Protein AF-W4GD84-F1 (afdb_monomer)

Radius of gyration: 58.4 Å; Cα contacts (8 Å, |Δi|>4): 614; chains: 1; bounding box: 146×96×203 Å

Secondary structure (DSSP, 8-state):
-------------------------------S-HHHHHHHHHHHHHHHHHHHHHHHHHHHHHHHHTGGG-SS-HHHHHHHHHHHHHHHHH-TTTHHHHHHHHHHHHHHHBS-TTTTTTTTTTS--PPPHHHHHTSPBHHHHHHHHHHHHHHHHHHHHHHHHHHHHHHHHHHHHHHHHHHHHHHHHHHHHHHHHHHHHHHHHHHHHHHHHHHHHHHHHHHHHHHHHHHHHHHHHHHHHHHHHHHHHHHHHHHHHHHHHHHHHHHHHHHHHHHHHHHHHGGGTT---TTSTTSSHHHHTTTGGGG-HHHHHHHHHHHHHHHHHHHHHHHHHHHHHHHHTS-GGG---GGGGPPTT--HHHHHHS-HHHHHHHHHHHHHHHHHHHHHHHTT---------TT--HHHHHHHHHHHHHHHTTS---SSGGGGGGHHHHHHHHHHHHHS---SS--SS-TTTTTTSPPPHHHHHHHHHHTT--HHHHHHHHHTTTS--HHHHHHHHHHHHHH------SS-HHHHHHHHHHHHHHHHHHHHHH----SSTT--TTTTS----HHHHHHHHHHHHHHHHHHHHHHHHHHHHHHHHHHHHHHHHHHHHHHHHHHHHHHHHSS------HHHHHHHHHHH---HHHHHHHHTS--TTTHHHHHHHHHHTHHHHHHHHHHHHTSSSS-TT-B-HHHHHHHHHHTT--BTTB-HHHHHHHHHHHH--S---------S------------B-HHHHHHHHHHHHHHHHTTSTT--HHHHHHHIIIIIIHHHTTTHHHHHHHHHHTSHHHHHHHHHHHHHHHHHHHHHSTTSSSEEHHHHHHHHHHTT---SS--HHHHHHHHHHHHTTT------------TT--EEPHHHHHHHHHHHHHHH---TTS-HHHHHHHHHHHHHHHHHT----

Mean predicted aligned error: 23.07 Å

Solvent-accessible surface area (backbone atoms only — not comparable to full-atom values): 53191 Å² total; per-residue (Å²): 139,80,87,85,84,88,90,89,83,88,82,90,86,84,84,84,85,89,86,87,83,86,88,80,88,82,87,86,84,81,84,83,50,70,67,54,52,52,48,47,53,55,46,49,52,55,52,46,54,57,48,48,54,50,53,49,52,52,50,53,48,44,50,68,76,46,56,90,68,51,85,88,39,64,65,50,53,13,43,52,52,26,52,51,53,58,52,28,66,72,37,78,92,48,28,77,60,44,51,54,51,52,51,53,52,39,58,73,45,29,75,62,64,58,78,67,63,68,80,50,81,84,59,101,67,85,67,48,34,69,71,42,48,73,43,55,39,53,68,60,54,50,53,53,53,50,52,54,51,51,55,52,53,53,52,50,52,56,49,51,54,51,50,52,52,52,51,55,54,47,55,54,52,51,55,52,50,51,56,50,50,54,52,48,52,53,52,51,51,54,51,50,51,55,48,49,52,51,52,50,52,50,52,50,53,50,51,55,50,50,52,54,50,49,52,52,47,52,54,50,49,54,52,50,52,53,49,52,51,50,48,51,56,49,48,52,51,48,49,54,49,48,52,51,49,47,54,51,49,50,52,48,45,54,51,47,48,52,46,49,51,50,48,47,52,48,43,53,56,43,48,63,46,37,71,66,40,63,79,60,78,74,64,88,72,74,79,68,70,66,68,64,61,60,62,64,63,60,64,67,60,79,74,45,70,50,60,58,50,40,53,50,52,43,52,48,52,53,49,54,53,51,54,51,52,52,51,56,49,50,55,48,49,66,58,66,76,52,62,76,87,76,50,51,43,62,69,79,62,49,57,92,93,55,54,80,63,52,66,72,67,50,52,54,70,57,52,46,31,28,48,51,7,47,39,38,42,54,42,50,55,52,48,37,67,72,69,66,54,72,69,84,70,69,78,84,61,99,79,70,55,73,65,60,56,53,49,52,52,49,55,55,51,54,54,35,56,58,68,31,53,43,49,42,81,63,41,45,68,46,54,50,56,38,36,33,50,52,46,45,46,71,76,50,74,86,71,94,76,75,91,64,98,53,79,69,64,74,74,71,57,84,73,50,68,69,55,43,55,50,52,39,52,75,70,62,50,59,63,71,60,53,52,52,40,69,78,27,59,82,62,50,53,37,44,57,45,45,37,53,48,38,50,43,52,62,78,55,60,82,35,64,62,95,78,40,57,61,57,54,17,52,50,34,41,51,53,17,50,54,36,43,52,51,46,55,74,72,56,78,74,76,90,48,70,74,70,52,89,62,66,92,73,66,65,83,65,61,64,63,59,49,49,48,51,49,22,51,51,32,41,52,50,16,53,52,35,41,51,48,29,52,51,52,45,54,52,27,47,54,52,39,58,52,52,42,52,50,33,51,51,49,40,50,50,46,51,52,45,23,71,73,68,77,43,84,46,85,65,79,52,48,53,60,52,49,56,49,41,32,52,22,49,72,62,65,69,61,49,25,62,76,68,72,46,93,42,80,88,39,48,67,56,42,30,51,54,30,56,77,40,38,73,60,55,52,50,52,48,35,52,42,15,44,69,58,104,54,57,59,68,39,28,43,66,66,36,51,51,48,50,35,49,58,20,68,59,59,39,93,92,44,34,70,75,52,51,52,48,54,53,53,62,66,67,58,70,95,73,88,83,70,89,70,92,70,79,88,88,76,99,67,84,75,81,74,73,86,69,60,33,39,56,38,48,48,49,47,46,50,46,56,49,16,45,68,70,44,61,83,51,86,91,63,52,69,45,53,29,32,50,47,37,43,57,70,26,37,71,65,31,52,79,53,70,56,57,57,53,50,50,52,57,54,67,30,70,64,29,45,51,45,51,62,74,44,36,76,59,51,52,52,52,49,55,65,49,16,57,98,48,99,43,30,35,54,68,34,54,49,52,51,36,60,62,67,69,65,64,48,103,85,49,48,77,67,52,53,52,52,51,55,51,62,64,57,70,68,74,70,82,71,80,96,69,100,70,76,88,76,67,99,80,72,54,65,34,50,75,67,53,47,52,51,50,51,47,54,50,17,45,70,74,48,74,59,82,87,54,57,66,44,57,41,36,40,57,44,50,53,50,53,54,54,49,63,74,71,48,73,81,129

pLDDT: mean 75.44, std 17.36, range [27.48, 95.62]

Organism: Aphanomyces astaci (NCBI:txid112090)

Foldseek 3Di:
DDDDDDDDDDDDDDDDDDDDDDDDDDDDDDDDCPPVVVVVVVVLVVVVVVLVVVLVVQLVCQCVVCVVVDPPDLLSVLSVLLSLLVVLVSCPPCNVVSVVVSLVVLVQFFPDSCPCVVVCPDDPDRDHSVNSSVTHTPVVVVVVVVVVVVVVVVVVVVVVVVVVVVVVVVVVVVVVVVVVVVVVVVVVVVVVVVVVVVVVVVVVVVVVVVVVVVVVVVVVVVVVVVVVVVVVVVVVVVVVVVVVVVVVVVVVVVVVVVVVVVVVVVVVVVVVVVVVCVVVPPPPDVPPPVVVVVVVVPVVPVPDPLVVVLVVVLVVVVVVLVVLVVLLVVLVVLLVVDDPQPFAFLCQLDAVPDDLVVLVVDALLLSLLSLLLLLLVVLVVVVCVVVVVPDPPPPPPVPDDPVVVVVVVNVVRVNSRPQGQALWPSCFQNQSVQSSLVLLCVSDVLDPDPPDPPVPPVSPDRQHPVNSLVSCVSVVPPPVLSVQCVVVVRTRFRLSSLLSSLVCCLSRVSRADPDALSVVLVVLSVVLVVLSVVLVVVDDRDPGSPPPVVVVDDDPPVVNVVSVVVSVVSSVVSVVSSVVNSVSSVVSVVSSVSSSVSSNVVSVVQVVCCVVVVDHDDDDRRVVVVVLCLQQAADQVLLCVVLVHRCPVVRVLSSVLSSVCVVVLLVLQLCLQVVDPHDSFWHALVSLVVLCVQLVLDDPQNHSVVSVVLQVSLQDDPPPPDPDPDDDDDPDDDPPDRRIDGSRSSSSSLLVSLCRRCVVPPPDDSSRSSNCSCPVGNSVGGPLVVVVVLVVLCPDPLNVVLCVVCVVVLVVLQDVLCPPHPFHALVSVVVLCVQLVLDDPQRDSVNLLVLLCSLPVPVPPDDDDPDDDDDSGGSTDDSVSVLSSLLVSLCVVPVDPVDRSSVSSNVSVVSSSVSVVVPGDD

Sequence (922 aa):
MFTPRRPTTSGKGASPSSDPRRPEQPRPSTTPNVSGWVASVSRENKDFARFAEYFQTQLEHAVRSSEHQGDPNGFRTSVCFELLDMVGQQFNRYDGLLRTIVRECENSVYVDPQHNHQHHRGARVPLKASDYFVRQPFFAELHVQQGAKQAVDDDIAALDDRHQFMMEQLAIKENVLDRTSQRWARTILLQAFRTWNRVTQAKHKVRMSMQKAMARWKKRHSTILLRAWRQAVVSEKQIAARRRLSALTDNAGDCKESQLRLEGSIMQLRDDIASLKGSIETQTTTQERLHHTFAALKEEIWHSQERQLQSLCNEWGRLCLTLVDAELTYLSYMLATVNLSDYCEPTMMLRPREDKLELLRAPEDVIVLRWASCMFHRHLVYNDVRLGTKAKAAPMTSKSSPASAAAAAAASSDAEFSRVQNFTSDLKGMYVLGSILRVIHRTQPLDQHSNVNSNNDDMVKEWTTDKVLHYLRVLRCPDYLVQHLELHLDNPSADIMYCVLSYLCCEFTCMVPAACPWQEALQSLQDAKTAWDSVRKGWSELETPFDVTKLDHFQPDTTHVSVVAMAKEALQNAVQMVQYACAARAANMQLWTCVQKRVHLKAIDTMLHRARMGLPFQMTNRREARERAMYTKVDMVKLARILDMDVAGEMPKLETLFSDQYEDVQRIFKYYAASDVGDACSMSLDEFHRFLKDCKLVTKSLGLAYVKKIFNEINQVEDKSVQCDIDDDDDDEENEVELEFGPTEFVEAIVCVADKRLGSHKGLSLSQRVKKCLVEYILANACRSSTDAFRHQMNAIECKAVFQTYQTKLEQIYRRYAAQSSSLNGQGFVALLEAYDLFTDVLTVGDVKHVLKKIQQESDDAPESGAAVTTDVDLELTFTEFCEALGAIAMYYNPDIFVPVHKRVDDFIMKLVRATESGPKQ

Structure (mmCIF, N/CA/C/O backbone):
data_AF-W4GD84-F1
#
_entry.id   AF-W4GD84-F1
#
loop_
_atom_site.group_PDB
_atom_site.id
_atom_site.type_symbol
_atom_site.label_atom_id
_atom_site.label_alt_id
_atom_site.label_comp_id
_atom_site.label_asym_id
_atom_site.label_entity_id
_atom_site.label_seq_id
_atom_site.pdbx_PDB_ins_code
_atom_site.Cartn_x
_atom_site.Cartn_y
_atom_site.Cartn_z
_atom_site.occupancy
_atom_site.B_iso_or_equiv
_atom_site.auth_seq_id
_atom_site.auth_comp_id
_atom_site.auth_asym_id
_atom_site.auth_atom_id
_atom_site.pdbx_PDB_model_num
ATOM 1 N N . MET A 1 1 ? -58.450 -12.833 30.946 1.00 32.88 1 MET A N 1
ATOM 2 C CA . MET A 1 1 ? -59.911 -12.863 31.191 1.00 32.88 1 MET A CA 1
ATOM 3 C C . MET A 1 1 ? -60.131 -13.250 32.643 1.00 32.88 1 MET A C 1
ATOM 5 O O . MET A 1 1 ? -59.601 -14.271 33.034 1.00 32.88 1 MET A O 1
ATOM 9 N N . PHE A 1 2 ? -60.824 -12.526 33.506 1.00 28.25 2 PHE A N 1
ATOM 10 C CA . PHE A 1 2 ? -61.334 -11.163 33.483 1.00 28.25 2 PHE A CA 1
ATOM 11 C C . PHE A 1 2 ? -61.313 -10.698 34.950 1.00 28.25 2 PHE A C 1
ATOM 13 O O . PHE A 1 2 ? -61.611 -11.459 35.865 1.00 28.25 2 PHE A O 1
ATOM 20 N N . THR A 1 3 ? -60.894 -9.453 35.120 1.00 37.88 3 THR A N 1
ATOM 21 C CA . THR A 1 3 ? -60.977 -8.563 36.291 1.00 37.88 3 THR A CA 1
ATOM 22 C C . THR A 1 3 ? -62.468 -8.273 36.642 1.00 37.88 3 THR A C 1
ATOM 24 O O . THR A 1 3 ? -63.313 -8.890 35.992 1.00 37.88 3 THR A O 1
ATOM 27 N N . PRO A 1 4 ? -62.888 -7.334 37.540 1.00 49.34 4 PRO A N 1
ATOM 28 C CA . PRO A 1 4 ? -62.145 -6.289 38.275 1.00 49.34 4 PRO A CA 1
ATOM 29 C C . PRO A 1 4 ? -62.677 -5.891 39.697 1.00 49.34 4 PRO A C 1
ATOM 31 O O . PRO A 1 4 ? -63.703 -6.362 40.168 1.00 49.34 4 PRO A O 1
ATOM 34 N N . ARG A 1 5 ? -62.007 -4.870 40.277 1.00 28.09 5 ARG A N 1
ATOM 35 C CA . ARG A 1 5 ? -62.525 -3.727 41.091 1.00 28.09 5 ARG A CA 1
ATOM 36 C C . ARG A 1 5 ? -62.839 -3.869 42.610 1.00 28.09 5 ARG A C 1
ATOM 38 O O . ARG A 1 5 ? -63.664 -4.653 43.048 1.00 28.09 5 ARG A O 1
ATOM 45 N N . ARG A 1 6 ? -62.222 -2.948 43.381 1.00 37.28 6 ARG A N 1
ATOM 46 C CA . ARG A 1 6 ? -62.646 -2.317 44.675 1.00 37.28 6 ARG A CA 1
ATOM 47 C C . ARG A 1 6 ? -63.955 -1.488 44.495 1.00 37.28 6 ARG A C 1
ATOM 49 O O . ARG A 1 6 ? -64.272 -1.265 43.326 1.00 37.28 6 ARG A O 1
ATOM 56 N N . PRO A 1 7 ? -64.606 -0.827 45.504 1.00 54.84 7 PRO A N 1
ATOM 57 C CA . PRO A 1 7 ? -64.565 -0.835 46.998 1.00 54.84 7 PRO A CA 1
ATOM 58 C C . PRO A 1 7 ? -65.993 -0.776 47.675 1.00 54.84 7 PRO A C 1
ATOM 60 O O . PRO A 1 7 ? -66.991 -0.927 46.984 1.00 54.84 7 PRO A O 1
ATOM 63 N N . THR A 1 8 ? -66.085 -0.451 48.989 1.00 27.91 8 THR A N 1
ATOM 64 C CA . THR A 1 8 ? -67.157 0.304 49.739 1.00 27.91 8 THR A CA 1
ATOM 65 C C . THR A 1 8 ? -67.972 -0.346 50.894 1.00 27.91 8 THR A C 1
ATOM 67 O O . THR A 1 8 ? -68.637 -1.362 50.761 1.00 27.91 8 THR A O 1
ATOM 70 N N . THR A 1 9 ? -67.862 0.345 52.041 1.00 29.12 9 THR A N 1
ATOM 71 C CA . THR A 1 9 ? -68.734 0.701 53.195 1.00 29.12 9 THR A CA 1
ATOM 72 C C . THR A 1 9 ? -70.203 0.248 53.388 1.00 29.12 9 THR A C 1
ATOM 74 O O . THR A 1 9 ? -71.027 0.404 52.496 1.00 29.12 9 THR A O 1
ATOM 77 N N . SER A 1 10 ? -70.537 0.046 54.686 1.00 29.56 10 SER A N 1
ATOM 78 C CA . SER A 1 10 ? -71.834 0.247 55.405 1.00 29.56 10 SER A CA 1
ATOM 79 C C . SER A 1 10 ? -73.009 -0.680 55.036 1.00 29.56 10 SER A C 1
ATOM 81 O O . SER A 1 10 ? -73.190 -0.995 53.877 1.00 29.56 10 SER A O 1
ATOM 83 N N . GLY A 1 11 ? -73.902 -1.149 55.913 1.00 28.72 11 GLY A N 1
ATOM 84 C CA . GLY A 1 11 ? -74.241 -0.865 57.310 1.00 28.72 11 GLY A CA 1
ATOM 85 C C . GLY A 1 11 ? -75.743 -1.171 57.528 1.00 28.72 11 GLY A C 1
ATOM 86 O O . GLY A 1 11 ? -76.504 -1.127 56.566 1.00 28.72 11 GLY A O 1
ATOM 87 N N . LYS A 1 12 ? -76.155 -1.376 58.795 1.00 31.27 12 LYS A N 1
ATOM 88 C CA . LYS A 1 12 ? -77.535 -1.596 59.326 1.00 31.27 12 LYS A CA 1
ATOM 89 C C . LYS A 1 12 ? -78.083 -3.025 59.157 1.00 31.27 12 LYS A C 1
ATOM 91 O O . LYS A 1 12 ? -78.005 -3.589 58.083 1.00 31.27 12 LYS A O 1
ATOM 96 N N . GLY A 1 13 ? -78.695 -3.679 60.142 1.00 28.31 13 GLY A N 1
ATOM 97 C CA . GLY A 1 13 ? -79.105 -3.314 61.499 1.00 28.31 13 GLY A CA 1
ATOM 98 C C . GLY A 1 13 ? -80.329 -4.162 61.874 1.00 28.31 13 GLY A C 1
ATOM 99 O O . GLY A 1 13 ? -81.258 -4.212 61.080 1.00 28.31 13 GLY A O 1
ATOM 100 N N . ALA A 1 14 ? -80.323 -4.818 63.040 1.00 29.75 14 ALA A N 1
ATOM 101 C CA . ALA A 1 14 ? -81.518 -5.245 63.788 1.00 29.75 14 ALA A CA 1
ATOM 102 C C . ALA A 1 14 ? -81.106 -5.850 65.149 1.00 29.75 14 ALA A C 1
ATOM 104 O O . ALA A 1 14 ? -80.715 -7.009 65.249 1.00 29.75 14 ALA A O 1
ATOM 105 N N . SER A 1 15 ? -81.173 -5.019 66.186 1.00 36.84 15 SER A N 1
ATOM 106 C CA . SER A 1 15 ? -81.327 -5.365 67.615 1.00 36.84 15 SER A CA 1
ATOM 107 C C . SER A 1 15 ? -82.814 -5.769 67.876 1.00 36.84 15 SER A C 1
ATOM 109 O O . SER A 1 15 ? -83.560 -5.710 66.894 1.00 36.84 15 SER A O 1
ATOM 111 N N . PRO A 1 16 ? -83.349 -6.086 69.094 1.00 44.62 16 PRO A N 1
ATOM 112 C CA . PRO A 1 16 ? -82.934 -5.615 70.433 1.00 44.62 16 PRO A CA 1
ATOM 113 C C . PRO A 1 16 ? -83.230 -6.579 71.629 1.00 44.62 16 PRO A C 1
ATOM 115 O O . PRO A 1 16 ? -83.596 -7.734 71.453 1.00 44.62 16 PRO A O 1
ATOM 118 N N . SER A 1 17 ? -83.155 -6.019 72.847 1.00 28.88 17 SER A N 1
ATOM 119 C CA . SER A 1 17 ? -83.739 -6.458 74.139 1.00 28.88 17 SER A CA 1
ATOM 120 C C . SER A 1 17 ? -82.915 -7.479 74.948 1.00 28.88 17 SER A C 1
ATOM 122 O O . SER A 1 17 ? -82.730 -8.612 74.531 1.00 28.88 17 SER A O 1
ATOM 124 N N . SER A 1 18 ? -82.175 -7.081 75.993 1.00 30.31 18 SER A N 1
ATOM 125 C CA . SER A 1 18 ? -82.547 -6.490 77.304 1.00 30.31 18 SER A CA 1
ATOM 126 C C . SER A 1 18 ? -82.911 -7.549 78.347 1.00 30.31 18 SER A C 1
ATOM 128 O O . SER A 1 18 ? -83.983 -8.139 78.291 1.00 30.31 18 SER A O 1
ATOM 130 N N . ASP A 1 19 ? -82.032 -7.756 79.322 1.00 34.03 19 ASP A N 1
ATOM 131 C CA . ASP A 1 19 ? -82.123 -7.178 80.674 1.00 34.03 19 ASP A CA 1
ATOM 132 C C . ASP A 1 19 ? -81.506 -8.113 81.738 1.00 34.03 19 ASP A C 1
ATOM 134 O O . ASP A 1 19 ? -81.409 -9.325 81.542 1.00 34.03 19 ASP A O 1
ATOM 138 N N . PRO A 1 20 ? -81.010 -7.551 82.851 1.00 60.34 20 PRO A N 1
ATOM 139 C CA . PRO A 1 20 ? -79.956 -8.128 83.668 1.00 60.34 20 PRO A CA 1
ATOM 140 C C . PRO A 1 20 ? -80.505 -8.641 85.001 1.00 60.34 20 PRO A C 1
ATOM 142 O O . PRO A 1 20 ? -81.614 -8.287 85.393 1.00 60.34 20 PRO A O 1
ATOM 145 N N . ARG A 1 21 ? -79.687 -9.362 85.777 1.00 31.80 21 ARG A N 1
ATOM 146 C CA . ARG A 1 21 ? -79.571 -9.118 87.226 1.00 31.80 21 ARG A CA 1
ATOM 147 C C . ARG A 1 21 ? -78.464 -9.931 87.891 1.00 31.80 21 ARG A C 1
ATOM 149 O O . ARG A 1 21 ? -78.191 -11.076 87.565 1.00 31.80 21 ARG A O 1
ATOM 156 N N . ARG A 1 22 ? -77.882 -9.197 88.835 1.00 30.86 22 ARG A N 1
ATOM 157 C CA . ARG A 1 22 ? -77.002 -9.468 89.971 1.00 30.86 22 ARG A CA 1
ATOM 158 C C . ARG A 1 22 ? -76.991 -10.872 90.623 1.00 30.86 22 ARG A C 1
ATOM 160 O O . ARG A 1 22 ? -77.928 -11.643 90.464 1.00 30.86 22 ARG A O 1
ATOM 167 N N . PRO A 1 23 ? -75.931 -11.127 91.419 1.00 60.56 23 PRO A N 1
ATOM 168 C CA . PRO A 1 23 ? -75.553 -12.412 91.995 1.00 60.56 23 PRO A CA 1
ATOM 169 C C . PRO A 1 23 ? -76.205 -12.655 93.359 1.00 60.56 23 PRO A C 1
ATOM 171 O O . PRO A 1 23 ? -76.558 -11.697 94.036 1.00 60.56 23 PRO A O 1
ATOM 174 N N . GLU A 1 24 ? -76.220 -13.911 93.807 1.00 28.70 24 GLU A N 1
ATOM 175 C CA . GLU A 1 24 ? -76.173 -14.253 95.232 1.00 28.70 24 GLU A CA 1
ATOM 176 C C . GLU A 1 24 ? -75.699 -15.706 95.427 1.00 28.70 24 GLU A C 1
ATOM 178 O O . GLU A 1 24 ? -76.237 -16.652 94.855 1.00 28.70 24 GLU A O 1
ATOM 183 N N . GLN A 1 25 ? -74.629 -15.862 96.212 1.00 43.53 25 GLN A N 1
ATOM 184 C CA . GLN A 1 25 ? -74.246 -17.112 96.881 1.00 43.53 25 GLN A CA 1
ATOM 185 C C . GLN A 1 25 ? -75.388 -17.540 97.831 1.00 43.53 25 GLN A C 1
ATOM 187 O O . GLN A 1 25 ? -76.027 -16.646 98.385 1.00 43.53 25 GLN A O 1
ATOM 192 N N . PRO A 1 26 ? -75.635 -18.847 98.092 1.00 36.66 26 PRO A N 1
ATOM 193 C CA . PRO A 1 26 ? -74.786 -19.604 99.023 1.00 36.66 26 PRO A CA 1
ATOM 194 C C . PRO A 1 26 ? -74.617 -21.120 98.750 1.00 36.66 26 PRO A C 1
ATOM 196 O O . PRO A 1 26 ? -75.448 -21.805 98.166 1.00 36.66 26 PRO A O 1
ATOM 199 N N . ARG A 1 27 ? -73.485 -21.631 99.256 1.00 35.19 27 ARG A N 1
ATOM 200 C CA . ARG A 1 27 ? -73.170 -23.037 99.608 1.00 35.19 27 ARG A CA 1
ATOM 201 C C . ARG A 1 27 ? -74.192 -23.607 100.631 1.00 35.19 27 ARG A C 1
ATOM 203 O O . ARG A 1 27 ? -74.942 -22.813 101.187 1.00 35.19 27 ARG A O 1
ATOM 210 N N . PRO A 1 28 ? -74.074 -24.859 101.133 1.00 53.66 28 PRO A N 1
ATOM 211 C CA . PRO A 1 28 ? -73.537 -26.120 100.588 1.00 53.66 28 PRO A CA 1
ATOM 212 C C . PRO A 1 28 ? -74.512 -27.307 100.815 1.00 53.66 28 PRO A C 1
ATOM 214 O O . PRO A 1 28 ? -75.438 -27.234 101.613 1.00 53.66 28 PRO A O 1
ATOM 217 N N . SER A 1 29 ? -74.212 -28.483 100.266 1.00 30.23 29 SER A N 1
ATOM 218 C CA . SER A 1 29 ? -74.235 -29.687 101.111 1.00 30.23 29 SER A CA 1
ATOM 219 C C . SER A 1 29 ? -73.376 -30.804 100.524 1.00 30.23 29 SER A C 1
ATOM 221 O O . SER A 1 29 ? -73.537 -31.241 99.391 1.00 30.23 29 SER A O 1
ATOM 223 N N . THR A 1 30 ? -72.440 -31.232 101.372 1.00 40.88 30 THR A N 1
ATOM 224 C CA . THR A 1 30 ? -71.908 -32.595 101.485 1.00 40.88 30 THR A CA 1
ATOM 225 C C . THR A 1 30 ? -71.103 -33.168 100.317 1.00 40.88 30 THR A C 1
ATOM 227 O O . THR A 1 30 ? -71.585 -33.922 99.483 1.00 40.88 30 THR A O 1
ATOM 230 N N . THR A 1 31 ? -69.806 -32.854 100.357 1.00 48.56 31 THR A N 1
ATOM 231 C CA . THR A 1 31 ? -68.693 -33.822 100.288 1.00 48.56 31 THR A CA 1
ATOM 232 C C . THR A 1 31 ? -69.011 -35.247 99.807 1.00 48.56 31 THR A C 1
ATOM 234 O O . THR A 1 31 ? -69.451 -36.079 100.604 1.00 48.56 31 THR A O 1
ATOM 237 N N . PRO A 1 32 ? -68.543 -35.603 98.602 1.00 47.00 32 PRO A N 1
ATOM 238 C CA . PRO A 1 32 ? -67.959 -36.900 98.323 1.00 47.00 32 PRO A CA 1
ATOM 239 C C . PRO A 1 32 ? -66.429 -36.801 98.474 1.00 47.00 32 PRO A C 1
ATOM 241 O O . PRO A 1 32 ? -65.743 -36.147 97.696 1.00 47.00 32 PRO A O 1
ATOM 244 N N . ASN A 1 33 ? -65.907 -37.457 99.512 1.00 55.31 33 ASN A N 1
ATOM 245 C CA . ASN A 1 33 ? -64.569 -38.051 99.580 1.00 55.31 33 ASN A CA 1
ATOM 246 C C . ASN A 1 33 ? -63.347 -37.196 99.148 1.00 55.31 33 ASN A C 1
ATOM 248 O O . ASN A 1 33 ? -62.630 -37.543 98.209 1.00 55.31 33 ASN A O 1
ATOM 252 N N . VAL A 1 34 ? -62.969 -36.189 99.953 1.00 55.72 34 VAL A N 1
ATOM 253 C CA . VAL A 1 34 ? -61.560 -35.716 100.001 1.00 55.72 34 VAL A CA 1
ATOM 254 C C . VAL A 1 34 ? -60.620 -36.891 100.300 1.00 55.72 34 VAL A C 1
ATOM 256 O O . VAL A 1 34 ? -59.547 -36.989 99.721 1.00 55.72 34 VAL A O 1
ATOM 259 N N . SER A 1 35 ? -61.059 -37.850 101.118 1.00 54.88 35 SER A N 1
ATOM 260 C CA . SER A 1 35 ? -60.371 -39.125 101.358 1.00 54.88 35 SER A CA 1
ATOM 261 C C . SER A 1 35 ? -60.247 -40.000 100.105 1.00 54.88 35 SER A C 1
ATOM 263 O O . SER A 1 35 ? -59.238 -40.675 99.953 1.00 54.88 35 SER A O 1
ATOM 265 N N . GLY A 1 36 ? -61.216 -39.973 99.183 1.00 55.25 36 GLY A N 1
ATOM 266 C CA . GLY A 1 36 ? -61.138 -40.682 97.900 1.00 55.25 36 GLY A CA 1
ATOM 267 C C . GLY A 1 36 ? -60.184 -40.008 96.917 1.00 55.25 36 GLY A C 1
ATOM 268 O O . GLY A 1 36 ? -59.427 -40.697 96.242 1.00 55.25 36 GLY A O 1
ATOM 269 N N . TRP A 1 37 ? -60.145 -38.672 96.898 1.00 62.94 37 TRP A N 1
ATOM 270 C CA . TRP A 1 37 ? -59.157 -37.915 96.125 1.00 62.94 37 TRP A CA 1
ATOM 271 C C . TRP A 1 37 ? -57.735 -38.096 96.682 1.00 62.94 37 TRP A C 1
ATOM 273 O O . TRP A 1 37 ? -56.827 -38.425 95.929 1.00 62.94 37 TRP A O 1
ATOM 283 N N . VAL A 1 38 ? -57.541 -37.999 98.003 1.00 63.41 38 VAL A N 1
ATOM 284 C CA . VAL A 1 38 ? -56.245 -38.249 98.665 1.00 63.41 38 VAL A CA 1
ATOM 285 C C . VAL A 1 38 ? -55.806 -39.709 98.516 1.00 63.41 38 VAL A C 1
ATOM 287 O O . VAL A 1 38 ? -54.620 -39.966 98.315 1.00 63.41 38 VAL A O 1
ATOM 290 N N . ALA A 1 39 ? -56.732 -40.674 98.560 1.00 59.16 39 ALA A N 1
ATOM 291 C CA . ALA A 1 39 ? -56.434 -42.081 98.292 1.00 59.16 39 ALA A CA 1
ATOM 292 C C . ALA A 1 39 ? -56.101 -42.341 96.814 1.00 59.16 39 ALA A C 1
ATOM 294 O O . ALA A 1 39 ? -55.234 -43.171 96.551 1.00 59.16 39 ALA A O 1
ATOM 295 N N . SER A 1 40 ? -56.733 -41.628 95.871 1.00 60.00 40 SER A N 1
ATOM 296 C CA . SER A 1 40 ? -56.363 -41.642 94.445 1.00 60.00 40 SER A CA 1
ATOM 297 C C . SER A 1 40 ? -54.953 -41.103 94.258 1.00 60.00 40 SER A C 1
ATOM 299 O O . SER A 1 40 ? -54.114 -41.812 93.729 1.00 60.00 40 SER A O 1
ATOM 301 N N . VAL A 1 41 ? -54.643 -39.929 94.817 1.00 61.38 41 VAL A N 1
ATOM 302 C CA . VAL A 1 41 ? -53.308 -39.309 94.747 1.00 61.38 41 VAL A CA 1
ATOM 303 C C . VAL A 1 41 ? -52.242 -40.175 95.431 1.00 61.38 41 VAL A C 1
ATOM 305 O O . VAL A 1 41 ? -51.134 -40.322 94.931 1.00 61.38 41 VAL A O 1
ATOM 308 N N . SER A 1 42 ? -52.562 -40.806 96.564 1.00 61.72 42 SER A N 1
ATOM 309 C CA . SER A 1 42 ? -51.627 -41.697 97.270 1.00 61.72 42 SER A CA 1
ATOM 310 C C . SER A 1 42 ? -51.399 -43.021 96.533 1.00 61.72 42 SER A C 1
ATOM 312 O O . SER A 1 42 ? -50.319 -43.601 96.639 1.00 61.72 42 SER A O 1
ATOM 314 N N . ARG A 1 43 ? -52.411 -43.515 95.806 1.00 63.09 43 ARG A N 1
ATOM 315 C CA . ARG A 1 43 ? -52.307 -44.691 94.932 1.00 63.09 43 ARG A CA 1
ATOM 316 C C . ARG A 1 43 ? -51.514 -44.349 93.672 1.00 63.09 43 ARG A C 1
ATOM 318 O O . ARG A 1 43 ? -50.548 -45.043 93.391 1.00 63.09 43 ARG A O 1
ATOM 325 N N . GLU A 1 44 ? -51.829 -43.225 93.033 1.00 63.00 44 GLU A N 1
ATOM 326 C CA . GLU A 1 44 ? -51.072 -42.639 91.923 1.00 63.00 44 GLU A CA 1
ATOM 327 C C . GLU A 1 44 ? -49.597 -42.461 92.300 1.00 63.00 44 GLU A C 1
ATOM 329 O O . GLU A 1 44 ? -48.743 -42.887 91.543 1.00 63.00 44 GLU A O 1
ATOM 334 N N . ASN A 1 45 ? -49.268 -41.961 93.498 1.00 64.12 45 ASN A N 1
ATOM 335 C CA . ASN A 1 45 ? -47.877 -41.823 93.951 1.00 64.12 45 ASN A CA 1
ATOM 336 C C . ASN A 1 45 ? -47.141 -43.168 94.118 1.00 64.12 45 ASN A C 1
ATOM 338 O O . ASN A 1 45 ? -45.946 -43.253 93.836 1.00 64.12 45 ASN A O 1
ATOM 342 N N . LYS A 1 46 ? -47.822 -44.223 94.589 1.00 66.19 46 LYS A N 1
ATOM 343 C CA . LYS A 1 46 ? -47.221 -45.565 94.739 1.00 66.19 46 LYS A CA 1
ATOM 344 C C . LYS A 1 46 ? -47.057 -46.275 93.399 1.00 66.19 46 LYS A C 1
ATOM 346 O O . LYS A 1 46 ? -46.037 -46.926 93.182 1.00 66.19 46 LYS A O 1
ATOM 351 N N . ASP A 1 47 ? -48.045 -46.145 92.524 1.00 66.44 47 ASP A N 1
ATOM 352 C CA . ASP A 1 47 ? -47.989 -46.685 91.170 1.00 66.44 47 ASP A CA 1
ATOM 353 C C . ASP A 1 47 ? -46.926 -45.927 90.360 1.00 66.44 47 ASP A C 1
ATOM 355 O O . ASP A 1 47 ? -46.105 -46.552 89.695 1.00 66.44 47 ASP A O 1
ATOM 359 N N . PHE A 1 48 ? -46.827 -44.605 90.530 1.00 67.19 48 PHE A N 1
ATOM 360 C CA . PHE A 1 48 ? -45.798 -43.762 89.924 1.00 67.19 48 PHE A CA 1
ATOM 361 C C . PHE A 1 48 ? -44.382 -44.154 90.348 1.00 67.19 48 PHE A C 1
ATOM 363 O O . PHE A 1 48 ? -43.513 -44.225 89.490 1.00 67.19 48 PHE A O 1
ATOM 370 N N . ALA A 1 49 ? -44.136 -44.469 91.625 1.00 70.62 49 ALA A N 1
ATOM 371 C CA . ALA A 1 49 ? -42.817 -44.931 92.068 1.00 70.62 49 ALA A CA 1
ATOM 372 C C . ALA A 1 49 ? -42.389 -46.228 91.353 1.00 70.62 49 ALA A C 1
ATOM 374 O O . ALA A 1 49 ? -41.261 -46.334 90.879 1.00 70.62 49 ALA A O 1
ATOM 375 N N . ARG A 1 50 ? -43.315 -47.183 91.191 1.00 72.62 50 ARG A N 1
ATOM 376 C CA . ARG A 1 50 ? -43.063 -48.444 90.470 1.00 72.62 50 ARG A CA 1
ATOM 377 C C . ARG A 1 50 ? -42.897 -48.238 88.963 1.00 72.62 50 ARG A C 1
ATOM 379 O O . ARG A 1 50 ? -42.060 -48.887 88.343 1.00 72.62 50 ARG A O 1
ATOM 386 N N . PHE A 1 51 ? -43.675 -47.335 88.367 1.00 74.12 51 PHE A N 1
ATOM 387 C CA . PHE A 1 51 ? -43.536 -46.974 86.955 1.00 74.12 51 PHE A CA 1
ATOM 388 C C . PHE A 1 51 ? -42.244 -46.202 86.682 1.00 74.12 51 PHE A C 1
ATOM 390 O O . PHE A 1 51 ? -41.603 -46.452 85.669 1.00 74.12 51 PHE A O 1
ATOM 397 N N . ALA A 1 52 ? -41.824 -45.315 87.583 1.00 75.69 52 ALA A N 1
ATOM 398 C CA . ALA A 1 52 ? -40.566 -44.585 87.475 1.00 75.69 52 ALA A CA 1
ATOM 399 C C . ALA A 1 52 ? -39.363 -45.539 87.496 1.00 75.69 52 ALA A C 1
ATOM 401 O O . ALA A 1 52 ? -38.498 -45.426 86.632 1.00 75.69 52 ALA A O 1
ATOM 402 N N . GLU A 1 53 ? -39.350 -46.529 88.398 1.00 78.62 53 GLU A N 1
ATOM 403 C CA . GLU A 1 53 ? -38.329 -47.590 88.411 1.00 78.62 53 GLU A CA 1
ATOM 404 C C . GLU A 1 53 ? -38.325 -48.397 87.101 1.00 78.62 53 GLU A C 1
ATOM 406 O O . GLU A 1 53 ? -37.263 -48.685 86.540 1.00 78.62 53 GLU A O 1
ATOM 411 N N . TYR A 1 54 ? -39.506 -48.720 86.563 1.00 80.94 54 TYR A N 1
ATOM 412 C CA . TYR A 1 54 ? -39.633 -49.412 85.279 1.00 80.94 54 TYR A CA 1
ATOM 413 C C . TYR A 1 54 ? -39.101 -48.574 84.105 1.00 80.94 54 TYR A C 1
ATOM 415 O O . TYR A 1 54 ? -38.274 -49.061 83.334 1.00 80.94 54 TYR A O 1
ATOM 423 N N . PHE A 1 55 ? -39.526 -47.314 83.974 1.00 81.06 55 PHE A N 1
ATOM 424 C CA . PHE A 1 55 ? -39.088 -46.420 82.901 1.00 81.06 55 PHE A CA 1
ATOM 425 C C . PHE A 1 55 ? -37.591 -46.116 82.983 1.00 81.06 55 PHE A C 1
ATOM 427 O O . PHE A 1 55 ? -36.919 -46.099 81.953 1.00 81.06 55 PHE A O 1
ATOM 434 N N . GLN A 1 56 ? -37.052 -45.954 84.195 1.00 82.44 56 GLN A N 1
ATOM 435 C CA . GLN A 1 56 ? -35.617 -45.795 84.413 1.00 82.44 56 GLN A CA 1
ATOM 436 C C . GLN A 1 56 ? -34.848 -47.036 83.944 1.00 82.44 56 GLN A C 1
ATOM 438 O O . GLN A 1 56 ? -33.877 -46.910 83.204 1.00 82.44 56 GLN A O 1
ATOM 443 N N . THR A 1 57 ? -35.321 -48.237 84.289 1.00 83.50 57 THR A N 1
ATOM 444 C CA . THR A 1 57 ? -34.693 -49.492 83.848 1.00 83.50 57 THR A CA 1
ATOM 445 C C . THR A 1 57 ? -34.731 -49.641 82.321 1.00 83.50 57 THR A C 1
ATOM 447 O O . THR A 1 57 ? -33.741 -50.052 81.716 1.00 83.50 57 THR A O 1
ATOM 450 N N . GLN A 1 58 ? -35.848 -49.281 81.678 1.00 80.44 58 GLN A N 1
ATOM 451 C CA . GLN A 1 58 ? -35.985 -49.323 80.216 1.00 80.44 58 GLN A CA 1
ATOM 452 C C . GLN A 1 58 ? -35.065 -48.316 79.516 1.00 80.44 58 GLN A C 1
ATOM 454 O O . GLN A 1 58 ? -34.409 -48.661 78.533 1.00 80.44 58 GLN A O 1
ATOM 459 N N . LEU A 1 59 ? -34.965 -47.092 80.041 1.00 83.00 59 LEU A N 1
ATOM 460 C CA . LEU A 1 59 ? -34.081 -46.070 79.491 1.00 83.00 59 LEU A CA 1
ATOM 461 C C . LEU A 1 59 ? -32.604 -46.444 79.675 1.00 83.00 59 LEU A C 1
ATOM 463 O O . LEU A 1 59 ? -31.828 -46.340 78.729 1.00 83.00 59 LEU A O 1
ATOM 467 N N . GLU A 1 60 ? -32.211 -46.940 80.851 1.00 84.50 60 GLU A N 1
ATOM 468 C CA . GLU A 1 60 ? -30.848 -47.423 81.105 1.00 84.50 60 GLU A CA 1
ATOM 469 C C . GLU A 1 60 ? -30.479 -48.600 80.193 1.00 84.50 60 GLU A C 1
ATOM 471 O O . GLU A 1 60 ? -29.363 -48.660 79.670 1.00 84.50 60 GLU A O 1
ATOM 476 N N . HIS A 1 61 ? -31.419 -49.518 79.955 1.00 84.88 61 HIS A N 1
ATOM 477 C CA . HIS A 1 61 ? -31.231 -50.611 79.007 1.00 84.88 61 HIS A CA 1
ATOM 478 C C . HIS A 1 61 ? -31.052 -50.089 77.574 1.00 84.88 61 HIS A C 1
ATOM 480 O O . HIS A 1 61 ? -30.111 -50.497 76.892 1.00 84.88 61 HIS A O 1
ATOM 486 N N . ALA A 1 62 ? -31.890 -49.146 77.132 1.00 82.19 62 ALA A N 1
ATOM 487 C CA . ALA A 1 62 ? -31.765 -48.524 75.817 1.00 82.19 62 ALA A CA 1
ATOM 488 C C . ALA A 1 62 ? -30.411 -47.816 75.650 1.00 82.19 62 ALA A C 1
ATOM 490 O O . ALA A 1 62 ? -29.717 -48.059 74.664 1.00 82.19 62 ALA A O 1
ATOM 491 N N . VAL A 1 63 ? -29.978 -47.042 76.651 1.00 83.75 63 VAL A N 1
ATOM 492 C CA . VAL A 1 63 ? -28.675 -46.360 76.664 1.00 83.75 63 VAL A CA 1
ATOM 493 C C . VAL A 1 63 ? -27.523 -47.357 76.524 1.00 83.75 63 VAL A C 1
ATOM 495 O O . VAL A 1 63 ? -26.688 -47.176 75.638 1.00 83.75 63 VAL A O 1
ATOM 498 N N . ARG A 1 64 ? -27.492 -48.430 77.325 1.00 83.94 64 ARG A N 1
ATOM 499 C CA . ARG A 1 64 ? -26.428 -49.451 77.249 1.00 83.94 64 ARG A CA 1
ATOM 500 C C . ARG A 1 64 ? -26.441 -50.210 75.923 1.00 83.94 64 ARG A C 1
ATOM 502 O O . ARG A 1 64 ? -25.392 -50.474 75.350 1.00 83.94 64 ARG A O 1
ATOM 509 N N . SER A 1 65 ? -27.624 -50.553 75.416 1.00 82.69 65 SER A N 1
ATOM 510 C CA . SER A 1 65 ? -27.758 -51.350 74.190 1.00 82.69 65 SER A CA 1
ATOM 511 C C . SER A 1 65 ? -27.330 -50.606 72.918 1.00 82.69 65 SER A C 1
ATOM 513 O O . SER A 1 65 ? -26.907 -51.241 71.952 1.00 82.69 65 SER A O 1
ATOM 515 N N . SER A 1 66 ? -27.388 -49.271 72.913 1.00 81.56 66 SER A N 1
ATOM 516 C CA . SER A 1 66 ? -27.145 -48.453 71.720 1.00 81.56 66 SER A CA 1
ATOM 517 C C . SER A 1 66 ? -25.935 -47.515 71.831 1.00 81.56 66 SER A C 1
ATOM 519 O O . SER A 1 66 ? -25.794 -46.591 71.035 1.00 81.56 66 SER A O 1
ATOM 521 N N . GLU A 1 67 ? -25.037 -47.743 72.792 1.00 81.62 67 GLU A N 1
ATOM 522 C CA . GLU A 1 67 ? -23.848 -46.905 73.033 1.00 81.62 67 GLU A CA 1
ATOM 523 C C . GLU A 1 67 ? -22.903 -46.797 71.829 1.00 81.62 67 GLU A C 1
ATOM 525 O O . GLU A 1 67 ? -22.362 -45.731 71.551 1.00 81.62 67 GLU A O 1
ATOM 530 N N . HIS A 1 68 ? -22.796 -47.863 71.039 1.00 79.88 68 HIS A N 1
ATOM 531 C CA . HIS A 1 68 ? -21.965 -47.923 69.836 1.00 79.88 68 HIS A CA 1
ATOM 532 C C . HIS A 1 68 ? -22.445 -47.031 68.675 1.00 79.88 68 HIS A C 1
ATOM 534 O O . HIS A 1 68 ? -21.715 -46.870 67.703 1.00 79.88 68 HIS A O 1
ATOM 540 N N . GLN A 1 69 ? -23.661 -46.479 68.739 1.00 75.06 69 GLN A N 1
ATOM 541 C CA . GLN A 1 69 ? -24.242 -45.680 67.651 1.00 75.06 69 GLN A CA 1
ATOM 542 C C . GLN A 1 69 ? -23.971 -44.170 67.788 1.00 75.06 69 GLN A C 1
ATOM 544 O O . GLN A 1 69 ? -24.370 -43.413 66.908 1.00 75.06 69 GLN A O 1
ATOM 549 N N . GLY A 1 70 ? -23.291 -43.733 68.857 1.00 75.38 70 GLY A N 1
ATOM 550 C CA . GLY A 1 70 ? -22.970 -42.320 69.103 1.00 75.38 70 GLY A CA 1
ATOM 551 C C . GLY A 1 70 ? -24.179 -41.471 69.515 1.00 75.38 70 GLY A C 1
ATOM 552 O O . GLY A 1 70 ? -25.303 -41.967 69.571 1.00 75.38 70 GLY A O 1
ATOM 553 N N . ASP A 1 71 ? -23.942 -40.193 69.829 1.00 77.31 71 ASP A N 1
ATOM 554 C CA . ASP A 1 71 ? -24.984 -39.210 70.152 1.00 77.31 71 ASP A CA 1
ATOM 555 C C . ASP A 1 71 ? -24.980 -38.076 69.109 1.00 77.31 71 ASP A C 1
ATOM 557 O O . ASP A 1 71 ? -23.905 -37.564 68.784 1.00 77.31 71 ASP A O 1
ATOM 561 N N . PRO A 1 72 ? -26.147 -37.628 68.606 1.00 78.81 72 PRO A N 1
ATOM 562 C CA . PRO A 1 72 ? -27.504 -38.087 68.929 1.00 78.81 72 PRO A CA 1
ATOM 563 C C . PRO A 1 72 ? -27.862 -39.457 68.322 1.00 78.81 72 PRO A C 1
ATOM 565 O O . PRO A 1 72 ? -27.449 -39.802 67.220 1.00 78.81 72 PRO A O 1
ATOM 568 N N . ASN A 1 73 ? -28.685 -40.222 69.045 1.00 83.38 73 ASN A N 1
ATOM 569 C CA . ASN A 1 73 ? -28.999 -41.616 68.731 1.00 83.38 73 ASN A CA 1
ATOM 570 C C . ASN A 1 73 ? -30.490 -41.820 68.413 1.00 83.38 73 ASN A C 1
ATOM 572 O O . ASN A 1 73 ? -31.336 -41.662 69.294 1.00 83.38 73 ASN A O 1
ATOM 576 N N . GLY A 1 74 ? -30.809 -42.266 67.192 1.00 81.88 74 GLY A N 1
ATOM 577 C CA . GLY A 1 74 ? -32.195 -42.488 66.747 1.00 81.88 74 GLY A CA 1
ATOM 578 C C . GLY A 1 74 ? -32.968 -43.501 67.590 1.00 81.88 74 GLY A C 1
ATOM 579 O O . GLY A 1 74 ? -34.140 -43.286 67.896 1.00 81.88 74 GLY A O 1
ATOM 580 N N . PHE A 1 75 ? -32.308 -44.570 68.037 1.00 83.12 75 PHE A N 1
ATOM 581 C CA . PHE A 1 75 ? -32.924 -45.598 68.869 1.00 83.12 75 PHE A CA 1
ATOM 582 C C . PHE A 1 75 ? -33.241 -45.060 70.267 1.00 83.12 75 PHE A C 1
ATOM 584 O O . PHE A 1 75 ? -34.377 -45.183 70.724 1.00 83.12 75 PHE A O 1
ATOM 591 N N . ARG A 1 76 ? -32.294 -44.367 70.915 1.00 84.62 76 ARG A N 1
ATOM 592 C CA . ARG A 1 76 ? -32.531 -43.737 72.232 1.00 84.62 76 ARG A CA 1
ATOM 593 C C . ARG A 1 76 ? -33.650 -42.706 72.155 1.00 84.62 76 ARG A C 1
ATOM 595 O O . ARG A 1 76 ? -34.543 -42.714 72.994 1.00 84.62 76 ARG A O 1
ATOM 602 N N . THR A 1 77 ? -33.641 -41.864 71.124 1.00 85.75 77 THR A N 1
ATOM 603 C CA . THR A 1 77 ? -34.692 -40.875 70.873 1.00 85.75 77 THR A CA 1
ATOM 604 C C . THR A 1 77 ? -36.061 -41.540 70.715 1.00 85.75 77 THR A C 1
ATOM 606 O O . THR A 1 77 ? -37.023 -41.090 71.333 1.00 85.75 77 THR A O 1
ATOM 609 N N . SER A 1 78 ? -36.154 -42.642 69.964 1.00 84.56 78 SER A N 1
ATOM 610 C CA . SER A 1 78 ? -37.408 -43.384 69.776 1.00 84.56 78 SER A CA 1
ATOM 611 C C . SER A 1 78 ? -37.955 -43.994 71.072 1.00 84.56 78 SER A C 1
ATOM 613 O O . SER A 1 78 ? -39.151 -43.888 71.343 1.00 84.56 78 SER A O 1
ATOM 615 N N . VAL A 1 79 ? -37.075 -44.543 71.918 1.00 83.38 79 VAL A N 1
ATOM 616 C CA . VAL A 1 79 ? -37.435 -45.076 73.239 1.00 83.38 79 VAL A CA 1
ATOM 617 C C . VAL A 1 79 ? -37.873 -43.948 74.171 1.00 83.38 79 VAL A C 1
ATOM 619 O O . VAL A 1 79 ? -38.877 -44.089 74.858 1.00 83.38 79 VAL A O 1
ATOM 622 N N . CYS A 1 80 ? -37.201 -42.794 74.160 1.00 85.19 80 CYS A N 1
ATOM 623 C CA . CYS A 1 80 ? -37.626 -41.633 74.945 1.00 85.19 80 CYS A CA 1
ATOM 624 C C . CYS A 1 80 ? -39.048 -41.177 74.588 1.00 85.19 80 CYS A C 1
ATOM 626 O O . CYS A 1 80 ? -39.827 -40.893 75.493 1.00 85.19 80 CYS A O 1
ATOM 628 N N . PHE A 1 81 ? -39.409 -41.134 73.301 1.00 85.25 81 PHE A N 1
ATOM 629 C CA . PHE A 1 81 ? -40.767 -40.770 72.880 1.00 85.25 81 PHE A CA 1
ATOM 630 C C . PHE A 1 81 ? -41.818 -41.820 73.274 1.00 85.25 81 PHE A C 1
ATOM 632 O O . PHE A 1 81 ? -42.885 -41.437 73.749 1.00 85.25 81 PHE A O 1
ATOM 639 N N . GLU A 1 82 ? -41.507 -43.120 73.187 1.00 84.25 82 GLU A N 1
ATOM 640 C CA . GLU A 1 82 ? -42.389 -44.184 73.702 1.00 84.25 82 GLU A CA 1
ATOM 641 C C . GLU A 1 82 ? -42.603 -44.056 75.220 1.00 84.25 82 GLU A C 1
ATOM 643 O O . GLU A 1 82 ? -43.736 -44.100 75.702 1.00 84.25 82 GLU A O 1
ATOM 648 N N . LEU A 1 83 ? -41.527 -43.858 75.990 1.00 83.38 83 LEU A N 1
ATOM 649 C CA . LEU A 1 83 ? -41.614 -43.686 77.442 1.00 83.38 83 LEU A CA 1
ATOM 650 C C . LEU A 1 83 ? -42.401 -42.417 77.804 1.00 83.38 83 LEU A C 1
ATOM 652 O O . LEU A 1 83 ? -43.213 -42.457 78.725 1.00 83.38 83 LEU A O 1
ATOM 656 N N . LEU A 1 84 ? -42.226 -41.313 77.069 1.00 81.81 84 LEU A N 1
ATOM 657 C CA . LEU A 1 84 ? -42.981 -40.070 77.272 1.00 81.81 84 LEU A CA 1
ATOM 658 C C . LEU A 1 84 ? -44.481 -40.230 76.973 1.00 81.81 84 LEU A C 1
ATOM 660 O O . LEU A 1 84 ? -45.301 -39.710 77.735 1.00 81.81 84 LEU A O 1
ATOM 664 N N . ASP A 1 85 ? -44.850 -40.970 75.923 1.00 77.56 85 ASP A N 1
ATOM 665 C CA . ASP A 1 85 ? -46.256 -41.274 75.616 1.00 77.56 85 ASP A CA 1
ATOM 666 C C . ASP A 1 85 ? -46.876 -42.187 76.691 1.00 77.56 85 ASP A C 1
ATOM 668 O O . ASP A 1 85 ? -47.967 -41.915 77.199 1.00 77.56 85 ASP A O 1
ATOM 672 N N . MET A 1 86 ? -46.144 -43.214 77.144 1.00 77.69 86 MET A N 1
ATOM 673 C CA . MET A 1 86 ? -46.578 -44.085 78.244 1.00 77.69 86 MET A CA 1
ATOM 674 C C . MET A 1 86 ? -46.740 -43.331 79.572 1.00 77.69 86 MET A C 1
ATOM 676 O O . MET A 1 86 ? -47.705 -43.574 80.301 1.00 77.69 86 MET A O 1
ATOM 680 N N . VAL A 1 87 ? -45.832 -42.401 79.889 1.00 77.38 87 VAL A N 1
ATOM 681 C CA . VAL A 1 87 ? -45.919 -41.539 81.079 1.00 77.38 87 VAL A CA 1
ATOM 682 C C . VAL A 1 87 ? -47.151 -40.633 80.999 1.00 77.38 87 VAL A C 1
ATOM 684 O O . VAL A 1 87 ? -47.882 -40.517 81.983 1.00 77.38 87 VAL A O 1
ATOM 687 N N . GLY A 1 88 ? -47.440 -40.045 79.834 1.00 73.12 88 GLY A N 1
ATOM 688 C CA . GLY A 1 88 ? -48.621 -39.197 79.628 1.00 73.12 88 GLY A CA 1
ATOM 689 C C . GLY A 1 88 ? -49.942 -39.888 79.921 1.00 73.12 88 GLY A C 1
ATOM 690 O O . GLY A 1 88 ? -50.826 -39.294 80.540 1.00 73.12 88 GLY A O 1
ATOM 691 N N . GLN A 1 89 ? -50.033 -41.172 79.581 1.00 72.81 89 GLN A N 1
ATOM 692 C CA . GLN A 1 89 ? -51.229 -41.981 79.797 1.00 72.81 89 GLN A CA 1
ATOM 693 C C . GLN A 1 89 ? -51.494 -42.309 81.274 1.00 72.81 89 GLN A C 1
ATOM 695 O O . GLN A 1 89 ? -52.643 -42.555 81.639 1.00 72.81 89 GLN A O 1
ATOM 700 N N . GLN A 1 90 ? -50.473 -42.279 82.140 1.00 70.38 90 GLN A N 1
ATOM 701 C CA . GLN A 1 90 ? -50.651 -42.492 83.584 1.00 70.38 90 GLN A CA 1
ATOM 702 C C . GLN A 1 90 ? -51.238 -41.256 84.285 1.00 70.38 90 GLN A C 1
ATOM 704 O O . GLN A 1 90 ? -51.901 -41.371 85.316 1.00 70.38 90 GLN A O 1
ATOM 709 N N . PHE A 1 91 ? -51.062 -40.064 83.705 1.00 68.75 91 PHE A N 1
ATOM 710 C CA . PHE A 1 91 ? -51.560 -38.805 84.253 1.00 68.75 91 PHE A CA 1
ATOM 711 C C . PHE A 1 91 ? -52.889 -38.391 83.618 1.00 68.75 91 PHE A C 1
ATOM 713 O O . PHE A 1 91 ? -52.966 -37.394 82.901 1.00 68.75 91 PHE A O 1
ATOM 720 N N . ASN A 1 92 ? -53.975 -39.093 83.953 1.00 64.38 92 ASN A N 1
ATOM 721 C CA . ASN A 1 92 ? -55.320 -38.830 83.408 1.00 64.38 92 ASN A CA 1
ATOM 722 C C . ASN A 1 92 ? -55.766 -37.349 83.461 1.00 64.38 92 ASN A C 1
ATOM 724 O O . ASN A 1 92 ? -56.540 -36.910 82.615 1.00 64.38 92 ASN A O 1
ATOM 728 N N . ARG A 1 93 ? -55.290 -36.562 84.441 1.00 70.56 93 ARG A N 1
ATOM 729 C CA . ARG A 1 93 ? -55.600 -35.124 84.572 1.00 70.56 93 ARG A CA 1
ATOM 730 C C . ARG A 1 93 ? -54.787 -34.218 83.628 1.00 70.56 93 ARG A C 1
ATOM 732 O O . ARG A 1 93 ? -55.262 -33.133 83.306 1.00 70.56 93 ARG A O 1
ATOM 739 N N . TYR A 1 94 ? -53.592 -34.631 83.201 1.00 71.94 94 TYR A N 1
ATOM 740 C CA . TYR A 1 94 ? -52.646 -33.812 82.419 1.00 71.94 94 TYR A CA 1
ATOM 741 C C . TYR A 1 94 ? -52.332 -34.377 81.027 1.00 71.94 94 TYR A C 1
ATOM 743 O O . TYR A 1 94 ? -51.623 -33.742 80.251 1.00 71.94 94 TYR A O 1
ATOM 751 N N . ASP A 1 95 ? -52.901 -35.531 80.694 1.00 72.12 95 ASP A N 1
ATOM 752 C CA . ASP A 1 95 ? -52.738 -36.266 79.440 1.00 72.12 95 ASP A CA 1
ATOM 753 C C . ASP A 1 95 ? -52.860 -35.378 78.183 1.00 72.12 95 ASP A C 1
ATOM 755 O O . ASP A 1 95 ? -51.989 -35.391 77.316 1.00 72.12 95 ASP A O 1
ATOM 759 N N . GLY A 1 96 ? -53.881 -34.516 78.104 1.00 71.94 96 GLY A N 1
ATOM 760 C CA . GLY A 1 96 ? -54.064 -33.619 76.953 1.00 71.94 96 GLY A CA 1
ATOM 761 C C . GLY A 1 96 ? -52.949 -32.575 76.781 1.00 71.94 96 GLY A C 1
ATOM 762 O O . GLY A 1 96 ? -52.554 -32.262 75.655 1.00 71.94 96 GLY A O 1
ATOM 763 N N . LEU A 1 97 ? -52.408 -32.063 77.890 1.00 77.81 97 LEU A N 1
ATOM 764 C CA . LEU A 1 97 ? -51.289 -31.121 77.868 1.00 77.81 97 LEU A CA 1
ATOM 765 C C . LEU A 1 97 ? -49.993 -31.839 77.477 1.00 77.81 97 LEU A C 1
ATOM 767 O O . LEU A 1 97 ? -49.280 -31.360 76.597 1.00 77.81 97 LEU A O 1
ATOM 771 N N . LEU A 1 98 ? -49.719 -33.004 78.078 1.00 77.75 98 LEU A N 1
ATOM 772 C CA . LEU A 1 98 ? -48.488 -33.745 77.804 1.00 77.75 98 LEU A CA 1
ATOM 773 C C . LEU A 1 98 ? -48.425 -34.218 76.347 1.00 77.75 98 LEU A C 1
ATOM 775 O O . LEU A 1 98 ? -47.386 -34.070 75.716 1.00 77.75 98 LEU A O 1
ATOM 779 N N . ARG A 1 99 ? -49.544 -34.663 75.760 1.00 76.50 99 ARG A N 1
ATOM 780 C CA . ARG A 1 99 ? -49.614 -35.008 74.327 1.00 76.50 99 ARG A CA 1
ATOM 781 C C . ARG A 1 99 ? -49.291 -33.834 73.411 1.00 76.50 99 ARG A C 1
ATOM 783 O O . ARG A 1 99 ? -48.648 -34.018 72.384 1.00 76.50 99 ARG A O 1
ATOM 790 N N . THR A 1 100 ? -49.747 -32.632 73.761 1.00 78.38 100 THR A N 1
ATOM 791 C CA . THR A 1 100 ? -49.476 -31.431 72.956 1.00 78.38 100 THR A CA 1
ATOM 792 C C . THR A 1 100 ? -47.983 -31.103 72.974 1.00 78.38 100 THR A C 1
ATOM 794 O O . THR A 1 100 ? -47.410 -30.806 71.931 1.00 78.38 100 THR A O 1
ATOM 797 N N . ILE A 1 101 ? -47.344 -31.236 74.140 1.00 81.50 101 ILE A N 1
ATOM 798 C CA . ILE A 1 101 ? -45.899 -31.039 74.303 1.00 81.50 101 ILE A CA 1
ATOM 799 C C . ILE A 1 101 ? -45.117 -32.114 73.539 1.00 81.50 101 ILE A C 1
ATOM 801 O O . ILE A 1 101 ? -44.231 -31.780 72.761 1.00 81.50 101 ILE A O 1
ATOM 805 N N . VAL A 1 102 ? -45.474 -33.392 73.705 1.00 81.50 102 VAL A N 1
ATOM 806 C CA . VAL A 1 102 ? -44.822 -34.516 73.012 1.00 81.50 102 VAL A CA 1
ATOM 807 C C . VAL A 1 102 ? -44.912 -34.346 71.497 1.00 81.50 102 VAL A C 1
ATOM 809 O O . VAL A 1 102 ? -43.902 -34.478 70.815 1.00 81.50 102 VAL A O 1
ATOM 812 N N . ARG A 1 103 ? -46.076 -33.953 70.969 1.00 79.38 103 ARG A N 1
ATOM 813 C CA . ARG A 1 103 ? -46.263 -33.703 69.535 1.00 79.38 103 ARG A CA 1
ATOM 814 C C . ARG A 1 103 ? -45.375 -32.576 69.004 1.00 79.38 103 ARG A C 1
ATOM 816 O O . ARG A 1 103 ? -44.850 -32.687 67.901 1.00 79.38 103 ARG A O 1
ATOM 823 N N . GLU A 1 104 ? -45.193 -31.509 69.772 1.00 81.50 104 GLU A N 1
ATOM 824 C CA . GLU A 1 104 ? -44.310 -30.410 69.371 1.00 81.50 104 GLU A CA 1
ATOM 825 C C . GLU A 1 104 ? -42.829 -30.817 69.423 1.00 81.50 104 GLU A C 1
ATOM 827 O O . GLU A 1 104 ? -42.043 -30.474 68.535 1.00 81.50 104 GLU A O 1
ATOM 832 N N . CYS A 1 105 ? -42.452 -31.636 70.409 1.00 83.06 105 CYS A N 1
ATOM 833 C CA . CYS A 1 105 ? -41.132 -32.256 70.459 1.00 83.06 105 CYS A CA 1
ATOM 834 C C . CYS A 1 105 ? -40.901 -33.209 69.272 1.00 83.06 105 CYS A C 1
ATOM 836 O O . CYS A 1 105 ? -39.814 -33.208 68.701 1.00 83.06 105 CYS A O 1
ATOM 838 N N . GLU A 1 106 ? -41.907 -33.982 68.853 1.00 81.50 106 GLU A N 1
ATOM 839 C CA . GLU A 1 106 ? -41.822 -34.844 67.667 1.00 81.50 106 GLU A CA 1
ATOM 840 C C . GLU A 1 106 ? -41.601 -34.031 66.385 1.00 81.50 106 GLU A C 1
ATOM 842 O O . GLU A 1 106 ? -40.720 -34.378 65.598 1.00 81.50 106 GLU A O 1
ATOM 847 N N . ASN A 1 107 ? -42.342 -32.928 66.206 1.00 80.88 107 ASN A N 1
ATOM 848 C CA . ASN A 1 107 ? -42.181 -32.009 65.071 1.00 80.88 107 ASN A CA 1
ATOM 849 C C . ASN A 1 107 ? -40.772 -31.394 65.003 1.00 80.88 107 ASN A C 1
ATOM 851 O O . ASN A 1 107 ? -40.306 -31.034 63.926 1.00 80.88 107 ASN A O 1
ATOM 855 N N . SER A 1 108 ? -40.102 -31.261 66.150 1.00 80.38 108 SER A N 1
ATOM 856 C CA . SER A 1 108 ? -38.762 -30.671 66.249 1.00 80.38 108 SER A CA 1
ATOM 857 C C . SER A 1 108 ? -37.637 -31.673 65.969 1.00 80.38 108 SER A C 1
ATOM 859 O O . SER A 1 108 ? -36.517 -31.272 65.665 1.00 80.38 108 SER A O 1
ATOM 861 N N . VAL A 1 109 ? -37.906 -32.974 66.105 1.00 84.44 109 VAL A N 1
ATOM 862 C CA . VAL A 1 109 ? -36.882 -34.028 66.044 1.00 84.44 109 VAL A CA 1
ATOM 863 C C . VAL A 1 109 ? -36.962 -34.841 64.752 1.00 84.44 109 VAL A C 1
ATOM 865 O O . VAL A 1 109 ? -35.920 -35.209 64.202 1.00 84.44 109 VAL A O 1
ATOM 868 N N . TYR A 1 110 ? -38.170 -35.104 64.248 1.00 85.19 110 TYR A N 1
ATOM 869 C CA . TYR A 1 110 ? -38.403 -35.941 63.071 1.00 85.19 110 TYR A CA 1
ATOM 870 C C . TYR A 1 110 ? -38.774 -35.120 61.834 1.00 85.19 110 TYR A C 1
ATOM 872 O O . TYR A 1 110 ? -39.529 -34.157 61.921 1.00 85.19 110 TYR A O 1
ATOM 880 N N . VAL A 1 111 ? -38.278 -35.556 60.672 1.00 78.81 111 VAL A N 1
ATOM 881 C CA . VAL A 1 111 ? -38.490 -34.897 59.371 1.00 78.81 111 VAL A CA 1
ATOM 882 C C . VAL A 1 111 ? -39.955 -34.981 58.918 1.00 78.81 111 VAL A C 1
ATOM 884 O O . VAL A 1 111 ? -40.488 -34.015 58.379 1.00 78.81 111 VAL A O 1
ATOM 887 N N . ASP A 1 112 ? -40.624 -36.112 59.175 1.00 72.88 112 ASP A N 1
ATOM 888 C CA . ASP A 1 112 ? -42.050 -36.312 58.882 1.00 72.88 112 ASP A CA 1
ATOM 889 C C . ASP A 1 112 ? -42.817 -36.796 60.132 1.00 72.88 112 ASP A C 1
ATOM 891 O O . ASP A 1 112 ? -42.892 -37.998 60.415 1.00 72.88 112 ASP A O 1
ATOM 895 N N . PRO A 1 113 ? -43.402 -35.875 60.917 1.00 61.81 113 PRO A N 1
ATOM 896 C CA . PRO A 1 113 ? -44.134 -36.226 62.132 1.00 61.81 113 PRO A CA 1
ATOM 897 C C . PRO A 1 113 ? -45.529 -36.830 61.865 1.00 61.81 113 PRO A C 1
ATOM 899 O O . PRO A 1 113 ? -46.154 -37.369 62.786 1.00 61.81 113 PRO A O 1
ATOM 902 N N . GLN A 1 114 ? -46.053 -36.766 60.631 1.00 60.50 114 GLN A N 1
ATOM 903 C CA . GLN A 1 114 ? -47.453 -37.109 60.334 1.00 60.50 114 GLN A CA 1
ATOM 904 C C . GLN A 1 114 ? -47.666 -38.538 59.813 1.00 60.50 114 GLN A C 1
ATOM 906 O O . GLN A 1 114 ? -48.810 -39.004 59.814 1.00 60.50 114 GLN A O 1
ATOM 911 N N . HIS A 1 115 ? -46.597 -39.255 59.453 1.00 60.25 115 HIS A N 1
ATOM 912 C CA . HIS A 1 115 ? -46.662 -40.544 58.749 1.00 60.25 115 HIS A CA 1
ATOM 913 C C . HIS A 1 115 ? -47.516 -41.625 59.454 1.00 60.25 115 HIS A C 1
ATOM 915 O O . HIS A 1 115 ? -48.354 -42.261 58.822 1.00 60.25 115 HIS A O 1
ATOM 921 N N . ASN A 1 116 ? -47.400 -41.785 60.781 1.00 55.41 116 ASN A N 1
ATOM 922 C CA . ASN A 1 116 ? -48.148 -42.815 61.537 1.00 55.41 116 ASN A CA 1
ATOM 923 C C . ASN A 1 116 ? -49.396 -42.288 62.271 1.00 55.41 116 ASN A C 1
ATOM 925 O O . ASN A 1 116 ? -50.262 -43.065 62.674 1.00 55.41 116 ASN A O 1
ATOM 929 N N . HIS A 1 117 ? -49.548 -40.967 62.407 1.00 58.28 117 HIS A N 1
ATOM 930 C CA . HIS A 1 117 ? -50.701 -40.361 63.086 1.00 58.28 117 HIS A CA 1
ATOM 931 C C . HIS A 1 117 ? -51.999 -40.440 62.261 1.00 58.28 117 HIS A C 1
ATOM 933 O O . HIS A 1 117 ? -53.094 -40.317 62.815 1.00 58.28 117 HIS A O 1
ATOM 939 N N . GLN A 1 118 ? -51.902 -40.671 60.947 1.00 53.25 118 GLN A N 1
ATOM 940 C CA . GLN A 1 118 ? -53.066 -40.911 60.087 1.00 53.25 118 GLN A CA 1
ATOM 941 C C . GLN A 1 118 ? -53.672 -42.312 60.278 1.00 53.25 118 GLN A C 1
ATOM 943 O O . GLN A 1 118 ? -54.892 -42.454 60.179 1.00 53.25 118 GLN A O 1
ATOM 948 N N . HIS A 1 119 ? -52.868 -43.322 60.632 1.00 48.91 119 HIS A N 1
ATOM 949 C CA . HIS A 1 119 ? -53.325 -44.710 60.778 1.00 48.91 119 HIS A CA 1
ATOM 950 C C . HIS A 1 119 ? -54.110 -44.991 62.074 1.00 48.91 119 HIS A C 1
ATOM 952 O O . HIS A 1 119 ? -54.880 -45.949 62.126 1.00 48.91 119 HIS A O 1
ATOM 958 N N . HIS A 1 120 ? -54.002 -44.136 63.099 1.00 52.69 120 HIS A N 1
ATOM 959 C CA . HIS A 1 120 ? -54.617 -44.357 64.419 1.00 52.69 120 HIS A CA 1
ATOM 960 C C . HIS A 1 120 ? -55.765 -43.398 64.777 1.00 52.69 120 HIS A C 1
ATOM 962 O O . HIS A 1 120 ? -56.093 -43.219 65.948 1.00 52.69 120 HIS A O 1
ATOM 968 N N . ARG A 1 121 ? -56.458 -42.822 63.785 1.00 48.47 121 ARG A N 1
ATOM 969 C CA . ARG A 1 121 ? -57.550 -41.843 63.992 1.00 48.47 121 ARG A CA 1
ATOM 970 C C . ARG A 1 121 ? -58.808 -42.350 64.732 1.00 48.47 121 ARG A C 1
ATOM 972 O O . ARG A 1 121 ? -59.763 -41.589 64.847 1.00 48.47 121 ARG A O 1
ATOM 979 N N . GLY A 1 122 ? -58.838 -43.587 65.236 1.00 45.34 122 GLY A N 1
ATOM 980 C CA . GLY A 1 122 ? -60.049 -44.200 65.805 1.00 45.34 122 GLY A CA 1
ATOM 981 C C . GLY A 1 122 ? -59.905 -45.005 67.103 1.00 45.34 122 GLY A C 1
ATOM 982 O O . GLY A 1 122 ? -60.929 -45.371 67.670 1.00 45.34 122 GLY A O 1
ATOM 983 N N . ALA A 1 123 ? -58.700 -45.280 67.617 1.00 47.88 123 ALA A N 1
ATOM 984 C CA . ALA A 1 123 ? -58.537 -46.062 68.850 1.00 47.88 123 ALA A CA 1
ATOM 985 C C . ALA A 1 123 ? -57.264 -45.668 69.617 1.00 47.88 123 ALA A C 1
ATOM 987 O O . ALA A 1 123 ? -56.212 -45.480 69.014 1.00 47.88 123 ALA A O 1
ATOM 988 N N . ARG A 1 124 ? -57.374 -45.562 70.952 1.00 54.44 124 ARG A N 1
ATOM 989 C CA . ARG A 1 124 ? -56.278 -45.320 71.914 1.00 54.44 124 ARG A CA 1
ATOM 990 C C . ARG A 1 124 ? -55.249 -46.465 71.878 1.00 54.44 124 ARG A C 1
ATOM 992 O O . ARG A 1 124 ? -55.306 -47.353 72.725 1.00 54.44 124 ARG A O 1
ATOM 999 N N . VAL A 1 125 ? -54.327 -46.458 70.920 1.00 60.00 125 VAL A N 1
ATOM 1000 C CA . VAL A 1 125 ? -53.182 -47.380 70.902 1.00 60.00 125 VAL A CA 1
ATOM 1001 C C . VAL A 1 125 ? -51.908 -46.570 71.167 1.00 60.00 125 VAL A C 1
ATOM 1003 O O . VAL A 1 125 ? -51.645 -45.642 70.404 1.00 60.00 125 VAL A O 1
ATOM 1006 N N . PRO A 1 126 ? -51.157 -46.865 72.245 1.00 64.88 126 PRO A N 1
ATOM 1007 C CA . PRO A 1 126 ? -49.848 -46.261 72.496 1.00 64.88 126 PRO A CA 1
ATOM 1008 C C . PRO A 1 126 ? -48.884 -46.591 71.354 1.00 64.88 126 PRO A C 1
ATOM 1010 O O . PRO A 1 126 ? -48.830 -47.748 70.924 1.00 64.88 126 PRO A O 1
ATOM 1013 N N . LEU A 1 127 ? -48.133 -45.598 70.877 1.00 70.19 127 LEU A N 1
ATOM 1014 C CA . LEU A 1 127 ? -47.086 -45.818 69.877 1.00 70.19 127 LEU A CA 1
ATOM 1015 C C . LEU A 1 127 ? -45.879 -46.486 70.546 1.00 70.19 127 LEU A C 1
ATOM 1017 O O . LEU A 1 127 ? -45.482 -46.094 71.641 1.00 70.19 127 LEU A O 1
ATOM 1021 N N . LYS A 1 128 ? -45.287 -47.490 69.895 1.00 78.00 128 LYS A N 1
ATOM 1022 C CA . LYS A 1 128 ? -44.093 -48.185 70.403 1.00 78.00 128 LYS A CA 1
ATOM 1023 C C . LYS A 1 128 ? -42.818 -47.524 69.882 1.00 78.00 128 LYS A C 1
ATOM 1025 O O . LYS A 1 128 ? -42.848 -46.867 68.843 1.00 78.00 128 LYS A O 1
ATOM 1030 N N . ALA A 1 129 ? -41.662 -47.779 70.501 1.00 75.38 129 ALA A N 1
ATOM 1031 C CA . ALA A 1 129 ? -40.373 -47.265 70.021 1.00 75.38 129 ALA A CA 1
ATOM 1032 C C . ALA A 1 129 ? -40.104 -47.670 68.573 1.00 75.38 129 ALA A C 1
ATOM 1034 O O . ALA A 1 129 ? -39.559 -46.879 67.818 1.00 75.38 129 ALA A O 1
ATOM 1035 N N . SER A 1 130 ? -40.548 -48.857 68.146 1.00 77.50 130 SER A N 1
ATOM 1036 C CA . SER A 1 130 ? -40.456 -49.269 66.737 1.00 77.50 130 SER A CA 1
ATOM 1037 C C . SER A 1 130 ? -41.181 -48.317 65.774 1.00 77.50 130 SER A C 1
ATOM 1039 O O . SER A 1 130 ? -40.641 -48.011 64.715 1.00 77.50 130 SER A O 1
ATOM 1041 N N . ASP A 1 131 ? -42.337 -47.768 66.158 1.00 76.50 131 ASP A N 1
ATOM 1042 C CA . ASP A 1 131 ? -43.100 -46.820 65.335 1.00 76.50 131 ASP A CA 1
ATOM 1043 C C . ASP A 1 131 ? -42.423 -45.444 65.261 1.00 76.50 131 ASP A C 1
ATOM 1045 O O . ASP A 1 131 ? -42.580 -44.720 64.275 1.00 76.50 131 ASP A O 1
ATOM 1049 N N . TYR A 1 132 ? -41.674 -45.080 66.305 1.00 74.88 132 TYR A N 1
ATOM 1050 C CA . TYR A 1 132 ? -40.860 -43.868 66.355 1.00 74.88 132 TYR A CA 1
ATOM 1051 C C . TYR A 1 132 ? -39.521 -44.032 65.633 1.00 74.88 132 TYR A C 1
ATOM 1053 O O . TYR A 1 132 ? -39.074 -43.107 64.968 1.00 74.88 132 TYR A O 1
ATOM 1061 N N . PHE A 1 133 ? -38.906 -45.211 65.710 1.00 79.00 133 PHE A N 1
ATOM 1062 C CA . PHE A 1 133 ? -37.608 -45.509 65.107 1.00 79.00 133 PHE A CA 1
ATOM 1063 C C . PHE A 1 133 ? -37.665 -45.583 63.577 1.00 79.00 133 PHE A C 1
ATOM 1065 O O . PHE A 1 133 ? -36.686 -45.273 62.906 1.00 79.00 133 PHE A O 1
ATOM 1072 N N . VAL A 1 134 ? -38.822 -45.955 63.017 1.00 78.00 134 VAL A N 1
ATOM 1073 C CA . VAL A 1 134 ? -39.076 -45.899 61.566 1.00 78.00 134 VAL A CA 1
ATOM 1074 C C . VAL A 1 134 ? -39.099 -44.454 61.049 1.00 78.00 134 VAL A C 1
ATOM 1076 O O . VAL A 1 134 ? -38.844 -44.223 59.868 1.00 78.00 134 VAL A O 1
ATOM 1079 N N . ARG A 1 135 ? -39.376 -43.463 61.909 1.00 79.38 135 ARG A N 1
ATOM 1080 C CA . ARG A 1 135 ? -39.337 -42.052 61.512 1.00 79.38 135 ARG A CA 1
ATOM 1081 C C . ARG A 1 135 ? -37.895 -41.581 61.426 1.00 79.38 135 ARG A C 1
ATOM 1083 O O . ARG A 1 135 ? -37.099 -41.823 62.326 1.00 79.38 135 ARG A O 1
ATOM 1090 N N . GLN A 1 136 ? -37.583 -40.831 60.376 1.00 79.75 136 GLN A N 1
ATOM 1091 C CA . GLN A 1 136 ? -36.240 -40.307 60.173 1.00 79.75 136 GLN A CA 1
ATOM 1092 C C . GLN A 1 136 ? -36.005 -39.038 61.014 1.00 79.75 136 GLN A C 1
ATOM 1094 O O . GLN A 1 136 ? -36.725 -38.049 60.829 1.00 79.75 136 GLN A O 1
ATOM 1099 N N . PRO A 1 137 ? -35.019 -39.022 61.931 1.00 83.62 137 PRO A N 1
ATOM 1100 C CA . PRO A 1 137 ? -34.636 -37.812 62.647 1.00 83.62 137 PRO A CA 1
ATOM 1101 C C . PRO A 1 137 ? -33.786 -36.880 61.774 1.00 83.62 137 PRO A C 1
ATOM 1103 O O . PRO A 1 137 ? -32.956 -37.349 60.992 1.00 83.62 137 PRO A O 1
ATOM 1106 N N . PHE A 1 138 ? -33.903 -35.562 61.966 1.00 83.38 138 PHE A N 1
ATOM 1107 C CA . PHE A 1 138 ? -33.119 -34.570 61.206 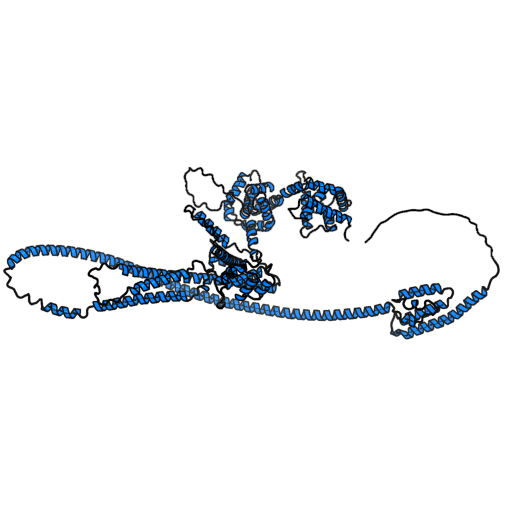1.00 83.38 138 PHE A CA 1
ATOM 1108 C C . PHE A 1 138 ? -31.600 -34.767 61.322 1.00 83.38 138 PHE A C 1
ATOM 1110 O O . PHE A 1 138 ? -30.869 -34.561 60.356 1.00 83.38 138 PHE A O 1
ATOM 1117 N N . PHE A 1 139 ? -31.106 -35.189 62.488 1.00 84.06 139 PHE A N 1
ATOM 1118 C CA . PHE A 1 139 ? -29.670 -35.384 62.702 1.00 84.06 139 PHE A CA 1
ATOM 1119 C C . PHE A 1 139 ? -29.092 -36.562 61.904 1.00 84.06 139 PHE A C 1
ATOM 1121 O O . PHE A 1 139 ? -27.923 -36.526 61.531 1.00 84.06 139 PHE A O 1
ATOM 1128 N N . ALA A 1 140 ? -29.897 -37.591 61.624 1.00 81.75 140 ALA A N 1
ATOM 1129 C CA . ALA A 1 140 ? -29.455 -38.737 60.837 1.00 81.75 140 ALA A CA 1
ATOM 1130 C C . ALA A 1 140 ? -29.290 -38.345 59.362 1.00 81.75 140 ALA A C 1
ATOM 1132 O O . ALA A 1 140 ? -28.283 -38.681 58.746 1.00 81.75 140 ALA A O 1
ATOM 1133 N N . GLU A 1 141 ? -30.233 -37.563 58.825 1.00 82.56 141 GLU A N 1
ATOM 1134 C CA . GLU A 1 141 ? -30.124 -36.985 57.479 1.00 82.56 141 GLU A CA 1
ATOM 1135 C C . GLU A 1 141 ? -28.919 -36.041 57.377 1.00 82.56 141 GLU A C 1
ATOM 1137 O O . GLU A 1 141 ? -28.125 -36.138 56.444 1.00 82.56 141 GLU A O 1
ATOM 1142 N N . LEU A 1 142 ? -28.716 -35.180 58.379 1.00 83.81 142 LEU A N 1
ATOM 1143 C CA . LEU A 1 142 ? -27.575 -34.267 58.414 1.00 83.81 142 LEU A CA 1
ATOM 1144 C C . LEU A 1 142 ? -26.233 -35.014 58.359 1.00 83.81 142 LEU A C 1
ATOM 1146 O O . LEU A 1 142 ? -25.342 -34.603 57.620 1.00 83.81 142 LEU A O 1
ATOM 1150 N N . HIS A 1 143 ? -26.091 -36.116 59.099 1.00 83.94 143 HIS A N 1
ATOM 1151 C CA . HIS A 1 143 ? -24.865 -36.916 59.102 1.00 83.94 143 HIS A CA 1
ATOM 1152 C C . HIS A 1 143 ? -24.599 -37.577 57.737 1.00 83.94 143 HIS A C 1
ATOM 1154 O O . HIS A 1 143 ? -23.454 -37.635 57.286 1.00 83.94 143 HIS A O 1
ATOM 1160 N N . VAL A 1 144 ? -25.644 -38.049 57.047 1.00 85.00 144 VAL A N 1
ATOM 1161 C CA . VAL A 1 144 ? -25.527 -38.604 55.685 1.00 85.00 144 VAL A CA 1
ATOM 1162 C C . VAL A 1 144 ? -25.084 -37.524 54.696 1.00 85.00 144 VAL A C 1
ATOM 1164 O O . VAL A 1 144 ? -24.142 -37.737 53.933 1.00 85.00 144 VAL A O 1
ATOM 1167 N N . GLN A 1 145 ? -25.708 -36.346 54.749 1.00 85.69 145 GLN A N 1
ATOM 1168 C CA . GLN A 1 145 ? -25.369 -35.225 53.868 1.00 85.69 145 GLN A CA 1
ATOM 1169 C C . GLN A 1 145 ? -23.953 -34.689 54.125 1.00 85.69 145 GLN A C 1
ATOM 1171 O O . GLN A 1 145 ? -23.240 -34.346 53.184 1.00 85.69 145 GLN A O 1
ATOM 1176 N N . GLN A 1 146 ? -23.506 -34.657 55.383 1.00 86.62 146 GLN A N 1
ATOM 1177 C CA . GLN A 1 146 ? -22.130 -34.291 55.732 1.00 86.62 146 GLN A CA 1
ATOM 1178 C C . GLN A 1 146 ? -21.108 -35.292 55.179 1.00 86.62 146 GLN A C 1
ATOM 1180 O O . GLN A 1 146 ? -20.096 -34.866 54.627 1.00 86.62 146 GLN A O 1
ATOM 1185 N N . GLY A 1 147 ? -21.389 -36.597 55.256 1.00 89.50 147 GLY A N 1
ATOM 1186 C CA . GLY A 1 147 ? -20.532 -37.623 54.657 1.00 89.50 147 GLY A CA 1
ATOM 1187 C C . GLY A 1 147 ? -20.461 -37.521 53.130 1.00 89.50 147 GLY A C 1
ATOM 1188 O O . GLY A 1 147 ? -19.379 -37.609 52.556 1.00 89.50 147 GLY A O 1
ATOM 1189 N N . ALA A 1 148 ? -21.596 -37.268 52.471 1.00 89.62 148 ALA A N 1
ATOM 1190 C CA . ALA A 1 148 ? -21.640 -37.059 51.023 1.00 89.62 148 ALA A CA 1
ATOM 1191 C C . ALA A 1 148 ? -20.856 -35.809 50.597 1.00 89.62 148 ALA A C 1
ATOM 1193 O O . ALA A 1 148 ? -20.108 -35.854 49.623 1.00 89.62 148 ALA A O 1
ATOM 1194 N N . LYS A 1 149 ? -20.980 -34.711 51.352 1.00 90.81 149 LYS A N 1
ATOM 1195 C CA . LYS A 1 149 ? -20.195 -33.496 51.120 1.00 90.81 149 LYS A CA 1
ATOM 1196 C C . LYS A 1 149 ? -18.695 -33.770 51.251 1.00 90.81 149 LYS A C 1
ATOM 1198 O O . LYS A 1 149 ? -17.940 -33.376 50.374 1.00 90.81 149 LYS A O 1
ATOM 1203 N N . GLN A 1 150 ? -18.280 -34.461 52.311 1.00 92.94 150 GLN A N 1
ATOM 1204 C CA . GLN A 1 150 ? -16.869 -34.748 52.554 1.00 92.94 150 GLN A CA 1
ATOM 1205 C C . GLN A 1 150 ? -16.253 -35.611 51.442 1.00 92.94 150 GLN A C 1
ATOM 1207 O O . GLN A 1 150 ? -15.151 -35.319 50.999 1.00 92.94 150 GLN A O 1
ATOM 1212 N N . ALA A 1 151 ? -16.988 -36.599 50.923 1.00 91.81 151 ALA A N 1
ATOM 1213 C CA . ALA A 1 151 ? -16.530 -37.397 49.785 1.00 91.81 151 ALA A CA 1
ATOM 1214 C C . ALA A 1 151 ? -16.314 -36.552 48.514 1.00 91.81 151 ALA A C 1
ATOM 1216 O O . ALA A 1 151 ? -15.339 -36.751 47.797 1.00 91.81 151 ALA A O 1
ATOM 1217 N N . VAL A 1 152 ? -17.200 -35.587 48.248 1.00 91.62 152 VAL A N 1
ATOM 1218 C CA . VAL A 1 152 ? -17.046 -34.663 47.112 1.00 91.62 152 VAL A CA 1
ATOM 1219 C C . VAL A 1 152 ? -15.866 -33.713 47.325 1.00 91.62 152 VAL A C 1
ATOM 1221 O O . VAL A 1 152 ? -15.118 -33.461 46.384 1.00 91.62 152 VAL A O 1
ATOM 1224 N N . ASP A 1 153 ? -15.679 -33.205 48.544 1.00 90.69 153 ASP A N 1
ATOM 1225 C CA . ASP A 1 153 ? -14.540 -32.347 48.883 1.00 90.69 153 ASP A CA 1
ATOM 1226 C C . ASP A 1 153 ? -13.201 -33.105 48.700 1.00 90.69 153 ASP A C 1
ATOM 1228 O O . ASP A 1 153 ? -12.252 -32.549 48.143 1.00 90.69 153 ASP A O 1
ATOM 1232 N N . ASP A 1 154 ? -13.144 -34.389 49.076 1.00 93.62 154 ASP A N 1
ATOM 1233 C CA . ASP A 1 154 ? -11.975 -35.258 48.869 1.00 93.62 154 ASP A CA 1
ATOM 1234 C C . ASP A 1 154 ? -11.698 -35.515 47.370 1.00 93.62 154 ASP A C 1
ATOM 1236 O O . ASP A 1 154 ? -10.545 -35.470 46.927 1.00 93.62 154 ASP A O 1
ATOM 1240 N N . ASP A 1 155 ? -12.744 -35.727 46.563 1.00 92.38 155 ASP A N 1
ATOM 1241 C CA . ASP A 1 155 ? -12.623 -35.903 45.108 1.00 92.38 155 ASP A CA 1
ATOM 1242 C C . ASP A 1 155 ? -12.124 -34.626 44.407 1.00 92.38 155 ASP A C 1
ATOM 1244 O O . ASP A 1 155 ? -11.300 -34.697 43.487 1.00 92.38 155 ASP A O 1
ATOM 1248 N N . ILE A 1 156 ? -12.589 -33.449 44.843 1.00 90.19 156 ILE A N 1
ATOM 1249 C CA . ILE A 1 156 ? -12.124 -32.152 44.328 1.00 90.19 156 ILE A CA 1
ATOM 1250 C C . ILE A 1 156 ? -10.637 -31.968 44.639 1.00 90.19 156 ILE A C 1
ATOM 1252 O O . ILE A 1 156 ? -9.867 -31.641 43.735 1.00 90.19 156 ILE A O 1
ATOM 1256 N N . ALA A 1 157 ? -10.213 -32.252 45.874 1.00 91.62 157 ALA A N 1
ATOM 1257 C CA . ALA A 1 157 ? -8.808 -32.154 46.263 1.00 91.62 157 ALA A CA 1
ATOM 1258 C C . ALA A 1 157 ? -7.907 -33.068 45.410 1.00 91.62 157 ALA A C 1
ATOM 1260 O O . ALA A 1 157 ? -6.864 -32.638 44.916 1.00 91.62 157 ALA A O 1
ATOM 1261 N N . ALA A 1 158 ? -8.339 -34.307 45.146 1.00 91.94 158 ALA A N 1
ATOM 1262 C CA . ALA A 1 158 ? -7.594 -35.236 44.296 1.00 91.94 158 ALA A CA 1
ATOM 1263 C C . ALA A 1 158 ? -7.483 -34.761 42.831 1.00 91.94 158 ALA A C 1
ATOM 1265 O O . ALA A 1 158 ? -6.471 -35.004 42.159 1.00 91.94 158 ALA A O 1
ATOM 1266 N N . LEU A 1 159 ? -8.520 -34.097 42.309 1.00 90.44 159 LEU A N 1
ATOM 1267 C CA . LEU A 1 159 ? -8.502 -33.511 40.968 1.00 90.44 159 LEU A CA 1
ATOM 1268 C C . LEU A 1 159 ? -7.587 -32.286 40.887 1.00 90.44 159 LEU A C 1
ATOM 1270 O O . LEU A 1 159 ? -6.850 -32.161 39.903 1.00 90.44 159 LEU A O 1
ATOM 1274 N N . ASP A 1 160 ? -7.588 -31.434 41.909 1.00 90.62 160 ASP A N 1
ATOM 1275 C CA . ASP A 1 160 ? -6.713 -30.263 41.994 1.00 90.62 160 ASP A CA 1
ATOM 1276 C C . ASP A 1 160 ? -5.235 -30.669 42.039 1.00 90.62 160 ASP A C 1
ATOM 1278 O O . ASP A 1 160 ? -4.433 -30.151 41.254 1.00 90.62 160 ASP A O 1
ATOM 1282 N N . ASP A 1 161 ? -4.885 -31.680 42.839 1.00 92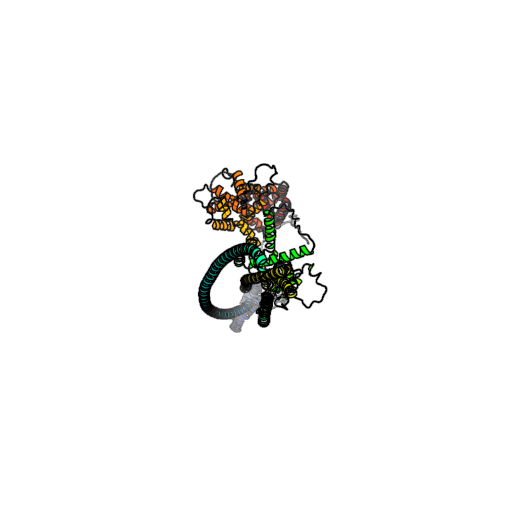.12 161 ASP A N 1
ATOM 1283 C CA . ASP A 1 161 ? -3.526 -32.233 42.891 1.00 92.12 161 ASP A CA 1
ATOM 1284 C C . ASP A 1 161 ? -3.068 -32.745 41.514 1.00 92.12 161 ASP A C 1
ATOM 1286 O O . ASP A 1 161 ? -1.941 -32.500 41.061 1.00 92.12 161 ASP A O 1
ATOM 1290 N N . ARG A 1 162 ? -3.961 -33.430 40.788 1.00 91.44 162 ARG A N 1
ATOM 1291 C CA . ARG A 1 162 ? -3.667 -33.940 39.443 1.00 91.44 162 ARG A CA 1
ATOM 1292 C C . ARG A 1 162 ? -3.524 -32.814 38.421 1.00 91.44 162 ARG A C 1
ATOM 1294 O O . ARG A 1 162 ? -2.662 -32.895 37.540 1.00 91.44 162 ARG A O 1
ATOM 1301 N N . HIS A 1 163 ? -4.359 -31.785 38.508 1.00 89.56 163 HIS A N 1
ATOM 1302 C CA . HIS A 1 163 ? -4.279 -30.611 37.648 1.00 89.56 163 HIS A CA 1
ATOM 1303 C C . HIS A 1 163 ? -2.969 -29.848 37.878 1.00 89.56 163 HIS A C 1
ATOM 1305 O O . HIS A 1 163 ? -2.263 -29.537 36.914 1.00 89.56 163 HIS A O 1
ATOM 1311 N N . GLN A 1 164 ? -2.592 -29.635 39.139 1.00 91.56 164 GLN A N 1
ATOM 1312 C CA . GLN A 1 164 ? -1.349 -28.969 39.507 1.00 91.56 164 GLN A CA 1
ATOM 1313 C C . GLN A 1 164 ? -0.123 -29.735 38.994 1.00 91.56 164 GLN A C 1
ATOM 1315 O O . GLN A 1 164 ? 0.748 -29.143 38.354 1.00 91.56 164 GLN A O 1
ATOM 1320 N N . PHE A 1 165 ? -0.107 -31.063 39.139 1.00 91.25 165 PHE A N 1
ATOM 1321 C CA . PHE A 1 165 ? 0.947 -31.902 38.568 1.00 91.25 165 PHE A CA 1
ATOM 1322 C C . PHE A 1 165 ? 1.061 -31.757 37.038 1.00 91.25 165 PHE A C 1
ATOM 1324 O O . PHE A 1 165 ? 2.163 -31.638 36.496 1.00 91.25 165 PHE A O 1
ATOM 1331 N N . MET A 1 166 ? -0.063 -31.749 36.311 1.00 89.75 166 MET A N 1
ATOM 1332 C CA . MET A 1 166 ? -0.045 -31.573 34.852 1.00 89.75 166 MET A CA 1
ATOM 1333 C C . MET A 1 166 ? 0.476 -30.191 34.438 1.00 89.75 166 MET A C 1
ATOM 1335 O O . MET A 1 166 ? 1.240 -30.097 33.472 1.00 89.75 166 MET A O 1
ATOM 1339 N N . MET A 1 167 ? 0.113 -29.139 35.174 1.00 89.38 167 MET A N 1
ATOM 1340 C CA . MET A 1 167 ? 0.590 -27.778 34.923 1.00 89.38 167 MET A CA 1
ATOM 1341 C C . MET A 1 167 ? 2.098 -27.641 35.155 1.00 89.38 167 MET A C 1
ATOM 1343 O O . MET A 1 167 ? 2.794 -27.053 34.326 1.00 89.38 167 MET A O 1
ATOM 1347 N N . GLU A 1 168 ? 2.638 -28.258 36.207 1.00 89.25 168 GLU A N 1
ATOM 1348 C CA . GLU A 1 168 ? 4.086 -28.293 36.445 1.00 89.25 168 GLU A CA 1
ATOM 1349 C C . GLU A 1 168 ? 4.837 -28.999 35.304 1.00 89.25 168 GLU A C 1
ATOM 1351 O O . GLU A 1 168 ? 5.864 -28.509 34.824 1.00 89.25 168 GLU A O 1
ATOM 1356 N N . GLN A 1 169 ? 4.306 -30.118 34.798 1.00 88.38 169 GLN A N 1
ATOM 1357 C CA . GLN A 1 169 ? 4.906 -30.826 33.662 1.00 88.38 169 GLN A CA 1
ATOM 1358 C C . GLN A 1 169 ? 4.861 -30.012 32.362 1.00 88.38 169 GLN A C 1
ATOM 1360 O O . GLN A 1 169 ? 5.812 -30.056 31.573 1.00 88.38 169 GLN A O 1
ATOM 1365 N N . LEU A 1 170 ? 3.782 -29.262 32.123 1.00 85.88 170 LEU A N 1
ATOM 1366 C CA . LEU A 1 170 ? 3.678 -28.359 30.976 1.00 85.88 170 LEU A CA 1
ATOM 1367 C C . LEU A 1 170 ? 4.700 -27.224 31.067 1.00 85.88 170 LEU A C 1
ATOM 1369 O O . LEU A 1 170 ? 5.441 -27.017 30.107 1.00 85.88 170 LEU A O 1
ATOM 1373 N N . ALA A 1 171 ? 4.830 -26.582 32.229 1.00 83.44 171 ALA A N 1
ATOM 1374 C CA . ALA A 1 171 ? 5.803 -25.514 32.449 1.00 83.44 171 ALA A CA 1
ATOM 1375 C C . ALA A 1 171 ? 7.256 -25.989 32.246 1.00 83.44 171 ALA A C 1
ATOM 1377 O O . ALA A 1 171 ? 8.096 -25.262 31.706 1.00 83.44 171 ALA A O 1
ATOM 1378 N N . ILE A 1 172 ? 7.577 -27.230 32.635 1.00 87.88 172 ILE A N 1
ATOM 1379 C CA . ILE A 1 172 ? 8.896 -27.828 32.371 1.00 87.88 172 ILE A CA 1
ATOM 1380 C C . ILE A 1 172 ? 9.114 -28.010 30.862 1.00 87.88 172 ILE A C 1
ATOM 1382 O O . ILE A 1 172 ? 10.181 -27.660 30.347 1.00 87.88 172 ILE A O 1
ATOM 1386 N N . LYS A 1 173 ? 8.121 -28.534 30.134 1.00 84.62 173 LYS A N 1
ATOM 1387 C CA . LYS A 1 173 ? 8.219 -28.750 28.680 1.00 84.62 173 LYS A CA 1
ATOM 1388 C C . LYS A 1 173 ? 8.321 -27.439 27.902 1.00 84.62 173 LYS A C 1
ATOM 1390 O O . LYS A 1 173 ? 9.138 -27.350 26.987 1.00 84.62 173 LYS A O 1
ATOM 1395 N N . GLU A 1 174 ? 7.553 -26.429 28.291 1.00 82.69 174 GLU A N 1
ATOM 1396 C CA . GLU A 1 174 ? 7.594 -25.082 27.717 1.00 82.69 174 GLU A CA 1
ATOM 1397 C C . GLU A 1 174 ? 8.983 -24.452 27.889 1.00 82.69 174 GLU A C 1
ATOM 1399 O O . GLU A 1 174 ? 9.608 -24.046 26.911 1.00 82.69 174 GLU A O 1
ATOM 1404 N N . ASN A 1 175 ? 9.556 -24.519 29.094 1.00 86.44 175 ASN A N 1
ATOM 1405 C CA . ASN A 1 175 ? 10.916 -24.037 29.353 1.00 86.44 175 ASN A CA 1
ATOM 1406 C C . ASN A 1 175 ? 11.989 -24.744 28.505 1.00 86.44 175 ASN A C 1
ATOM 1408 O O . ASN A 1 175 ? 12.990 -24.135 28.108 1.00 86.44 175 ASN A O 1
ATOM 1412 N N . VAL A 1 176 ? 11.829 -26.042 28.231 1.00 86.81 176 VAL A N 1
ATOM 1413 C CA . VAL A 1 176 ? 12.748 -26.788 27.356 1.00 86.81 176 VAL A CA 1
ATOM 1414 C C . VAL A 1 176 ? 12.595 -26.347 25.897 1.00 86.81 176 VAL A C 1
ATOM 1416 O O . VAL A 1 176 ? 13.605 -26.162 25.205 1.00 86.81 176 VAL A O 1
ATOM 1419 N N . LEU A 1 177 ? 11.364 -26.134 25.430 1.00 77.75 177 LEU A N 1
ATOM 1420 C CA . LEU A 1 177 ? 11.078 -25.619 24.088 1.00 77.75 177 LEU A CA 1
ATOM 1421 C C . LEU A 1 177 ? 11.645 -24.209 23.888 1.00 77.75 177 LEU A C 1
ATOM 1423 O O . LEU A 1 177 ? 12.337 -23.964 22.900 1.00 77.75 177 LEU A O 1
ATOM 1427 N N . ASP A 1 178 ? 11.488 -23.319 24.861 1.00 80.88 178 ASP A N 1
ATOM 1428 C CA . ASP A 1 178 ? 12.042 -21.966 24.788 1.00 80.88 178 ASP A CA 1
ATOM 1429 C C . ASP A 1 178 ? 13.570 -21.965 24.745 1.00 80.88 178 ASP A C 1
ATOM 1431 O O . ASP A 1 178 ? 14.188 -21.309 23.900 1.00 80.88 178 ASP A O 1
ATOM 1435 N N . ARG A 1 179 ? 14.219 -22.769 25.596 1.00 83.88 179 ARG A N 1
ATOM 1436 C CA . ARG A 1 179 ? 15.686 -22.891 25.595 1.00 83.88 179 ARG A CA 1
ATOM 1437 C C . ARG A 1 179 ? 16.220 -23.473 24.287 1.00 83.88 179 ARG A C 1
ATOM 1439 O O . ARG A 1 179 ? 17.296 -23.071 23.829 1.00 83.88 179 ARG A O 1
ATOM 1446 N N . THR A 1 180 ? 15.513 -24.427 23.685 1.00 77.62 180 THR A N 1
ATOM 1447 C CA . THR A 1 180 ? 15.916 -25.026 22.401 1.00 77.62 180 THR A CA 1
ATOM 1448 C C . THR A 1 180 ? 15.690 -24.063 21.237 1.00 77.62 180 THR A C 1
ATOM 1450 O O . THR A 1 180 ? 16.607 -23.884 20.431 1.00 77.62 180 THR A O 1
ATOM 1453 N N . SER A 1 181 ? 14.557 -23.361 21.217 1.00 72.38 181 SER A N 1
ATOM 1454 C CA . SER A 1 181 ? 14.240 -22.287 20.269 1.00 72.38 181 SER A CA 1
ATOM 1455 C C . SER A 1 181 ? 15.294 -21.175 20.290 1.00 72.38 181 SER A C 1
ATOM 1457 O O . SER A 1 181 ? 15.884 -20.854 19.256 1.00 72.38 181 SER A O 1
ATOM 1459 N N . GLN A 1 182 ? 15.650 -20.660 21.472 1.00 80.06 182 GLN A N 1
ATOM 1460 C CA . GLN A 1 182 ? 16.674 -19.618 21.616 1.00 80.06 182 GLN A CA 1
ATOM 1461 C C . GLN A 1 182 ? 18.059 -20.076 21.132 1.00 80.06 182 GLN A C 1
ATOM 1463 O O . GLN A 1 182 ? 18.782 -19.321 20.472 1.00 80.06 182 GLN A O 1
ATOM 1468 N N . ARG A 1 183 ? 18.446 -21.330 21.414 1.00 77.44 183 ARG A N 1
ATOM 1469 C CA . ARG A 1 183 ? 19.702 -21.908 20.900 1.00 77.44 183 ARG A CA 1
ATOM 1470 C C . ARG A 1 183 ? 19.689 -22.035 19.379 1.00 77.44 183 ARG A C 1
ATOM 1472 O O . ARG A 1 183 ? 20.695 -21.725 18.738 1.00 77.44 183 ARG A O 1
ATOM 1479 N N . TRP A 1 184 ? 18.574 -22.469 18.800 1.00 72.75 184 TRP A N 1
ATOM 1480 C CA . TRP A 1 184 ? 18.406 -22.554 17.350 1.00 72.75 184 TRP A CA 1
ATOM 1481 C C . TRP A 1 184 ? 18.471 -21.178 16.691 1.00 72.75 184 TRP A C 1
ATOM 1483 O O . TRP A 1 184 ? 19.248 -20.994 15.753 1.00 72.75 184 TRP A O 1
ATOM 1493 N N . ALA A 1 185 ? 17.763 -20.189 17.240 1.00 72.38 185 ALA A N 1
ATOM 1494 C CA . ALA A 1 185 ? 17.793 -18.811 16.763 1.00 72.38 185 ALA A CA 1
ATOM 1495 C C . ALA A 1 185 ? 19.226 -18.259 16.739 1.00 72.38 185 ALA A C 1
ATOM 1497 O O . ALA A 1 185 ? 19.676 -17.746 15.715 1.00 72.38 185 ALA A O 1
ATOM 1498 N N . ARG A 1 186 ? 19.994 -18.447 17.820 1.00 82.31 186 ARG A N 1
ATOM 1499 C CA . ARG A 1 186 ? 21.396 -18.003 17.896 1.00 82.31 186 ARG A CA 1
ATOM 1500 C C . ARG A 1 186 ? 22.287 -18.678 16.850 1.00 82.31 186 ARG A C 1
ATOM 1502 O O . ARG A 1 186 ? 23.131 -18.013 16.246 1.00 82.31 186 ARG A O 1
ATOM 1509 N N . THR A 1 187 ? 22.104 -19.977 16.617 1.00 80.88 187 THR A N 1
ATOM 1510 C CA . THR A 1 187 ? 22.862 -20.737 15.610 1.00 80.88 187 THR A CA 1
ATOM 1511 C C . THR A 1 187 ? 22.563 -20.250 14.193 1.00 80.88 187 THR A C 1
ATOM 1513 O O . THR A 1 187 ? 23.494 -20.004 13.422 1.00 80.88 187 THR A O 1
ATOM 1516 N N . ILE A 1 188 ? 21.285 -20.035 13.868 1.00 79.75 188 ILE A N 1
ATOM 1517 C CA . ILE A 1 188 ? 20.853 -19.511 12.565 1.00 79.75 188 ILE A CA 1
ATOM 1518 C C . ILE A 1 188 ? 21.420 -18.107 12.341 1.00 79.75 188 ILE A C 1
ATOM 1520 O O . ILE A 1 188 ? 21.958 -17.830 11.272 1.00 79.75 188 ILE A O 1
ATOM 1524 N N . LEU A 1 189 ? 21.387 -17.241 13.356 1.00 82.88 189 LEU A N 1
ATOM 1525 C CA . LEU A 1 189 ? 21.903 -15.870 13.274 1.00 82.88 189 LEU A CA 1
ATOM 1526 C C . LEU A 1 189 ? 23.422 -15.846 13.028 1.00 82.88 189 LEU A C 1
ATOM 1528 O O . LEU A 1 189 ? 23.909 -15.121 12.159 1.00 82.88 189 LEU A O 1
ATOM 1532 N N . LEU A 1 190 ? 24.176 -16.713 13.714 1.00 84.50 190 LEU A N 1
ATOM 1533 C CA . LEU A 1 190 ? 25.610 -16.918 13.471 1.00 84.50 190 LEU A CA 1
ATOM 1534 C C . LEU A 1 190 ? 25.893 -17.434 12.053 1.00 84.50 190 LEU A C 1
ATOM 1536 O O . LEU A 1 190 ? 26.846 -16.989 11.404 1.00 84.50 190 LEU A O 1
ATOM 1540 N N . GLN A 1 191 ? 25.084 -18.368 11.554 1.00 80.81 191 GLN A N 1
ATOM 1541 C CA . GLN A 1 191 ? 25.233 -18.918 10.209 1.00 80.81 191 GLN A CA 1
ATOM 1542 C C . GLN A 1 191 ? 24.877 -17.890 9.128 1.00 80.81 191 GLN A C 1
ATOM 1544 O O . GLN A 1 191 ? 25.607 -17.766 8.140 1.00 80.81 191 GLN A O 1
ATOM 1549 N N . ALA A 1 192 ? 23.829 -17.095 9.340 1.00 77.38 192 ALA A N 1
ATOM 1550 C CA . ALA A 1 192 ? 23.451 -15.983 8.480 1.00 77.38 192 ALA A CA 1
ATOM 1551 C C . ALA A 1 192 ? 24.564 -14.929 8.427 1.00 77.38 192 ALA A C 1
ATOM 1553 O O . ALA A 1 192 ? 24.977 -14.539 7.337 1.00 77.38 192 ALA A O 1
ATOM 1554 N N . PHE A 1 193 ? 25.144 -14.556 9.573 1.00 84.12 193 PHE A N 1
ATOM 1555 C CA . PHE A 1 193 ? 26.253 -13.602 9.632 1.00 84.12 193 PHE A CA 1
ATOM 1556 C C . PHE A 1 193 ? 27.505 -14.111 8.902 1.00 84.12 193 PHE A C 1
ATOM 1558 O O . PHE A 1 193 ? 28.124 -13.386 8.120 1.00 84.12 193 PHE A O 1
ATOM 1565 N N . ARG A 1 194 ? 27.863 -15.389 9.084 1.00 86.50 194 ARG A N 1
ATOM 1566 C CA . ARG A 1 194 ? 28.975 -16.021 8.349 1.00 86.50 194 ARG A CA 1
ATOM 1567 C C . ARG A 1 194 ? 28.723 -16.048 6.842 1.00 86.50 194 ARG A C 1
ATOM 1569 O O . ARG A 1 194 ? 29.641 -15.791 6.062 1.00 86.50 194 ARG A O 1
ATOM 1576 N N . THR A 1 195 ? 27.492 -16.339 6.434 1.00 79.94 195 THR A N 1
ATOM 1577 C CA . THR A 1 195 ? 27.091 -16.371 5.022 1.00 79.94 195 THR A CA 1
ATOM 1578 C C . THR A 1 195 ? 27.120 -14.969 4.418 1.00 79.94 195 THR A C 1
ATOM 1580 O O . THR A 1 195 ? 27.705 -14.771 3.354 1.00 79.94 195 THR A O 1
ATOM 1583 N N . TRP A 1 196 ? 26.598 -13.973 5.134 1.00 88.19 196 TRP A N 1
ATOM 1584 C CA . TRP A 1 196 ? 26.657 -12.566 4.752 1.00 88.19 196 TRP A CA 1
ATOM 1585 C C . TRP A 1 196 ? 28.097 -12.075 4.584 1.00 88.19 196 TRP A C 1
ATOM 1587 O O . TRP A 1 196 ? 28.419 -11.475 3.557 1.00 88.19 196 TRP A O 1
ATOM 1597 N N . ASN A 1 197 ? 28.993 -12.389 5.524 1.00 87.19 197 ASN A N 1
ATOM 1598 C CA . ASN A 1 197 ? 30.405 -12.022 5.418 1.00 87.19 197 ASN A CA 1
ATOM 1599 C C . ASN A 1 197 ? 31.059 -12.658 4.174 1.00 87.19 197 ASN A C 1
ATOM 1601 O O . ASN A 1 197 ? 31.702 -11.962 3.388 1.00 87.19 197 ASN A O 1
ATOM 1605 N N . ARG A 1 198 ? 30.816 -13.953 3.908 1.00 88.12 198 ARG A N 1
ATOM 1606 C CA . ARG A 1 198 ? 31.310 -14.623 2.687 1.00 88.12 198 ARG A CA 1
ATOM 1607 C C . ARG A 1 198 ? 30.801 -13.960 1.407 1.00 88.12 198 ARG A C 1
ATOM 1609 O O . ARG A 1 198 ? 31.594 -13.685 0.507 1.00 88.12 198 ARG A O 1
ATOM 1616 N N . VAL A 1 199 ? 29.501 -13.675 1.322 1.00 82.81 199 VAL A N 1
ATOM 1617 C CA . VAL A 1 199 ? 28.894 -13.022 0.149 1.00 82.81 199 VAL A CA 1
ATOM 1618 C C . VAL A 1 199 ? 29.445 -11.608 -0.033 1.00 82.81 199 VAL A C 1
ATOM 1620 O O . VAL A 1 199 ? 29.737 -11.196 -1.154 1.00 82.81 199 VAL A O 1
ATOM 1623 N N . THR A 1 200 ? 29.643 -10.872 1.057 1.00 82.94 200 THR A N 1
ATOM 1624 C CA . THR A 1 200 ? 30.191 -9.510 1.026 1.00 82.94 200 THR A CA 1
ATOM 1625 C C . THR A 1 200 ? 31.638 -9.508 0.538 1.00 82.94 200 THR A C 1
ATOM 1627 O O . THR A 1 200 ? 31.985 -8.718 -0.342 1.00 82.94 200 THR A O 1
ATOM 1630 N N . GLN A 1 201 ? 32.463 -10.448 1.006 1.00 86.00 201 GLN A N 1
ATOM 1631 C CA . GLN A 1 201 ? 33.828 -10.635 0.506 1.00 86.00 201 GLN A CA 1
ATOM 1632 C C . GLN A 1 201 ? 33.857 -11.043 -0.974 1.00 86.00 201 GLN A C 1
ATOM 1634 O O . GLN A 1 201 ? 34.668 -10.518 -1.739 1.00 86.00 201 GLN A O 1
ATOM 1639 N N . ALA A 1 202 ? 32.957 -11.930 -1.411 1.00 81.50 202 ALA A N 1
ATOM 1640 C CA . ALA A 1 202 ? 32.835 -12.308 -2.819 1.00 81.50 202 ALA A CA 1
ATOM 1641 C C . ALA A 1 202 ? 32.437 -11.106 -3.694 1.00 81.50 202 ALA A C 1
ATOM 1643 O O . ALA A 1 202 ? 33.087 -10.836 -4.704 1.00 81.50 202 ALA A O 1
ATOM 1644 N N . LYS A 1 203 ? 31.443 -10.313 -3.268 1.00 79.38 203 LYS A N 1
ATOM 1645 C CA . LYS A 1 203 ? 31.040 -9.071 -3.948 1.00 79.38 203 LYS A CA 1
ATOM 1646 C C . LYS A 1 203 ? 32.179 -8.055 -4.011 1.00 79.38 203 LYS A C 1
ATOM 1648 O O . LYS A 1 203 ? 32.356 -7.415 -5.044 1.00 79.38 203 LYS A O 1
ATOM 1653 N N . HIS A 1 204 ? 32.965 -7.915 -2.944 1.00 84.31 204 HIS A N 1
ATOM 1654 C CA . HIS A 1 204 ? 34.135 -7.037 -2.938 1.00 84.31 204 HIS A CA 1
ATOM 1655 C C . HIS A 1 204 ? 35.192 -7.497 -3.956 1.00 84.31 204 HIS A C 1
ATOM 1657 O O . HIS A 1 204 ? 35.659 -6.689 -4.757 1.00 84.31 204 HIS A O 1
ATOM 1663 N N . LYS A 1 205 ? 35.499 -8.802 -4.017 1.00 85.75 205 LYS A N 1
ATOM 1664 C CA . LYS A 1 205 ? 36.411 -9.369 -5.030 1.00 85.75 205 LYS A CA 1
ATOM 1665 C C . LYS A 1 205 ? 35.913 -9.131 -6.460 1.00 85.75 205 LYS A C 1
ATOM 1667 O O . LYS A 1 205 ? 36.703 -8.736 -7.316 1.00 85.75 205 LYS A O 1
ATOM 1672 N N . VAL A 1 206 ? 34.613 -9.312 -6.712 1.00 81.06 206 VAL A N 1
ATOM 1673 C CA . VAL A 1 206 ? 34.000 -9.040 -8.025 1.00 81.06 206 VAL A CA 1
ATOM 1674 C C . VAL A 1 206 ? 34.103 -7.558 -8.385 1.00 81.06 206 VAL A C 1
ATOM 1676 O O . VAL A 1 206 ? 34.543 -7.247 -9.488 1.00 81.06 206 VAL A O 1
ATOM 1679 N N . ARG A 1 207 ? 33.798 -6.634 -7.460 1.00 81.31 207 ARG A N 1
ATOM 1680 C CA . ARG A 1 207 ? 33.964 -5.186 -7.690 1.00 81.31 207 ARG A CA 1
ATOM 1681 C C . ARG A 1 207 ? 35.410 -4.816 -8.014 1.00 81.31 207 ARG A C 1
ATOM 1683 O O . ARG A 1 207 ? 35.643 -4.086 -8.970 1.00 81.31 207 ARG A O 1
ATOM 1690 N N . MET A 1 208 ? 36.380 -5.360 -7.281 1.00 80.69 208 MET A N 1
ATOM 1691 C CA . MET A 1 208 ? 37.802 -5.118 -7.550 1.00 80.69 208 MET A CA 1
ATOM 1692 C C . MET A 1 208 ? 38.240 -5.674 -8.913 1.00 80.69 208 MET A C 1
ATOM 1694 O O . MET A 1 208 ? 39.032 -5.042 -9.613 1.00 80.69 208 MET A O 1
ATOM 1698 N N . SER A 1 209 ? 37.716 -6.833 -9.321 1.00 77.38 209 SER A N 1
ATOM 1699 C CA . SER A 1 209 ? 37.942 -7.395 -10.660 1.00 77.38 209 SER A CA 1
ATOM 1700 C C . SER A 1 209 ? 37.324 -6.518 -11.758 1.00 77.38 209 SER A C 1
ATOM 1702 O O . SER A 1 209 ? 38.004 -6.159 -12.718 1.00 77.38 209 SER A O 1
ATOM 1704 N N . MET A 1 210 ? 36.071 -6.091 -11.573 1.00 71.25 210 MET A N 1
ATOM 1705 C CA . MET A 1 210 ? 35.338 -5.189 -12.466 1.00 71.25 210 MET A CA 1
ATOM 1706 C C . MET A 1 210 ? 36.064 -3.850 -12.628 1.00 71.25 210 MET A C 1
ATOM 1708 O O . MET A 1 210 ? 36.251 -3.385 -13.745 1.00 71.25 210 MET A O 1
ATOM 1712 N N . GLN A 1 211 ? 36.554 -3.257 -11.536 1.00 77.50 211 GLN A N 1
ATOM 1713 C CA . GLN A 1 211 ? 37.299 -1.998 -11.563 1.00 77.50 211 GLN A CA 1
ATOM 1714 C C . GLN A 1 211 ? 38.625 -2.140 -12.327 1.00 77.50 211 GLN A C 1
ATOM 1716 O O . GLN A 1 211 ? 38.975 -1.276 -13.133 1.00 77.50 211 GLN A O 1
ATOM 1721 N N . LYS A 1 212 ? 39.338 -3.264 -12.155 1.00 83.12 212 LYS A N 1
ATOM 1722 C CA . LYS A 1 212 ? 40.534 -3.584 -12.955 1.00 83.12 212 LYS A CA 1
ATOM 1723 C C . LYS A 1 212 ? 40.195 -3.792 -14.434 1.00 83.12 212 LYS A C 1
ATOM 1725 O O . LYS A 1 212 ? 40.944 -3.330 -15.295 1.00 83.12 212 LYS A O 1
ATOM 1730 N N . ALA A 1 213 ? 39.084 -4.459 -14.742 1.00 71.00 213 ALA A N 1
ATOM 1731 C CA . ALA A 1 213 ? 38.616 -4.662 -16.110 1.00 71.00 213 ALA A CA 1
ATOM 1732 C C . ALA A 1 213 ? 38.222 -3.332 -16.771 1.00 71.00 213 ALA A C 1
ATOM 1734 O O . ALA A 1 213 ? 38.692 -3.043 -17.867 1.00 71.00 213 ALA A O 1
ATOM 1735 N N . MET A 1 214 ? 37.470 -2.476 -16.076 1.00 63.16 214 MET A N 1
ATOM 1736 C CA . MET A 1 214 ? 37.098 -1.135 -16.534 1.00 63.16 214 MET A CA 1
ATOM 1737 C C . MET A 1 214 ? 38.316 -0.238 -16.752 1.00 63.16 214 MET A C 1
ATOM 1739 O O . MET A 1 214 ? 38.375 0.464 -17.756 1.00 63.16 214 MET A O 1
ATOM 1743 N N . ALA A 1 215 ? 39.331 -0.296 -15.885 1.00 71.81 215 ALA A N 1
ATOM 1744 C CA . ALA A 1 215 ? 40.580 0.436 -16.096 1.00 71.81 215 ALA A CA 1
ATOM 1745 C C . ALA A 1 215 ? 41.314 -0.027 -17.371 1.00 71.81 215 ALA A C 1
ATOM 1747 O O . ALA A 1 215 ? 41.797 0.797 -18.152 1.00 71.81 215 ALA A O 1
ATOM 1748 N N . ARG A 1 216 ? 41.350 -1.344 -17.632 1.00 78.12 216 ARG A N 1
ATOM 1749 C CA . ARG A 1 216 ? 41.888 -1.907 -18.885 1.00 78.12 216 ARG A CA 1
ATOM 1750 C C . ARG A 1 216 ? 41.055 -1.488 -20.095 1.00 78.12 216 ARG A C 1
ATOM 1752 O O . ARG A 1 216 ? 41.625 -1.179 -21.139 1.00 78.12 216 ARG A O 1
ATOM 1759 N N . TRP A 1 217 ? 39.734 -1.447 -19.951 1.00 69.12 217 TRP A N 1
ATOM 1760 C CA . TRP A 1 217 ? 38.806 -1.048 -21.005 1.00 69.12 217 TRP A CA 1
ATOM 1761 C C . TRP A 1 217 ? 38.955 0.431 -21.347 1.00 69.12 217 TRP A C 1
ATOM 1763 O O . TRP A 1 217 ? 39.132 0.758 -22.514 1.00 69.12 217 TRP A O 1
ATOM 1773 N N . LYS A 1 218 ? 39.039 1.305 -20.336 1.00 74.25 218 LYS A N 1
ATOM 1774 C CA . LYS A 1 218 ? 39.328 2.733 -20.498 1.00 74.25 218 LYS A CA 1
ATOM 1775 C C . LYS A 1 218 ? 40.655 2.932 -21.227 1.00 74.25 218 LYS A C 1
ATOM 1777 O O . LYS A 1 218 ? 40.674 3.612 -22.241 1.00 74.25 218 LYS A O 1
ATOM 1782 N N . LYS A 1 219 ? 41.729 2.246 -20.812 1.00 77.00 219 LYS A N 1
ATOM 1783 C CA . LYS A 1 219 ? 43.038 2.297 -21.493 1.00 77.00 219 LYS A CA 1
ATOM 1784 C C . LYS A 1 219 ? 42.968 1.817 -22.952 1.00 77.00 219 LYS A C 1
ATOM 1786 O O . LYS A 1 219 ? 43.541 2.450 -23.841 1.00 77.00 219 LYS A O 1
ATOM 1791 N N . ARG A 1 220 ? 42.261 0.713 -23.220 1.00 74.31 220 ARG A N 1
ATOM 1792 C CA . ARG A 1 220 ? 42.069 0.176 -24.579 1.00 74.31 220 ARG A CA 1
ATOM 1793 C C . ARG A 1 220 ? 41.253 1.137 -25.444 1.00 74.31 220 ARG A C 1
ATOM 1795 O O . ARG A 1 220 ? 41.641 1.387 -26.578 1.00 74.31 220 ARG A O 1
ATOM 1802 N N . HIS A 1 221 ? 40.192 1.716 -24.896 1.00 75.25 221 HIS A N 1
ATOM 1803 C CA . HIS A 1 221 ? 39.342 2.692 -25.566 1.00 75.25 221 HIS A CA 1
ATOM 1804 C C . HIS A 1 221 ? 40.110 3.978 -25.894 1.00 75.25 221 HIS A C 1
ATOM 1806 O O . HIS A 1 221 ? 40.089 4.411 -27.041 1.00 75.25 221 HIS A O 1
ATOM 1812 N N . SER A 1 222 ? 40.907 4.512 -24.957 1.00 70.56 222 SER A N 1
ATOM 1813 C CA . SER A 1 222 ? 41.823 5.632 -25.227 1.00 70.56 222 SER A CA 1
ATOM 1814 C C . SER A 1 222 ? 42.779 5.317 -26.376 1.00 70.56 222 SER A C 1
ATOM 1816 O O . SER A 1 222 ? 43.005 6.156 -27.235 1.00 70.56 222 SER A O 1
ATOM 1818 N N . THR A 1 223 ? 43.310 4.091 -26.424 1.00 79.38 223 THR A N 1
ATOM 1819 C CA . THR A 1 223 ? 44.234 3.655 -27.483 1.00 79.38 223 THR A CA 1
ATOM 1820 C C . THR A 1 223 ? 43.535 3.542 -28.842 1.00 79.38 223 THR A C 1
ATOM 1822 O O . THR A 1 223 ? 44.123 3.895 -29.861 1.00 79.38 223 THR A O 1
ATOM 1825 N N . ILE A 1 224 ? 42.288 3.063 -28.870 1.00 77.75 224 ILE A N 1
ATOM 1826 C CA . ILE A 1 224 ? 41.472 2.984 -30.090 1.00 77.75 224 ILE A CA 1
ATOM 1827 C C . ILE A 1 224 ? 41.138 4.388 -30.593 1.00 77.75 224 ILE A C 1
ATOM 1829 O O . ILE A 1 224 ? 41.351 4.652 -31.770 1.00 77.75 224 ILE A O 1
ATOM 1833 N N . LEU A 1 225 ? 40.715 5.301 -29.714 1.00 74.94 225 LEU A N 1
ATOM 1834 C CA . LEU A 1 225 ? 40.462 6.701 -30.066 1.00 74.94 225 LEU A CA 1
ATOM 1835 C C . LEU A 1 225 ? 41.718 7.385 -30.616 1.00 74.94 225 LEU A C 1
ATOM 1837 O O . LEU A 1 225 ? 41.647 8.060 -31.634 1.00 74.94 225 LEU A O 1
ATOM 1841 N N . LEU A 1 226 ? 42.885 7.152 -30.008 1.00 75.12 226 LEU A N 1
ATOM 1842 C CA . LEU A 1 226 ? 44.155 7.709 -30.487 1.00 75.12 226 LEU A CA 1
ATOM 1843 C C . LEU A 1 226 ? 44.565 7.137 -31.851 1.00 75.12 226 LEU A C 1
ATOM 1845 O O . LEU A 1 226 ? 45.108 7.859 -32.686 1.00 75.12 226 LEU A O 1
ATOM 1849 N N . ARG A 1 227 ? 44.291 5.850 -32.104 1.00 81.94 227 ARG A N 1
ATOM 1850 C CA . ARG A 1 227 ? 44.508 5.224 -33.418 1.00 81.94 227 ARG A CA 1
ATOM 1851 C C . ARG A 1 227 ? 43.531 5.746 -34.465 1.00 81.94 227 ARG A C 1
ATOM 1853 O O . ARG A 1 227 ? 43.977 6.059 -35.561 1.00 81.94 227 ARG A O 1
ATOM 1860 N N . ALA A 1 228 ? 42.252 5.885 -34.122 1.00 74.94 228 ALA A N 1
ATOM 1861 C CA . ALA A 1 228 ? 41.225 6.435 -35.001 1.00 74.94 228 ALA A CA 1
ATOM 1862 C C . ALA A 1 228 ? 41.522 7.899 -35.351 1.00 74.94 228 ALA A C 1
ATOM 1864 O O . ALA A 1 228 ? 41.509 8.262 -36.522 1.00 74.94 228 ALA A O 1
ATOM 1865 N N . TRP A 1 229 ? 41.908 8.712 -34.364 1.00 83.69 229 TRP A N 1
ATOM 1866 C CA . TRP A 1 229 ? 42.364 10.084 -34.581 1.00 83.69 229 TRP A CA 1
ATOM 1867 C C . TRP A 1 229 ? 43.604 10.131 -35.480 1.00 83.69 229 TRP A C 1
ATOM 1869 O O . TRP A 1 229 ? 43.628 10.861 -36.466 1.00 83.69 229 TRP A O 1
ATOM 1879 N N . ARG A 1 230 ? 44.615 9.291 -35.215 1.00 82.69 230 ARG A N 1
ATOM 1880 C CA . ARG A 1 230 ? 45.809 9.204 -36.068 1.00 82.69 230 ARG A CA 1
ATOM 1881 C C . ARG A 1 230 ? 45.458 8.792 -37.499 1.00 82.69 230 ARG A C 1
ATOM 1883 O O . ARG A 1 230 ? 46.030 9.337 -38.436 1.00 82.69 230 ARG A O 1
ATOM 1890 N N . GLN A 1 231 ? 44.536 7.850 -37.675 1.00 83.44 231 GLN A N 1
ATOM 1891 C CA . GLN A 1 231 ? 44.075 7.397 -38.984 1.00 83.44 231 GLN A CA 1
ATOM 1892 C C . GLN A 1 231 ? 43.296 8.493 -39.717 1.00 83.44 231 GLN A C 1
ATOM 1894 O O . GLN A 1 231 ? 43.542 8.694 -40.901 1.00 83.44 231 GLN A O 1
ATOM 1899 N N . ALA A 1 232 ? 42.452 9.255 -39.016 1.00 77.94 232 ALA A N 1
ATOM 1900 C CA . ALA A 1 232 ? 41.758 10.415 -39.567 1.00 77.94 232 ALA A CA 1
ATOM 1901 C C . ALA A 1 232 ? 42.754 11.483 -40.046 1.00 77.94 232 ALA A C 1
ATOM 1903 O O . ALA A 1 232 ? 42.714 11.873 -41.209 1.00 77.94 232 ALA A O 1
ATOM 1904 N N . VAL A 1 233 ? 43.735 11.854 -39.216 1.00 83.62 233 VAL A N 1
ATOM 1905 C CA . VAL A 1 233 ? 44.785 12.824 -39.583 1.00 83.62 233 VAL A CA 1
ATOM 1906 C C . VAL A 1 233 ? 45.629 12.333 -40.767 1.00 83.62 233 VAL A C 1
ATOM 1908 O O . VAL A 1 233 ? 45.978 13.109 -41.656 1.00 83.62 233 VAL A O 1
ATOM 1911 N N . VAL A 1 234 ? 45.975 11.042 -40.813 1.00 84.75 234 VAL A N 1
ATOM 1912 C CA . VAL A 1 234 ? 46.701 10.457 -41.954 1.00 84.75 234 VAL A CA 1
ATOM 1913 C C . VAL A 1 234 ? 45.833 10.454 -43.211 1.00 84.75 234 VAL A C 1
ATOM 1915 O O . VAL A 1 234 ? 46.338 10.790 -44.279 1.00 84.75 234 VAL A O 1
ATOM 1918 N N . SER A 1 235 ? 44.544 10.131 -43.096 1.00 79.75 235 SER A N 1
ATOM 1919 C CA . SER A 1 235 ? 43.607 10.151 -44.222 1.00 79.75 235 SER A CA 1
ATOM 1920 C C . SER A 1 235 ? 43.418 11.562 -44.773 1.00 79.75 235 SER A C 1
ATOM 1922 O O . SER A 1 235 ? 43.439 11.749 -45.982 1.00 79.75 235 SER A O 1
ATOM 1924 N N . GLU A 1 236 ? 43.360 12.573 -43.909 1.00 81.81 236 GLU A N 1
ATOM 1925 C CA . GLU A 1 236 ? 43.250 13.974 -44.302 1.00 81.81 236 GLU A CA 1
ATOM 1926 C C . GLU A 1 236 ? 44.518 14.444 -45.026 1.00 81.81 236 GLU A C 1
ATOM 1928 O O . GLU A 1 236 ? 44.442 15.049 -46.096 1.00 81.81 236 GLU A O 1
ATOM 1933 N N . LYS A 1 237 ? 45.703 14.061 -44.526 1.00 80.25 237 LYS A N 1
ATOM 1934 C CA . LYS A 1 237 ? 46.976 14.292 -45.227 1.00 80.25 237 LYS A CA 1
ATOM 1935 C C . LYS A 1 237 ? 47.045 13.559 -46.566 1.00 80.25 237 LYS A C 1
ATOM 1937 O O . LYS A 1 237 ? 47.553 14.125 -47.530 1.00 80.25 237 LYS A O 1
ATOM 1942 N N . GLN A 1 238 ? 46.532 12.332 -46.654 1.00 80.44 238 GLN A N 1
ATOM 1943 C CA . GLN A 1 238 ? 46.450 11.581 -47.909 1.00 80.44 238 GLN A CA 1
ATOM 1944 C C . GLN A 1 238 ? 45.468 12.223 -48.892 1.00 80.44 238 GLN A C 1
ATOM 1946 O O . GLN A 1 238 ? 45.776 12.293 -50.075 1.00 80.44 238 GLN A O 1
ATOM 1951 N N . ILE A 1 239 ? 44.327 12.735 -48.430 1.00 81.12 239 ILE A N 1
ATOM 1952 C CA . ILE A 1 239 ? 43.361 13.468 -49.256 1.00 81.12 239 ILE A CA 1
ATOM 1953 C C . ILE A 1 239 ? 43.981 14.777 -49.750 1.00 81.12 239 ILE A C 1
ATOM 1955 O O . ILE A 1 239 ? 43.896 15.075 -50.936 1.00 81.12 239 ILE A O 1
ATOM 1959 N N . ALA A 1 240 ? 44.667 15.530 -48.888 1.00 80.50 240 ALA A N 1
ATOM 1960 C CA . ALA A 1 240 ? 45.386 16.740 -49.283 1.00 80.50 240 ALA A CA 1
ATOM 1961 C C . ALA A 1 240 ? 46.514 16.440 -50.289 1.00 80.50 240 ALA A C 1
ATOM 1963 O O . ALA A 1 240 ? 46.683 17.170 -51.266 1.00 80.50 240 ALA A O 1
ATOM 1964 N N . ALA A 1 241 ? 47.250 15.340 -50.098 1.00 77.75 241 ALA A N 1
ATOM 1965 C CA . ALA A 1 241 ? 48.257 14.871 -51.044 1.00 77.75 241 ALA A CA 1
ATOM 1966 C C . ALA A 1 241 ? 47.631 14.433 -52.376 1.00 77.75 241 ALA A C 1
ATOM 1968 O O . ALA A 1 241 ? 48.149 14.806 -53.418 1.00 77.75 241 ALA A O 1
ATOM 1969 N N . ARG A 1 242 ? 46.493 13.725 -52.360 1.00 82.00 242 ARG A N 1
ATOM 1970 C CA . ARG A 1 242 ? 45.731 13.349 -53.564 1.00 82.00 242 ARG A CA 1
ATOM 1971 C C . ARG A 1 242 ? 45.180 14.564 -54.296 1.00 82.00 242 ARG A C 1
ATOM 1973 O O . ARG A 1 242 ? 45.248 14.591 -55.512 1.00 82.00 242 ARG A O 1
ATOM 1980 N N . ARG A 1 243 ? 44.700 15.587 -53.584 1.00 84.44 243 ARG A N 1
ATOM 1981 C CA . ARG A 1 243 ? 44.277 16.865 -54.182 1.00 84.44 243 ARG A CA 1
ATOM 1982 C C . ARG A 1 243 ? 45.449 17.594 -54.833 1.00 84.44 243 ARG A C 1
ATOM 1984 O O . ARG A 1 243 ? 45.303 18.078 -55.945 1.00 84.44 243 ARG A O 1
ATOM 1991 N N . ARG A 1 244 ? 46.621 17.625 -54.186 1.00 83.50 244 ARG A N 1
ATOM 1992 C CA . ARG A 1 244 ? 47.853 18.145 -54.808 1.00 83.50 244 ARG A CA 1
ATOM 1993 C C . ARG A 1 244 ? 48.283 17.317 -56.012 1.00 83.50 244 ARG A C 1
ATOM 1995 O O . ARG A 1 244 ? 48.704 17.895 -57.000 1.00 83.50 244 ARG A O 1
ATOM 2002 N N . LEU A 1 245 ? 48.177 15.993 -55.935 1.00 80.12 245 LEU A N 1
ATOM 2003 C CA . LEU A 1 245 ? 48.507 15.103 -57.041 1.00 80.12 245 LEU A CA 1
ATOM 2004 C C . LEU A 1 245 ? 47.543 15.315 -58.211 1.00 80.12 245 LEU A C 1
ATOM 2006 O O . LEU A 1 245 ? 48.007 15.410 -59.333 1.00 80.12 245 LEU A O 1
ATOM 2010 N N . SER A 1 246 ? 46.241 15.462 -57.942 1.00 82.25 246 SER A N 1
ATOM 2011 C CA . SER A 1 246 ? 45.221 15.823 -58.933 1.00 82.25 246 SER A CA 1
ATOM 2012 C C . SER A 1 246 ? 45.564 17.158 -59.570 1.00 82.25 246 SER A C 1
ATOM 2014 O O . SER A 1 246 ? 45.763 17.188 -60.766 1.00 82.25 246 SER A O 1
ATOM 2016 N N . ALA A 1 247 ? 45.799 18.213 -58.784 1.00 81.12 247 ALA A N 1
ATOM 2017 C CA . ALA A 1 247 ? 46.173 19.522 -59.320 1.00 81.12 247 ALA A CA 1
ATOM 2018 C C . ALA A 1 247 ? 47.470 19.485 -60.151 1.00 81.12 247 ALA A C 1
ATOM 2020 O O . ALA A 1 247 ? 47.577 20.162 -61.165 1.00 81.12 247 ALA A O 1
ATOM 2021 N N . LEU A 1 248 ? 48.465 18.685 -59.753 1.00 79.88 248 LEU A N 1
ATOM 2022 C CA . LEU A 1 248 ? 49.677 18.472 -60.550 1.00 79.88 248 LEU A CA 1
ATOM 2023 C C . LEU A 1 248 ? 49.415 17.631 -61.805 1.00 79.88 248 LEU A C 1
ATOM 2025 O O . LEU A 1 248 ? 50.097 17.833 -62.800 1.00 79.88 248 LEU A O 1
ATOM 2029 N N . THR A 1 249 ? 48.459 16.704 -61.761 1.00 80.75 249 THR A N 1
ATOM 2030 C CA . THR A 1 249 ? 48.046 15.876 -62.904 1.00 80.75 249 THR A CA 1
ATOM 2031 C C . THR A 1 249 ? 47.230 16.695 -63.895 1.00 80.75 249 THR A C 1
ATOM 2033 O O . THR A 1 249 ? 47.463 16.569 -65.088 1.00 80.75 249 THR A O 1
ATOM 2036 N N . ASP A 1 250 ? 46.358 17.577 -63.409 1.00 81.00 250 ASP A N 1
ATOM 2037 C CA . ASP A 1 250 ? 45.585 18.536 -64.196 1.00 81.00 250 ASP A CA 1
ATOM 2038 C C . ASP A 1 250 ? 46.543 19.539 -64.851 1.00 81.00 250 ASP A C 1
ATOM 2040 O O . ASP A 1 250 ? 46.563 19.649 -66.068 1.00 81.00 250 ASP A O 1
ATOM 2044 N N . ASN A 1 251 ? 47.474 20.131 -64.089 1.00 82.31 251 ASN A N 1
ATOM 2045 C CA . ASN A 1 251 ? 48.530 20.986 -64.646 1.00 82.31 251 ASN A CA 1
ATOM 2046 C C . ASN A 1 251 ? 49.447 20.237 -65.628 1.00 82.31 251 ASN A C 1
ATOM 2048 O O . ASN A 1 251 ? 49.940 20.825 -66.586 1.00 82.31 251 ASN A O 1
ATOM 2052 N N . ALA A 1 252 ? 49.730 18.952 -65.391 1.00 78.94 252 ALA A N 1
ATOM 2053 C CA . ALA A 1 252 ? 50.468 18.119 -66.337 1.00 78.94 252 ALA A CA 1
ATOM 2054 C C . ALA A 1 252 ? 49.629 17.815 -67.585 1.00 78.94 252 ALA A C 1
ATOM 2056 O O . ALA A 1 252 ? 50.195 17.719 -68.667 1.00 78.94 252 ALA A O 1
ATOM 2057 N N . GLY A 1 253 ? 48.307 17.698 -67.444 1.00 82.00 253 GLY A N 1
ATOM 2058 C CA . GLY A 1 253 ? 47.327 17.625 -68.522 1.00 82.00 253 GLY A CA 1
ATOM 2059 C C . GLY A 1 253 ? 47.325 18.898 -69.359 1.00 82.00 253 GLY A C 1
ATOM 2060 O O . GLY A 1 253 ? 47.506 18.799 -70.563 1.00 82.00 253 GLY A O 1
ATOM 2061 N N . ASP A 1 254 ? 47.280 20.071 -68.731 1.00 81.69 254 ASP A N 1
ATOM 2062 C CA . ASP A 1 254 ? 47.372 21.382 -69.387 1.00 81.69 254 ASP A CA 1
ATOM 2063 C C . ASP A 1 254 ? 48.743 21.585 -70.062 1.00 81.69 254 ASP A C 1
ATOM 2065 O O . ASP A 1 254 ? 48.851 22.092 -71.182 1.00 81.69 254 ASP A O 1
ATOM 2069 N N . CYS A 1 255 ? 49.829 21.142 -69.417 1.00 76.94 255 CYS A N 1
ATOM 2070 C CA . CYS A 1 255 ? 51.165 21.101 -70.019 1.00 76.94 255 CYS A CA 1
ATOM 2071 C C . CYS A 1 255 ? 51.224 20.129 -71.200 1.00 76.94 255 CYS A C 1
ATOM 2073 O O . CYS A 1 255 ? 51.884 20.410 -72.192 1.00 76.94 255 CYS A O 1
ATOM 2075 N N . LYS A 1 256 ? 50.531 18.992 -71.122 1.00 79.00 256 LYS A N 1
ATOM 2076 C CA . LYS A 1 256 ? 50.454 18.012 -72.206 1.00 79.00 256 LYS A CA 1
ATOM 2077 C C . LYS A 1 256 ? 49.557 18.501 -73.335 1.00 79.00 256 LYS A C 1
ATOM 2079 O O . LYS A 1 256 ? 49.861 18.234 -74.484 1.00 79.00 256 LYS A O 1
ATOM 2084 N N . GLU A 1 257 ? 48.507 19.257 -73.045 1.00 82.19 257 GLU A N 1
ATOM 2085 C CA . GLU A 1 257 ? 47.640 19.891 -74.034 1.00 82.19 257 GLU A CA 1
ATOM 2086 C C . GLU A 1 257 ? 48.369 21.039 -74.735 1.00 82.19 257 GLU A C 1
ATOM 2088 O O . GLU A 1 257 ? 48.347 21.128 -75.958 1.00 82.19 257 GLU A O 1
ATOM 2093 N N . SER A 1 258 ? 49.106 21.871 -73.997 1.00 78.38 258 SER A N 1
ATOM 2094 C CA . SER A 1 258 ? 49.987 22.885 -74.587 1.00 78.38 258 SER A CA 1
ATOM 2095 C C . SER A 1 258 ? 51.163 22.264 -75.344 1.00 78.38 258 SER A C 1
ATOM 2097 O O . SER A 1 258 ? 51.503 22.757 -76.418 1.00 78.38 258 SER A O 1
ATOM 2099 N N . GLN A 1 259 ? 51.721 21.145 -74.870 1.00 77.50 259 GLN A N 1
ATOM 2100 C CA . GLN A 1 259 ? 52.677 20.333 -75.621 1.00 77.50 259 GLN A CA 1
ATOM 2101 C C . GLN A 1 259 ? 52.037 19.781 -76.895 1.00 77.50 259 GLN A C 1
ATOM 2103 O O . GLN A 1 259 ? 52.647 19.922 -77.938 1.00 77.50 259 GLN A O 1
ATOM 2108 N N . LEU A 1 260 ? 50.819 19.234 -76.859 1.00 78.19 260 LEU A N 1
ATOM 2109 C CA . LEU A 1 260 ? 50.090 18.742 -78.036 1.00 78.19 260 LEU A CA 1
ATOM 2110 C C . LEU A 1 260 ? 49.746 19.875 -79.008 1.00 78.19 260 LEU A C 1
ATOM 2112 O O . LEU A 1 260 ? 49.740 19.676 -80.215 1.00 78.19 260 LEU A O 1
ATOM 2116 N N . ARG A 1 261 ? 49.496 21.085 -78.505 1.00 81.56 261 ARG A N 1
ATOM 2117 C CA . ARG A 1 261 ? 49.230 22.284 -79.309 1.00 81.56 261 ARG A CA 1
ATOM 2118 C C . ARG A 1 261 ? 50.503 22.828 -79.962 1.00 81.56 261 ARG A C 1
ATOM 2120 O O . ARG A 1 261 ? 50.476 23.250 -81.119 1.00 81.56 261 ARG A O 1
ATOM 2127 N N . LEU A 1 262 ? 51.630 22.773 -79.251 1.00 78.62 262 LEU A N 1
ATOM 2128 C CA . LEU A 1 262 ? 52.965 23.034 -79.792 1.00 78.62 262 LEU A CA 1
ATOM 2129 C C . LEU A 1 262 ? 53.405 21.932 -80.760 1.00 78.62 262 LEU A C 1
ATOM 2131 O O . LEU A 1 262 ? 53.939 22.250 -81.812 1.00 78.62 262 LEU A O 1
ATOM 2135 N N . GLU A 1 263 ? 53.133 20.662 -80.467 1.00 77.50 263 GLU A N 1
ATOM 2136 C CA . GLU A 1 263 ? 53.350 19.514 -81.349 1.00 77.50 263 GLU A CA 1
ATOM 2137 C C . GLU A 1 263 ? 52.452 19.599 -82.576 1.00 77.50 263 GLU A C 1
ATOM 2139 O O . GLU A 1 263 ? 52.925 19.285 -83.652 1.00 77.50 263 GLU A O 1
ATOM 2144 N N . GLY A 1 264 ? 51.226 20.110 -82.458 1.00 80.06 264 GLY A N 1
ATOM 2145 C CA . GLY A 1 264 ? 50.332 20.431 -83.570 1.00 80.06 264 GLY A CA 1
ATOM 2146 C C . GLY A 1 264 ? 50.865 21.576 -84.429 1.00 80.06 264 GLY A C 1
ATOM 2147 O O . GLY A 1 264 ? 50.813 21.514 -85.650 1.00 80.06 264 GLY A O 1
ATOM 2148 N N . SER A 1 265 ? 51.479 22.585 -83.807 1.00 77.75 265 SER A N 1
ATOM 2149 C CA . SER A 1 265 ? 52.162 23.677 -84.519 1.00 77.75 265 SER A CA 1
ATOM 2150 C C . SER A 1 265 ? 53.460 23.195 -85.187 1.00 77.75 265 SER A C 1
ATOM 2152 O O . SER A 1 265 ? 53.793 23.607 -86.295 1.00 77.75 265 SER A O 1
ATOM 2154 N N . ILE A 1 266 ? 54.175 22.267 -84.545 1.00 73.31 266 ILE A N 1
ATOM 2155 C CA . ILE A 1 266 ? 55.322 21.546 -85.104 1.00 73.31 266 ILE A CA 1
ATOM 2156 C C . ILE A 1 266 ? 54.861 20.565 -86.186 1.00 73.31 266 ILE A C 1
ATOM 2158 O O . ILE A 1 266 ? 55.609 20.362 -87.127 1.00 73.31 266 ILE A O 1
ATOM 2162 N N . MET A 1 267 ? 53.670 19.968 -86.089 1.00 71.56 267 MET A N 1
ATOM 2163 C CA . MET A 1 267 ? 53.074 19.100 -87.106 1.00 71.56 267 MET A CA 1
ATOM 2164 C C . MET A 1 267 ? 52.659 19.918 -88.317 1.00 71.56 267 MET A C 1
ATOM 2166 O O . MET A 1 267 ? 53.005 19.519 -89.409 1.00 71.56 267 MET A O 1
ATOM 2170 N N . GLN A 1 268 ? 52.094 21.111 -88.138 1.00 73.31 268 GLN A N 1
ATOM 2171 C CA . GLN A 1 268 ? 51.846 22.051 -89.230 1.00 73.31 268 GLN A CA 1
ATOM 2172 C C . GLN A 1 268 ? 53.157 22.441 -89.942 1.00 73.31 268 GLN A C 1
ATOM 2174 O O . GLN A 1 268 ? 53.260 22.327 -91.158 1.00 73.31 268 GLN A O 1
ATOM 2179 N N . LEU A 1 269 ? 54.207 22.780 -89.180 1.00 71.50 269 LEU A N 1
ATOM 2180 C CA . LEU A 1 269 ? 55.556 23.016 -89.718 1.00 71.50 269 LEU A CA 1
ATOM 2181 C C . LEU A 1 269 ? 56.185 21.750 -90.327 1.00 71.50 269 LEU A C 1
ATOM 2183 O O . LEU A 1 269 ? 57.005 21.833 -91.238 1.00 71.50 269 LEU A O 1
ATOM 2187 N N . ARG A 1 270 ? 55.841 20.562 -89.818 1.00 69.12 270 ARG A N 1
ATOM 2188 C CA . ARG A 1 270 ? 56.298 19.272 -90.341 1.00 69.12 270 ARG A CA 1
ATOM 2189 C C . ARG A 1 270 ? 55.516 18.838 -91.562 1.00 69.12 270 ARG A C 1
ATOM 2191 O O . ARG A 1 270 ? 56.122 18.122 -92.333 1.00 69.12 270 ARG A O 1
ATOM 2198 N N . ASP A 1 271 ? 54.272 19.255 -91.746 1.00 67.62 271 ASP A N 1
ATOM 2199 C CA . ASP A 1 271 ? 53.441 19.019 -92.925 1.00 67.62 271 ASP A CA 1
ATOM 2200 C C . ASP A 1 271 ? 53.890 19.941 -94.065 1.00 67.62 271 ASP A C 1
ATOM 2202 O O . ASP A 1 271 ? 54.004 19.499 -95.208 1.00 67.62 271 ASP A O 1
ATOM 2206 N N . ASP A 1 272 ? 54.344 21.153 -93.730 1.00 63.31 272 ASP A N 1
ATOM 2207 C CA . ASP A 1 272 ? 55.119 22.012 -94.632 1.00 63.31 272 ASP A CA 1
ATOM 2208 C C . ASP A 1 272 ? 56.471 21.359 -95.014 1.00 63.31 272 ASP A C 1
ATOM 2210 O O . ASP A 1 272 ? 56.901 21.414 -96.168 1.00 63.31 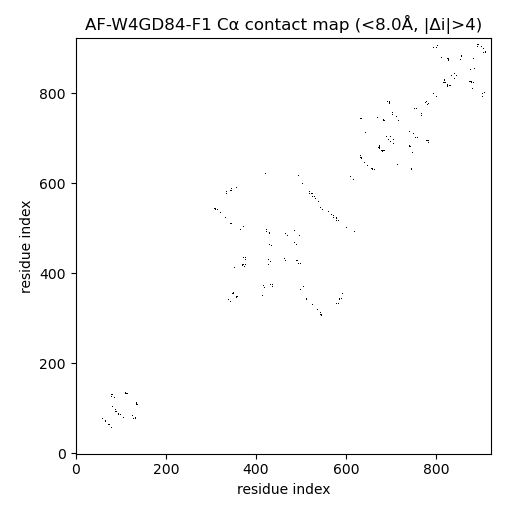272 ASP A O 1
ATOM 2214 N N . ILE A 1 273 ? 57.123 20.645 -94.080 1.00 60.22 273 ILE A N 1
ATOM 2215 C CA . ILE A 1 273 ? 58.305 19.794 -94.346 1.00 60.22 273 ILE A CA 1
ATOM 2216 C C . ILE A 1 273 ? 57.922 18.438 -94.989 1.00 60.22 273 ILE A C 1
ATOM 2218 O O . ILE A 1 273 ? 58.770 17.810 -95.617 1.00 60.22 273 ILE A O 1
ATOM 2222 N N . ALA A 1 274 ? 56.680 17.959 -94.879 1.00 58.84 274 ALA A N 1
ATOM 2223 C CA . ALA A 1 274 ? 56.196 16.674 -95.398 1.00 58.84 274 ALA A CA 1
ATOM 2224 C C . ALA A 1 274 ? 55.733 16.806 -96.845 1.00 58.84 274 ALA A C 1
ATOM 2226 O O . ALA A 1 274 ? 55.956 15.896 -97.630 1.00 58.84 274 ALA A O 1
ATOM 2227 N N . SER A 1 275 ? 55.252 17.982 -97.235 1.00 57.59 275 SER A N 1
ATOM 2228 C CA . SER A 1 275 ? 55.236 18.436 -98.625 1.00 57.59 275 SER A CA 1
ATOM 2229 C C . SER A 1 275 ? 56.641 18.337 -99.256 1.00 57.59 275 SER A C 1
ATOM 2231 O O . SER A 1 275 ? 56.795 17.843 -100.371 1.00 57.59 275 SER A O 1
ATOM 2233 N N . LEU A 1 276 ? 57.697 18.669 -98.493 1.00 57.28 276 LEU A N 1
ATOM 2234 C CA . LEU A 1 276 ? 59.107 18.502 -98.891 1.00 57.28 276 LEU A CA 1
ATOM 2235 C C . LEU A 1 276 ? 59.645 17.057 -98.738 1.00 57.28 276 LEU A C 1
ATOM 2237 O O . LEU A 1 276 ? 60.602 16.685 -99.417 1.00 57.28 276 LEU A O 1
ATOM 2241 N N . LYS A 1 277 ? 59.044 16.217 -97.883 1.00 51.12 277 LYS A N 1
ATOM 2242 C CA . LYS A 1 277 ? 59.447 14.819 -97.608 1.00 51.12 277 LYS A CA 1
ATOM 2243 C C . LYS A 1 277 ? 58.564 13.750 -98.254 1.00 51.12 277 LYS A C 1
ATOM 2245 O O . LYS A 1 277 ? 58.935 12.585 -98.180 1.00 51.12 277 LYS A O 1
ATOM 2250 N N . GLY A 1 278 ? 57.507 14.109 -98.978 1.00 53.12 278 GLY A N 1
ATOM 2251 C CA . GLY A 1 278 ? 56.886 13.249 -99.992 1.00 53.12 278 GLY A CA 1
ATOM 2252 C C . GLY A 1 278 ? 57.892 12.825 -101.073 1.00 53.12 278 GLY A C 1
ATOM 2253 O O . GLY A 1 278 ? 57.707 11.823 -101.741 1.00 53.12 278 GLY A O 1
ATOM 2254 N N . SER A 1 279 ? 59.042 13.505 -101.163 1.00 50.34 279 SER A N 1
ATOM 2255 C CA . SER A 1 279 ? 60.221 13.042 -101.914 1.00 50.34 279 SER A CA 1
ATOM 2256 C C . SER A 1 279 ? 61.025 11.912 -101.242 1.00 50.34 279 SER A C 1
ATOM 2258 O O . SER A 1 279 ? 61.917 11.343 -101.861 1.00 50.34 279 SER A O 1
ATOM 2260 N N . ILE A 1 280 ? 60.741 11.566 -99.984 1.00 52.38 280 ILE A N 1
ATOM 2261 C CA . ILE A 1 280 ? 61.368 10.472 -99.212 1.00 52.38 280 ILE A CA 1
ATOM 2262 C C . ILE A 1 280 ? 60.320 9.377 -98.936 1.00 52.38 280 ILE A C 1
ATOM 2264 O O . ILE A 1 280 ? 60.395 8.579 -98.008 1.00 52.38 280 ILE A O 1
ATOM 2268 N N . GLU A 1 281 ? 59.338 9.292 -99.823 1.00 51.31 281 GLU A N 1
ATOM 2269 C CA . GLU A 1 281 ? 58.574 8.094 -100.139 1.00 51.31 281 GLU A CA 1
ATOM 2270 C C . GLU A 1 281 ? 59.487 7.083 -100.860 1.00 51.31 281 GLU A C 1
ATOM 2272 O O . GLU A 1 281 ? 59.291 6.722 -102.009 1.00 51.31 281 GLU A O 1
ATOM 2277 N N . THR A 1 282 ? 60.588 6.686 -100.228 1.00 51.53 282 THR A N 1
ATOM 2278 C CA . THR A 1 282 ? 61.539 5.706 -100.793 1.00 51.53 282 THR A CA 1
ATOM 2279 C C . THR A 1 282 ? 62.178 4.817 -99.732 1.00 51.53 282 THR A C 1
ATOM 2281 O O . THR A 1 282 ? 63.099 4.052 -100.017 1.00 51.53 282 THR A O 1
ATOM 2284 N N . GLN A 1 283 ? 61.678 4.858 -98.499 1.00 45.31 283 GLN A N 1
ATOM 2285 C CA . GLN A 1 283 ? 62.059 3.911 -97.454 1.00 45.31 283 GLN A CA 1
ATOM 2286 C C . GLN A 1 283 ? 60.793 3.507 -96.674 1.00 45.31 283 GLN A C 1
ATOM 2288 O O . GLN A 1 283 ? 60.643 3.831 -95.504 1.00 45.31 283 GLN A O 1
ATOM 2293 N N . THR A 1 284 ? 59.769 2.890 -97.284 1.00 52.97 284 THR A N 1
ATOM 2294 C CA . THR A 1 284 ? 59.807 1.497 -97.790 1.00 52.97 284 THR A CA 1
ATOM 2295 C C . THR A 1 284 ? 60.874 0.679 -97.087 1.00 52.97 284 THR A C 1
ATOM 2297 O O . THR A 1 284 ? 61.927 0.460 -97.670 1.00 52.97 284 THR A O 1
ATOM 2300 N N . THR A 1 285 ? 60.655 0.308 -95.822 1.00 49.84 285 THR A N 1
ATOM 2301 C CA . THR A 1 285 ? 61.310 -0.856 -95.162 1.00 49.84 285 THR A CA 1
ATOM 2302 C C . THR A 1 285 ? 61.037 -0.948 -93.661 1.00 49.84 285 THR A C 1
ATOM 2304 O O . THR A 1 285 ? 61.315 -1.972 -93.050 1.00 49.84 285 THR A O 1
ATOM 2307 N N . THR A 1 286 ? 60.449 0.066 -93.029 1.00 49.91 286 THR A N 1
ATOM 2308 C CA . THR A 1 286 ? 60.135 0.027 -91.585 1.00 49.91 286 THR A CA 1
ATOM 2309 C C . THR A 1 286 ? 58.677 -0.331 -91.291 1.00 49.91 286 THR A C 1
ATOM 2311 O O . THR A 1 286 ? 58.226 -0.235 -90.154 1.00 49.91 286 THR A O 1
ATOM 2314 N N . GLN A 1 287 ? 57.951 -0.805 -92.306 1.00 44.34 287 GLN A N 1
ATOM 2315 C CA . GLN A 1 287 ? 56.590 -1.335 -92.196 1.00 44.34 287 GLN A CA 1
ATOM 2316 C C . GLN A 1 287 ? 56.564 -2.817 -91.759 1.00 44.34 287 GLN A C 1
ATOM 2318 O O . GLN A 1 287 ? 55.544 -3.298 -91.280 1.00 44.34 287 GLN A O 1
ATOM 2323 N N . GLU A 1 288 ? 57.684 -3.542 -91.819 1.00 48.44 288 GLU A N 1
ATOM 2324 C CA . GLU A 1 288 ? 57.720 -4.981 -91.490 1.00 48.44 288 GLU A CA 1
ATOM 2325 C C . GLU A 1 288 ? 57.968 -5.270 -89.999 1.00 48.44 288 GLU A C 1
ATOM 2327 O O . GLU A 1 288 ? 57.625 -6.337 -89.493 1.00 48.44 288 GLU A O 1
ATOM 2332 N N . ARG A 1 289 ? 58.495 -4.303 -89.235 1.00 53.50 289 ARG A N 1
ATOM 2333 C CA . ARG A 1 289 ? 58.897 -4.527 -87.832 1.00 53.50 289 ARG A CA 1
ATOM 2334 C C . ARG A 1 289 ? 57.751 -4.431 -86.815 1.00 53.50 289 ARG A C 1
ATOM 2336 O O . ARG A 1 289 ? 57.917 -4.846 -85.672 1.00 53.50 289 ARG A O 1
ATOM 2343 N N . LEU A 1 290 ? 56.593 -3.907 -87.215 1.00 54.09 290 LEU A N 1
ATOM 2344 C CA . LEU A 1 290 ? 55.417 -3.741 -86.347 1.00 54.09 290 LEU A CA 1
ATOM 2345 C C . LEU A 1 290 ? 54.532 -4.997 -86.260 1.00 54.09 290 LEU A C 1
ATOM 2347 O O . LEU A 1 290 ? 53.730 -5.111 -85.337 1.00 54.09 290 LEU A O 1
ATOM 2351 N N . HIS A 1 291 ? 54.711 -5.977 -87.152 1.00 51.97 291 HIS A N 1
ATOM 2352 C CA . HIS A 1 291 ? 53.931 -7.219 -87.118 1.00 51.97 291 HIS A CA 1
ATOM 2353 C C . HIS A 1 291 ? 54.469 -8.276 -86.139 1.00 51.97 291 HIS A C 1
ATOM 2355 O O . HIS A 1 291 ? 53.721 -9.164 -85.736 1.00 51.97 291 HIS A O 1
ATOM 2361 N N . HIS A 1 292 ? 55.727 -8.182 -85.693 1.00 53.66 292 HIS A N 1
ATOM 2362 C CA . HIS A 1 292 ? 56.312 -9.155 -84.758 1.00 53.66 292 HIS A CA 1
ATOM 2363 C C . HIS A 1 292 ? 56.116 -8.820 -83.273 1.00 53.66 292 HIS A C 1
ATOM 2365 O O . HIS A 1 292 ? 56.132 -9.724 -82.444 1.00 53.66 292 HIS A O 1
ATOM 2371 N N . THR A 1 293 ? 55.839 -7.566 -82.912 1.00 58.66 293 THR A N 1
ATOM 2372 C CA . THR A 1 293 ? 55.567 -7.181 -81.513 1.00 58.66 293 THR A CA 1
ATOM 2373 C C . THR A 1 293 ? 54.137 -7.492 -81.061 1.00 58.66 293 THR A C 1
ATOM 2375 O O . THR A 1 293 ? 53.881 -7.596 -79.865 1.00 58.66 293 THR A O 1
ATOM 2378 N N . PHE A 1 294 ? 53.209 -7.721 -81.996 1.00 52.06 294 PHE A N 1
ATOM 2379 C CA . PHE A 1 294 ? 51.811 -8.047 -81.691 1.00 52.06 294 PHE A CA 1
ATOM 2380 C C . PHE A 1 294 ? 51.602 -9.516 -81.274 1.00 52.06 294 PHE A C 1
ATOM 2382 O O . PHE A 1 294 ? 50.634 -9.839 -80.590 1.00 52.06 294 PHE A O 1
ATOM 2389 N N . ALA A 1 295 ? 52.517 -10.416 -81.652 1.00 53.84 295 ALA A N 1
ATOM 2390 C CA . ALA A 1 295 ? 52.444 -11.834 -81.292 1.00 53.84 295 ALA A CA 1
ATOM 2391 C C . ALA A 1 295 ? 52.890 -12.104 -79.841 1.00 53.84 295 ALA A C 1
ATOM 2393 O O . ALA A 1 295 ? 52.353 -13.005 -79.203 1.00 53.84 295 ALA A O 1
ATOM 2394 N N . ALA A 1 296 ? 53.802 -11.288 -79.299 1.00 54.53 296 ALA A N 1
ATOM 2395 C CA . ALA A 1 296 ? 54.301 -11.417 -77.925 1.00 54.53 296 ALA A CA 1
ATOM 2396 C C . ALA A 1 296 ? 53.280 -10.956 -76.860 1.00 54.53 296 ALA A C 1
ATOM 2398 O O . ALA A 1 296 ? 53.198 -11.543 -75.789 1.00 54.53 296 ALA A O 1
ATOM 2399 N N . LEU A 1 297 ? 52.426 -9.976 -77.181 1.00 54.38 297 LEU A N 1
ATOM 2400 C CA . LEU A 1 297 ? 51.343 -9.496 -76.303 1.00 54.38 297 LEU A CA 1
ATOM 2401 C C . LEU A 1 297 ? 50.173 -10.489 -76.150 1.00 54.38 297 LEU A C 1
ATOM 2403 O O . LEU A 1 297 ? 49.309 -10.303 -75.296 1.00 54.38 297 LEU A O 1
ATOM 2407 N N . LYS A 1 298 ? 50.126 -11.548 -76.970 1.00 50.12 298 LYS A N 1
ATOM 2408 C CA . LYS A 1 298 ? 49.021 -12.518 -76.993 1.00 50.12 298 LYS A CA 1
ATOM 2409 C C . LYS A 1 298 ? 49.170 -13.642 -75.955 1.00 50.12 298 LYS A C 1
ATOM 2411 O O . LYS A 1 298 ? 48.158 -14.217 -75.564 1.00 50.12 298 LYS A O 1
ATOM 2416 N N . GLU A 1 299 ? 50.384 -13.930 -75.480 1.00 51.66 299 GLU A N 1
ATOM 2417 C CA . GLU A 1 299 ? 50.620 -14.930 -74.420 1.00 51.66 299 GLU A CA 1
ATOM 2418 C C . GLU A 1 299 ? 50.513 -14.354 -72.992 1.00 51.66 299 GLU A C 1
ATOM 2420 O O . GLU A 1 299 ? 50.061 -15.061 -72.094 1.00 51.66 299 GLU A O 1
ATOM 2425 N N . GLU A 1 300 ? 50.806 -13.067 -72.765 1.00 54.44 300 GLU A N 1
ATOM 2426 C CA . GLU A 1 300 ? 50.723 -12.435 -71.428 1.00 54.44 300 GLU A CA 1
ATOM 2427 C C . GLU A 1 300 ? 49.283 -12.196 -70.921 1.00 54.44 300 GLU A C 1
ATOM 2429 O O . GLU A 1 300 ? 49.053 -12.055 -69.721 1.00 54.44 300 GLU A O 1
ATOM 2434 N N . ILE A 1 301 ? 48.284 -12.217 -71.807 1.00 52.00 301 ILE A N 1
ATOM 2435 C CA . ILE A 1 301 ? 46.862 -12.025 -71.457 1.00 52.00 301 ILE A CA 1
ATOM 2436 C C . ILE A 1 301 ? 46.220 -13.319 -70.916 1.00 52.00 301 ILE A C 1
ATOM 2438 O O . ILE A 1 301 ? 45.204 -13.279 -70.219 1.00 52.00 301 ILE A O 1
ATOM 2442 N N . TRP A 1 302 ? 46.824 -14.486 -71.161 1.00 48.88 302 TRP A N 1
ATOM 2443 C CA . TRP A 1 302 ? 46.236 -15.784 -70.808 1.00 48.88 302 TRP A CA 1
ATOM 2444 C C . TRP A 1 302 ? 46.295 -16.104 -69.293 1.00 48.88 302 TRP A C 1
ATOM 2446 O O . TRP A 1 302 ? 45.664 -17.062 -68.843 1.00 48.88 302 TRP A O 1
ATOM 2456 N N . HIS A 1 303 ? 46.985 -15.283 -68.481 1.00 54.88 303 HIS A N 1
ATOM 2457 C CA . HIS A 1 303 ? 47.080 -15.372 -67.005 1.00 54.88 303 HIS A CA 1
ATOM 2458 C C . HIS A 1 303 ? 46.674 -14.066 -66.262 1.00 54.88 303 HIS A C 1
ATOM 2460 O O . HIS A 1 303 ? 47.080 -13.846 -65.122 1.00 54.88 303 HIS A O 1
ATOM 2466 N N . SER A 1 304 ? 45.863 -13.201 -66.891 1.00 59.84 304 SER A N 1
ATOM 2467 C CA . SER A 1 304 ? 45.446 -11.867 -66.397 1.00 59.84 304 SER A CA 1
ATOM 2468 C C . SER A 1 304 ? 44.872 -11.837 -64.957 1.00 59.84 304 SER A C 1
ATOM 2470 O O . SER A 1 304 ? 44.015 -12.649 -64.592 1.00 59.84 304 SER A O 1
ATOM 2472 N N . GLN A 1 305 ? 45.285 -10.830 -64.163 1.00 61.91 305 GLN A N 1
ATOM 2473 C CA . GLN A 1 305 ? 44.812 -10.498 -62.797 1.00 61.91 305 GLN A CA 1
ATOM 2474 C C . GLN A 1 305 ? 43.279 -10.367 -62.680 1.00 61.91 305 GLN A C 1
ATOM 2476 O O . GLN A 1 305 ? 42.712 -10.485 -61.594 1.00 61.91 305 GLN A O 1
ATOM 2481 N N . GLU A 1 306 ? 42.589 -10.165 -63.797 1.00 64.69 306 GLU A N 1
ATOM 2482 C CA . GLU A 1 306 ? 41.145 -9.942 -63.876 1.00 64.69 306 GLU A CA 1
ATOM 2483 C C . GLU A 1 306 ? 40.319 -11.181 -63.493 1.00 64.69 306 GLU A C 1
ATOM 2485 O O . GLU A 1 306 ? 39.312 -11.053 -62.797 1.00 64.69 306 GLU A O 1
ATOM 2490 N N . ARG A 1 307 ? 40.761 -12.400 -63.846 1.00 64.69 307 ARG A N 1
ATOM 2491 C CA . ARG A 1 307 ? 40.060 -13.634 -63.424 1.00 64.69 307 ARG A CA 1
ATOM 2492 C C . ARG A 1 307 ? 40.199 -13.908 -61.925 1.00 64.69 307 ARG A C 1
ATOM 2494 O O . ARG A 1 307 ? 39.277 -14.435 -61.307 1.00 64.69 307 ARG A O 1
ATOM 2501 N N . GLN A 1 308 ? 41.331 -13.535 -61.326 1.00 65.69 308 GLN A N 1
ATOM 2502 C CA . GLN A 1 308 ? 41.515 -13.624 -59.873 1.00 65.69 308 GLN A CA 1
ATOM 2503 C C . GLN A 1 308 ? 40.632 -12.607 -59.139 1.00 65.69 308 GLN A C 1
ATOM 2505 O O . GLN A 1 308 ? 40.029 -12.946 -58.122 1.00 65.69 308 GLN A O 1
ATOM 2510 N N . LEU A 1 309 ? 40.498 -11.390 -59.680 1.00 69.94 309 LEU A N 1
ATOM 2511 C CA . LEU A 1 309 ? 39.598 -10.366 -59.143 1.00 69.94 309 LEU A CA 1
ATOM 2512 C C . LEU A 1 309 ? 38.124 -10.791 -59.216 1.00 69.94 309 LEU A C 1
ATOM 2514 O O . LEU A 1 309 ? 37.402 -10.610 -58.240 1.00 69.94 309 LEU A O 1
ATOM 2518 N N . GLN A 1 310 ? 37.691 -11.426 -60.309 1.00 71.81 310 GLN A N 1
ATOM 2519 C CA . GLN A 1 310 ? 36.334 -11.971 -60.441 1.00 71.81 310 GLN A CA 1
ATOM 2520 C C . GLN A 1 310 ? 36.011 -13.000 -59.343 1.00 71.81 310 GLN A C 1
ATOM 2522 O O . GLN A 1 310 ? 34.983 -12.892 -58.672 1.00 71.81 310 GLN A O 1
ATOM 2527 N N . SER A 1 311 ? 36.905 -13.973 -59.122 1.00 72.44 311 SER A N 1
ATOM 2528 C CA . SER A 1 311 ? 36.742 -14.981 -58.062 1.00 72.44 311 SER A CA 1
ATOM 2529 C C . SER A 1 311 ? 36.655 -14.330 -56.681 1.00 72.44 311 SER A C 1
ATOM 2531 O O . SER A 1 311 ? 35.765 -14.653 -55.897 1.00 72.44 311 SER A O 1
ATOM 2533 N N . LEU A 1 312 ? 37.536 -13.362 -56.408 1.00 78.19 312 LEU A N 1
ATOM 2534 C CA . LEU A 1 312 ? 37.562 -12.628 -55.145 1.00 78.19 312 LEU A CA 1
ATOM 2535 C C . LEU A 1 312 ? 36.262 -11.836 -54.913 1.00 78.19 312 LEU A C 1
ATOM 2537 O O . LEU A 1 312 ? 35.740 -11.829 -53.801 1.00 78.19 312 LEU A O 1
ATOM 2541 N N . CYS A 1 313 ? 35.714 -11.190 -55.947 1.00 75.25 313 CYS A N 1
ATOM 2542 C CA . CYS A 1 313 ? 34.455 -10.446 -55.863 1.00 75.25 313 CYS A CA 1
ATOM 2543 C C . CYS A 1 313 ? 33.252 -11.357 -55.566 1.00 75.25 313 CYS A C 1
ATOM 2545 O O . CYS A 1 313 ? 32.437 -11.022 -54.703 1.00 75.25 313 CYS A O 1
ATOM 2547 N N . ASN A 1 314 ? 33.157 -12.519 -56.222 1.00 78.38 314 ASN A N 1
ATOM 2548 C CA . ASN A 1 314 ? 32.086 -13.490 -55.969 1.00 78.38 314 ASN A CA 1
ATOM 2549 C C . ASN A 1 314 ? 32.197 -14.098 -54.558 1.00 78.38 314 ASN A C 1
ATOM 2551 O O . ASN A 1 314 ? 31.199 -14.188 -53.840 1.00 78.38 314 ASN A O 1
ATOM 2555 N N . GLU A 1 315 ? 33.409 -14.450 -54.115 1.00 78.38 315 GLU A N 1
ATOM 2556 C CA . GLU A 1 315 ? 33.662 -14.918 -52.745 1.00 78.38 315 GLU A CA 1
ATOM 2557 C C . GLU A 1 315 ? 33.313 -13.857 -51.695 1.00 78.38 315 GLU A C 1
ATOM 2559 O O . GLU A 1 315 ? 32.700 -14.175 -50.674 1.00 78.38 315 GLU A O 1
ATOM 2564 N N . TRP A 1 316 ? 33.633 -12.588 -51.959 1.00 78.94 316 TRP A N 1
ATOM 2565 C CA . TRP A 1 316 ? 33.273 -11.477 -51.083 1.00 78.94 316 TRP A CA 1
ATOM 2566 C C . TRP A 1 316 ? 31.754 -11.292 -50.979 1.00 78.94 316 TRP A C 1
ATOM 2568 O O . TRP A 1 316 ? 31.232 -11.115 -49.879 1.00 78.94 316 TRP A O 1
ATOM 2578 N N . GLY A 1 317 ? 31.024 -11.389 -52.096 1.00 78.44 317 GLY A N 1
ATOM 2579 C CA . GLY A 1 317 ? 29.558 -11.337 -52.110 1.00 78.44 317 GLY A CA 1
ATOM 2580 C C . GLY A 1 317 ? 28.923 -12.452 -51.272 1.00 78.44 317 GLY A C 1
ATOM 2581 O O . GLY A 1 317 ? 28.082 -12.177 -50.412 1.00 78.44 317 GLY A O 1
ATOM 2582 N N . ARG A 1 318 ? 29.397 -13.696 -51.440 1.00 81.19 318 ARG A N 1
ATOM 2583 C CA . ARG A 1 318 ? 28.980 -14.843 -50.612 1.00 81.19 318 ARG A CA 1
ATOM 2584 C C . ARG A 1 318 ? 29.284 -14.610 -49.130 1.00 81.19 318 ARG A C 1
ATOM 2586 O O . ARG A 1 318 ? 28.436 -14.868 -48.275 1.00 81.19 318 ARG A O 1
ATOM 2593 N N . LEU A 1 319 ? 30.470 -14.091 -48.809 1.00 81.50 319 LEU A N 1
ATOM 2594 C CA . LEU A 1 319 ? 30.852 -13.778 -47.433 1.00 81.50 319 LEU A CA 1
ATOM 2595 C C . LEU A 1 319 ? 29.925 -12.720 -46.813 1.00 81.50 319 LEU A C 1
ATOM 2597 O O . LEU A 1 319 ? 29.466 -12.887 -45.688 1.00 81.50 319 LEU A O 1
ATOM 2601 N N . CYS A 1 320 ? 29.599 -11.650 -47.537 1.00 81.62 320 CYS A N 1
ATOM 2602 C CA . CYS A 1 320 ? 28.690 -10.620 -47.035 1.00 81.62 320 CYS A CA 1
ATOM 2603 C C . CYS A 1 320 ? 27.282 -11.167 -46.754 1.00 81.62 320 CYS A C 1
ATOM 2605 O O . CYS A 1 320 ? 26.738 -10.894 -45.685 1.00 81.62 320 CYS A O 1
ATOM 2607 N N . LEU A 1 321 ? 26.711 -11.964 -47.665 1.00 84.00 321 LEU A N 1
ATOM 2608 C CA . LEU A 1 321 ? 25.387 -12.567 -47.466 1.00 84.00 321 LEU A CA 1
ATOM 2609 C C . LEU A 1 321 ? 25.377 -13.554 -46.290 1.00 84.00 321 LEU A C 1
ATOM 2611 O O . LEU A 1 321 ? 24.483 -13.500 -45.450 1.00 84.00 321 LEU A O 1
ATOM 2615 N N . THR A 1 322 ? 26.408 -14.394 -46.169 1.00 85.56 322 THR A N 1
ATOM 2616 C CA . THR A 1 322 ? 26.523 -15.347 -45.049 1.00 85.56 322 THR A CA 1
ATOM 2617 C C . THR A 1 322 ? 26.688 -14.661 -43.691 1.00 85.56 322 THR A C 1
ATOM 2619 O O . THR A 1 322 ? 26.131 -15.134 -42.701 1.00 85.56 322 THR A O 1
ATOM 2622 N N . LEU A 1 323 ? 27.400 -13.530 -43.620 1.00 86.25 323 LEU A N 1
ATOM 2623 C CA . LEU A 1 323 ? 27.501 -12.731 -42.393 1.00 86.25 323 LEU A CA 1
ATOM 2624 C C . LEU A 1 323 ? 26.152 -12.129 -41.985 1.00 86.25 323 LEU A C 1
ATOM 2626 O O . LEU A 1 323 ? 25.815 -12.131 -40.802 1.00 86.25 323 LEU A O 1
ATOM 2630 N N . VAL A 1 324 ? 25.368 -11.646 -42.951 1.00 89.62 324 VAL A N 1
ATOM 2631 C CA . VAL A 1 324 ? 24.013 -11.144 -42.688 1.00 89.62 324 VAL A CA 1
ATOM 2632 C C . VAL A 1 324 ? 23.096 -12.266 -42.205 1.00 89.62 324 VAL A C 1
ATOM 2634 O O . VAL A 1 324 ? 22.363 -12.077 -41.236 1.00 89.62 324 VAL A O 1
ATOM 2637 N N . ASP A 1 325 ? 23.172 -13.447 -42.818 1.00 88.00 325 ASP A N 1
ATOM 2638 C CA . ASP A 1 325 ? 22.391 -14.611 -42.394 1.00 88.00 325 ASP A CA 1
ATOM 2639 C C . ASP A 1 325 ? 22.736 -15.056 -40.974 1.00 88.00 325 ASP A C 1
ATOM 2641 O O . ASP A 1 325 ? 21.840 -15.380 -40.189 1.00 88.00 325 ASP A O 1
ATOM 2645 N N . ALA A 1 326 ? 24.019 -15.015 -40.610 1.00 89.19 326 ALA A N 1
ATOM 2646 C CA . ALA A 1 326 ? 24.456 -15.281 -39.246 1.00 89.19 326 ALA A CA 1
ATOM 2647 C C . ALA A 1 326 ? 23.858 -14.270 -38.249 1.00 89.19 326 ALA A C 1
ATOM 2649 O O . ALA A 1 326 ? 23.360 -14.681 -37.200 1.00 89.19 326 ALA A O 1
ATOM 2650 N N . GLU A 1 327 ? 23.839 -12.976 -38.587 1.00 90.62 327 GLU A N 1
ATOM 2651 C CA . GLU A 1 327 ? 23.265 -11.924 -37.737 1.00 90.62 327 GLU A CA 1
ATOM 2652 C C . GLU A 1 327 ? 21.739 -12.068 -37.600 1.00 90.62 327 GLU A C 1
ATOM 2654 O O . GLU A 1 327 ? 21.214 -12.094 -36.487 1.00 90.62 327 GLU A O 1
ATOM 2659 N N . LEU A 1 328 ? 21.009 -12.252 -38.706 1.00 89.69 328 LEU A N 1
ATOM 2660 C CA . LEU A 1 328 ? 19.554 -12.472 -38.692 1.00 89.69 328 LEU A CA 1
ATOM 2661 C C . LEU A 1 328 ? 19.172 -13.726 -37.896 1.00 89.69 328 LEU A C 1
ATOM 2663 O O . LEU A 1 328 ? 18.164 -13.737 -37.179 1.00 89.69 328 LEU A O 1
ATOM 2667 N N . THR A 1 329 ? 19.982 -14.779 -37.997 1.00 91.94 329 THR A N 1
ATOM 2668 C CA . THR A 1 329 ? 19.816 -16.013 -37.225 1.00 91.94 329 THR A CA 1
ATOM 2669 C C . THR A 1 329 ? 20.068 -15.769 -35.738 1.00 91.94 329 THR A C 1
ATOM 2671 O O . THR A 1 329 ? 19.263 -16.184 -34.905 1.00 91.94 329 THR A O 1
ATOM 2674 N N . TYR A 1 330 ? 21.132 -15.040 -35.388 1.00 91.00 330 TYR A N 1
ATOM 2675 C CA . TYR A 1 330 ? 21.437 -14.660 -34.009 1.00 91.00 330 TYR A CA 1
ATOM 2676 C C . TYR A 1 330 ? 20.304 -13.839 -33.371 1.00 91.00 330 TYR A C 1
ATOM 2678 O O . TYR A 1 330 ? 19.825 -14.199 -32.294 1.00 91.00 330 TYR A O 1
ATOM 2686 N N . LEU A 1 331 ? 19.802 -12.806 -34.057 1.00 91.25 331 LEU A N 1
ATOM 2687 C CA . LEU A 1 331 ? 18.664 -12.000 -33.595 1.00 91.25 331 LEU A CA 1
ATOM 2688 C C . LEU A 1 331 ? 17.385 -12.838 -33.450 1.00 91.25 331 LEU A C 1
ATOM 2690 O O . LEU A 1 331 ? 16.642 -12.681 -32.480 1.00 91.25 331 LEU A O 1
ATOM 2694 N N . SER A 1 332 ? 17.151 -13.772 -34.379 1.00 91.38 332 SER A N 1
ATOM 2695 C CA . SER A 1 332 ? 16.022 -14.707 -34.297 1.00 91.38 332 SER A CA 1
ATOM 2696 C C . SER A 1 332 ? 16.120 -15.591 -33.057 1.00 91.38 332 SER A C 1
ATOM 2698 O O . SER A 1 332 ? 15.125 -15.763 -32.360 1.00 91.38 332 SER A O 1
ATOM 2700 N N . TYR A 1 333 ? 17.310 -16.108 -32.736 1.00 90.44 333 TYR A N 1
ATOM 2701 C CA . TYR A 1 333 ? 17.517 -16.881 -31.513 1.00 90.44 333 TYR A CA 1
ATOM 2702 C C . TYR A 1 333 ? 17.346 -16.035 -30.252 1.00 90.44 333 TYR A C 1
ATOM 2704 O O . TYR A 1 333 ? 16.721 -16.502 -29.303 1.00 90.44 333 TYR A O 1
ATOM 2712 N N . MET A 1 334 ? 17.827 -14.786 -30.239 1.00 86.88 334 MET A N 1
ATOM 2713 C CA . MET A 1 334 ? 17.610 -13.876 -29.109 1.00 86.88 334 MET A CA 1
ATOM 2714 C C . MET A 1 334 ? 16.118 -13.707 -28.797 1.00 86.88 334 MET A C 1
ATOM 2716 O O . MET A 1 334 ? 15.731 -13.812 -27.633 1.00 86.88 334 MET A O 1
ATOM 2720 N N . LEU A 1 335 ? 15.276 -13.519 -29.819 1.00 85.19 335 LEU A N 1
ATOM 2721 C CA . LEU A 1 335 ? 13.828 -13.396 -29.636 1.00 85.19 335 LEU A CA 1
ATOM 2722 C C . LEU A 1 335 ? 13.130 -14.739 -29.353 1.00 85.19 335 LEU A C 1
ATOM 2724 O O . LEU A 1 335 ? 12.185 -14.778 -28.571 1.00 85.19 335 LEU A O 1
ATOM 2728 N N . ALA A 1 336 ? 13.596 -15.844 -29.939 1.00 83.62 336 ALA A N 1
ATOM 2729 C CA . ALA A 1 336 ? 12.992 -17.168 -29.756 1.00 83.62 336 ALA A CA 1
ATOM 2730 C C . ALA A 1 336 ? 13.243 -17.777 -28.365 1.00 83.62 336 ALA A C 1
ATOM 2732 O O . ALA A 1 336 ? 12.533 -18.691 -27.957 1.00 83.62 336 ALA A O 1
ATOM 2733 N N . THR A 1 337 ? 14.230 -17.280 -27.612 1.00 75.62 337 THR A N 1
ATOM 2734 C CA . THR A 1 337 ? 14.528 -17.770 -26.251 1.00 75.62 337 THR A CA 1
ATOM 2735 C C . THR A 1 337 ? 13.447 -17.454 -25.210 1.00 75.62 337 THR A C 1
ATOM 2737 O O . THR A 1 337 ? 13.561 -17.886 -24.062 1.00 75.62 337 THR A O 1
ATOM 2740 N N . VAL A 1 338 ? 12.416 -16.686 -25.569 1.00 68.94 338 VAL A N 1
ATOM 2741 C CA . VAL A 1 338 ? 11.427 -16.143 -24.634 1.00 68.94 338 VAL A CA 1
ATOM 2742 C C . VAL A 1 338 ? 10.023 -16.323 -25.185 1.00 68.94 338 VAL A C 1
ATOM 2744 O O . VAL A 1 338 ? 9.709 -15.827 -26.265 1.00 68.94 338 VAL A O 1
ATOM 2747 N N . ASN A 1 339 ? 9.148 -16.943 -24.396 1.00 70.31 339 ASN A N 1
ATOM 2748 C CA . ASN A 1 339 ? 7.722 -16.935 -24.692 1.00 70.31 339 ASN A CA 1
ATOM 2749 C C . ASN A 1 339 ? 7.118 -15.576 -24.333 1.00 70.31 339 ASN A C 1
ATOM 2751 O O . ASN A 1 339 ? 7.391 -15.022 -23.267 1.00 70.31 339 ASN A O 1
ATOM 2755 N N . LEU A 1 340 ? 6.250 -15.054 -25.203 1.00 66.94 340 LEU A N 1
ATOM 2756 C CA . LEU A 1 340 ? 5.554 -13.784 -24.967 1.00 66.94 340 LEU A CA 1
ATOM 2757 C C . LEU A 1 340 ? 4.695 -13.819 -23.688 1.00 66.94 340 LEU A C 1
ATOM 2759 O O . LEU A 1 340 ? 4.493 -12.784 -23.063 1.00 66.94 340 LEU A O 1
ATOM 2763 N N . SER A 1 341 ? 4.239 -15.010 -23.281 1.00 64.62 341 SER A N 1
ATOM 2764 C CA . SER A 1 341 ? 3.522 -15.253 -22.021 1.00 64.62 341 SER A CA 1
ATOM 2765 C C . SER A 1 341 ? 4.321 -14.867 -20.778 1.00 64.62 341 SER A C 1
ATOM 2767 O O . SER A 1 341 ? 3.732 -14.518 -19.761 1.00 64.62 341 SER A O 1
ATOM 2769 N N . ASP A 1 342 ? 5.651 -14.914 -20.865 1.00 69.69 342 ASP A N 1
ATOM 2770 C CA . ASP A 1 342 ? 6.560 -14.657 -19.746 1.00 69.69 342 ASP A CA 1
ATOM 2771 C C . ASP A 1 342 ? 7.025 -13.191 -19.735 1.00 69.69 342 ASP A C 1
ATOM 2773 O O . ASP A 1 342 ? 7.853 -12.785 -18.911 1.00 69.69 342 ASP A O 1
ATOM 2777 N N . TYR A 1 343 ? 6.537 -12.389 -20.687 1.00 76.81 343 TYR A N 1
ATOM 2778 C CA . TYR A 1 343 ? 6.802 -10.964 -20.741 1.00 76.81 343 TYR A CA 1
ATOM 2779 C C . TYR A 1 343 ? 5.949 -10.242 -19.699 1.00 76.81 343 TYR A C 1
ATOM 2781 O O . TYR A 1 343 ? 4.729 -10.372 -19.655 1.00 76.81 343 TYR A O 1
ATOM 2789 N N . CYS A 1 344 ? 6.611 -9.461 -18.853 1.00 81.69 344 CYS A N 1
ATOM 2790 C CA . CYS A 1 344 ? 5.986 -8.737 -17.761 1.00 81.69 344 CYS A CA 1
ATOM 2791 C C . CYS A 1 344 ? 6.542 -7.316 -17.743 1.00 81.69 344 CYS A C 1
ATOM 2793 O O . CYS A 1 344 ? 7.763 -7.127 -17.691 1.00 81.69 344 CYS A O 1
ATOM 2795 N N . GLU A 1 345 ? 5.654 -6.325 -17.776 1.00 85.75 345 GLU A N 1
ATOM 2796 C CA . GLU A 1 345 ? 5.997 -4.910 -17.736 1.00 85.75 345 GLU A CA 1
ATOM 2797 C C . GLU A 1 345 ? 5.437 -4.227 -16.474 1.00 85.75 345 GLU A C 1
ATOM 2799 O O . GLU A 1 345 ? 4.333 -3.685 -16.477 1.00 85.75 345 GLU A O 1
ATOM 2804 N N . PRO A 1 346 ? 6.205 -4.204 -15.365 1.00 86.75 346 PRO A N 1
ATOM 2805 C CA . PRO A 1 346 ? 5.751 -3.612 -14.106 1.00 86.75 346 PRO A CA 1
ATOM 2806 C C . PRO A 1 346 ? 5.548 -2.097 -14.159 1.00 86.75 346 PRO A C 1
ATOM 2808 O O . PRO A 1 346 ? 4.915 -1.539 -13.267 1.00 86.75 346 PRO A O 1
ATOM 2811 N N . THR A 1 347 ? 6.094 -1.415 -15.171 1.00 84.25 347 THR A N 1
ATOM 2812 C CA . THR A 1 347 ? 5.905 0.031 -15.358 1.00 84.25 347 THR A CA 1
ATOM 2813 C C . THR A 1 347 ? 4.447 0.392 -15.623 1.00 84.25 347 THR A C 1
ATOM 2815 O O . THR A 1 347 ? 4.073 1.528 -15.368 1.00 84.25 347 THR A O 1
ATOM 2818 N N . MET A 1 348 ? 3.600 -0.570 -16.012 1.00 84.38 348 MET A N 1
ATOM 2819 C CA . MET A 1 348 ? 2.147 -0.385 -16.101 1.00 84.38 348 MET A CA 1
ATOM 2820 C C . MET A 1 348 ? 1.486 -0.030 -14.757 1.00 84.38 348 MET A C 1
ATOM 2822 O O . MET A 1 348 ? 0.363 0.452 -14.745 1.00 84.38 348 MET A O 1
ATOM 2826 N N . MET A 1 349 ? 2.154 -0.262 -13.620 1.00 87.06 349 MET A N 1
ATOM 2827 C CA . MET A 1 349 ? 1.651 0.105 -12.286 1.00 87.06 349 MET A CA 1
ATOM 2828 C C . MET A 1 349 ? 2.136 1.484 -11.803 1.00 87.06 349 MET A C 1
ATOM 2830 O O . MET A 1 349 ? 1.848 1.869 -10.663 1.00 87.06 349 MET A O 1
ATOM 2834 N N . LEU A 1 350 ? 2.916 2.199 -12.617 1.00 84.81 350 LEU A N 1
ATOM 2835 C CA . LEU A 1 350 ? 3.390 3.546 -12.308 1.00 84.81 350 LEU A CA 1
ATOM 2836 C C . LEU A 1 350 ? 2.330 4.574 -12.690 1.00 84.81 350 LEU A C 1
ATOM 2838 O O . LEU A 1 350 ? 1.796 4.539 -13.797 1.00 84.81 350 LEU A O 1
ATOM 2842 N N . ARG A 1 351 ? 2.064 5.517 -11.787 1.00 79.75 351 ARG A N 1
ATOM 2843 C CA . ARG A 1 351 ? 1.251 6.694 -12.104 1.00 79.75 351 ARG A CA 1
ATOM 2844 C C . ARG A 1 351 ? 2.023 7.641 -13.028 1.00 79.75 351 ARG A C 1
ATOM 2846 O O . ARG A 1 351 ? 3.256 7.570 -13.087 1.00 79.75 351 ARG A O 1
ATOM 2853 N N . PRO A 1 352 ? 1.342 8.577 -13.713 1.00 71.44 352 PRO A N 1
ATOM 2854 C CA . PRO A 1 352 ? 2.035 9.635 -14.434 1.00 71.44 352 PRO A CA 1
ATOM 2855 C C . PRO A 1 352 ? 3.022 10.347 -13.508 1.00 71.44 352 PRO A C 1
ATOM 2857 O O . PRO A 1 352 ? 2.667 10.702 -12.387 1.00 71.44 352 PRO A O 1
ATOM 2860 N N . ARG A 1 353 ? 4.247 10.576 -13.995 1.00 72.44 353 ARG A N 1
ATOM 2861 C CA . ARG A 1 353 ? 5.362 11.217 -13.266 1.00 72.44 353 ARG A CA 1
ATOM 2862 C C . ARG A 1 353 ? 6.046 10.355 -12.194 1.00 72.44 353 ARG A C 1
ATOM 2864 O O . ARG A 1 353 ? 7.039 10.808 -11.634 1.00 72.44 353 ARG A O 1
ATOM 2871 N N . GLU A 1 354 ? 5.592 9.127 -11.936 1.00 81.62 354 GLU A N 1
ATOM 2872 C CA . GLU A 1 354 ? 6.324 8.194 -11.071 1.00 81.62 354 GLU A CA 1
ATOM 2873 C C . GLU A 1 354 ? 7.443 7.474 -11.834 1.00 81.62 354 GLU A C 1
ATOM 2875 O O . GLU A 1 354 ? 7.313 7.129 -13.011 1.00 81.62 354 GLU A O 1
ATOM 2880 N N . ASP A 1 355 ? 8.550 7.207 -11.143 1.00 85.88 355 ASP A N 1
ATOM 2881 C CA . ASP A 1 355 ? 9.671 6.443 -11.681 1.00 85.88 355 ASP A CA 1
ATOM 2882 C C . ASP A 1 355 ? 9.692 4.996 -11.148 1.00 85.88 355 ASP A C 1
ATOM 2884 O O . ASP A 1 355 ? 8.924 4.592 -10.273 1.00 85.88 355 ASP A O 1
ATOM 2888 N N . LYS A 1 356 ? 10.616 4.174 -11.661 1.00 86.88 356 LYS A N 1
ATOM 2889 C CA . LYS A 1 356 ? 10.764 2.773 -11.219 1.00 86.88 356 LYS A CA 1
ATOM 2890 C C . LYS A 1 356 ? 11.119 2.644 -9.728 1.00 86.88 356 LYS A C 1
ATOM 2892 O O . LYS A 1 356 ? 10.921 1.570 -9.157 1.00 86.88 356 LYS A O 1
ATOM 2897 N N . LEU A 1 357 ? 11.679 3.685 -9.109 1.00 86.38 357 LEU A N 1
ATOM 2898 C CA . LEU A 1 357 ? 12.076 3.681 -7.704 1.00 86.38 357 LEU A CA 1
ATOM 2899 C C . LEU A 1 357 ? 10.865 3.886 -6.790 1.00 86.38 357 LEU A C 1
ATOM 2901 O O . LEU A 1 357 ? 10.802 3.253 -5.736 1.00 86.38 357 LEU A O 1
ATOM 2905 N N . GLU A 1 358 ? 9.880 4.670 -7.219 1.00 87.50 358 GLU A N 1
ATOM 2906 C CA . GLU A 1 358 ? 8.607 4.821 -6.512 1.00 87.50 358 GLU A CA 1
ATOM 2907 C C . GLU A 1 358 ? 7.853 3.490 -6.396 1.00 87.50 358 GLU A C 1
ATOM 2909 O O . GLU A 1 358 ? 7.408 3.131 -5.306 1.00 87.50 358 GLU A O 1
ATOM 2914 N N . LEU A 1 359 ? 7.826 2.660 -7.448 1.00 87.19 359 LEU A N 1
ATOM 2915 C CA . LEU A 1 359 ? 7.248 1.308 -7.351 1.00 87.19 359 LEU A CA 1
ATOM 2916 C C . LEU A 1 359 ? 7.998 0.416 -6.346 1.00 87.19 359 LEU A C 1
ATOM 2918 O O . LEU A 1 359 ? 7.397 -0.407 -5.656 1.00 87.19 359 LEU A O 1
ATOM 2922 N N . LEU A 1 360 ? 9.318 0.582 -6.232 1.00 87.88 360 LEU A N 1
ATOM 2923 C CA . LEU A 1 360 ? 10.130 -0.140 -5.249 1.00 87.88 360 LEU A CA 1
ATOM 2924 C C . LEU A 1 360 ? 9.938 0.373 -3.815 1.00 87.88 360 LEU A C 1
ATOM 2926 O O . LEU A 1 360 ? 10.192 -0.385 -2.881 1.00 87.88 360 LEU A O 1
ATOM 2930 N N . ARG A 1 361 ? 9.502 1.621 -3.627 1.00 88.12 361 ARG A N 1
ATOM 2931 C CA . ARG A 1 361 ? 9.180 2.203 -2.313 1.00 88.12 361 ARG A CA 1
ATOM 2932 C C . ARG A 1 361 ? 7.726 1.983 -1.912 1.00 88.12 361 ARG A C 1
ATOM 2934 O O . ARG A 1 361 ? 7.428 1.979 -0.720 1.00 88.12 361 ARG A O 1
ATOM 2941 N N . ALA A 1 362 ? 6.838 1.784 -2.884 1.00 88.00 362 ALA A N 1
ATOM 2942 C CA . ALA A 1 362 ? 5.418 1.591 -2.649 1.00 88.00 362 ALA A CA 1
ATOM 2943 C C . ALA A 1 362 ? 5.165 0.397 -1.704 1.00 88.00 362 ALA A C 1
ATOM 2945 O O . ALA A 1 362 ? 5.797 -0.654 -1.874 1.00 88.00 362 ALA A O 1
ATOM 2946 N N . PRO A 1 363 ? 4.250 0.527 -0.725 1.00 90.62 363 PRO A N 1
ATOM 2947 C CA . PRO A 1 363 ? 3.814 -0.587 0.116 1.00 90.62 363 PRO A CA 1
ATOM 2948 C C . PRO A 1 363 ? 3.239 -1.752 -0.701 1.00 90.62 363 PRO A C 1
ATOM 2950 O O . PRO A 1 363 ? 2.643 -1.549 -1.760 1.00 90.62 363 PRO A O 1
ATOM 2953 N N . GLU A 1 364 ? 3.393 -2.980 -0.208 1.00 93.62 364 GLU A N 1
ATOM 2954 C CA . GLU A 1 364 ? 3.008 -4.199 -0.932 1.00 93.62 364 GLU A CA 1
ATOM 2955 C C . GLU A 1 364 ? 1.506 -4.269 -1.228 1.00 93.62 364 GLU A C 1
ATOM 2957 O O . GLU A 1 364 ? 1.095 -4.699 -2.302 1.00 93.62 364 GLU A O 1
ATOM 2962 N N . ASP A 1 365 ? 0.677 -3.811 -0.298 1.00 91.00 365 ASP A N 1
ATOM 2963 C CA . ASP A 1 365 ? -0.773 -3.725 -0.454 1.00 91.00 365 ASP A CA 1
ATOM 2964 C C . ASP A 1 365 ? -1.181 -2.680 -1.507 1.00 91.00 365 ASP A C 1
ATOM 2966 O O . ASP A 1 365 ? -2.087 -2.926 -2.301 1.00 91.00 365 ASP A O 1
ATOM 2970 N N . VAL A 1 366 ? -0.454 -1.562 -1.607 1.00 90.31 366 VAL A N 1
ATOM 2971 C CA . VAL A 1 366 ? -0.654 -0.557 -2.667 1.00 90.31 366 VAL A CA 1
ATOM 2972 C C . VAL A 1 366 ? -0.288 -1.119 -4.038 1.00 90.31 366 VAL A C 1
ATOM 2974 O O . VAL A 1 366 ? -1.001 -0.865 -5.007 1.00 90.31 366 VAL A O 1
ATOM 2977 N N . ILE A 1 367 ? 0.793 -1.894 -4.132 1.00 92.06 367 ILE A N 1
ATOM 2978 C CA . ILE A 1 367 ? 1.200 -2.551 -5.382 1.00 92.06 367 ILE A CA 1
ATOM 2979 C C . ILE A 1 367 ? 0.093 -3.496 -5.869 1.00 92.06 367 ILE A C 1
ATOM 2981 O O . ILE A 1 367 ? -0.299 -3.433 -7.033 1.00 92.06 367 ILE A O 1
ATOM 2985 N N . VAL A 1 368 ? -0.460 -4.321 -4.974 1.00 93.69 368 VAL A N 1
ATOM 2986 C CA . VAL A 1 368 ? -1.547 -5.253 -5.315 1.00 93.69 368 VAL A CA 1
ATOM 2987 C C . VAL A 1 368 ? -2.818 -4.508 -5.742 1.00 93.69 368 VAL A C 1
ATOM 2989 O O . VAL A 1 368 ? -3.444 -4.908 -6.721 1.00 93.69 368 VAL A O 1
ATOM 2992 N N . LEU A 1 369 ? -3.174 -3.398 -5.084 1.00 91.81 369 LEU A N 1
ATOM 2993 C CA . LEU A 1 369 ? -4.325 -2.570 -5.480 1.00 91.81 369 LEU A CA 1
ATOM 2994 C C . LEU A 1 369 ? -4.130 -1.880 -6.836 1.00 91.81 369 LEU A C 1
ATOM 2996 O O . LEU A 1 369 ? -5.072 -1.804 -7.626 1.00 91.81 369 LEU A O 1
ATOM 3000 N N . ARG A 1 370 ? -2.914 -1.402 -7.138 1.00 90.88 370 ARG A N 1
ATOM 3001 C CA . ARG A 1 370 ? -2.576 -0.821 -8.450 1.00 90.88 370 ARG A CA 1
ATOM 3002 C C . ARG A 1 370 ? -2.702 -1.859 -9.557 1.00 90.88 370 ARG A C 1
ATOM 3004 O O . ARG A 1 370 ? -3.331 -1.586 -10.577 1.00 90.88 370 ARG A O 1
ATOM 3011 N N . TRP A 1 371 ? -2.167 -3.058 -9.329 1.00 93.00 371 TRP A N 1
ATOM 3012 C CA . TRP A 1 371 ? -2.320 -4.180 -10.252 1.00 93.00 371 TRP A CA 1
ATOM 3013 C C . TRP A 1 371 ? -3.796 -4.547 -10.459 1.00 93.00 371 TRP A C 1
ATOM 3015 O O . TRP A 1 371 ? -4.259 -4.614 -11.597 1.00 93.00 371 TRP A O 1
ATOM 3025 N N . ALA A 1 372 ? -4.561 -4.703 -9.374 1.00 92.50 372 ALA A N 1
ATOM 3026 C CA . ALA A 1 372 ? -5.985 -5.027 -9.435 1.00 92.50 372 ALA A CA 1
ATOM 3027 C C . ALA A 1 372 ? -6.792 -3.955 -10.189 1.00 92.50 372 ALA A C 1
ATOM 3029 O O . ALA A 1 372 ? -7.636 -4.295 -11.017 1.00 92.50 372 ALA A O 1
ATOM 3030 N N . SER A 1 373 ? -6.492 -2.673 -9.957 1.00 91.12 373 SER A N 1
ATOM 3031 C CA . SER A 1 373 ? -7.112 -1.548 -10.669 1.00 91.12 373 SER A CA 1
ATOM 3032 C C . SER A 1 373 ? -6.817 -1.582 -12.167 1.00 91.12 373 SER A C 1
ATOM 3034 O O . SER A 1 373 ? -7.745 -1.447 -12.962 1.00 91.12 373 SER A O 1
ATOM 3036 N N . CYS A 1 374 ? -5.566 -1.847 -12.560 1.00 88.94 374 CYS A N 1
ATOM 3037 C CA . CYS A 1 374 ? -5.179 -1.983 -13.967 1.00 88.94 374 CYS A CA 1
ATOM 3038 C C . CYS A 1 374 ? -5.916 -3.153 -14.642 1.00 88.94 374 CYS A C 1
ATOM 3040 O O . CYS A 1 374 ? -6.510 -2.994 -15.710 1.00 88.94 374 CYS A O 1
ATOM 3042 N N . MET A 1 375 ? -5.966 -4.324 -13.998 1.00 89.25 375 MET A N 1
ATOM 3043 C CA . MET A 1 375 ? -6.687 -5.489 -14.528 1.00 89.25 375 MET A CA 1
ATOM 3044 C C . MET A 1 375 ? -8.189 -5.222 -14.658 1.00 89.25 375 MET A C 1
ATOM 3046 O O . MET A 1 375 ? -8.797 -5.529 -15.685 1.00 89.25 375 MET A O 1
ATOM 3050 N N . PHE A 1 376 ? -8.793 -4.598 -13.649 1.00 90.06 376 PHE A N 1
ATOM 3051 C CA . PHE A 1 376 ? -10.203 -4.235 -13.685 1.00 90.06 376 PHE A CA 1
ATOM 3052 C C . PHE A 1 376 ? -10.502 -3.190 -14.771 1.00 90.06 376 PHE A C 1
ATOM 3054 O O . PHE A 1 376 ? -11.460 -3.344 -15.526 1.00 90.06 376 PHE A O 1
ATOM 3061 N N . HIS A 1 377 ? -9.652 -2.172 -14.923 1.00 87.62 377 HIS A N 1
ATOM 3062 C CA . HIS A 1 377 ? -9.783 -1.177 -15.984 1.00 87.62 377 HIS A CA 1
ATOM 3063 C C . HIS A 1 377 ? -9.711 -1.813 -17.379 1.00 87.62 377 HIS A C 1
ATOM 3065 O O . HIS A 1 377 ? -10.570 -1.542 -18.216 1.00 87.62 377 HIS A O 1
ATOM 3071 N N . ARG A 1 378 ? -8.763 -2.731 -17.611 1.00 83.50 378 ARG A N 1
ATOM 3072 C CA . ARG A 1 378 ? -8.655 -3.478 -18.878 1.00 83.50 378 ARG A CA 1
ATOM 3073 C C . ARG A 1 378 ? -9.921 -4.265 -19.206 1.00 83.50 378 ARG A C 1
ATOM 3075 O O . ARG A 1 378 ? -10.307 -4.346 -20.372 1.00 83.50 378 ARG A O 1
ATOM 3082 N N . HIS A 1 379 ? -10.573 -4.854 -18.202 1.00 85.25 379 HIS A N 1
ATOM 3083 C CA . HIS A 1 379 ? -11.850 -5.544 -18.399 1.00 85.25 379 HIS A CA 1
ATOM 3084 C C . HIS A 1 379 ? -12.959 -4.586 -18.850 1.00 85.25 379 HIS A C 1
ATOM 3086 O O . HIS A 1 379 ? -13.683 -4.915 -19.791 1.00 85.25 379 HIS A O 1
ATOM 3092 N N . LEU A 1 380 ? -13.043 -3.403 -18.236 1.00 84.00 380 LEU A N 1
ATOM 3093 C CA . LEU A 1 380 ? -14.023 -2.373 -18.590 1.00 84.00 380 LEU A CA 1
ATOM 3094 C C . LEU A 1 380 ? -13.808 -1.846 -20.011 1.00 84.00 380 LEU A C 1
ATOM 3096 O O . LEU A 1 380 ? -14.734 -1.900 -20.813 1.00 84.00 380 LEU A O 1
ATOM 3100 N N . VAL A 1 381 ? -12.576 -1.452 -20.354 1.00 81.00 381 VAL A N 1
ATOM 3101 C CA . VAL A 1 381 ? -12.231 -0.964 -21.703 1.00 81.00 381 VAL A CA 1
ATOM 3102 C C . VAL A 1 381 ? -12.575 -2.008 -22.766 1.00 81.00 381 VAL A C 1
ATOM 3104 O O . VAL A 1 381 ? -13.136 -1.680 -23.808 1.00 81.00 381 VAL A O 1
ATOM 3107 N N . TYR A 1 382 ? -12.297 -3.287 -22.498 1.00 78.88 382 TYR A N 1
ATOM 3108 C CA . TYR A 1 382 ? -12.671 -4.365 -23.413 1.00 78.88 382 TYR A CA 1
ATOM 3109 C C . TYR A 1 382 ? -14.191 -4.464 -23.616 1.00 78.88 382 TYR A C 1
ATOM 3111 O O . TYR A 1 382 ? -14.648 -4.684 -24.738 1.00 78.88 382 TYR A O 1
ATOM 3119 N N . ASN A 1 383 ? -14.980 -4.325 -22.548 1.00 74.00 383 ASN A N 1
ATOM 3120 C CA . ASN A 1 383 ? -16.436 -4.377 -22.651 1.00 74.00 383 ASN A CA 1
ATOM 3121 C C . ASN A 1 383 ? -16.996 -3.156 -23.389 1.00 74.00 383 ASN A C 1
ATOM 3123 O O . ASN A 1 383 ? -17.883 -3.339 -24.219 1.00 74.00 383 ASN A O 1
ATOM 3127 N N . ASP A 1 384 ? -16.448 -1.960 -23.160 1.00 74.69 384 ASP A N 1
ATOM 3128 C CA . ASP A 1 384 ? -16.854 -0.732 -23.855 1.00 74.69 384 ASP A CA 1
ATOM 3129 C C . ASP A 1 384 ? -16.620 -0.838 -25.369 1.00 74.69 384 ASP A C 1
ATOM 3131 O O . ASP A 1 384 ? -17.513 -0.550 -26.166 1.00 74.69 384 ASP A O 1
ATOM 3135 N N . VAL A 1 385 ? -15.449 -1.344 -25.777 1.00 71.69 385 VAL A N 1
ATOM 3136 C CA . VAL A 1 385 ? -15.125 -1.584 -27.194 1.00 71.69 385 VAL A CA 1
ATOM 3137 C C . VAL A 1 385 ? -16.065 -2.626 -27.815 1.00 71.69 385 VAL A C 1
ATOM 3139 O O . VAL A 1 385 ? -16.493 -2.468 -28.958 1.00 71.69 385 VAL A O 1
ATOM 3142 N N . ARG A 1 386 ? -16.417 -3.687 -27.077 1.00 64.25 386 ARG A N 1
ATOM 3143 C CA . ARG A 1 386 ? -17.263 -4.786 -27.577 1.00 64.25 386 ARG A CA 1
ATOM 3144 C C . ARG A 1 386 ? -18.749 -4.421 -27.653 1.00 64.25 386 ARG A C 1
ATOM 3146 O O . ARG A 1 386 ? -19.434 -4.904 -28.550 1.00 64.25 386 ARG A O 1
ATOM 3153 N N . LEU A 1 387 ? -19.250 -3.598 -26.731 1.00 64.69 387 LEU A N 1
ATOM 3154 C CA . LEU A 1 387 ? -20.652 -3.164 -26.683 1.00 64.69 387 LEU A CA 1
ATOM 3155 C C . LEU A 1 387 ? -20.966 -2.033 -27.673 1.00 64.69 387 LEU A C 1
ATOM 3157 O O . LEU A 1 387 ? -22.118 -1.623 -27.788 1.00 64.69 387 LEU A O 1
ATOM 3161 N N . GLY A 1 388 ? -19.967 -1.529 -28.406 1.00 51.50 388 GLY A N 1
ATOM 3162 C CA . GLY A 1 388 ? -20.167 -0.471 -29.397 1.00 51.50 388 GLY A CA 1
ATOM 3163 C C . GLY A 1 388 ? -20.588 0.868 -28.785 1.00 51.50 388 GLY A C 1
ATOM 3164 O O . GLY A 1 388 ? -20.912 1.803 -29.521 1.00 51.50 388 GLY A O 1
ATOM 3165 N N . THR A 1 389 ? -20.559 0.994 -27.455 1.00 48.72 389 THR A N 1
ATOM 3166 C CA . THR A 1 389 ? -20.616 2.271 -26.757 1.00 48.72 389 THR A CA 1
ATOM 3167 C C . THR A 1 389 ? -19.350 3.017 -27.123 1.00 48.72 389 THR A C 1
ATOM 3169 O O . THR A 1 389 ? -18.300 2.841 -26.512 1.00 48.72 389 THR A O 1
ATOM 3172 N N . LYS A 1 390 ? -19.435 3.840 -28.176 1.00 38.91 390 LYS A N 1
ATOM 3173 C CA . LYS A 1 390 ? -18.429 4.856 -28.464 1.00 38.91 390 LYS A CA 1
ATOM 3174 C C . LYS A 1 390 ? -18.161 5.572 -27.148 1.00 38.91 390 LYS A C 1
ATOM 3176 O O . LYS A 1 390 ? -19.003 6.346 -26.690 1.00 38.91 390 LYS A O 1
ATOM 3181 N N . ALA A 1 391 ? -16.993 5.336 -26.554 1.00 38.44 391 ALA A N 1
ATOM 3182 C CA . ALA A 1 391 ? -16.419 6.326 -25.671 1.00 38.44 391 ALA A CA 1
ATOM 3183 C C . ALA A 1 391 ? -16.560 7.654 -26.422 1.00 38.44 391 ALA A C 1
ATOM 3185 O O . ALA A 1 391 ? -16.242 7.721 -27.616 1.00 38.44 391 ALA A O 1
ATOM 3186 N N . LYS A 1 392 ? -17.107 8.683 -25.771 1.00 34.94 392 LYS A N 1
ATOM 3187 C CA . LYS A 1 392 ? -16.973 10.065 -26.230 1.00 34.94 392 LYS A CA 1
ATOM 3188 C C . LYS A 1 392 ? -15.473 10.398 -26.223 1.00 34.94 392 LYS A C 1
ATOM 3190 O O . LYS A 1 392 ? -14.997 11.155 -25.392 1.00 34.94 392 LYS A O 1
ATOM 3195 N N . ALA A 1 393 ? -14.708 9.828 -27.148 1.00 33.38 393 ALA A N 1
ATOM 3196 C CA . ALA A 1 393 ? -13.595 10.528 -27.731 1.00 33.38 393 ALA A CA 1
ATOM 3197 C C . ALA A 1 393 ? -14.267 11.680 -28.472 1.00 33.38 393 ALA A C 1
ATOM 3199 O O . ALA A 1 393 ? -14.860 11.488 -29.538 1.00 33.38 393 ALA A O 1
ATOM 3200 N N . ALA A 1 394 ? -14.310 12.844 -27.821 1.00 27.48 394 ALA A N 1
ATOM 3201 C CA . ALA A 1 394 ? -14.664 14.076 -28.496 1.00 27.48 394 ALA A CA 1
ATOM 3202 C C . ALA A 1 394 ? -13.858 14.107 -29.806 1.00 27.48 394 ALA A C 1
ATOM 3204 O O . ALA A 1 394 ? -12.654 13.823 -29.770 1.00 27.48 394 ALA A O 1
ATOM 3205 N N . PRO A 1 395 ? -14.494 14.347 -30.965 1.00 29.14 395 PRO A N 1
ATOM 3206 C CA . PRO A 1 395 ? -13.749 14.465 -32.202 1.00 29.14 395 PRO A CA 1
ATOM 3207 C C . PRO A 1 395 ? -12.701 15.546 -31.971 1.00 29.14 395 PRO A C 1
ATOM 3209 O O . PRO A 1 395 ? -13.040 16.635 -31.509 1.00 29.14 395 PRO A O 1
ATOM 3212 N N . MET A 1 396 ? -11.432 15.221 -32.227 1.00 33.53 396 MET A N 1
ATOM 3213 C CA . MET A 1 396 ? -10.359 16.202 -32.209 1.00 33.53 396 MET A CA 1
ATOM 3214 C C . MET A 1 396 ? -10.663 17.237 -33.289 1.00 33.53 396 MET A C 1
ATOM 3216 O O . MET A 1 396 ? -10.271 17.104 -34.444 1.00 33.53 396 MET A O 1
ATOM 3220 N N . THR A 1 397 ? -11.412 18.270 -32.922 1.00 33.62 397 THR A N 1
ATOM 3221 C CA . THR A 1 397 ? -11.374 19.539 -33.622 1.00 33.62 397 THR A CA 1
ATOM 3222 C C . THR A 1 397 ? -10.003 20.120 -33.327 1.00 33.62 397 THR A C 1
ATOM 3224 O O . THR A 1 397 ? -9.602 20.196 -32.166 1.00 33.62 397 THR A O 1
ATOM 3227 N N . SER A 1 398 ? -9.278 20.505 -34.368 1.00 36.50 398 SER A N 1
ATOM 3228 C CA . SER A 1 398 ? -7.895 20.995 -34.364 1.00 36.50 398 SER A CA 1
ATOM 3229 C C . SER A 1 398 ? -7.694 22.352 -33.658 1.00 36.50 398 SER A C 1
ATOM 3231 O O . SER A 1 398 ? -6.926 23.183 -34.132 1.00 36.50 398 SER A O 1
ATOM 3233 N N . LYS A 1 399 ? -8.410 22.607 -32.556 1.00 36.28 399 LYS A N 1
ATOM 3234 C CA . LYS A 1 399 ? -8.410 23.856 -31.780 1.00 36.28 399 LYS A CA 1
ATOM 3235 C C . LYS A 1 399 ? -8.262 23.661 -30.258 1.00 36.28 399 LYS A C 1
ATOM 3237 O O . LYS A 1 399 ? -8.395 24.630 -29.525 1.00 36.28 399 LYS A O 1
ATOM 3242 N N . SER A 1 400 ? -7.986 22.456 -29.751 1.00 35.41 400 SER A N 1
ATOM 3243 C CA . SER A 1 400 ? -7.692 22.271 -28.318 1.00 35.41 400 SER A CA 1
ATOM 3244 C C . SER A 1 400 ? -6.204 22.490 -28.025 1.00 35.41 400 SER A C 1
ATOM 3246 O O . SER A 1 400 ? -5.358 21.830 -28.632 1.00 35.41 400 SER A O 1
ATOM 3248 N N . SER A 1 401 ? -5.894 23.393 -27.091 1.00 41.06 401 SER A N 1
ATOM 3249 C CA . SER A 1 401 ? -4.533 23.675 -26.614 1.00 41.06 401 SER A CA 1
ATOM 3250 C C . SER A 1 401 ? -3.814 22.398 -26.122 1.00 41.06 401 SER A C 1
ATOM 3252 O O . SER A 1 401 ? -4.459 21.543 -25.505 1.00 41.06 401 SER A O 1
ATOM 3254 N N . PRO A 1 402 ? -2.486 22.250 -26.326 1.00 39.75 402 PRO A N 1
ATOM 3255 C CA . PRO A 1 402 ? -1.703 21.107 -25.836 1.00 39.75 402 PRO A CA 1
ATOM 3256 C C . PRO A 1 402 ? -1.882 20.828 -24.334 1.00 39.75 402 PRO A C 1
ATOM 3258 O O . PRO A 1 402 ? -1.835 19.673 -23.909 1.00 39.75 402 PRO A O 1
ATOM 3261 N N . ALA A 1 403 ? -2.143 21.871 -23.539 1.00 38.28 403 ALA A N 1
ATOM 3262 C CA . ALA A 1 403 ? -2.384 21.767 -22.102 1.00 38.28 403 ALA A CA 1
ATOM 3263 C C . ALA A 1 403 ? -3.693 21.025 -21.766 1.00 38.28 403 ALA A C 1
ATOM 3265 O O . ALA A 1 403 ? -3.710 20.191 -20.861 1.00 38.28 403 ALA A O 1
ATOM 3266 N N . SER A 1 404 ? -4.773 21.238 -22.532 1.00 37.94 404 SER A N 1
ATOM 3267 C CA . SER A 1 404 ? -6.060 20.574 -22.267 1.00 37.94 404 SER A CA 1
ATOM 3268 C C . SER A 1 404 ? -6.022 19.087 -22.634 1.00 37.94 404 SER A C 1
ATOM 3270 O O . SER A 1 404 ? -6.645 18.261 -21.969 1.00 37.94 404 SER A O 1
ATOM 3272 N N . ALA A 1 405 ? -5.245 18.725 -23.660 1.00 38.75 405 ALA A N 1
ATOM 3273 C CA . ALA A 1 405 ? -5.009 17.332 -24.032 1.00 38.75 405 ALA A CA 1
ATOM 3274 C C . ALA A 1 405 ? -4.159 16.594 -22.980 1.00 38.75 405 ALA A C 1
ATOM 3276 O O . ALA A 1 405 ? -4.456 15.446 -22.644 1.00 38.75 405 ALA A O 1
ATOM 3277 N N . ALA A 1 406 ? -3.146 17.259 -22.412 1.00 39.66 406 ALA A N 1
ATOM 3278 C CA . ALA A 1 406 ? -2.329 16.710 -21.330 1.00 39.66 406 ALA A CA 1
ATOM 3279 C C . ALA A 1 406 ? -3.129 16.525 -20.026 1.00 39.66 406 ALA A C 1
ATOM 3281 O O . ALA A 1 406 ? -2.999 15.489 -19.372 1.00 39.66 406 ALA A O 1
ATOM 3282 N N . ALA A 1 407 ? -4.004 17.477 -19.682 1.00 39.84 407 ALA A N 1
ATOM 3283 C CA . ALA A 1 407 ? -4.895 17.381 -18.525 1.00 39.84 407 ALA A CA 1
ATOM 3284 C C . ALA A 1 407 ? -5.927 16.246 -18.674 1.00 39.84 407 ALA A C 1
ATOM 3286 O O . ALA A 1 407 ? -6.125 15.464 -17.745 1.00 39.84 407 ALA A O 1
ATOM 3287 N N . ALA A 1 408 ? -6.522 16.086 -19.862 1.00 40.66 408 ALA A N 1
ATOM 3288 C CA . ALA A 1 408 ? -7.444 14.985 -20.147 1.00 40.66 408 ALA A CA 1
ATOM 3289 C C . ALA A 1 408 ? -6.753 13.606 -20.091 1.00 40.66 408 ALA A C 1
ATOM 3291 O O . ALA A 1 408 ? -7.319 12.647 -19.560 1.00 40.66 4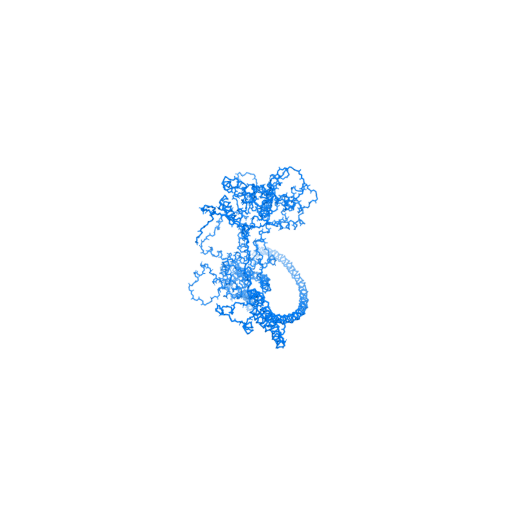08 ALA A O 1
ATOM 3292 N N . ALA A 1 409 ? -5.511 13.504 -20.579 1.00 43.22 409 ALA A N 1
ATOM 3293 C CA . ALA A 1 409 ? -4.709 12.284 -20.478 1.00 43.22 409 ALA A CA 1
ATOM 3294 C C . ALA A 1 409 ? -4.336 11.953 -19.020 1.00 43.22 409 ALA A C 1
ATOM 3296 O O . ALA A 1 409 ? -4.436 10.797 -18.604 1.00 43.22 409 ALA A O 1
ATOM 3297 N N . ALA A 1 410 ? -3.976 12.965 -18.223 1.00 47.81 410 ALA A N 1
ATOM 3298 C CA . ALA A 1 410 ? -3.701 12.807 -16.797 1.00 47.81 410 ALA A CA 1
ATOM 3299 C C . ALA A 1 410 ? -4.951 12.338 -16.030 1.00 47.81 410 ALA A C 1
ATOM 3301 O O . ALA A 1 410 ? -4.879 11.343 -15.310 1.00 47.81 410 ALA A O 1
ATOM 3302 N N . ALA A 1 411 ? -6.112 12.956 -16.263 1.00 49.28 411 ALA A N 1
ATOM 3303 C CA . ALA A 1 411 ? -7.379 12.562 -15.641 1.00 49.28 411 ALA A CA 1
ATOM 3304 C C . ALA A 1 411 ? -7.792 11.119 -15.997 1.00 49.28 411 ALA A C 1
ATOM 3306 O O . ALA A 1 411 ? -8.222 10.357 -15.130 1.00 49.28 411 ALA A O 1
ATOM 3307 N N . SER A 1 412 ? -7.599 10.705 -17.256 1.00 55.69 412 SER A N 1
ATOM 3308 C CA . SER A 1 412 ? -7.859 9.326 -17.693 1.00 55.69 412 SER A CA 1
ATOM 3309 C C . SER A 1 412 ? -6.951 8.312 -16.990 1.00 55.69 412 SER A C 1
ATOM 3311 O O . SER A 1 412 ? -7.410 7.239 -16.599 1.00 55.69 412 SER A O 1
ATOM 3313 N N . SER A 1 413 ? -5.669 8.639 -16.819 1.00 57.06 413 SER A N 1
ATOM 3314 C CA . SER A 1 413 ? -4.714 7.753 -16.147 1.00 57.06 413 SER A CA 1
ATOM 3315 C C . SER A 1 413 ? -4.954 7.663 -14.636 1.00 57.06 413 SER A C 1
ATOM 3317 O O . SER A 1 413 ? -4.875 6.581 -14.062 1.00 57.06 413 SER A O 1
ATOM 3319 N N . ASP A 1 414 ? -5.338 8.756 -13.974 1.00 61.88 414 ASP A N 1
ATOM 3320 C CA . ASP A 1 414 ? -5.596 8.733 -12.531 1.00 61.88 414 ASP A CA 1
ATOM 3321 C C . ASP A 1 414 ? -6.880 7.948 -12.197 1.00 61.88 414 ASP A C 1
ATOM 3323 O O . ASP A 1 414 ? -6.962 7.264 -11.169 1.00 61.88 414 ASP A O 1
ATOM 3327 N N . ALA A 1 415 ? -7.846 7.945 -13.126 1.00 62.84 415 ALA A N 1
ATOM 3328 C CA . ALA A 1 415 ? -9.030 7.094 -13.077 1.00 62.84 415 ALA A CA 1
ATOM 3329 C C . ALA A 1 415 ? -8.708 5.598 -13.263 1.00 62.84 415 ALA A C 1
ATOM 3331 O O . ALA A 1 415 ? -9.387 4.762 -12.668 1.00 62.84 415 ALA A O 1
ATOM 3332 N N . GLU A 1 416 ? -7.682 5.230 -14.041 1.00 71.06 416 GLU A N 1
ATOM 3333 C CA . GLU A 1 416 ? -7.214 3.839 -14.178 1.00 71.06 416 GLU A CA 1
ATOM 3334 C C . GLU A 1 416 ? -6.666 3.299 -12.847 1.00 71.06 416 GLU A C 1
ATOM 3336 O O . GLU A 1 416 ? -7.026 2.195 -12.435 1.00 71.06 416 GLU A O 1
ATOM 3341 N N . PHE A 1 417 ? -5.871 4.094 -12.123 1.00 67.81 417 PHE A N 1
ATOM 3342 C CA . PHE A 1 417 ? -5.224 3.686 -10.864 1.00 67.81 417 PHE A CA 1
ATOM 3343 C C . PHE A 1 417 ? -6.090 3.838 -9.605 1.00 67.81 417 PHE A C 1
ATOM 3345 O O . PHE A 1 417 ? -5.632 3.516 -8.501 1.00 67.81 417 PHE A O 1
ATOM 3352 N N . SER A 1 418 ? -7.315 4.347 -9.746 1.00 71.31 418 SER A N 1
ATOM 3353 C CA . SER A 1 418 ? -8.206 4.660 -8.621 1.00 71.31 418 SER A CA 1
ATOM 3354 C C . SER A 1 418 ? -9.500 3.843 -8.611 1.00 71.31 418 SER A C 1
ATOM 3356 O O . SER A 1 418 ? -10.374 4.119 -7.791 1.00 71.31 418 SER A O 1
ATOM 3358 N N . ARG A 1 419 ? -9.630 2.819 -9.471 1.00 82.44 419 ARG A N 1
ATOM 3359 C CA . ARG A 1 419 ? -10.843 1.979 -9.529 1.00 82.44 419 ARG A CA 1
ATOM 3360 C C . ARG A 1 419 ? -10.986 1.007 -8.362 1.00 82.44 419 ARG A C 1
ATOM 3362 O O . ARG A 1 419 ? -12.107 0.757 -7.940 1.00 82.44 419 ARG A O 1
ATOM 3369 N N . VAL A 1 420 ? -9.878 0.453 -7.867 1.00 86.25 420 VAL A N 1
ATOM 3370 C CA . VAL A 1 420 ? -9.851 -0.465 -6.719 1.00 86.25 420 VAL A CA 1
ATOM 3371 C C . VAL A 1 420 ? -8.902 0.112 -5.673 1.00 86.25 420 VAL A C 1
ATOM 3373 O O . VAL A 1 420 ? -7.687 0.160 -5.866 1.00 86.25 420 VAL A O 1
ATOM 3376 N N . GLN A 1 421 ? -9.457 0.592 -4.565 1.00 83.19 421 GLN A N 1
ATOM 3377 C CA . GLN A 1 421 ? -8.739 1.341 -3.535 1.00 83.19 421 GLN A CA 1
ATOM 3378 C C . GLN A 1 421 ? -8.686 0.622 -2.189 1.00 83.19 421 GLN A C 1
ATOM 3380 O O . GLN A 1 421 ? -7.869 0.988 -1.349 1.00 83.19 421 GLN A O 1
ATOM 3385 N N . ASN A 1 422 ? -9.521 -0.384 -1.945 1.00 86.75 422 ASN A N 1
ATOM 3386 C CA . ASN A 1 422 ? -9.489 -1.158 -0.707 1.00 86.75 422 ASN A CA 1
ATOM 3387 C C . ASN A 1 422 ? -9.776 -2.648 -0.954 1.00 86.75 422 ASN A C 1
ATOM 3389 O O . ASN A 1 422 ? -10.239 -3.045 -2.019 1.00 86.75 422 ASN A O 1
ATOM 3393 N N . PHE A 1 423 ? -9.473 -3.475 0.050 1.00 88.88 423 PHE A N 1
ATOM 3394 C CA . PHE A 1 423 ? -9.700 -4.924 0.002 1.00 88.88 423 PHE A CA 1
ATOM 3395 C C . PHE A 1 423 ? -11.052 -5.354 0.591 1.00 88.88 423 PHE A C 1
ATOM 3397 O O . PHE A 1 423 ? -11.291 -6.549 0.743 1.00 88.88 423 PHE A O 1
ATOM 3404 N N . THR A 1 424 ? -11.905 -4.396 0.961 1.00 83.81 424 THR A N 1
ATOM 3405 C CA . THR A 1 424 ? -13.180 -4.625 1.647 1.00 83.81 424 THR A CA 1
ATOM 3406 C C . THR A 1 424 ? -14.345 -4.257 0.735 1.00 83.81 424 THR A C 1
ATOM 3408 O O . THR A 1 424 ? -14.804 -5.093 -0.039 1.00 83.81 424 THR A O 1
ATOM 3411 N N . SER A 1 425 ? -14.819 -3.012 0.795 1.00 82.94 425 SER A N 1
ATOM 3412 C CA . SER A 1 425 ? -16.016 -2.553 0.093 1.00 82.94 425 SER A CA 1
ATOM 3413 C C . SER A 1 425 ? -15.896 -2.650 -1.426 1.00 82.94 425 SER A C 1
ATOM 3415 O O . SER A 1 425 ? -16.857 -3.071 -2.063 1.00 82.94 425 SER A O 1
ATOM 3417 N N . ASP A 1 426 ? -14.727 -2.361 -2.004 1.00 83.69 426 ASP A N 1
ATOM 3418 C CA . ASP A 1 426 ? -14.533 -2.397 -3.463 1.00 83.69 426 ASP A CA 1
ATOM 3419 C C . ASP A 1 426 ? -14.512 -3.834 -4.010 1.00 83.69 426 ASP A C 1
ATOM 3421 O O . ASP A 1 426 ? -14.803 -4.072 -5.181 1.00 83.69 426 ASP A O 1
ATOM 3425 N N . LEU A 1 427 ? -14.161 -4.806 -3.166 1.00 85.31 427 LEU A N 1
ATOM 3426 C CA . LEU A 1 427 ? -14.080 -6.223 -3.524 1.00 85.31 427 LEU A CA 1
ATOM 3427 C C . LEU A 1 427 ? -15.291 -7.033 -3.037 1.00 85.31 427 LEU A C 1
ATOM 3429 O O . LEU A 1 427 ? -15.347 -8.252 -3.240 1.00 85.31 427 LEU A O 1
ATOM 3433 N N . LYS A 1 428 ? -16.268 -6.367 -2.415 1.00 82.56 428 LYS A N 1
ATOM 3434 C CA . LYS A 1 428 ? -17.499 -6.985 -1.925 1.00 82.56 428 LYS A CA 1
ATOM 3435 C C . LYS A 1 428 ? -18.286 -7.603 -3.086 1.00 82.56 428 LYS A C 1
ATOM 3437 O O . LYS A 1 428 ? -18.355 -7.045 -4.178 1.00 82.56 428 LYS A O 1
ATOM 3442 N N . GLY A 1 429 ? -18.863 -8.784 -2.858 1.00 78.75 429 GLY A N 1
ATOM 3443 C CA . GLY A 1 429 ? -19.658 -9.496 -3.867 1.00 78.75 429 GLY A CA 1
ATOM 3444 C C . GLY A 1 429 ? -18.852 -10.120 -5.014 1.00 78.75 429 GLY A C 1
ATOM 3445 O O . GLY A 1 429 ? -19.440 -10.521 -6.011 1.00 78.75 429 GLY A O 1
ATOM 3446 N N . MET A 1 430 ? -17.517 -10.208 -4.908 1.00 83.94 430 MET A N 1
ATOM 3447 C CA . MET A 1 430 ? -16.623 -10.884 -5.870 1.00 83.94 430 MET A CA 1
ATOM 3448 C C . MET A 1 430 ? -16.608 -10.324 -7.304 1.00 83.94 430 MET A C 1
ATOM 3450 O O . MET A 1 430 ? -15.891 -10.860 -8.149 1.00 83.94 430 MET A O 1
ATOM 3454 N N . TYR A 1 431 ? -17.322 -9.235 -7.601 1.00 86.62 431 TYR A N 1
ATOM 3455 C CA . TYR A 1 431 ? -17.436 -8.699 -8.962 1.00 86.62 431 TYR A CA 1
ATOM 3456 C C . TYR A 1 431 ? -16.080 -8.292 -9.555 1.00 86.62 431 TYR A C 1
ATOM 3458 O O . TYR A 1 431 ? -15.706 -8.735 -10.645 1.00 86.62 431 TYR A O 1
ATOM 3466 N N . VAL A 1 432 ? -15.306 -7.490 -8.816 1.00 89.12 432 VAL A N 1
ATOM 3467 C CA . VAL A 1 432 ? -13.966 -7.059 -9.243 1.00 89.12 432 VAL A CA 1
ATOM 3468 C C . VAL A 1 432 ? -13.046 -8.264 -9.425 1.00 89.12 432 VAL A C 1
ATOM 3470 O O . VAL A 1 432 ? -12.362 -8.359 -10.443 1.00 89.12 432 VAL A O 1
ATOM 3473 N N . LEU A 1 433 ? -13.080 -9.225 -8.494 1.00 91.44 433 LEU A N 1
ATOM 3474 C CA . LEU A 1 433 ? -12.292 -10.453 -8.596 1.00 91.44 433 LEU A CA 1
ATOM 3475 C C . LEU A 1 433 ? -12.669 -11.260 -9.848 1.00 91.44 433 LEU A C 1
ATOM 3477 O O . LEU A 1 433 ? -11.788 -11.665 -10.602 1.00 91.44 433 LEU A O 1
ATOM 3481 N N . GLY A 1 434 ? -13.962 -11.429 -10.133 1.00 89.06 434 GLY A N 1
ATOM 3482 C CA . GLY A 1 434 ? -14.443 -12.092 -11.346 1.00 89.06 434 GLY A CA 1
ATOM 3483 C C . GLY A 1 434 ? -14.032 -11.369 -12.632 1.00 89.06 434 GLY A C 1
ATOM 3484 O O . GLY A 1 434 ? -13.708 -12.006 -13.634 1.00 89.06 434 GLY A O 1
ATOM 3485 N N . SER A 1 435 ? -13.983 -10.038 -12.628 1.00 89.62 435 SER A N 1
ATOM 3486 C CA . SER A 1 435 ? -13.472 -9.248 -13.757 1.00 89.62 435 SER A CA 1
ATOM 3487 C C . SER A 1 435 ? -11.965 -9.425 -13.966 1.00 89.62 435 SER A C 1
ATOM 3489 O O . SER A 1 435 ? -11.536 -9.592 -15.107 1.00 89.62 435 SER A O 1
ATOM 3491 N N . ILE A 1 436 ? -11.175 -9.489 -12.890 1.00 91.75 436 ILE A N 1
ATOM 3492 C CA . ILE A 1 436 ? -9.736 -9.799 -12.955 1.00 91.75 436 ILE A CA 1
ATOM 3493 C C . ILE A 1 436 ? -9.515 -11.215 -13.504 1.00 91.75 436 ILE A C 1
ATOM 3495 O O . ILE A 1 436 ? -8.742 -11.399 -14.443 1.00 91.75 436 ILE A O 1
ATOM 3499 N N . LEU A 1 437 ? -10.242 -12.213 -12.992 1.00 90.88 437 LEU A N 1
ATOM 3500 C CA . LEU A 1 437 ? -10.148 -13.595 -13.473 1.00 90.88 437 LEU A CA 1
ATOM 3501 C C . LEU A 1 437 ? -10.531 -13.726 -14.952 1.00 90.88 437 LEU A C 1
ATOM 3503 O O . LEU A 1 437 ? -9.900 -14.488 -15.680 1.00 90.88 437 LEU A O 1
ATOM 3507 N N . ARG A 1 438 ? -11.502 -12.938 -15.434 1.00 87.38 438 ARG A N 1
ATOM 3508 C CA . ARG A 1 438 ? -11.830 -12.862 -16.867 1.00 87.38 438 ARG A CA 1
ATOM 3509 C C . ARG A 1 438 ? -10.663 -12.344 -17.705 1.00 87.38 438 ARG A C 1
ATOM 3511 O O . ARG A 1 438 ? -10.465 -12.836 -18.813 1.00 87.38 438 ARG A O 1
ATOM 3518 N N . VAL A 1 439 ? -9.898 -11.370 -17.211 1.00 87.75 439 VAL A N 1
ATOM 3519 C CA . VAL A 1 439 ? -8.685 -10.895 -17.902 1.00 87.75 439 VAL A CA 1
ATOM 3520 C C . VAL A 1 439 ? -7.625 -11.992 -17.937 1.00 87.75 439 VAL A C 1
ATOM 3522 O O . VAL A 1 439 ? -7.076 -12.259 -19.006 1.00 87.75 439 VAL A O 1
ATOM 3525 N N . ILE A 1 440 ? -7.401 -12.685 -16.818 1.00 88.56 440 ILE A N 1
ATOM 3526 C CA . ILE A 1 440 ? -6.449 -13.804 -16.740 1.00 88.56 440 ILE A CA 1
ATOM 3527 C C . ILE A 1 440 ? -6.839 -14.916 -17.723 1.00 88.56 440 ILE A C 1
ATOM 3529 O O . ILE A 1 440 ? -6.029 -15.302 -18.561 1.00 88.56 440 ILE A O 1
ATOM 3533 N N . HIS A 1 441 ? -8.103 -15.345 -17.709 1.00 84.81 441 HIS A N 1
ATOM 3534 C CA . HIS A 1 441 ? -8.622 -16.390 -18.594 1.00 84.81 441 HIS A CA 1
ATOM 3535 C C . HIS A 1 441 ? -8.470 -16.053 -20.088 1.00 84.81 441 HIS A C 1
ATOM 3537 O O . HIS A 1 441 ? -8.170 -16.923 -20.899 1.00 84.81 441 HIS A O 1
ATOM 3543 N N . ARG A 1 442 ? -8.640 -14.778 -20.471 1.00 79.50 442 ARG A N 1
ATOM 3544 C CA . ARG A 1 442 ? -8.423 -14.323 -21.859 1.00 79.50 442 ARG A CA 1
ATOM 3545 C C . ARG A 1 442 ? -6.949 -14.356 -22.263 1.00 79.50 442 ARG A C 1
ATOM 3547 O O . ARG A 1 442 ? -6.648 -14.555 -23.434 1.00 79.50 442 ARG A O 1
ATOM 3554 N N . THR A 1 443 ? -6.052 -14.103 -21.315 1.00 73.19 443 THR A N 1
ATOM 3555 C CA . THR A 1 443 ? -4.611 -13.976 -21.573 1.00 73.19 443 THR A CA 1
ATOM 3556 C C . THR A 1 443 ? -3.917 -15.342 -21.562 1.00 73.19 443 THR A C 1
ATOM 3558 O O . THR A 1 443 ? -2.923 -15.534 -22.257 1.00 73.19 443 THR A O 1
ATOM 3561 N N . GLN A 1 444 ? -4.463 -16.307 -20.817 1.00 69.69 444 GLN A N 1
ATOM 3562 C CA . GLN A 1 444 ? -4.012 -17.696 -20.759 1.00 69.69 444 GLN A CA 1
ATOM 3563 C C . GLN A 1 444 ? -5.230 -18.640 -20.821 1.00 69.69 444 GLN A C 1
ATOM 3565 O O . GLN A 1 444 ? -5.821 -18.941 -19.782 1.00 69.69 444 GLN A O 1
ATOM 3570 N N . PRO A 1 445 ? -5.630 -19.116 -22.016 1.00 60.88 445 PRO A N 1
ATOM 3571 C CA . PRO A 1 445 ? -6.681 -20.119 -22.129 1.00 60.88 445 PRO A CA 1
ATOM 3572 C C . PRO A 1 445 ? -6.174 -21.447 -21.551 1.00 60.88 445 PRO A C 1
ATOM 3574 O O . PRO A 1 445 ? -5.269 -22.071 -22.103 1.00 60.88 445 PRO A O 1
ATOM 3577 N N . LEU A 1 446 ? -6.732 -21.847 -20.407 1.00 57.91 446 LEU A N 1
ATOM 3578 C CA . LEU A 1 446 ? -6.297 -23.021 -19.639 1.00 57.91 446 LEU A CA 1
ATOM 3579 C C . LEU A 1 446 ? -6.898 -24.346 -20.145 1.00 57.91 446 LEU A C 1
ATOM 3581 O O . LEU A 1 446 ? -6.370 -25.407 -19.818 1.00 57.91 446 LEU A O 1
ATOM 3585 N N . ASP A 1 447 ? -7.929 -24.296 -20.995 1.00 49.09 447 ASP A N 1
ATOM 3586 C CA . ASP A 1 447 ? -8.589 -25.478 -21.558 1.00 49.09 447 ASP A CA 1
ATOM 3587 C C . ASP A 1 447 ? -8.198 -25.713 -23.025 1.00 49.09 447 ASP A C 1
ATOM 3589 O O . ASP A 1 447 ? -8.669 -25.033 -23.933 1.00 49.09 447 ASP A O 1
ATOM 3593 N N . GLN A 1 448 ? -7.385 -26.743 -23.278 1.00 47.06 448 GLN A N 1
ATOM 3594 C CA . GLN A 1 448 ? -7.153 -27.276 -24.633 1.00 47.06 448 GLN A CA 1
ATOM 3595 C C . GLN A 1 448 ? -8.129 -28.414 -25.006 1.00 47.06 448 GLN A C 1
ATOM 3597 O O . GLN A 1 448 ? -8.031 -28.973 -26.097 1.00 47.06 448 GLN A O 1
ATOM 3602 N N . HIS A 1 449 ? -9.087 -28.768 -24.133 1.00 38.94 449 HIS A N 1
ATOM 3603 C CA . HIS A 1 449 ? -9.952 -29.947 -24.311 1.00 38.94 449 HIS A CA 1
ATOM 3604 C C . HIS A 1 449 ? -11.472 -29.714 -24.251 1.00 38.94 449 HIS A C 1
ATOM 3606 O O . HIS A 1 449 ? -12.226 -30.674 -24.416 1.00 38.94 449 HIS A O 1
ATOM 3612 N N . SER A 1 450 ? -11.967 -28.482 -24.115 1.00 38.78 450 SER A N 1
ATOM 3613 C CA . SER A 1 450 ? -13.407 -28.204 -24.226 1.00 38.78 450 SER A CA 1
ATOM 3614 C C . SER A 1 450 ? -13.792 -27.865 -25.673 1.00 38.78 450 SER A C 1
ATOM 3616 O O . SER A 1 450 ? -13.852 -26.721 -26.111 1.00 38.78 450 SER A O 1
ATOM 3618 N N . ASN A 1 451 ? -14.067 -28.913 -26.447 1.00 43.31 451 ASN A N 1
ATOM 3619 C CA . ASN A 1 451 ? -14.681 -28.813 -27.765 1.00 43.31 451 ASN A CA 1
ATOM 3620 C C . ASN A 1 451 ? -16.176 -28.476 -27.621 1.00 43.31 451 ASN A C 1
ATOM 3622 O O . ASN A 1 451 ? -17.000 -29.382 -27.691 1.00 43.31 451 ASN A O 1
ATOM 3626 N N . VAL A 1 452 ? -16.553 -27.216 -27.369 1.00 36.25 452 VAL A N 1
ATOM 3627 C CA . VAL A 1 452 ? -17.962 -26.777 -27.425 1.00 36.25 452 VAL A CA 1
ATOM 3628 C C . VAL A 1 452 ? -18.053 -25.311 -27.856 1.00 36.25 452 VAL A C 1
ATOM 3630 O O . VAL A 1 452 ? -17.319 -24.453 -27.381 1.00 36.25 452 VAL A O 1
ATOM 3633 N N . ASN A 1 453 ? -19.013 -25.022 -28.733 1.00 36.91 453 ASN A N 1
ATOM 3634 C CA . ASN A 1 453 ? -19.473 -23.710 -29.206 1.00 36.91 453 ASN A CA 1
ATOM 3635 C C . ASN A 1 453 ? -19.966 -22.730 -28.094 1.00 36.91 453 ASN A C 1
ATOM 3637 O O . ASN A 1 453 ? -20.900 -21.965 -28.323 1.00 36.91 453 ASN A O 1
ATOM 3641 N N . SER A 1 454 ? -19.388 -22.727 -26.886 1.00 41.81 454 SER A N 1
ATOM 3642 C CA . SER A 1 454 ? -19.827 -21.940 -25.716 1.00 41.81 454 SER A CA 1
ATOM 3643 C C . SER A 1 454 ? -19.112 -20.593 -25.526 1.00 41.81 454 SER A C 1
ATOM 3645 O O . SER A 1 454 ? -19.498 -19.818 -24.652 1.00 41.81 454 SER A O 1
ATOM 3647 N N . ASN A 1 455 ? -18.117 -20.258 -26.354 1.00 45.44 455 ASN A N 1
ATOM 3648 C CA . ASN A 1 455 ? -17.253 -19.082 -26.152 1.00 45.44 455 ASN A CA 1
ATOM 3649 C C . ASN A 1 455 ? -17.954 -17.709 -26.222 1.00 45.44 455 ASN A C 1
ATOM 3651 O O . ASN A 1 455 ? -17.363 -16.715 -25.808 1.00 45.44 455 ASN A O 1
ATOM 3655 N N . ASN A 1 456 ? -19.198 -17.618 -26.706 1.00 46.16 456 ASN A N 1
ATOM 3656 C CA . ASN A 1 456 ? -19.879 -16.325 -26.851 1.00 46.16 456 ASN A CA 1
ATOM 3657 C C . ASN A 1 456 ? -20.786 -15.929 -25.672 1.00 46.16 456 ASN A C 1
ATOM 3659 O O . ASN A 1 456 ? -20.832 -14.737 -25.363 1.00 46.16 456 ASN A O 1
ATOM 3663 N N . ASP A 1 457 ? -21.452 -16.872 -24.989 1.00 44.19 457 ASP A N 1
ATOM 3664 C CA . ASP A 1 457 ? -22.411 -16.552 -23.904 1.00 44.19 457 ASP A CA 1
ATOM 3665 C C . ASP A 1 457 ? -21.708 -16.356 -22.542 1.00 44.19 457 ASP A C 1
ATOM 3667 O O . ASP A 1 457 ? -22.095 -15.522 -21.721 1.00 44.19 457 ASP A O 1
ATOM 3671 N N . ASP A 1 458 ? -20.576 -17.039 -22.350 1.00 49.59 458 ASP A N 1
ATOM 3672 C CA . ASP A 1 458 ? -19.784 -17.040 -21.113 1.00 49.59 458 ASP A CA 1
ATOM 3673 C C . ASP A 1 458 ? -18.979 -15.743 -20.875 1.00 49.59 458 ASP A C 1
ATOM 3675 O O . ASP A 1 458 ? -18.440 -15.496 -19.787 1.00 49.59 458 ASP A O 1
ATOM 3679 N N . MET A 1 459 ? -18.919 -14.895 -21.908 1.00 51.69 459 MET A N 1
ATOM 3680 C CA . MET A 1 459 ? -18.251 -13.594 -21.903 1.00 51.69 459 MET A CA 1
ATOM 3681 C C . MET A 1 459 ? -19.194 -12.409 -21.654 1.00 51.69 459 MET A C 1
ATOM 3683 O O . MET A 1 459 ? -18.698 -11.291 -21.513 1.00 51.69 459 MET A O 1
ATOM 3687 N N . VAL A 1 460 ? -20.516 -12.622 -21.658 1.00 50.03 460 VAL A N 1
ATOM 3688 C CA . VAL A 1 460 ? -21.529 -11.548 -21.579 1.00 50.03 460 VAL A CA 1
ATOM 3689 C C . VAL A 1 460 ? -22.203 -11.496 -20.206 1.00 50.03 460 VAL A C 1
ATOM 3691 O O . VAL A 1 460 ? -22.452 -10.406 -19.699 1.00 50.03 460 VAL A O 1
ATOM 3694 N N . LYS A 1 461 ? -22.449 -12.645 -19.565 1.00 61.75 461 LYS A N 1
ATOM 3695 C CA . LYS A 1 461 ? -23.065 -12.695 -18.229 1.00 61.75 461 LYS A CA 1
ATOM 3696 C C . LYS A 1 461 ? -22.044 -12.421 -17.122 1.00 61.75 461 LYS A C 1
ATOM 3698 O O . LYS A 1 461 ? -20.881 -12.830 -17.208 1.00 61.75 461 LYS A O 1
ATOM 3703 N N . GLU A 1 462 ? -22.480 -11.721 -16.076 1.00 66.75 462 GLU A N 1
ATOM 3704 C CA . GLU A 1 462 ? -21.711 -11.601 -14.837 1.00 66.75 462 GLU A CA 1
ATOM 3705 C C . GLU A 1 462 ? -21.382 -12.995 -14.300 1.00 66.75 462 GLU A C 1
ATOM 3707 O O . GLU A 1 462 ? -22.212 -13.905 -14.325 1.00 66.75 462 GLU A O 1
ATOM 3712 N N . TRP A 1 463 ? -20.130 -13.188 -13.882 1.00 81.12 463 TRP A N 1
ATOM 3713 C CA . TRP A 1 463 ? -19.723 -14.458 -13.297 1.00 81.12 463 TRP A CA 1
ATOM 3714 C C . TRP A 1 463 ? -20.361 -14.582 -11.918 1.00 81.12 463 TRP A C 1
ATOM 3716 O O . TRP A 1 463 ? -20.170 -13.712 -11.071 1.00 81.12 463 TRP A O 1
ATOM 3726 N N . THR A 1 464 ? -21.096 -15.671 -11.699 1.00 82.00 464 THR A N 1
ATOM 3727 C CA . THR A 1 464 ? -21.602 -16.022 -10.372 1.00 82.00 464 THR A CA 1
ATOM 3728 C C . THR A 1 464 ? -20.439 -16.285 -9.415 1.00 82.00 464 THR A C 1
ATOM 3730 O O . THR A 1 464 ? -19.327 -16.622 -9.836 1.00 82.00 464 THR A O 1
ATOM 3733 N N . THR A 1 465 ? -20.691 -16.163 -8.114 1.00 83.81 465 THR A N 1
ATOM 3734 C CA . THR A 1 465 ? -19.709 -16.460 -7.058 1.00 83.81 465 THR A CA 1
ATOM 3735 C C . THR A 1 465 ? -19.133 -17.872 -7.189 1.00 83.81 465 THR A C 1
ATOM 3737 O O . THR A 1 465 ? -17.917 -18.040 -7.133 1.00 83.81 465 THR A O 1
ATOM 3740 N N . ASP A 1 466 ? -19.970 -18.869 -7.486 1.00 85.38 466 ASP A N 1
ATOM 3741 C CA . ASP A 1 466 ? -19.538 -20.257 -7.710 1.00 85.38 466 ASP A CA 1
ATOM 3742 C C . ASP A 1 466 ? -18.546 -20.377 -8.868 1.00 85.38 466 ASP A C 1
ATOM 3744 O O . ASP A 1 466 ? -17.565 -21.121 -8.807 1.00 85.38 466 ASP A O 1
ATOM 3748 N N . LYS A 1 467 ? -18.769 -19.597 -9.931 1.00 85.88 467 LYS A N 1
ATOM 3749 C CA . LYS A 1 467 ? -17.888 -19.573 -11.093 1.00 85.88 467 LYS A CA 1
ATOM 3750 C C . LYS A 1 467 ? -16.546 -18.922 -10.761 1.00 85.88 467 LYS A C 1
ATOM 3752 O O . LYS A 1 467 ? -15.509 -19.433 -11.177 1.00 85.88 467 LYS A O 1
ATOM 3757 N N . VAL A 1 468 ? -16.547 -17.842 -9.977 1.00 89.25 468 VAL A N 1
ATOM 3758 C CA . VAL A 1 468 ? -15.316 -17.216 -9.460 1.00 89.25 468 VAL A CA 1
ATOM 3759 C C . VAL A 1 468 ? -14.495 -18.231 -8.658 1.00 89.25 468 VAL A C 1
ATOM 3761 O O . VAL A 1 468 ? -13.309 -18.412 -8.930 1.00 89.25 468 VAL A O 1
ATOM 3764 N N . LEU A 1 469 ? -15.130 -18.953 -7.732 1.00 90.62 469 LEU A N 1
ATOM 3765 C CA . LEU A 1 469 ? -14.480 -19.979 -6.911 1.00 90.62 469 LEU A CA 1
ATOM 3766 C C . LEU A 1 469 ? -13.958 -21.157 -7.743 1.00 90.62 469 LEU A C 1
ATOM 3768 O O . LEU A 1 469 ? -12.848 -21.636 -7.510 1.00 90.62 469 LEU A O 1
ATOM 3772 N N . HIS A 1 470 ? -14.724 -21.606 -8.741 1.00 89.69 470 HIS A N 1
ATOM 3773 C CA . HIS A 1 470 ? -14.290 -22.639 -9.678 1.00 89.69 470 HIS A CA 1
ATOM 3774 C C . HIS A 1 470 ? -13.005 -22.229 -10.408 1.00 89.69 470 HIS A C 1
ATOM 3776 O O . HIS A 1 470 ? -12.028 -22.977 -10.399 1.00 89.69 470 HIS A O 1
ATOM 3782 N N . TYR A 1 471 ? -12.961 -21.019 -10.972 1.00 88.75 471 TYR A N 1
ATOM 3783 C CA . TYR A 1 471 ? -11.774 -20.543 -11.685 1.00 88.75 471 TYR A CA 1
ATOM 3784 C C . TYR A 1 471 ? -10.564 -20.336 -10.769 1.00 88.75 471 TYR A C 1
ATOM 3786 O O . TYR A 1 471 ? -9.444 -20.617 -11.189 1.00 88.75 471 TYR A O 1
ATOM 3794 N N . LEU A 1 472 ? -10.752 -19.926 -9.510 1.00 91.62 472 LEU A N 1
ATOM 3795 C CA . LEU A 1 472 ? -9.650 -19.881 -8.540 1.00 91.62 472 LEU A CA 1
ATOM 3796 C C . LEU A 1 472 ? -9.023 -21.266 -8.316 1.00 91.62 472 LEU A C 1
ATOM 3798 O O . LEU A 1 472 ? -7.799 -21.370 -8.232 1.00 91.62 472 LEU A O 1
ATOM 3802 N N . ARG A 1 473 ? -9.834 -22.331 -8.277 1.00 91.19 473 ARG A N 1
ATOM 3803 C CA . ARG A 1 473 ? -9.341 -23.716 -8.179 1.00 91.19 473 ARG A CA 1
ATOM 3804 C C . ARG A 1 473 ? -8.624 -24.166 -9.446 1.00 91.19 473 ARG A C 1
ATOM 3806 O O . ARG A 1 473 ? -7.565 -24.781 -9.352 1.00 91.19 473 ARG A O 1
ATOM 3813 N N . VAL A 1 474 ? -9.159 -23.827 -10.622 1.00 89.25 474 VAL A N 1
ATOM 3814 C CA . VAL A 1 474 ? -8.507 -24.106 -11.918 1.00 89.25 474 VAL A CA 1
ATOM 3815 C C . VAL A 1 474 ? -7.124 -23.452 -11.977 1.00 89.25 474 VAL A C 1
ATOM 3817 O O . VAL A 1 474 ? -6.152 -24.087 -12.381 1.00 89.25 474 VAL A O 1
ATOM 3820 N N . LEU A 1 475 ? -7.014 -22.218 -11.482 1.00 89.12 475 LEU A N 1
ATOM 3821 C CA . LEU A 1 475 ? -5.754 -21.483 -11.364 1.00 89.12 475 LEU A CA 1
ATOM 3822 C C . LEU A 1 475 ? -4.854 -21.967 -10.218 1.00 89.12 475 LEU A C 1
ATOM 3824 O O . LEU A 1 475 ? -3.792 -21.392 -10.023 1.00 89.12 475 LEU A O 1
ATOM 3828 N N . ARG A 1 476 ? -5.239 -23.017 -9.478 1.00 91.4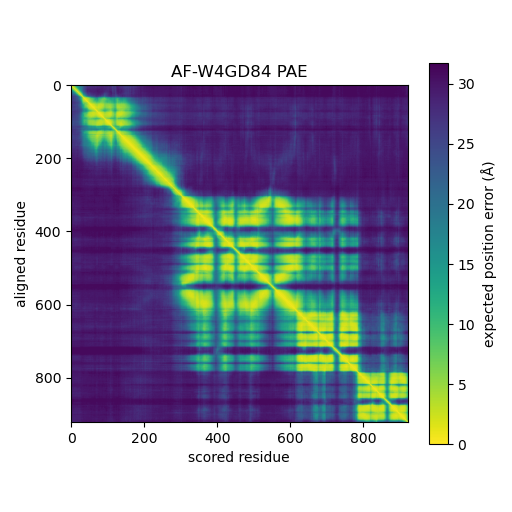4 476 ARG A N 1
ATOM 3829 C CA . ARG A 1 476 ? -4.498 -23.587 -8.337 1.00 91.44 476 ARG A CA 1
ATOM 3830 C C . ARG A 1 476 ? -4.235 -22.597 -7.198 1.00 91.44 476 ARG A C 1
ATOM 3832 O O . ARG A 1 476 ? -3.220 -22.698 -6.505 1.00 91.44 476 ARG A O 1
ATOM 3839 N N . CYS A 1 477 ? -5.162 -21.664 -6.975 1.00 92.19 477 CYS A N 1
ATOM 3840 C CA . CYS A 1 477 ? -5.148 -20.830 -5.778 1.00 92.19 477 CYS A CA 1
ATOM 3841 C C . CYS A 1 477 ? -5.185 -21.728 -4.522 1.00 92.19 477 CYS A C 1
ATOM 3843 O O . CYS A 1 477 ? -5.930 -22.708 -4.525 1.00 92.19 477 CYS A O 1
ATOM 3845 N N . PRO A 1 478 ? -4.403 -21.435 -3.461 1.00 92.12 478 PRO A N 1
ATOM 3846 C CA . PRO A 1 478 ? -4.363 -22.268 -2.260 1.00 92.12 478 PRO A CA 1
ATOM 3847 C C . PRO A 1 478 ? -5.755 -22.581 -1.695 1.00 92.12 478 PRO A C 1
ATOM 3849 O O . PRO A 1 478 ? -6.523 -21.663 -1.401 1.00 92.12 478 PRO A O 1
ATOM 3852 N N . ASP A 1 479 ? -6.050 -23.868 -1.480 1.00 88.38 479 ASP A N 1
ATOM 3853 C CA . ASP A 1 479 ? -7.392 -24.347 -1.106 1.00 88.38 479 ASP A CA 1
ATOM 3854 C C . ASP A 1 479 ? -7.955 -23.656 0.139 1.00 88.38 479 ASP A C 1
ATOM 3856 O O . ASP A 1 479 ? -9.134 -23.319 0.178 1.00 88.38 479 ASP A O 1
ATOM 3860 N N . TYR A 1 480 ? -7.108 -23.370 1.132 1.00 88.12 480 TYR A N 1
ATOM 3861 C CA . TYR A 1 480 ? -7.512 -22.649 2.341 1.00 88.12 480 TYR A CA 1
ATOM 3862 C C . TYR A 1 480 ? -8.088 -21.252 2.039 1.00 88.12 480 TYR A C 1
ATOM 3864 O O . TYR A 1 480 ? -9.062 -20.840 2.666 1.00 88.12 480 TYR A O 1
ATOM 3872 N N . LEU A 1 481 ? -7.517 -20.521 1.071 1.00 91.88 481 LEU A N 1
ATOM 3873 C CA . LEU A 1 481 ? -8.018 -19.198 0.684 1.00 91.88 481 LEU A CA 1
ATOM 3874 C C . LEU A 1 481 ? -9.382 -19.314 -0.001 1.00 91.88 481 LEU A C 1
ATOM 3876 O O . LEU A 1 481 ? -10.298 -18.561 0.323 1.00 91.88 481 LEU A O 1
ATOM 3880 N N . VAL A 1 482 ? -9.526 -20.283 -0.909 1.00 92.75 482 VAL A N 1
ATOM 3881 C CA . VAL A 1 482 ? -10.782 -20.535 -1.632 1.00 92.75 482 VAL A CA 1
ATOM 3882 C C . VAL A 1 482 ? -11.882 -20.989 -0.670 1.00 92.75 482 VAL A C 1
ATOM 3884 O O . VAL A 1 482 ? -12.989 -20.463 -0.721 1.00 92.75 482 VAL A O 1
ATOM 3887 N N . GLN A 1 483 ? -11.569 -21.898 0.256 1.00 89.75 483 GLN A N 1
ATOM 3888 C CA . GLN A 1 483 ? -12.503 -22.376 1.276 1.00 89.75 483 GLN A CA 1
ATOM 3889 C C . GLN A 1 483 ? -12.957 -21.243 2.204 1.00 89.75 483 GLN A C 1
ATOM 3891 O O . GLN A 1 483 ? -14.124 -21.174 2.581 1.00 89.75 483 GLN A O 1
ATOM 3896 N N . HIS A 1 484 ? -12.055 -20.325 2.562 1.00 89.12 484 HIS A N 1
ATOM 3897 C CA . HIS A 1 484 ? -12.426 -19.171 3.375 1.00 89.12 484 HIS A CA 1
ATOM 3898 C C . HIS A 1 484 ? -13.356 -18.208 2.625 1.00 89.12 484 HIS A C 1
ATOM 3900 O O . HIS A 1 484 ? -14.281 -17.671 3.228 1.00 89.12 484 HIS A O 1
ATOM 3906 N N . LEU A 1 485 ? -13.148 -18.010 1.318 1.00 90.44 485 LEU A N 1
ATOM 3907 C CA . LEU A 1 485 ? -14.072 -17.234 0.485 1.00 90.44 485 LEU A CA 1
ATOM 3908 C C . LEU A 1 485 ? -15.442 -17.914 0.355 1.00 90.44 485 LEU A C 1
ATOM 3910 O O . LEU A 1 485 ? -16.452 -17.224 0.420 1.00 90.44 485 LEU A O 1
ATOM 3914 N N . GLU A 1 486 ? -15.490 -19.245 0.236 1.00 89.94 486 GLU A N 1
ATOM 3915 C CA . GLU A 1 486 ? -16.747 -20.012 0.222 1.00 89.94 486 GLU A CA 1
ATOM 3916 C C . GLU A 1 486 ? -17.565 -19.846 1.502 1.00 89.94 486 GLU A C 1
ATOM 3918 O O . GLU A 1 486 ? -18.785 -19.719 1.443 1.00 89.94 486 GLU A O 1
ATOM 3923 N N . LEU A 1 487 ? -16.904 -19.816 2.660 1.00 87.06 487 LEU A N 1
ATOM 3924 C CA . LEU A 1 487 ? -17.573 -19.646 3.952 1.00 87.06 487 LEU A CA 1
ATOM 3925 C C . LEU A 1 487 ? -18.039 -18.202 4.206 1.00 87.06 487 LEU A C 1
ATOM 3927 O O . LEU A 1 487 ? -18.917 -17.984 5.040 1.00 87.06 487 LEU A O 1
ATOM 3931 N N . HIS A 1 488 ? -17.464 -17.219 3.507 1.00 84.50 488 HIS A N 1
ATOM 3932 C CA . HIS A 1 488 ? -17.690 -15.789 3.741 1.00 84.50 488 HIS A CA 1
ATOM 3933 C C . HIS A 1 488 ? -17.989 -15.016 2.444 1.00 84.50 488 HIS A C 1
ATOM 3935 O O . HIS A 1 488 ? -17.451 -13.932 2.219 1.00 84.50 488 HIS A O 1
ATOM 3941 N N . LEU A 1 489 ? -18.868 -15.566 1.600 1.00 78.88 489 LEU A N 1
ATOM 3942 C CA . LEU A 1 489 ? -19.218 -15.018 0.282 1.00 78.88 489 LEU A CA 1
ATOM 3943 C C . LEU A 1 489 ? -19.726 -13.564 0.320 1.00 78.88 489 LEU A C 1
ATOM 3945 O O . LEU A 1 489 ? -19.341 -12.753 -0.524 1.00 78.88 489 LEU A O 1
ATOM 3949 N N . ASP A 1 490 ? -20.552 -13.221 1.312 1.00 74.88 490 ASP A N 1
ATOM 3950 C CA . ASP A 1 490 ? -21.196 -11.901 1.404 1.00 74.88 490 ASP A CA 1
ATOM 3951 C C . ASP A 1 490 ? -20.253 -10.796 1.903 1.00 74.88 490 ASP A C 1
ATOM 3953 O O . ASP A 1 490 ? -20.451 -9.608 1.618 1.00 74.88 490 ASP A O 1
ATOM 3957 N N . ASN A 1 491 ? -19.228 -11.177 2.671 1.00 80.06 491 ASN A N 1
ATOM 3958 C CA . ASN A 1 491 ? -18.282 -10.248 3.275 1.00 80.06 491 ASN A CA 1
ATOM 3959 C C . ASN A 1 491 ? -16.900 -10.903 3.440 1.00 80.06 491 ASN A C 1
ATOM 3961 O O . ASN A 1 491 ? -16.533 -11.322 4.544 1.00 80.06 491 ASN A O 1
ATOM 3965 N N . PRO A 1 492 ? -16.133 -11.025 2.346 1.00 83.25 492 PRO A N 1
ATOM 3966 C CA . PRO A 1 492 ? -14.812 -11.628 2.386 1.00 83.25 492 PRO A CA 1
ATOM 3967 C C . PRO A 1 492 ? -13.868 -10.776 3.243 1.00 83.25 492 PRO A C 1
ATOM 3969 O O . PRO A 1 492 ? -13.868 -9.546 3.187 1.00 83.25 492 PRO A O 1
ATOM 3972 N N . SER A 1 493 ? -13.024 -11.433 4.035 1.00 88.44 493 SER A N 1
ATOM 3973 C CA . SER A 1 493 ? -12.068 -10.728 4.889 1.00 88.44 493 SER A CA 1
ATOM 3974 C C . SER A 1 493 ? -10.968 -10.040 4.067 1.00 88.44 493 SER A C 1
ATOM 3976 O O . SER A 1 493 ? -10.448 -10.614 3.107 1.00 88.44 493 SER A O 1
ATOM 3978 N N . ALA A 1 494 ? -10.592 -8.818 4.455 1.00 89.94 494 ALA A N 1
ATOM 3979 C CA . ALA A 1 494 ? -9.670 -7.961 3.703 1.00 89.94 494 ALA A CA 1
ATOM 3980 C C . ALA A 1 494 ? -8.283 -8.587 3.488 1.00 89.94 494 ALA A C 1
ATOM 3982 O O . ALA A 1 494 ? -7.693 -8.473 2.416 1.00 89.94 494 ALA A O 1
ATOM 3983 N N . ASP A 1 495 ? -7.754 -9.253 4.512 1.00 91.81 495 ASP A N 1
ATOM 3984 C CA . ASP A 1 495 ? -6.468 -9.950 4.475 1.00 91.81 495 ASP A CA 1
ATOM 3985 C C . ASP A 1 495 ? -6.497 -11.174 3.552 1.00 91.81 495 ASP A C 1
ATOM 3987 O O . ASP A 1 495 ? -5.529 -11.424 2.836 1.00 91.81 495 ASP A O 1
ATOM 3991 N N . ILE A 1 496 ? -7.616 -11.898 3.505 1.00 93.00 496 ILE A N 1
ATOM 3992 C CA . ILE A 1 496 ? -7.817 -13.032 2.594 1.00 93.00 496 ILE A CA 1
ATOM 3993 C C . ILE A 1 496 ? -7.937 -12.541 1.157 1.00 93.00 496 ILE A C 1
ATOM 3995 O O . ILE A 1 496 ? -7.268 -13.087 0.281 1.00 93.00 496 ILE A O 1
ATOM 3999 N N . MET A 1 497 ? -8.691 -11.465 0.915 1.00 92.62 497 MET A N 1
ATOM 4000 C CA . MET A 1 497 ? -8.752 -10.831 -0.404 1.00 92.62 497 MET A CA 1
ATOM 4001 C C . MET A 1 497 ? -7.384 -10.329 -0.858 1.00 92.62 497 MET A C 1
ATOM 4003 O O . MET A 1 497 ? -6.996 -10.549 -2.005 1.00 92.62 497 MET A O 1
ATOM 4007 N N . TYR A 1 498 ? -6.615 -9.725 0.048 1.00 94.75 498 TYR A N 1
ATOM 4008 C CA . TYR A 1 498 ? -5.232 -9.357 -0.221 1.00 94.75 498 TYR A CA 1
ATOM 4009 C C . TYR A 1 498 ? -4.375 -10.572 -0.590 1.00 94.75 498 TYR A C 1
ATOM 4011 O O . TYR A 1 498 ? -3.629 -10.499 -1.564 1.00 94.75 498 TYR A O 1
ATOM 4019 N N . CYS A 1 499 ? -4.485 -11.694 0.125 1.00 94.62 499 CYS A N 1
ATOM 4020 C CA . CYS A 1 499 ? -3.710 -12.903 -0.168 1.00 94.62 499 CYS A CA 1
ATOM 4021 C C . CYS A 1 499 ? -4.098 -13.539 -1.511 1.00 94.62 499 CYS A C 1
ATOM 4023 O O . CYS A 1 499 ? -3.214 -13.933 -2.271 1.00 94.62 499 CYS A O 1
ATOM 4025 N N . VAL A 1 500 ? -5.392 -13.586 -1.841 1.00 94.62 500 VAL A N 1
ATOM 4026 C CA . VAL A 1 500 ? -5.888 -14.087 -3.133 1.00 94.62 500 VAL A CA 1
ATOM 4027 C C . VAL A 1 500 ? -5.397 -13.204 -4.277 1.00 94.62 500 VAL A C 1
ATOM 4029 O O . VAL A 1 500 ? -4.812 -13.707 -5.234 1.00 94.62 500 VAL A O 1
ATOM 4032 N N . LEU A 1 501 ? -5.551 -11.881 -4.169 1.00 95.12 501 LEU A N 1
ATOM 4033 C CA . LEU A 1 501 ? -5.048 -10.959 -5.188 1.00 95.12 501 LEU A CA 1
ATOM 4034 C C . LEU A 1 501 ? -3.519 -10.962 -5.271 1.00 95.12 501 LEU A C 1
ATOM 4036 O O . LEU A 1 501 ? -2.984 -10.839 -6.364 1.00 95.12 501 LEU A O 1
ATOM 4040 N N . SER A 1 502 ? -2.807 -11.145 -4.157 1.00 95.56 502 SER A N 1
ATOM 4041 C CA . SER A 1 502 ? -1.344 -11.287 -4.148 1.00 95.56 502 SER A CA 1
ATOM 4042 C C . SER A 1 502 ? -0.897 -12.550 -4.878 1.00 95.56 502 SER A C 1
ATOM 4044 O O . SER A 1 502 ? 0.070 -12.500 -5.632 1.00 95.56 502 SER A O 1
ATOM 4046 N N . TYR A 1 503 ? -1.607 -13.668 -4.693 1.00 94.81 503 TYR A N 1
ATOM 4047 C CA . TYR A 1 503 ? -1.369 -14.901 -5.441 1.00 94.81 503 TYR A CA 1
ATOM 4048 C C . TYR A 1 503 ? -1.570 -14.675 -6.943 1.00 94.81 503 TYR A C 1
ATOM 4050 O O . TYR A 1 503 ? -0.661 -14.934 -7.729 1.00 94.81 503 TYR A O 1
ATOM 4058 N N . LEU A 1 504 ? -2.714 -14.106 -7.337 1.00 93.56 504 LEU A N 1
ATOM 4059 C CA . LEU A 1 504 ? -3.011 -13.836 -8.746 1.00 93.56 504 LEU A CA 1
ATOM 4060 C C . LEU A 1 504 ? -2.028 -12.833 -9.366 1.00 93.56 504 LEU A C 1
ATOM 4062 O O . LEU A 1 504 ? -1.563 -13.046 -10.478 1.00 93.56 504 LEU A O 1
ATOM 4066 N N . CYS A 1 505 ? -1.659 -11.780 -8.638 1.00 92.44 505 CYS A N 1
ATOM 4067 C CA . CYS A 1 505 ? -0.674 -10.792 -9.069 1.00 92.44 505 CYS A CA 1
ATOM 4068 C C . CYS A 1 505 ? 0.703 -11.428 -9.293 1.00 92.44 505 CYS A C 1
ATOM 4070 O O . CYS A 1 505 ? 1.368 -11.123 -10.279 1.00 92.44 505 CYS A O 1
ATOM 4072 N N . CYS A 1 506 ? 1.128 -12.334 -8.409 1.00 91.06 506 CYS A N 1
ATOM 4073 C CA . CYS A 1 506 ? 2.430 -12.988 -8.498 1.00 91.06 506 CYS A CA 1
ATOM 4074 C C . CYS A 1 506 ? 2.502 -14.070 -9.583 1.00 91.06 506 CYS A C 1
ATOM 4076 O O . CYS A 1 506 ? 3.527 -14.145 -10.259 1.00 91.06 506 CYS A O 1
ATOM 4078 N N . GLU A 1 507 ? 1.462 -14.891 -9.739 1.00 88.00 507 GLU A N 1
ATOM 4079 C CA . GLU A 1 507 ? 1.457 -16.044 -10.656 1.00 88.00 507 GLU A CA 1
ATOM 4080 C C . GLU A 1 507 ? 0.893 -15.700 -12.047 1.00 88.00 507 GLU A C 1
ATOM 4082 O O . GLU A 1 507 ? 1.334 -16.252 -13.053 1.00 88.00 507 GLU A O 1
ATOM 4087 N N . PHE A 1 508 ? -0.044 -14.749 -12.127 1.00 86.75 508 PHE A N 1
ATOM 4088 C CA . PHE A 1 508 ? -0.822 -14.426 -13.331 1.00 86.75 508 PHE A CA 1
ATOM 4089 C C . PHE A 1 508 ? -0.837 -12.918 -13.614 1.00 86.75 508 PHE A C 1
ATOM 4091 O O . PHE A 1 508 ? -1.889 -12.287 -13.724 1.00 86.75 508 PHE A O 1
ATOM 4098 N N . THR A 1 509 ? 0.350 -12.325 -13.757 1.00 77.75 509 THR A N 1
ATOM 4099 C CA . THR A 1 509 ? 0.531 -10.867 -13.868 1.00 77.75 509 THR A CA 1
ATOM 4100 C C . THR A 1 509 ? -0.291 -10.212 -14.970 1.00 77.75 509 THR A C 1
ATOM 4102 O O . THR A 1 509 ? -0.816 -9.125 -14.755 1.00 77.75 509 THR A O 1
ATOM 4105 N N . CYS A 1 510 ? -0.370 -10.827 -16.155 1.00 79.00 510 CYS A N 1
ATOM 4106 C CA . CYS A 1 510 ? -1.046 -10.296 -17.347 1.00 79.00 510 CYS A CA 1
ATOM 4107 C C . CYS A 1 510 ? -0.627 -8.854 -17.733 1.00 79.00 510 CYS A C 1
ATOM 4109 O O . CYS A 1 510 ? -1.362 -8.145 -18.422 1.00 79.00 510 CYS A O 1
ATOM 4111 N N . MET A 1 511 ? 0.562 -8.405 -17.307 1.00 81.19 511 MET A N 1
ATOM 4112 C CA . MET A 1 511 ? 1.088 -7.053 -17.550 1.00 81.19 511 MET A CA 1
ATOM 4113 C C . MET A 1 511 ? 1.842 -6.988 -18.880 1.00 81.19 511 MET A C 1
ATOM 4115 O O . MET A 1 511 ? 3.060 -6.813 -18.914 1.00 81.19 511 MET A O 1
ATOM 4119 N N . VAL A 1 512 ? 1.105 -7.172 -19.974 1.00 78.12 512 VAL A N 1
ATOM 4120 C CA . VAL A 1 512 ? 1.604 -6.958 -21.339 1.00 78.12 512 VAL A CA 1
ATOM 4121 C C . VAL A 1 512 ? 0.953 -5.683 -21.891 1.00 78.12 512 VAL A C 1
ATOM 4123 O O . VAL A 1 512 ? -0.287 -5.608 -21.871 1.00 78.12 512 VAL A O 1
ATOM 4126 N N . PRO A 1 513 ? 1.736 -4.684 -22.343 1.00 75.44 513 PRO A N 1
ATOM 4127 C CA . PRO A 1 513 ? 1.210 -3.449 -22.927 1.00 75.44 513 PRO A CA 1
ATOM 4128 C C . PRO A 1 513 ? 0.549 -3.720 -24.287 1.00 75.44 513 PRO A C 1
ATOM 4130 O O . PRO A 1 513 ? 0.829 -4.727 -24.937 1.00 75.44 513 PRO A O 1
ATOM 4133 N N . ALA A 1 514 ? -0.301 -2.798 -24.744 1.00 68.62 514 ALA A N 1
ATOM 4134 C CA . ALA A 1 514 ? -0.906 -2.884 -26.077 1.00 68.62 514 ALA A CA 1
ATOM 4135 C C . ALA A 1 514 ? 0.136 -2.749 -27.206 1.00 68.62 514 ALA A C 1
ATOM 4137 O O . ALA A 1 514 ? 0.045 -3.456 -28.204 1.00 68.62 514 ALA A O 1
ATOM 4138 N N . ALA A 1 515 ? 1.138 -1.882 -27.022 1.00 73.50 515 ALA A N 1
ATOM 4139 C CA . ALA A 1 515 ? 2.324 -1.790 -27.869 1.00 73.50 515 ALA A CA 1
ATOM 4140 C C . ALA A 1 515 ? 3.508 -2.405 -27.115 1.00 73.50 515 ALA A C 1
ATOM 4142 O O . ALA A 1 515 ? 4.049 -1.803 -26.188 1.00 73.50 515 ALA A O 1
ATOM 4143 N N . CYS A 1 516 ? 3.852 -3.650 -27.445 1.00 78.50 516 CYS A N 1
ATOM 4144 C CA . CYS A 1 516 ? 4.930 -4.370 -26.781 1.00 78.50 516 CYS A CA 1
ATOM 4145 C C . CYS A 1 516 ? 6.245 -4.189 -27.555 1.00 78.50 516 CYS A C 1
ATOM 4147 O O . CYS A 1 516 ? 6.321 -4.644 -28.701 1.00 78.50 516 CYS A O 1
ATOM 4149 N N . PRO A 1 517 ? 7.320 -3.660 -26.932 1.00 84.38 517 PRO A N 1
ATOM 4150 C CA . PRO A 1 517 ? 8.629 -3.539 -27.582 1.00 84.38 517 PRO A CA 1
ATOM 4151 C C . PRO A 1 517 ? 9.150 -4.864 -28.157 1.00 84.38 517 PRO A C 1
ATOM 4153 O O . PRO A 1 517 ? 9.900 -4.885 -29.128 1.00 84.38 517 PRO A O 1
ATOM 4156 N N . TRP A 1 518 ? 8.739 -5.995 -27.571 1.00 85.56 518 TRP A N 1
ATOM 4157 C CA . TRP A 1 518 ? 9.079 -7.329 -28.066 1.00 85.56 518 TRP A CA 1
ATOM 4158 C C . TRP A 1 518 ? 8.407 -7.660 -29.405 1.00 85.56 518 TRP A C 1
ATOM 4160 O O . TRP A 1 518 ? 9.031 -8.266 -30.274 1.00 85.56 518 TRP A O 1
ATOM 4170 N N . GLN A 1 519 ? 7.147 -7.254 -29.588 1.00 86.06 519 GLN A N 1
ATOM 4171 C CA . GLN A 1 519 ? 6.415 -7.431 -30.845 1.00 86.06 519 GLN A CA 1
ATOM 4172 C C . GLN A 1 519 ? 6.958 -6.497 -31.932 1.00 86.06 519 GLN A C 1
ATOM 4174 O O . GLN A 1 519 ? 7.160 -6.937 -33.060 1.00 86.06 519 GLN A O 1
ATOM 4179 N N . GLU A 1 520 ? 7.278 -5.248 -31.589 1.00 88.69 520 GLU A N 1
ATOM 4180 C CA . GLU A 1 520 ? 7.909 -4.290 -32.509 1.00 88.69 520 GLU A CA 1
ATOM 4181 C C . GLU A 1 520 ? 9.293 -4.764 -32.976 1.00 88.69 520 GLU A C 1
ATOM 4183 O O . GLU A 1 520 ? 9.634 -4.644 -34.155 1.00 88.69 520 GLU A O 1
ATOM 4188 N N . ALA A 1 521 ? 10.078 -5.368 -32.077 1.00 90.88 521 ALA A N 1
ATOM 4189 C CA . ALA A 1 521 ? 11.351 -5.988 -32.427 1.00 90.88 521 ALA A CA 1
ATOM 4190 C C . ALA A 1 521 ? 11.170 -7.207 -33.345 1.00 90.88 521 ALA A C 1
ATOM 4192 O O . ALA A 1 521 ? 11.947 -7.382 -34.285 1.00 90.88 521 ALA A O 1
ATOM 4193 N N . LEU A 1 522 ? 10.139 -8.030 -33.109 1.00 90.19 522 LEU A N 1
ATOM 4194 C CA . LEU A 1 522 ? 9.817 -9.169 -33.972 1.00 90.19 522 LEU A CA 1
ATOM 4195 C C . LEU A 1 522 ? 9.410 -8.708 -35.377 1.00 90.19 522 LEU A C 1
ATOM 4197 O O . LEU A 1 522 ? 9.896 -9.265 -36.360 1.00 90.19 522 LEU A O 1
ATOM 4201 N N . GLN A 1 523 ? 8.573 -7.670 -35.465 1.00 91.25 523 GLN A N 1
ATOM 4202 C CA . GLN A 1 523 ? 8.172 -7.068 -36.733 1.00 91.25 523 GLN A CA 1
ATOM 4203 C C . GLN A 1 523 ? 9.382 -6.485 -37.470 1.00 91.25 523 GLN A C 1
ATOM 4205 O O . GLN A 1 523 ? 9.622 -6.842 -38.619 1.00 91.25 523 GLN A O 1
ATOM 4210 N N . SER A 1 524 ? 10.215 -5.696 -36.784 1.00 93.38 524 SER A N 1
ATOM 4211 C CA . SER A 1 524 ? 11.432 -5.114 -37.373 1.00 93.38 524 SER A CA 1
ATOM 4212 C C . SER A 1 524 ? 12.393 -6.187 -37.901 1.00 93.38 524 SER A C 1
ATOM 4214 O O . SER A 1 524 ? 13.002 -6.021 -38.957 1.00 93.38 524 SER A O 1
ATOM 4216 N N . LEU A 1 525 ? 12.521 -7.319 -37.197 1.00 93.69 525 LEU A N 1
ATOM 4217 C CA . LEU A 1 525 ? 13.329 -8.453 -37.652 1.00 93.69 525 LEU A CA 1
ATOM 4218 C C . LEU A 1 525 ? 12.731 -9.132 -38.891 1.00 93.69 525 LEU A C 1
ATOM 4220 O O . LEU A 1 525 ? 13.476 -9.551 -39.777 1.00 93.69 525 LEU A O 1
ATOM 4224 N N . GLN A 1 526 ? 11.406 -9.249 -38.963 1.00 93.75 526 GLN A N 1
ATOM 4225 C CA . GLN A 1 526 ? 10.726 -9.799 -40.132 1.00 93.75 526 GLN A CA 1
ATOM 4226 C C . GLN A 1 526 ? 10.894 -8.886 -41.355 1.00 93.75 526 GLN A C 1
ATOM 4228 O O . GLN A 1 526 ? 11.199 -9.370 -42.446 1.00 93.75 526 GLN A O 1
ATOM 4233 N N . ASP A 1 527 ? 10.798 -7.572 -41.163 1.00 93.44 527 ASP A N 1
ATOM 4234 C CA . ASP A 1 527 ? 11.036 -6.578 -42.211 1.00 93.44 527 ASP A CA 1
ATOM 4235 C C . ASP A 1 527 ? 12.488 -6.657 -42.720 1.00 93.44 527 ASP A C 1
ATOM 4237 O O . ASP A 1 527 ? 12.729 -6.696 -43.926 1.00 93.44 527 ASP A O 1
ATOM 4241 N N . ALA A 1 528 ? 13.469 -6.814 -41.822 1.00 93.75 528 ALA A N 1
ATOM 4242 C CA . ALA A 1 528 ? 14.865 -7.025 -42.211 1.00 93.75 528 ALA A CA 1
ATOM 4243 C C . ALA A 1 528 ? 15.073 -8.323 -43.013 1.00 93.75 528 ALA A C 1
ATOM 4245 O O . ALA A 1 528 ? 15.784 -8.310 -44.020 1.00 93.75 528 ALA A O 1
ATOM 4246 N N . LYS A 1 529 ? 14.439 -9.436 -42.611 1.00 93.38 529 LYS A N 1
ATOM 4247 C CA . LYS A 1 529 ? 14.498 -10.707 -43.358 1.00 93.38 529 LYS A CA 1
ATOM 4248 C C . LYS A 1 529 ? 13.941 -10.552 -44.768 1.00 93.38 529 LYS A C 1
ATOM 4250 O O . LYS A 1 529 ? 14.603 -10.927 -45.731 1.00 93.38 529 LYS A O 1
ATOM 4255 N N . THR A 1 530 ? 12.760 -9.949 -44.896 1.00 92.69 530 THR A N 1
ATOM 4256 C CA . THR A 1 530 ? 12.116 -9.754 -46.203 1.00 92.69 530 THR A CA 1
ATOM 4257 C C . THR A 1 530 ? 12.932 -8.838 -47.121 1.00 92.69 530 THR A C 1
ATOM 4259 O O . THR A 1 530 ? 13.083 -9.143 -48.307 1.00 92.69 530 THR A O 1
ATOM 4262 N N . ALA A 1 531 ? 13.534 -7.771 -46.585 1.00 89.19 531 ALA A N 1
ATOM 4263 C CA . ALA A 1 531 ? 14.409 -6.883 -47.347 1.00 89.19 531 ALA A CA 1
ATOM 4264 C C . ALA A 1 531 ? 15.674 -7.604 -47.856 1.00 89.19 531 ALA A C 1
ATOM 4266 O O . ALA A 1 531 ? 16.040 -7.464 -49.026 1.00 89.19 531 ALA A O 1
ATOM 4267 N N . TRP A 1 532 ? 16.314 -8.433 -47.023 1.00 90.06 532 TRP A N 1
ATOM 4268 C CA . TRP A 1 532 ? 17.500 -9.203 -47.424 1.00 90.06 532 TRP A CA 1
ATOM 4269 C C . TRP A 1 532 ? 17.189 -10.388 -48.343 1.00 90.06 532 TRP A C 1
ATOM 4271 O O . TRP A 1 532 ? 18.000 -10.706 -49.215 1.00 90.06 532 TRP A O 1
ATOM 4281 N N . ASP A 1 533 ? 15.998 -10.982 -48.252 1.00 87.88 533 ASP A N 1
ATOM 4282 C CA . ASP A 1 533 ? 15.524 -11.956 -49.240 1.00 87.88 533 ASP A CA 1
ATOM 4283 C C . ASP A 1 533 ? 15.356 -11.314 -50.627 1.00 87.88 533 ASP A C 1
ATOM 4285 O O . ASP A 1 533 ? 15.643 -11.952 -51.643 1.00 87.88 533 ASP A O 1
ATOM 4289 N N . SER A 1 534 ? 14.945 -10.041 -50.688 1.00 84.94 534 SER A N 1
ATOM 4290 C CA . SER A 1 534 ? 14.893 -9.278 -51.941 1.00 84.94 534 SER A CA 1
ATOM 4291 C C . SER A 1 534 ? 16.289 -9.035 -52.522 1.00 84.94 534 SER A C 1
ATOM 4293 O O . SER A 1 534 ? 16.487 -9.210 -53.724 1.00 84.94 534 SER A O 1
ATOM 4295 N N . VAL A 1 535 ? 17.275 -8.696 -51.679 1.00 84.81 535 VAL A N 1
ATOM 4296 C CA . VAL A 1 535 ? 18.684 -8.567 -52.101 1.00 84.81 535 VAL A CA 1
ATOM 4297 C C . VAL A 1 535 ? 19.208 -9.897 -52.642 1.00 84.81 535 VAL A C 1
ATOM 4299 O O . VAL A 1 535 ? 19.831 -9.918 -53.699 1.00 84.81 535 VAL A O 1
ATOM 4302 N N . ARG A 1 536 ? 18.912 -11.017 -51.968 1.00 83.38 536 ARG A N 1
ATOM 4303 C CA . ARG A 1 536 ? 19.358 -12.354 -52.385 1.00 83.38 536 ARG A CA 1
ATOM 4304 C C . ARG A 1 536 ? 18.784 -12.758 -53.740 1.00 83.38 536 ARG A C 1
ATOM 4306 O O . ARG A 1 536 ? 19.512 -13.294 -54.564 1.00 83.38 536 ARG A O 1
ATOM 4313 N N . LYS A 1 537 ? 17.499 -12.484 -53.987 1.00 81.69 537 LYS A N 1
ATOM 4314 C CA . LYS A 1 537 ? 16.854 -12.765 -55.282 1.00 81.69 537 LYS A CA 1
ATOM 4315 C C . LYS A 1 537 ? 17.433 -11.929 -56.427 1.00 81.69 537 LYS A C 1
ATOM 4317 O O . LYS A 1 537 ? 17.418 -12.386 -57.563 1.00 81.69 537 LYS A O 1
ATOM 4322 N N . GLY A 1 538 ? 17.910 -10.718 -56.130 1.00 75.69 538 GLY A N 1
ATOM 4323 C CA . GLY A 1 538 ? 18.541 -9.823 -57.102 1.00 75.69 538 GLY A CA 1
ATOM 4324 C C . GLY A 1 538 ? 20.056 -9.999 -57.248 1.00 75.69 538 GLY A C 1
ATOM 4325 O O . GLY A 1 538 ? 20.647 -9.350 -58.109 1.00 75.69 538 GLY A O 1
ATOM 4326 N N . TRP A 1 539 ? 20.693 -10.831 -56.419 1.00 80.69 539 TRP A N 1
ATOM 4327 C CA . TRP A 1 539 ? 22.133 -11.076 -56.454 1.00 80.69 539 TRP A CA 1
ATOM 4328 C C . TRP A 1 539 ? 22.461 -12.298 -57.319 1.00 80.69 539 TRP A C 1
ATOM 4330 O O . TRP A 1 539 ? 21.842 -13.352 -57.189 1.00 80.69 539 TRP A O 1
ATOM 4340 N N . SER A 1 540 ? 23.457 -12.154 -58.192 1.00 76.31 540 SER A N 1
ATOM 4341 C CA . SER A 1 540 ? 23.999 -13.225 -59.033 1.00 76.31 540 SER A CA 1
ATOM 4342 C C . SER A 1 540 ? 25.520 -13.114 -59.096 1.00 76.31 540 SER A C 1
ATOM 4344 O O . SER A 1 540 ? 26.087 -12.044 -58.862 1.00 76.31 540 SER A O 1
ATOM 4346 N N . GLU A 1 541 ? 26.184 -14.236 -59.354 1.00 77.69 541 GLU A N 1
ATOM 4347 C CA . GLU A 1 541 ? 27.640 -14.286 -59.477 1.00 77.69 541 GLU A CA 1
ATOM 4348 C C . GLU A 1 541 ? 28.083 -13.769 -60.845 1.00 77.69 541 GLU A C 1
ATOM 4350 O O . GLU A 1 541 ? 27.426 -14.019 -61.851 1.00 77.69 541 GLU A O 1
ATOM 4355 N N . LEU A 1 542 ? 29.213 -13.061 -60.886 1.00 69.88 542 LEU A N 1
ATOM 4356 C CA . LEU A 1 542 ? 29.806 -12.592 -62.137 1.00 69.88 542 LEU A CA 1
ATOM 4357 C C . LEU A 1 542 ? 30.315 -13.794 -62.941 1.00 69.88 542 LEU A C 1
ATOM 4359 O O . LEU A 1 542 ? 31.161 -14.537 -62.431 1.00 69.88 542 LEU A O 1
ATOM 4363 N N . GLU A 1 543 ? 29.858 -13.960 -64.187 1.00 66.00 543 GLU A N 1
ATOM 4364 C CA . GLU A 1 543 ? 30.288 -15.045 -65.084 1.00 66.00 543 GLU A CA 1
ATOM 4365 C C . GLU A 1 543 ? 31.558 -14.680 -65.878 1.00 66.00 543 GLU A C 1
ATOM 4367 O O . GLU A 1 543 ? 32.375 -15.558 -66.172 1.00 66.00 543 GLU A O 1
ATOM 4372 N N . THR A 1 544 ? 31.831 -13.386 -66.112 1.00 61.53 544 THR A N 1
ATOM 4373 C CA . THR A 1 544 ? 33.095 -12.895 -66.706 1.00 61.53 544 THR A CA 1
ATOM 4374 C C . THR A 1 544 ? 33.729 -11.720 -65.924 1.00 61.53 544 THR A C 1
ATOM 4376 O O . THR A 1 544 ? 33.025 -11.018 -65.199 1.00 61.53 544 THR A O 1
ATOM 4379 N N . PRO A 1 545 ? 35.055 -11.452 -66.043 1.00 55.22 545 PRO A N 1
ATOM 4380 C CA . PRO A 1 545 ? 35.715 -10.336 -65.339 1.00 55.22 545 PRO A CA 1
ATOM 4381 C C . PRO A 1 545 ? 35.218 -8.951 -65.768 1.00 55.22 545 PRO A C 1
ATOM 4383 O O . PRO A 1 545 ? 35.350 -7.978 -65.030 1.00 55.22 545 PRO A O 1
ATOM 4386 N N . PHE A 1 546 ? 34.644 -8.888 -66.969 1.00 54.94 546 PHE A N 1
ATOM 4387 C CA . PHE A 1 546 ? 34.038 -7.712 -67.573 1.00 54.94 546 PHE A CA 1
ATOM 4388 C C . PHE A 1 546 ? 32.583 -7.990 -67.908 1.00 54.94 546 PHE A C 1
ATOM 4390 O O . PHE A 1 546 ? 32.125 -7.604 -68.986 1.00 54.94 546 PHE A O 1
ATOM 4397 N N . ASP A 1 547 ? 31.853 -8.660 -67.012 1.00 50.97 547 ASP A N 1
ATOM 4398 C CA . ASP A 1 547 ? 30.415 -8.831 -67.186 1.00 50.97 547 ASP A CA 1
ATOM 4399 C C . ASP A 1 547 ? 29.686 -7.520 -66.904 1.00 50.97 547 ASP A C 1
ATOM 4401 O O . ASP A 1 547 ? 28.984 -7.303 -65.922 1.00 50.97 547 ASP A O 1
ATOM 4405 N N . VAL A 1 548 ? 29.950 -6.589 -67.801 1.00 50.94 548 VAL A N 1
ATOM 4406 C CA . VAL A 1 548 ? 29.241 -5.357 -67.995 1.00 50.94 548 VAL A CA 1
ATOM 4407 C C . VAL A 1 548 ? 28.455 -5.479 -69.299 1.00 50.94 548 VAL A C 1
ATOM 4409 O O . VAL A 1 548 ? 28.037 -4.474 -69.841 1.00 50.94 548 VAL A O 1
ATOM 4412 N N . THR A 1 549 ? 28.183 -6.684 -69.822 1.00 48.50 549 THR A N 1
ATOM 4413 C CA . THR A 1 549 ? 27.421 -6.886 -71.074 1.00 48.50 549 THR A CA 1
ATOM 4414 C C . THR A 1 549 ? 25.906 -6.645 -70.946 1.00 48.50 549 THR A C 1
ATOM 4416 O O . THR A 1 549 ? 25.082 -7.235 -71.638 1.00 48.50 549 THR A O 1
ATOM 4419 N N . LYS A 1 550 ? 25.540 -5.639 -70.145 1.00 45.66 550 LYS A N 1
ATOM 4420 C CA . LYS A 1 550 ? 24.417 -4.732 -70.433 1.00 45.66 550 LYS A CA 1
ATOM 4421 C C . LYS A 1 550 ? 24.882 -3.277 -70.681 1.00 45.66 550 LYS A C 1
ATOM 4423 O O . LYS A 1 550 ? 24.113 -2.342 -70.483 1.00 45.66 550 LYS A O 1
ATOM 4428 N N . LEU A 1 551 ? 26.128 -3.068 -71.123 1.00 45.94 551 LEU A N 1
ATOM 4429 C CA . LEU A 1 551 ? 26.758 -1.764 -71.408 1.00 45.94 551 LEU A CA 1
ATOM 4430 C C . LEU A 1 551 ? 26.385 -1.139 -72.754 1.00 45.94 551 LEU A C 1
ATOM 4432 O O . LEU A 1 551 ? 27.017 -0.160 -73.126 1.00 45.94 551 LEU A O 1
ATOM 4436 N N . ASP A 1 552 ? 25.346 -1.605 -73.446 1.00 41.31 552 ASP A N 1
ATOM 4437 C CA . ASP A 1 552 ? 24.793 -0.813 -74.556 1.00 41.31 552 ASP A CA 1
ATOM 4438 C C . ASP A 1 552 ? 23.658 0.128 -74.126 1.00 41.31 552 ASP A C 1
ATOM 4440 O O . ASP A 1 552 ? 23.353 1.061 -74.861 1.00 41.31 552 ASP A O 1
ATOM 4444 N N . HIS A 1 553 ? 23.120 0.016 -72.898 1.00 39.31 553 HIS A N 1
ATOM 4445 C CA . HIS A 1 553 ? 22.139 0.967 -72.329 1.00 39.31 553 HIS A CA 1
ATOM 4446 C C . HIS A 1 553 ? 22.317 1.219 -70.816 1.00 39.31 553 HIS A C 1
ATOM 4448 O O . HIS A 1 553 ? 21.352 1.456 -70.090 1.00 39.31 553 HIS A O 1
ATOM 4454 N N . PHE A 1 554 ? 23.546 1.166 -70.306 1.00 37.41 554 PHE A N 1
ATOM 4455 C CA . PHE A 1 554 ? 23.808 1.262 -68.868 1.00 37.41 554 PHE A CA 1
ATOM 4456 C C . PHE A 1 554 ? 23.648 2.696 -68.344 1.00 37.41 554 PHE A C 1
ATOM 4458 O O . PHE A 1 554 ? 24.587 3.491 -68.330 1.00 37.41 554 PHE A O 1
ATOM 4465 N N . GLN A 1 555 ? 22.455 3.015 -67.848 1.00 42.53 555 GLN A N 1
ATOM 4466 C CA . GLN A 1 555 ? 22.365 3.874 -66.673 1.00 42.53 555 GLN A CA 1
ATOM 4467 C C . GLN A 1 555 ? 22.734 3.003 -65.463 1.00 42.53 555 GLN A C 1
ATOM 4469 O O . GLN A 1 555 ? 22.227 1.884 -65.379 1.00 42.53 555 GLN A O 1
ATOM 4474 N N . PRO A 1 556 ? 23.627 3.445 -64.555 1.00 44.72 556 PRO A N 1
ATOM 4475 C CA . PRO A 1 556 ? 23.914 2.694 -63.338 1.00 44.72 556 PRO A CA 1
ATOM 4476 C C . PRO A 1 556 ? 22.583 2.456 -62.632 1.00 44.72 556 PRO A C 1
ATOM 4478 O O . PRO A 1 556 ? 21.922 3.419 -62.251 1.00 44.72 556 PRO A O 1
ATOM 4481 N N . ASP A 1 557 ? 22.159 1.197 -62.535 1.00 49.09 557 ASP A N 1
ATOM 4482 C CA . ASP A 1 557 ? 20.840 0.846 -62.020 1.00 49.09 557 ASP A CA 1
ATOM 4483 C C . ASP A 1 557 ? 20.837 1.128 -60.507 1.00 49.09 557 ASP A C 1
ATOM 4485 O O . ASP A 1 557 ? 21.204 0.301 -59.666 1.00 49.09 557 ASP A O 1
ATOM 4489 N N . THR A 1 558 ? 20.521 2.378 -60.154 1.00 51.72 558 THR A N 1
ATOM 4490 C CA . THR A 1 558 ? 20.480 2.924 -58.788 1.00 51.72 558 THR A CA 1
ATOM 4491 C C . THR A 1 558 ? 19.519 2.142 -57.891 1.00 51.72 558 THR A C 1
ATOM 4493 O O . THR A 1 558 ? 19.611 2.211 -56.664 1.00 51.72 558 THR A O 1
ATOM 4496 N N . THR A 1 559 ? 18.641 1.342 -58.493 1.00 51.97 559 THR A N 1
ATOM 4497 C CA . THR A 1 559 ? 17.745 0.367 -57.868 1.00 51.97 559 THR A CA 1
ATOM 4498 C C . THR A 1 559 ? 18.496 -0.710 -57.075 1.00 51.97 559 THR A C 1
ATOM 4500 O O . THR A 1 559 ? 18.148 -0.952 -55.926 1.00 51.97 559 THR A O 1
ATOM 4503 N N . HIS A 1 560 ? 19.579 -1.306 -57.584 1.00 63.66 560 HIS A N 1
ATOM 4504 C CA . HIS A 1 560 ? 20.293 -2.364 -56.847 1.00 63.66 560 HIS A CA 1
ATOM 4505 C C . HIS A 1 560 ? 21.068 -1.824 -55.634 1.00 63.66 560 HIS A C 1
ATOM 4507 O O . HIS A 1 560 ? 21.089 -2.451 -54.573 1.00 63.66 560 HIS A O 1
ATOM 4513 N N . VAL A 1 561 ? 21.661 -0.631 -55.751 1.00 70.81 561 VAL A N 1
ATOM 4514 C CA . VAL A 1 561 ? 22.375 0.024 -54.639 1.00 70.81 561 VAL A CA 1
ATOM 4515 C C . VAL A 1 561 ? 21.396 0.528 -53.575 1.00 70.81 561 VAL A C 1
ATOM 4517 O O . VAL A 1 561 ? 21.657 0.368 -52.383 1.00 70.81 561 VAL A O 1
ATOM 4520 N N . SER A 1 562 ? 20.255 1.091 -53.986 1.00 75.12 562 SER A N 1
ATOM 4521 C CA . SER A 1 562 ? 19.212 1.543 -53.055 1.00 75.12 562 SER A CA 1
ATOM 4522 C C . SER A 1 562 ? 18.543 0.380 -52.321 1.00 75.12 562 SER A C 1
ATOM 4524 O O . SER A 1 562 ? 18.363 0.473 -51.111 1.00 75.12 562 SER A O 1
ATOM 4526 N N . VAL A 1 563 ? 18.278 -0.749 -52.988 1.00 79.00 563 VAL A N 1
ATOM 4527 C CA . VAL A 1 563 ? 17.720 -1.955 -52.347 1.00 79.00 563 VAL A CA 1
ATOM 4528 C C . VAL A 1 563 ? 18.674 -2.524 -51.288 1.00 79.00 563 VAL A C 1
ATOM 4530 O O . VAL A 1 563 ? 18.233 -2.870 -50.192 1.00 79.00 563 VAL A O 1
ATOM 4533 N N . VAL A 1 564 ? 19.988 -2.559 -51.550 1.00 82.44 564 VAL A N 1
ATOM 4534 C CA . VAL A 1 564 ? 20.986 -2.982 -50.545 1.00 82.44 564 VAL A CA 1
ATOM 4535 C C . VAL A 1 564 ? 21.100 -1.972 -49.398 1.00 82.44 564 VAL A C 1
ATOM 4537 O O . VAL A 1 564 ? 21.224 -2.375 -48.240 1.00 82.44 564 VAL A O 1
ATOM 4540 N N . ALA A 1 565 ? 21.036 -0.667 -49.682 1.00 84.50 565 ALA A N 1
ATOM 4541 C CA . ALA A 1 565 ? 21.047 0.369 -48.650 1.00 84.50 565 ALA A CA 1
ATOM 4542 C C . ALA A 1 565 ? 19.822 0.263 -47.724 1.00 84.50 565 ALA A C 1
ATOM 4544 O O . ALA A 1 565 ? 19.986 0.236 -46.505 1.00 84.50 565 ALA A O 1
ATOM 4545 N N . MET A 1 566 ? 18.624 0.090 -48.290 1.00 85.38 566 MET A N 1
ATOM 4546 C CA . MET A 1 566 ? 17.386 -0.125 -47.535 1.00 85.38 566 MET A CA 1
ATOM 4547 C C . MET A 1 566 ? 17.438 -1.412 -46.704 1.00 85.38 566 MET A C 1
ATOM 4549 O O . MET A 1 566 ? 17.070 -1.402 -45.532 1.00 85.38 566 MET A O 1
ATOM 4553 N N . ALA A 1 567 ? 17.946 -2.516 -47.263 1.00 88.00 567 ALA A N 1
ATOM 4554 C CA . ALA A 1 567 ? 18.098 -3.771 -46.523 1.00 88.00 567 ALA A CA 1
ATOM 4555 C C . ALA A 1 567 ? 19.098 -3.642 -45.360 1.00 88.00 567 ALA A C 1
ATOM 4557 O O . ALA A 1 567 ? 18.875 -4.175 -44.269 1.00 88.00 567 ALA A O 1
ATOM 4558 N N . LYS A 1 568 ? 20.188 -2.892 -45.553 1.00 89.81 568 LYS A N 1
ATOM 4559 C CA . LYS A 1 568 ? 21.144 -2.570 -44.488 1.00 89.81 568 LYS A CA 1
ATOM 4560 C C . LYS A 1 568 ? 20.496 -1.738 -43.377 1.00 89.81 568 LYS A C 1
ATOM 4562 O O . LYS A 1 568 ? 20.702 -2.052 -42.206 1.00 89.81 568 LYS A O 1
ATOM 4567 N N . GLU A 1 569 ? 19.734 -0.701 -43.720 1.00 92.31 569 GLU A N 1
ATOM 4568 C CA . GLU A 1 569 ? 19.014 0.128 -42.743 1.00 92.31 569 GLU A CA 1
ATOM 4569 C C . GLU A 1 569 ? 17.979 -0.691 -41.965 1.00 92.31 569 GLU A C 1
ATOM 4571 O O . GLU A 1 569 ? 17.942 -0.616 -40.736 1.00 92.31 569 GLU A O 1
ATOM 4576 N N . ALA A 1 570 ? 17.216 -1.546 -42.653 1.00 91.56 570 ALA A N 1
ATOM 4577 C CA . ALA A 1 570 ? 16.264 -2.458 -42.025 1.00 91.56 570 ALA A CA 1
ATOM 4578 C C . ALA A 1 570 ? 16.953 -3.419 -41.040 1.00 91.56 570 ALA A C 1
ATOM 4580 O O . ALA A 1 570 ? 16.485 -3.590 -39.915 1.00 91.56 570 ALA A O 1
ATOM 4581 N N . LEU A 1 571 ? 18.106 -3.990 -41.413 1.00 91.81 571 LEU A N 1
ATOM 4582 C CA . LEU A 1 571 ? 18.903 -4.837 -40.518 1.00 91.81 571 LEU A CA 1
ATOM 4583 C C . LEU A 1 571 ? 19.429 -4.060 -39.306 1.00 91.81 571 LEU A C 1
ATOM 4585 O O . LEU A 1 571 ? 19.362 -4.558 -38.185 1.00 91.81 571 LEU A O 1
ATOM 4589 N N . GLN A 1 572 ? 19.925 -2.837 -39.501 1.00 93.69 572 GLN A N 1
ATOM 4590 C CA . GLN A 1 572 ? 20.413 -2.003 -38.403 1.00 93.69 572 GLN A CA 1
ATOM 4591 C C . GLN A 1 572 ? 19.286 -1.632 -37.426 1.00 93.69 572 GLN A C 1
ATOM 4593 O O . GLN A 1 572 ? 19.487 -1.700 -36.211 1.00 93.69 572 GLN A O 1
ATOM 4598 N N . ASN A 1 573 ? 18.099 -1.305 -37.943 1.00 93.38 573 ASN A N 1
ATOM 4599 C CA . ASN A 1 573 ? 16.911 -1.068 -37.128 1.00 93.38 573 ASN A CA 1
ATOM 4600 C C . ASN A 1 573 ? 16.516 -2.330 -36.342 1.00 93.38 573 ASN A C 1
ATOM 4602 O O . ASN A 1 573 ? 16.336 -2.269 -35.127 1.00 93.38 573 ASN A O 1
ATOM 4606 N N . ALA A 1 574 ? 16.482 -3.499 -36.994 1.00 93.31 574 ALA A N 1
ATOM 4607 C CA . ALA A 1 574 ? 16.195 -4.770 -36.332 1.00 93.31 574 ALA A CA 1
ATOM 4608 C C . ALA A 1 574 ? 17.183 -5.076 -35.194 1.00 93.31 574 ALA A C 1
ATOM 4610 O O . ALA A 1 574 ? 16.756 -5.432 -34.096 1.00 93.31 574 ALA A O 1
ATOM 4611 N N . VAL A 1 575 ? 18.490 -4.881 -35.411 1.00 92.25 575 VAL A N 1
ATOM 4612 C CA . VAL A 1 575 ? 19.516 -5.039 -34.363 1.00 92.25 575 VAL A CA 1
ATOM 4613 C C . VAL A 1 575 ? 19.212 -4.132 -33.168 1.00 92.25 575 VAL A C 1
ATOM 4615 O O . VAL A 1 575 ? 19.211 -4.597 -32.026 1.00 92.25 575 VAL A O 1
ATOM 4618 N N . GLN A 1 576 ? 18.930 -2.850 -33.411 1.00 93.88 576 GLN A N 1
ATOM 4619 C CA . GLN A 1 576 ? 18.663 -1.881 -32.350 1.00 93.88 576 GLN A CA 1
ATOM 4620 C C . GLN A 1 576 ? 17.381 -2.213 -31.576 1.00 93.88 576 GLN A C 1
ATOM 4622 O O . GLN A 1 576 ? 17.397 -2.211 -30.343 1.00 93.88 576 GLN A O 1
ATOM 4627 N N . MET A 1 577 ? 16.299 -2.552 -32.280 1.00 92.00 577 MET A N 1
ATOM 4628 C CA . MET A 1 577 ? 15.010 -2.888 -31.673 1.00 92.00 577 MET A CA 1
ATOM 4629 C C . MET A 1 577 ? 15.081 -4.178 -30.854 1.00 92.00 577 MET A C 1
ATOM 4631 O O . MET A 1 577 ? 14.602 -4.209 -29.721 1.00 92.00 577 MET A O 1
ATOM 4635 N N . VAL A 1 578 ? 15.748 -5.222 -31.358 1.00 91.31 578 VAL A N 1
ATOM 4636 C CA . VAL A 1 578 ? 15.953 -6.478 -30.614 1.00 91.31 578 VAL A CA 1
ATOM 4637 C C . VAL A 1 578 ? 16.806 -6.245 -29.368 1.00 91.31 578 VAL A C 1
ATOM 4639 O O . VAL A 1 578 ? 16.445 -6.697 -28.280 1.00 91.31 578 VAL A O 1
ATOM 4642 N N . GLN A 1 579 ? 17.907 -5.495 -29.482 1.00 91.06 579 GLN A N 1
ATOM 4643 C CA . GLN A 1 579 ? 18.749 -5.164 -28.328 1.00 91.06 579 GLN A CA 1
ATOM 4644 C C . GLN A 1 579 ? 17.987 -4.352 -27.276 1.00 91.06 579 GLN A C 1
ATOM 4646 O O . GLN A 1 579 ? 18.079 -4.661 -26.083 1.00 91.06 579 GLN A O 1
ATOM 4651 N N . TYR A 1 580 ? 17.209 -3.353 -27.703 1.00 90.88 580 TYR A N 1
ATOM 4652 C CA . TYR A 1 580 ? 16.359 -2.560 -26.820 1.00 90.88 580 TYR A CA 1
ATOM 4653 C C . TYR A 1 580 ? 15.314 -3.431 -26.116 1.00 90.88 580 TYR A C 1
ATOM 4655 O O . TYR A 1 580 ? 15.235 -3.402 -24.889 1.00 90.88 580 TYR A O 1
ATOM 4663 N N . ALA A 1 581 ? 14.575 -4.265 -26.854 1.00 88.44 581 ALA A N 1
ATOM 4664 C CA . ALA A 1 581 ? 13.555 -5.148 -26.296 1.00 88.44 581 ALA A CA 1
ATOM 4665 C C . ALA A 1 581 ? 14.143 -6.136 -25.272 1.00 88.44 581 ALA A C 1
ATOM 4667 O O . ALA A 1 581 ? 13.580 -6.320 -24.187 1.00 88.44 581 ALA A O 1
ATOM 4668 N N . CYS A 1 582 ? 15.310 -6.723 -25.558 1.00 87.88 582 CYS A N 1
ATOM 4669 C CA . CYS A 1 582 ? 16.014 -7.595 -24.617 1.00 87.88 582 CYS A CA 1
ATOM 4670 C C . CYS A 1 582 ? 16.482 -6.849 -23.358 1.00 87.88 582 CYS A C 1
ATOM 4672 O O . CYS A 1 582 ? 16.310 -7.362 -22.248 1.00 87.88 582 CYS A O 1
ATOM 4674 N N . ALA A 1 583 ? 17.044 -5.646 -23.500 1.00 87.75 583 ALA A N 1
ATOM 4675 C CA . ALA A 1 583 ? 17.491 -4.834 -22.369 1.00 87.75 583 ALA A CA 1
ATOM 4676 C C . ALA A 1 583 ? 16.315 -4.356 -21.499 1.00 87.75 583 ALA A C 1
ATOM 4678 O O . ALA A 1 583 ? 16.365 -4.476 -20.271 1.00 87.75 583 ALA A O 1
ATOM 4679 N N . ALA A 1 584 ? 15.239 -3.876 -22.128 1.00 86.69 584 ALA A N 1
ATOM 4680 C CA . ALA A 1 584 ? 14.011 -3.456 -21.463 1.00 86.69 584 ALA A CA 1
ATOM 4681 C C . ALA A 1 584 ? 13.383 -4.618 -20.684 1.00 86.69 584 ALA A C 1
ATOM 4683 O O . ALA A 1 584 ? 13.105 -4.479 -19.491 1.00 86.69 584 ALA A O 1
ATOM 4684 N N . ARG A 1 585 ? 13.269 -5.801 -21.307 1.00 86.50 585 ARG A N 1
ATOM 4685 C CA . ARG A 1 585 ? 12.804 -7.022 -20.635 1.00 86.50 585 ARG A CA 1
ATOM 4686 C C . ARG A 1 585 ? 13.683 -7.380 -19.442 1.00 86.50 585 ARG A C 1
ATOM 4688 O O . ARG A 1 585 ? 13.150 -7.665 -18.376 1.00 86.50 585 ARG A O 1
ATOM 4695 N N . ALA A 1 586 ? 15.008 -7.373 -19.592 1.00 86.38 586 ALA A N 1
ATOM 4696 C CA . ALA A 1 586 ? 15.915 -7.717 -18.498 1.00 86.38 586 ALA A CA 1
ATOM 4697 C C . ALA A 1 586 ? 15.742 -6.771 -17.296 1.00 86.38 586 ALA A C 1
ATOM 4699 O O . ALA A 1 586 ? 15.673 -7.231 -16.155 1.00 86.38 586 ALA A O 1
ATOM 4700 N N . ALA A 1 587 ? 15.609 -5.465 -17.544 1.00 87.62 587 ALA A N 1
ATOM 4701 C CA . ALA A 1 587 ? 15.348 -4.477 -16.500 1.00 87.62 587 ALA A CA 1
ATOM 4702 C C . ALA A 1 587 ? 13.970 -4.676 -15.843 1.00 87.62 587 ALA A C 1
ATOM 4704 O O . ALA A 1 587 ? 13.858 -4.640 -14.616 1.00 87.62 587 ALA A O 1
ATOM 4705 N N . ASN A 1 588 ? 12.931 -4.925 -16.642 1.00 88.62 588 ASN A N 1
ATOM 4706 C CA . ASN A 1 588 ? 11.571 -5.145 -16.153 1.00 88.62 588 ASN A CA 1
ATOM 4707 C C . ASN A 1 588 ? 11.452 -6.457 -15.363 1.00 88.62 588 ASN A C 1
ATOM 4709 O O . ASN A 1 588 ? 10.846 -6.462 -14.297 1.00 88.62 588 ASN A O 1
ATOM 4713 N N . MET A 1 589 ? 12.110 -7.538 -15.793 1.00 87.12 589 MET A N 1
ATOM 4714 C CA . MET A 1 589 ? 12.174 -8.796 -15.041 1.00 87.12 589 MET A CA 1
ATOM 4715 C C . MET A 1 589 ? 12.897 -8.635 -13.703 1.00 87.12 589 MET A C 1
ATOM 4717 O O . MET A 1 589 ? 12.451 -9.191 -12.701 1.00 87.12 589 MET A O 1
ATOM 4721 N N . GLN A 1 590 ? 13.989 -7.866 -13.648 1.00 89.06 590 GLN A N 1
ATOM 4722 C CA . GLN A 1 590 ? 14.677 -7.580 -12.384 1.00 89.06 590 GLN A CA 1
ATOM 4723 C C . GLN A 1 590 ? 13.785 -6.796 -11.416 1.00 89.06 590 GLN A C 1
ATOM 4725 O O . GLN A 1 590 ? 13.694 -7.155 -10.239 1.00 89.06 590 GLN A O 1
ATOM 4730 N N . LEU A 1 591 ? 13.106 -5.760 -11.918 1.00 90.31 591 LEU A N 1
ATOM 4731 C CA . LEU A 1 591 ? 12.145 -4.972 -11.150 1.00 90.31 591 LEU A CA 1
ATOM 4732 C C . LEU A 1 591 ? 10.999 -5.855 -10.640 1.00 90.31 591 LEU A C 1
ATOM 4734 O O . LEU A 1 591 ? 10.732 -5.877 -9.438 1.00 90.31 591 LEU A O 1
ATOM 4738 N N . TRP A 1 592 ? 10.389 -6.639 -11.533 1.00 91.56 592 TRP A N 1
ATOM 4739 C CA . TRP A 1 592 ? 9.296 -7.546 -11.203 1.00 91.56 592 TRP A CA 1
ATOM 4740 C C . TRP A 1 592 ? 9.707 -8.575 -10.157 1.00 91.56 592 TRP A C 1
ATOM 4742 O O . TRP A 1 592 ? 9.024 -8.723 -9.156 1.00 91.56 592 TRP A O 1
ATOM 4752 N N . THR A 1 593 ? 10.866 -9.218 -10.316 1.00 90.69 593 THR A N 1
ATOM 4753 C CA . THR A 1 593 ? 11.361 -10.223 -9.359 1.00 90.69 593 THR A CA 1
ATOM 4754 C C . THR A 1 593 ? 11.507 -9.641 -7.949 1.00 90.69 593 THR A C 1
ATOM 4756 O O . THR A 1 593 ? 11.294 -10.340 -6.959 1.00 90.69 593 THR A O 1
ATOM 4759 N N . CYS A 1 594 ? 11.893 -8.366 -7.829 1.00 91.69 594 CYS A N 1
ATOM 4760 C CA . CYS A 1 594 ? 11.980 -7.684 -6.538 1.00 91.69 594 CYS A CA 1
ATOM 4761 C C . CYS A 1 594 ? 10.587 -7.439 -5.941 1.00 91.69 594 CYS A C 1
ATOM 4763 O O . CYS A 1 594 ? 10.334 -7.793 -4.789 1.00 91.69 594 CYS A O 1
ATOM 4765 N N . VAL A 1 595 ? 9.681 -6.877 -6.743 1.00 92.50 595 VAL A N 1
ATOM 4766 C CA . VAL A 1 595 ? 8.300 -6.569 -6.351 1.00 92.50 595 VAL A CA 1
ATOM 4767 C C . VAL A 1 595 ? 7.532 -7.839 -5.972 1.00 92.50 595 VAL A C 1
ATOM 4769 O O . VAL A 1 595 ? 6.983 -7.918 -4.876 1.00 92.50 595 VAL A O 1
ATOM 4772 N N . GLN A 1 596 ? 7.580 -8.863 -6.824 1.00 92.75 596 GLN A N 1
ATOM 4773 C CA . GLN A 1 596 ? 6.947 -10.166 -6.628 1.00 92.75 596 GLN A CA 1
ATOM 4774 C C . GLN A 1 596 ? 7.386 -10.805 -5.307 1.00 92.75 596 GLN A C 1
ATOM 4776 O O . GLN A 1 596 ? 6.550 -11.238 -4.521 1.00 92.75 596 GLN A O 1
ATOM 4781 N N . LYS A 1 597 ? 8.692 -10.800 -4.998 1.00 93.00 597 LYS A N 1
ATOM 4782 C CA . LYS A 1 597 ? 9.202 -11.331 -3.722 1.00 93.00 597 LYS A CA 1
ATOM 4783 C C . LYS A 1 597 ? 8.650 -10.584 -2.514 1.00 93.00 597 LYS A C 1
ATOM 4785 O O . LYS A 1 597 ? 8.315 -11.224 -1.524 1.00 93.00 597 LYS A O 1
ATOM 4790 N N . ARG A 1 598 ? 8.560 -9.252 -2.578 1.00 95.44 598 ARG A N 1
ATOM 4791 C CA . ARG A 1 598 ? 8.016 -8.438 -1.481 1.00 95.44 598 ARG A CA 1
ATOM 4792 C C . ARG A 1 598 ? 6.539 -8.736 -1.245 1.00 95.44 598 ARG A C 1
ATOM 4794 O O . ARG A 1 598 ? 6.162 -9.031 -0.116 1.00 95.44 598 ARG A O 1
ATOM 4801 N N . VAL A 1 599 ? 5.738 -8.726 -2.310 1.00 95.12 599 VAL A N 1
ATOM 4802 C CA . VAL A 1 599 ? 4.300 -9.034 -2.251 1.00 95.12 599 VAL A CA 1
ATOM 4803 C C . VAL A 1 599 ? 4.072 -10.448 -1.718 1.00 95.12 599 VAL A C 1
ATOM 4805 O O . VAL A 1 599 ? 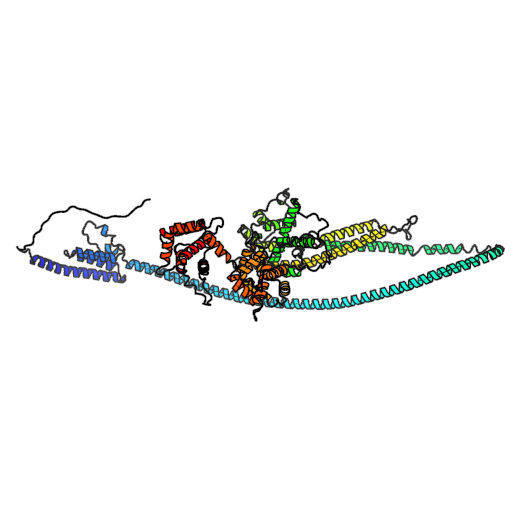3.282 -10.637 -0.798 1.00 95.12 599 VAL A O 1
ATOM 4808 N N . HIS A 1 600 ? 4.817 -11.433 -2.223 1.00 92.50 600 HIS A N 1
ATOM 4809 C CA . HIS A 1 600 ? 4.707 -12.819 -1.774 1.00 92.50 600 HIS A CA 1
ATOM 4810 C C . HIS A 1 600 ? 5.077 -12.988 -0.291 1.00 92.50 600 HIS A C 1
ATOM 4812 O O . HIS A 1 600 ? 4.334 -13.619 0.458 1.00 92.50 600 HIS A O 1
ATOM 4818 N N . LEU A 1 601 ? 6.185 -12.385 0.162 1.00 93.38 601 LEU A N 1
ATOM 4819 C CA . LEU A 1 601 ? 6.581 -12.412 1.575 1.00 93.38 601 LEU A CA 1
ATOM 4820 C C . LEU A 1 601 ? 5.526 -11.761 2.469 1.00 93.38 601 LEU A C 1
ATOM 4822 O O . LEU A 1 601 ? 5.176 -12.325 3.501 1.00 93.38 601 LEU A O 1
ATOM 4826 N N . LYS A 1 602 ? 4.975 -10.615 2.056 1.00 94.25 602 LYS A N 1
ATOM 4827 C CA . LYS A 1 602 ? 3.935 -9.934 2.824 1.00 94.25 602 LYS A CA 1
ATOM 4828 C C . LYS A 1 602 ? 2.644 -10.751 2.897 1.00 94.25 602 LYS A C 1
ATOM 4830 O O . LYS A 1 602 ? 2.054 -10.814 3.969 1.00 94.25 602 LYS A O 1
ATOM 4835 N N . ALA A 1 603 ? 2.231 -11.415 1.816 1.00 93.62 603 ALA A N 1
ATOM 4836 C CA . ALA A 1 603 ? 1.079 -12.319 1.827 1.00 93.62 603 ALA A CA 1
ATOM 4837 C C . ALA A 1 603 ? 1.283 -13.505 2.789 1.00 93.62 603 ALA A C 1
ATOM 4839 O O . ALA A 1 603 ? 0.385 -13.836 3.564 1.00 93.62 603 ALA A O 1
ATOM 4840 N N . ILE A 1 604 ? 2.484 -14.096 2.806 1.00 91.38 604 ILE A N 1
ATOM 4841 C CA . ILE A 1 604 ? 2.841 -15.142 3.775 1.00 91.38 604 ILE A CA 1
ATOM 4842 C C . ILE A 1 604 ? 2.802 -14.595 5.206 1.00 91.38 604 ILE A C 1
ATOM 4844 O O . ILE A 1 604 ? 2.202 -15.225 6.072 1.00 91.38 604 ILE A O 1
ATOM 4848 N N . ASP A 1 605 ? 3.395 -13.429 5.466 1.00 92.25 605 ASP A N 1
ATOM 4849 C CA . ASP A 1 605 ? 3.404 -12.813 6.798 1.00 92.25 605 ASP A CA 1
ATOM 4850 C C . ASP A 1 605 ? 1.988 -12.501 7.296 1.00 92.25 605 ASP A C 1
ATOM 4852 O O . ASP A 1 605 ? 1.666 -12.778 8.452 1.00 92.25 605 ASP A O 1
ATOM 4856 N N . THR A 1 606 ? 1.125 -11.982 6.421 1.00 92.19 606 THR A N 1
ATOM 4857 C CA . THR A 1 606 ? -0.301 -11.766 6.693 1.00 92.19 606 THR A CA 1
ATOM 4858 C C . THR A 1 606 ? -0.981 -13.076 7.098 1.00 92.19 606 THR A C 1
ATOM 4860 O O . THR A 1 606 ? -1.713 -13.123 8.089 1.00 92.19 606 THR A O 1
ATOM 4863 N N . MET A 1 607 ? -0.681 -14.173 6.395 1.00 90.62 607 MET A N 1
ATOM 4864 C CA . MET A 1 607 ? -1.258 -15.479 6.707 1.00 90.62 607 MET A CA 1
ATOM 4865 C C . MET A 1 607 ? -0.724 -16.092 7.998 1.00 90.62 607 MET A C 1
ATOM 4867 O O . MET A 1 607 ? -1.491 -16.637 8.793 1.00 90.62 607 MET A O 1
ATOM 4871 N N . LEU A 1 608 ? 0.576 -15.958 8.248 1.00 88.81 608 LEU A N 1
ATOM 4872 C CA . LEU A 1 608 ? 1.202 -16.391 9.493 1.00 88.81 608 LEU A CA 1
ATOM 4873 C C . LEU A 1 608 ? 0.690 -15.590 10.690 1.00 88.81 608 LEU A C 1
ATOM 4875 O O . LEU A 1 608 ? 0.523 -16.160 11.766 1.00 88.81 608 LEU A O 1
ATOM 4879 N N . HIS A 1 609 ? 0.425 -14.293 10.523 1.00 90.31 609 HIS A N 1
ATOM 4880 C CA . HIS A 1 609 ? -0.178 -13.472 11.567 1.00 90.31 609 HIS A CA 1
ATOM 4881 C C . HIS A 1 609 ? -1.553 -14.013 11.956 1.00 90.31 609 HIS A C 1
ATOM 4883 O O . HIS A 1 609 ? -1.783 -14.283 13.134 1.00 90.31 609 HIS A O 1
ATOM 4889 N N . ARG A 1 610 ? -2.422 -14.258 10.968 1.00 88.75 610 ARG A N 1
ATOM 4890 C CA . ARG A 1 610 ? -3.744 -14.847 11.207 1.00 88.75 610 ARG A CA 1
ATOM 4891 C C . ARG A 1 610 ? -3.642 -16.207 11.904 1.00 88.75 610 ARG A C 1
ATOM 4893 O O . ARG A 1 610 ? -4.352 -16.449 12.874 1.00 88.75 610 ARG A O 1
ATOM 4900 N N . ALA A 1 611 ? -2.725 -17.069 11.461 1.00 83.94 611 ALA A N 1
ATOM 4901 C CA . ALA A 1 611 ? -2.516 -18.386 12.065 1.00 83.94 611 ALA A CA 1
ATOM 4902 C C . ALA A 1 611 ? -2.028 -18.320 13.525 1.00 83.94 611 ALA A C 1
ATOM 4904 O O . ALA A 1 611 ? -2.382 -19.183 14.322 1.00 83.94 611 ALA A O 1
ATOM 4905 N N . ARG A 1 612 ? -1.219 -17.313 13.885 1.00 87.56 612 ARG A N 1
ATOM 4906 C CA . ARG A 1 612 ? -0.679 -17.142 15.248 1.00 87.56 612 ARG A CA 1
ATOM 4907 C C . ARG A 1 612 ? -1.653 -16.459 16.201 1.00 87.56 612 ARG A C 1
ATOM 4909 O O . ARG A 1 612 ? -1.738 -16.859 17.353 1.00 87.56 612 ARG A O 1
ATOM 4916 N N . MET A 1 613 ? -2.334 -15.414 15.736 1.00 87.62 613 MET A N 1
ATOM 4917 C CA . MET A 1 613 ? -3.178 -14.560 16.580 1.00 87.62 613 MET A CA 1
ATOM 4918 C C . MET A 1 613 ? -4.638 -15.025 16.619 1.00 87.62 613 MET A C 1
ATOM 4920 O O . MET A 1 613 ? -5.404 -14.538 17.443 1.00 87.62 613 MET A O 1
ATOM 4924 N N . GLY A 1 614 ? -5.049 -15.920 15.711 1.00 81.69 614 GLY A N 1
ATOM 4925 C CA . GLY A 1 614 ? -6.439 -16.375 15.584 1.00 81.69 614 GLY A CA 1
ATOM 4926 C C . GLY A 1 614 ? -7.411 -15.305 15.069 1.00 81.69 614 GLY A C 1
ATOM 4927 O O . GLY A 1 614 ? -8.605 -15.569 14.967 1.00 81.69 614 GLY A O 1
ATOM 4928 N N . LEU A 1 615 ? -6.913 -14.113 14.728 1.00 86.38 615 LEU A N 1
ATOM 4929 C CA . LEU A 1 615 ? -7.688 -12.962 14.266 1.00 86.38 615 LEU A CA 1
ATOM 4930 C C . LEU A 1 615 ? -7.230 -12.530 12.862 1.00 86.38 615 LEU A C 1
ATOM 4932 O O . LEU A 1 615 ? -6.048 -12.691 12.537 1.00 86.38 615 LEU A O 1
ATOM 4936 N N . PRO A 1 616 ? -8.130 -11.980 12.021 1.00 85.38 616 PRO A N 1
ATOM 4937 C CA . PRO A 1 616 ? -7.760 -11.419 10.724 1.00 85.38 616 PRO A CA 1
ATOM 4938 C C . PRO A 1 616 ? -6.690 -10.331 10.848 1.00 85.38 616 PRO A C 1
ATOM 4940 O O . PRO A 1 616 ? -6.719 -9.517 11.771 1.00 85.38 616 PRO A O 1
ATOM 4943 N N . PHE A 1 617 ? -5.756 -10.286 9.898 1.00 86.56 617 PHE A N 1
ATOM 4944 C CA . PHE A 1 617 ? -4.785 -9.197 9.836 1.00 86.56 617 PHE A CA 1
ATOM 4945 C C . PHE A 1 617 ? -5.487 -7.909 9.389 1.00 86.56 617 PHE A C 1
ATOM 4947 O O . PHE A 1 617 ? -6.131 -7.871 8.338 1.00 86.56 617 PHE A O 1
ATOM 4954 N N . GLN A 1 618 ? -5.339 -6.829 10.155 1.00 85.44 618 GLN A N 1
ATOM 4955 C CA . GLN A 1 618 ? -5.969 -5.559 9.809 1.00 85.44 618 GLN A CA 1
ATOM 4956 C C . GLN A 1 618 ? -5.244 -4.904 8.623 1.00 85.44 618 GLN A C 1
ATOM 4958 O O . GLN A 1 618 ? -4.175 -4.308 8.771 1.00 85.44 618 GLN A O 1
ATOM 4963 N N . MET A 1 619 ? -5.841 -4.997 7.434 1.00 84.00 619 MET A N 1
ATOM 4964 C CA . MET A 1 619 ? -5.372 -4.272 6.253 1.00 84.00 619 MET A CA 1
ATOM 4965 C C . MET A 1 619 ? -5.686 -2.779 6.396 1.00 84.00 619 MET A C 1
ATOM 4967 O O . MET A 1 619 ? -6.773 -2.398 6.829 1.00 84.00 619 MET A O 1
ATOM 4971 N N . THR A 1 620 ? -4.751 -1.914 6.003 1.00 79.06 620 THR A N 1
ATOM 4972 C CA . THR A 1 620 ? -4.997 -0.468 5.966 1.00 79.06 620 THR A CA 1
ATOM 4973 C C . THR A 1 620 ? -6.051 -0.154 4.906 1.00 79.06 620 THR A C 1
ATOM 4975 O O . THR A 1 620 ? -5.843 -0.439 3.725 1.00 79.06 620 THR A O 1
ATOM 4978 N N . ASN A 1 621 ? -7.159 0.479 5.296 1.00 77.88 621 ASN A N 1
ATOM 4979 C CA . ASN A 1 621 ? -8.112 1.009 4.329 1.00 77.88 621 ASN A CA 1
ATOM 4980 C C . ASN A 1 621 ? -7.478 2.216 3.621 1.00 77.88 621 ASN A C 1
ATOM 4982 O O . ASN A 1 621 ? -7.391 3.313 4.171 1.00 77.88 621 ASN A O 1
ATOM 4986 N N . ARG A 1 622 ? -6.971 2.013 2.398 1.00 76.44 622 ARG A N 1
ATOM 4987 C CA . ARG A 1 622 ? -6.255 3.070 1.668 1.00 76.44 622 ARG A CA 1
ATOM 4988 C C . ARG A 1 622 ? -7.173 4.203 1.217 1.00 76.44 622 ARG A C 1
ATOM 4990 O O . ARG A 1 622 ? -6.666 5.303 1.024 1.00 76.44 622 ARG A O 1
ATOM 4997 N N . ARG A 1 623 ? -8.485 3.969 1.096 1.00 75.88 623 ARG A N 1
ATOM 4998 C CA . ARG A 1 623 ? -9.472 5.022 0.818 1.00 75.88 623 ARG A CA 1
ATOM 4999 C C . ARG A 1 623 ? -9.579 5.979 2.004 1.00 75.88 623 ARG A C 1
ATOM 5001 O O . ARG A 1 623 ? -9.326 7.166 1.840 1.00 75.88 623 ARG A O 1
ATOM 5008 N N . GLU A 1 624 ? -9.831 5.442 3.195 1.00 77.81 624 GLU A N 1
ATOM 5009 C CA . GLU A 1 624 ? -9.862 6.224 4.440 1.00 77.81 624 GLU A CA 1
ATOM 5010 C C . GLU A 1 624 ? -8.514 6.896 4.716 1.00 77.81 624 GLU A C 1
ATOM 5012 O O . GLU A 1 624 ? -8.469 8.057 5.095 1.00 77.81 624 GLU A O 1
ATOM 5017 N N . ALA A 1 625 ? -7.392 6.210 4.470 1.00 79.06 625 ALA A N 1
ATOM 5018 C CA . ALA A 1 625 ? -6.070 6.800 4.664 1.00 79.06 625 ALA A CA 1
ATOM 5019 C C . ALA A 1 625 ? -5.794 7.981 3.714 1.00 79.06 625 ALA A C 1
ATOM 5021 O O . ALA A 1 625 ? -5.106 8.921 4.109 1.00 79.06 625 ALA A O 1
ATOM 5022 N N . ARG A 1 626 ? -6.305 7.943 2.472 1.00 79.56 626 ARG A N 1
ATOM 5023 C CA . ARG A 1 626 ? -6.220 9.070 1.526 1.00 79.56 626 ARG A CA 1
ATOM 5024 C C . ARG A 1 626 ? -7.109 10.222 1.966 1.00 79.56 626 ARG A C 1
ATOM 5026 O O . ARG A 1 626 ? -6.617 11.339 2.019 1.00 79.56 626 ARG A O 1
ATOM 5033 N N . GLU A 1 627 ? -8.364 9.944 2.314 1.00 82.88 627 GLU A N 1
ATOM 5034 C CA . GLU A 1 627 ? -9.281 10.963 2.834 1.00 82.88 627 GLU A CA 1
ATOM 5035 C C . GLU A 1 627 ? -8.680 11.623 4.077 1.00 82.88 627 GLU A C 1
ATOM 5037 O O . GLU A 1 627 ? -8.529 12.837 4.114 1.00 82.88 627 GLU A O 1
ATOM 5042 N N . ARG A 1 628 ? -8.205 10.830 5.043 1.00 85.88 628 ARG A N 1
ATOM 5043 C CA . ARG A 1 628 ? -7.501 11.335 6.224 1.00 85.88 628 ARG A CA 1
ATOM 5044 C C . ARG A 1 628 ? -6.311 12.205 5.851 1.00 85.88 628 ARG A C 1
ATOM 5046 O O . ARG A 1 628 ? -6.193 13.304 6.374 1.00 85.88 628 ARG A O 1
ATOM 5053 N N . ALA A 1 629 ? -5.477 11.767 4.908 1.00 87.06 629 ALA A N 1
ATOM 5054 C CA . ALA A 1 629 ? -4.344 12.561 4.449 1.00 87.06 629 ALA A CA 1
ATOM 5055 C C . ALA A 1 629 ? -4.759 13.923 3.870 1.00 87.06 629 ALA A C 1
ATOM 5057 O O . ALA A 1 629 ? -4.028 14.882 4.084 1.00 87.06 629 ALA A O 1
ATOM 5058 N N . MET A 1 630 ? -5.915 14.036 3.207 1.00 87.56 630 MET A N 1
ATOM 5059 C CA . MET A 1 630 ? -6.400 15.320 2.687 1.00 87.56 630 MET A CA 1
ATOM 5060 C C . MET A 1 630 ? -6.720 16.330 3.796 1.00 87.56 630 MET A C 1
ATOM 5062 O O . MET A 1 630 ? -6.590 17.523 3.560 1.00 87.56 630 MET A O 1
ATOM 5066 N N . TYR A 1 631 ? -7.099 15.863 4.991 1.00 91.38 631 TYR A N 1
ATOM 5067 C CA . TYR A 1 631 ? -7.389 16.711 6.154 1.00 91.38 631 TYR A CA 1
ATOM 5068 C C . TYR A 1 631 ? -6.201 16.883 7.108 1.00 91.38 631 TYR A C 1
ATOM 5070 O O . TYR A 1 631 ? -6.268 17.690 8.030 1.00 91.38 631 TYR A O 1
ATOM 5078 N N . THR A 1 632 ? -5.134 16.096 6.948 1.00 92.56 632 THR A N 1
ATOM 5079 C CA . THR A 1 632 ? -4.010 16.085 7.897 1.00 92.56 632 THR A CA 1
ATOM 5080 C C . THR A 1 632 ? -2.680 16.489 7.287 1.00 92.56 632 THR A C 1
ATOM 5082 O O . THR A 1 632 ? -1.766 16.810 8.036 1.00 92.56 632 THR A O 1
ATOM 5085 N N . LYS A 1 633 ? -2.530 16.428 5.962 1.00 91.19 633 LYS A N 1
ATOM 5086 C CA . LYS A 1 633 ? -1.307 16.825 5.260 1.00 91.19 633 LYS A CA 1
ATOM 5087 C C . LYS A 1 633 ? -1.492 18.178 4.602 1.00 91.19 633 LYS A C 1
ATOM 5089 O O . LYS A 1 633 ? -2.582 18.502 4.146 1.00 91.19 633 LYS A O 1
ATOM 5094 N N . VAL A 1 634 ? -0.405 18.932 4.530 1.00 88.44 634 VAL A N 1
ATOM 5095 C CA . VAL A 1 634 ? -0.370 20.255 3.901 1.00 88.44 634 VAL A CA 1
ATOM 5096 C C . VAL A 1 634 ? 0.830 20.345 2.962 1.00 88.44 634 VAL A C 1
ATOM 5098 O O . VAL A 1 634 ? 1.828 19.649 3.169 1.00 88.44 634 VAL A O 1
ATOM 5101 N N . ASP A 1 635 ? 0.748 21.162 1.913 1.00 88.75 635 ASP A N 1
ATOM 5102 C CA . ASP A 1 635 ? 1.857 21.336 0.975 1.00 88.75 635 ASP A CA 1
ATOM 5103 C C . ASP A 1 635 ? 2.889 22.342 1.517 1.00 88.75 635 ASP A C 1
ATOM 5105 O O . ASP A 1 635 ? 2.623 23.533 1.702 1.00 88.75 635 ASP A O 1
ATOM 5109 N N . MET A 1 636 ? 4.105 21.849 1.768 1.00 87.19 636 MET A N 1
ATOM 5110 C CA . MET A 1 636 ? 5.210 22.644 2.309 1.00 87.19 636 MET A CA 1
ATOM 5111 C C . MET A 1 636 ? 5.632 23.786 1.377 1.00 87.19 636 MET A C 1
ATOM 5113 O O . MET A 1 636 ? 5.909 24.886 1.851 1.00 87.19 636 MET A O 1
ATOM 5117 N N . VAL A 1 637 ? 5.722 23.528 0.069 1.00 85.75 637 VAL A N 1
ATOM 5118 C CA . VAL A 1 637 ? 6.212 24.505 -0.916 1.00 85.75 637 VAL A CA 1
ATOM 5119 C C . VAL A 1 637 ? 5.175 25.609 -1.086 1.00 85.75 637 VAL A C 1
ATOM 5121 O O . VAL A 1 637 ? 5.509 26.796 -1.047 1.00 85.75 637 VAL A O 1
ATOM 5124 N N . LYS A 1 638 ? 3.905 25.215 -1.185 1.00 87.75 638 LYS A N 1
ATOM 5125 C CA . LYS A 1 638 ? 2.770 26.127 -1.291 1.00 87.75 638 LYS A CA 1
ATOM 5126 C C . LYS A 1 638 ? 2.652 27.029 -0.062 1.00 87.75 638 LYS A C 1
ATOM 5128 O O . LYS A 1 638 ? 2.577 28.248 -0.211 1.00 87.75 638 LYS A O 1
ATOM 5133 N N . LEU A 1 639 ? 2.705 26.466 1.148 1.00 89.56 639 LEU A N 1
ATOM 5134 C CA . LEU A 1 639 ? 2.614 27.250 2.384 1.00 89.56 639 LEU A CA 1
ATOM 5135 C C . LEU A 1 639 ? 3.829 28.157 2.605 1.00 89.56 639 LEU A C 1
ATOM 5137 O O . LEU A 1 639 ? 3.640 29.304 3.005 1.00 89.56 639 LEU A O 1
ATOM 5141 N N . ALA A 1 640 ? 5.051 27.695 2.310 1.00 87.88 640 ALA A N 1
ATOM 5142 C CA . ALA A 1 640 ? 6.252 28.533 2.401 1.00 87.88 640 ALA A CA 1
ATOM 5143 C C . ALA A 1 640 ? 6.136 29.786 1.519 1.00 87.88 640 ALA A C 1
ATOM 5145 O O . ALA A 1 640 ? 6.507 30.881 1.939 1.00 87.88 640 ALA A O 1
ATOM 5146 N N . ARG A 1 641 ? 5.567 29.627 0.316 1.00 88.69 641 ARG A N 1
ATOM 5147 C CA . ARG A 1 641 ? 5.325 30.711 -0.642 1.00 88.69 641 ARG A CA 1
ATOM 5148 C C . ARG A 1 641 ? 4.245 31.685 -0.168 1.00 88.69 641 ARG A C 1
ATOM 5150 O O . ARG A 1 641 ? 4.445 32.889 -0.262 1.00 88.69 641 ARG A O 1
ATOM 5157 N N . ILE A 1 642 ? 3.105 31.182 0.314 1.00 88.69 642 ILE A N 1
ATOM 5158 C CA . ILE A 1 642 ? 1.971 32.029 0.735 1.00 88.69 642 ILE A CA 1
ATOM 5159 C C . ILE A 1 642 ? 2.307 32.808 2.013 1.00 88.69 642 ILE A C 1
ATOM 5161 O O . ILE A 1 642 ? 1.957 33.980 2.144 1.00 88.69 642 ILE A O 1
ATOM 5165 N N . LEU A 1 643 ? 2.981 32.157 2.962 1.00 87.94 643 LEU A N 1
ATOM 5166 C CA . LEU A 1 643 ? 3.316 32.743 4.260 1.00 87.94 643 LEU A CA 1
ATOM 5167 C C . LEU A 1 643 ? 4.630 33.539 4.254 1.00 87.94 643 LEU A C 1
ATOM 5169 O O . LEU A 1 643 ? 4.917 34.207 5.245 1.00 87.94 643 LEU A O 1
ATOM 5173 N N . ASP A 1 644 ? 5.414 33.455 3.173 1.00 87.25 644 ASP A N 1
ATOM 5174 C CA . ASP A 1 644 ? 6.740 34.075 3.028 1.00 87.25 644 ASP A CA 1
ATOM 5175 C C . ASP A 1 644 ? 7.678 33.753 4.213 1.00 87.25 644 ASP A C 1
ATOM 5177 O O . ASP A 1 644 ? 8.327 34.618 4.803 1.00 87.25 644 ASP A O 1
ATOM 5181 N N . MET A 1 645 ? 7.700 32.479 4.629 1.00 86.31 645 MET A N 1
ATOM 5182 C CA . MET A 1 645 ? 8.518 31.997 5.749 1.00 86.31 645 MET A CA 1
ATOM 5183 C C . MET A 1 645 ? 8.942 30.534 5.582 1.00 86.31 645 MET A C 1
ATOM 5185 O O . MET A 1 645 ? 8.274 29.748 4.912 1.00 86.31 645 MET A O 1
ATOM 5189 N N . ASP A 1 646 ? 10.040 30.143 6.237 1.00 85.75 646 ASP A N 1
ATOM 5190 C CA . ASP A 1 646 ? 10.453 28.738 6.300 1.00 85.75 646 ASP A CA 1
ATOM 5191 C C . ASP A 1 646 ? 9.528 27.945 7.235 1.00 85.75 646 ASP A C 1
ATOM 5193 O O . ASP A 1 646 ? 9.528 28.132 8.456 1.00 85.75 646 ASP A O 1
ATOM 5197 N N . VAL A 1 647 ? 8.738 27.045 6.649 1.00 89.12 647 VAL A N 1
ATOM 5198 C CA . VAL A 1 647 ? 7.792 26.187 7.373 1.00 89.12 647 VAL A CA 1
ATOM 5199 C C . VAL A 1 647 ? 8.335 24.781 7.642 1.00 89.12 647 VAL A C 1
ATOM 5201 O O . VAL A 1 647 ? 7.680 24.021 8.353 1.00 89.12 647 VAL A O 1
ATOM 5204 N N . ALA A 1 648 ? 9.528 24.412 7.154 1.00 88.00 648 ALA A N 1
ATOM 5205 C CA . ALA A 1 648 ? 10.010 23.023 7.161 1.00 88.00 648 ALA A CA 1
ATOM 5206 C C . ALA A 1 648 ? 10.035 22.383 8.565 1.00 88.00 648 ALA A C 1
ATOM 5208 O O . ALA A 1 648 ? 9.667 21.220 8.733 1.00 88.00 648 ALA A O 1
ATOM 5209 N N . GLY A 1 649 ? 10.417 23.149 9.594 1.00 86.88 649 GLY A N 1
ATOM 5210 C CA . GLY A 1 649 ? 10.425 22.692 10.991 1.00 86.88 649 GLY A CA 1
ATOM 5211 C C . GLY A 1 649 ? 9.049 22.664 11.676 1.00 86.88 649 GLY A C 1
ATOM 5212 O O . GLY A 1 649 ? 8.892 22.038 12.727 1.00 86.88 649 GLY A O 1
ATOM 5213 N N . GLU A 1 650 ? 8.049 23.335 11.102 1.00 90.19 650 GLU A N 1
ATOM 5214 C CA . GLU A 1 650 ? 6.687 23.427 11.637 1.00 90.19 650 GLU A CA 1
ATOM 5215 C C . GLU A 1 650 ? 5.746 22.392 11.001 1.00 90.19 650 GLU A C 1
ATOM 5217 O O . GLU A 1 650 ? 4.806 21.956 11.665 1.00 90.19 650 GLU A O 1
ATOM 5222 N N . MET A 1 651 ? 6.042 21.930 9.779 1.00 89.25 651 MET A N 1
ATOM 5223 C CA . MET A 1 651 ? 5.234 20.956 9.030 1.00 89.25 651 MET A CA 1
ATOM 5224 C C . MET A 1 651 ? 4.858 19.705 9.840 1.00 89.25 651 MET A C 1
ATOM 5226 O O . MET A 1 651 ? 3.663 19.451 9.991 1.00 89.25 651 MET A O 1
ATOM 5230 N N . PRO A 1 652 ? 5.795 18.962 10.469 1.00 91.19 652 PRO A N 1
ATOM 5231 C CA . PRO A 1 652 ? 5.423 17.749 11.204 1.00 91.19 652 PRO A CA 1
ATOM 5232 C C . PRO A 1 652 ? 4.511 18.039 12.405 1.00 91.19 652 PRO A C 1
ATOM 5234 O O . PRO A 1 652 ? 3.682 17.212 12.781 1.00 91.19 652 PRO A O 1
ATOM 5237 N N . LYS A 1 653 ? 4.649 19.225 13.016 1.00 92.94 653 LYS A N 1
ATOM 5238 C CA . LYS A 1 653 ? 3.821 19.651 14.154 1.00 92.94 653 LYS A CA 1
ATOM 5239 C C . LYS A 1 653 ? 2.403 19.996 13.702 1.00 92.94 653 LYS A C 1
ATOM 5241 O O . LYS A 1 653 ? 1.458 19.680 14.418 1.00 92.94 653 LYS A O 1
ATOM 5246 N N . LEU A 1 654 ? 2.263 20.627 12.533 1.00 92.81 654 LEU A N 1
ATOM 5247 C CA . LEU A 1 654 ? 0.969 20.917 11.913 1.00 92.81 654 LEU A CA 1
ATOM 5248 C C . LEU A 1 654 ? 0.249 19.625 11.520 1.00 92.81 654 LEU A C 1
ATOM 5250 O O . LEU A 1 654 ? -0.905 19.446 11.896 1.00 92.81 654 LEU A O 1
ATOM 5254 N N . GLU A 1 655 ? 0.938 18.694 10.855 1.00 93.56 655 GLU A N 1
ATOM 5255 C CA . GLU A 1 655 ? 0.336 17.415 10.455 1.00 93.56 655 GLU A CA 1
ATOM 5256 C C . GLU A 1 655 ? -0.101 16.575 11.665 1.00 93.56 655 GLU A C 1
ATOM 5258 O O . GLU A 1 655 ? -1.175 15.974 11.655 1.00 93.56 655 GLU A O 1
ATOM 5263 N N . THR A 1 656 ? 0.691 16.581 12.746 1.00 92.56 656 THR A N 1
ATOM 5264 C CA . THR A 1 656 ? 0.315 15.924 14.012 1.00 92.56 656 THR A CA 1
ATOM 5265 C C . THR A 1 656 ? -0.941 16.564 14.607 1.00 92.56 656 THR A C 1
ATOM 5267 O O . THR A 1 656 ? -1.883 15.862 14.959 1.00 92.56 656 THR A O 1
ATOM 5270 N N . LEU A 1 657 ? -0.991 17.898 14.657 1.00 92.06 657 LEU A N 1
ATOM 5271 C CA . LEU A 1 657 ? -2.123 18.646 15.203 1.00 92.06 657 LEU A CA 1
ATOM 5272 C C . LEU A 1 657 ? -3.428 18.374 14.440 1.00 92.06 657 LEU A C 1
ATOM 5274 O O . LEU A 1 657 ? -4.459 18.136 15.065 1.00 92.06 657 LEU A O 1
ATOM 5278 N N . PHE A 1 658 ? -3.392 18.392 13.107 1.00 93.25 658 PHE A N 1
ATOM 5279 C CA . PHE A 1 658 ? -4.567 18.064 12.299 1.00 93.25 658 PHE A CA 1
ATOM 5280 C C . PHE A 1 658 ? -4.932 16.577 12.392 1.00 93.25 658 PHE A C 1
ATOM 5282 O O . PHE A 1 658 ? -6.113 16.244 12.402 1.00 93.25 658 PHE A O 1
ATOM 5289 N N . SER A 1 659 ? -3.953 15.675 12.529 1.00 90.00 659 SER A N 1
ATOM 5290 C CA . SER A 1 659 ? -4.214 14.246 12.750 1.00 90.00 659 SER A CA 1
ATOM 5291 C C . SER A 1 659 ? -4.929 13.965 14.073 1.00 90.00 659 SER A C 1
ATOM 5293 O O . SER A 1 659 ? -5.796 13.086 14.104 1.00 90.00 659 SER A O 1
ATOM 5295 N N . ASP A 1 660 ? -4.596 14.707 15.134 1.00 90.06 660 ASP A N 1
ATOM 5296 C CA . ASP A 1 660 ? -5.249 14.613 16.447 1.00 90.06 660 ASP A CA 1
ATOM 5297 C C . ASP A 1 660 ? -6.693 15.140 16.421 1.00 90.06 660 ASP A C 1
ATOM 5299 O O . ASP A 1 660 ? -7.512 14.715 17.229 1.00 90.06 660 ASP A O 1
ATOM 5303 N N . GLN A 1 661 ? -7.007 16.064 15.506 1.00 89.12 661 GLN A N 1
ATOM 5304 C CA . GLN A 1 661 ? -8.319 16.718 15.375 1.00 89.12 661 GLN A CA 1
ATOM 5305 C C . GLN A 1 661 ? -9.073 16.303 14.098 1.00 89.12 661 GLN A C 1
ATOM 5307 O O . GLN A 1 661 ? -10.000 16.990 13.672 1.00 89.12 661 GLN A O 1
ATOM 5312 N N . TYR A 1 662 ? -8.674 15.192 13.468 1.00 87.62 662 TYR A N 1
ATOM 5313 C CA . TYR A 1 662 ? -9.162 14.773 12.148 1.00 87.62 662 TYR A CA 1
ATOM 5314 C C . TYR A 1 662 ? -10.694 14.707 12.059 1.00 87.62 662 TYR A C 1
ATOM 5316 O O . TYR A 1 662 ? -11.279 15.321 11.169 1.00 87.62 662 TYR A O 1
ATOM 5324 N N . GLU A 1 663 ? -11.331 14.003 12.999 1.00 83.75 663 GLU A N 1
ATOM 5325 C CA . GLU A 1 663 ? -12.786 13.792 13.021 1.00 83.75 663 GLU A CA 1
ATOM 5326 C C . GLU A 1 663 ? -13.552 15.120 13.089 1.00 83.75 663 GLU A C 1
ATOM 5328 O O . GLU A 1 663 ? -14.572 15.306 12.425 1.00 83.75 663 GLU A O 1
ATOM 5333 N N . ASP A 1 664 ? -13.046 16.071 13.876 1.00 86.12 664 ASP A N 1
ATOM 5334 C CA . ASP A 1 664 ? -13.686 17.369 14.055 1.00 86.12 664 ASP A CA 1
ATOM 5335 C C . ASP A 1 664 ? -13.486 18.269 12.837 1.00 86.12 664 ASP A C 1
ATOM 5337 O O . ASP A 1 664 ? -14.448 18.857 12.344 1.00 86.12 664 ASP A O 1
ATOM 5341 N N . VAL A 1 665 ? -12.264 18.335 12.301 1.00 89.94 665 VAL A N 1
ATOM 5342 C CA . VAL A 1 665 ? -11.948 19.131 11.105 1.00 89.94 665 VAL A CA 1
ATOM 5343 C C . VAL A 1 665 ? -12.723 18.618 9.888 1.00 89.94 665 VAL A C 1
ATOM 5345 O O . VAL A 1 665 ? -13.303 19.420 9.154 1.00 89.94 665 VAL A O 1
ATOM 5348 N N . GLN A 1 666 ? -12.805 17.297 9.703 1.00 89.44 666 GLN A N 1
ATOM 5349 C CA . GLN A 1 666 ? -13.583 16.676 8.629 1.00 89.44 666 GLN A CA 1
ATOM 5350 C C . GLN A 1 666 ? -15.077 16.995 8.759 1.00 89.44 666 GLN A C 1
ATOM 5352 O O . GLN A 1 666 ? -15.715 17.372 7.774 1.00 89.44 666 GLN A O 1
ATOM 5357 N N . ARG A 1 667 ? -15.644 16.867 9.965 1.00 86.00 667 ARG A N 1
ATOM 5358 C CA . ARG A 1 667 ? -17.059 17.166 10.223 1.00 86.00 667 ARG A CA 1
ATOM 5359 C C . ARG A 1 667 ? -17.384 18.633 9.965 1.00 86.00 667 ARG A C 1
ATOM 5361 O O . ARG A 1 667 ? -18.399 18.921 9.339 1.00 86.00 667 ARG A O 1
ATOM 5368 N N . ILE A 1 668 ? -16.522 19.542 10.419 1.00 88.50 668 ILE A N 1
ATOM 5369 C CA . ILE A 1 668 ? -16.676 20.986 10.215 1.00 88.50 668 ILE A CA 1
ATOM 5370 C C . ILE A 1 668 ? -16.637 21.316 8.724 1.00 88.50 668 ILE A C 1
ATOM 5372 O O . ILE A 1 668 ? -17.527 22.009 8.243 1.00 88.50 668 ILE A O 1
ATOM 5376 N N . PHE A 1 669 ? -15.660 20.787 7.980 1.00 90.06 669 PHE A N 1
ATOM 5377 C CA . PHE A 1 669 ? -15.599 20.986 6.532 1.00 90.06 669 PHE A CA 1
ATOM 5378 C C . PHE A 1 669 ? -16.895 20.532 5.855 1.00 90.06 669 PHE A C 1
ATOM 5380 O O . PHE A 1 669 ? -17.534 21.335 5.185 1.00 90.06 669 PHE A O 1
ATOM 5387 N N . LYS A 1 670 ? -17.322 19.282 6.092 1.00 84.25 670 LYS A N 1
ATOM 5388 C CA . LYS A 1 670 ? -18.537 18.713 5.484 1.00 84.25 670 LYS A CA 1
ATOM 5389 C C . LYS A 1 670 ? -19.793 19.508 5.846 1.00 84.25 670 LYS A C 1
ATOM 5391 O O . LYS A 1 670 ? -20.677 19.643 5.013 1.00 84.25 670 LYS A O 1
ATOM 5396 N N . TYR A 1 671 ? -19.870 20.049 7.064 1.00 83.94 671 TYR A N 1
ATOM 5397 C CA . TYR A 1 671 ? -20.990 20.888 7.492 1.00 83.94 671 TYR A CA 1
ATOM 5398 C C . TYR A 1 671 ? -21.082 22.187 6.684 1.00 83.94 671 TYR A C 1
ATOM 5400 O O . TYR A 1 671 ? -22.155 22.532 6.202 1.00 83.94 671 TYR A O 1
ATOM 5408 N N . TYR A 1 672 ? -19.965 22.903 6.530 1.00 84.94 672 TYR A N 1
ATOM 5409 C CA . TYR A 1 672 ? -19.960 24.185 5.823 1.00 84.94 672 TYR A CA 1
ATOM 5410 C C . TYR A 1 672 ? -19.990 24.026 4.296 1.00 84.94 672 TYR A C 1
ATOM 5412 O O . TYR A 1 672 ? -20.617 24.849 3.642 1.00 84.94 672 TYR A O 1
ATOM 5420 N N . ALA A 1 673 ? -19.401 22.957 3.756 1.00 84.69 673 ALA A N 1
ATOM 5421 C CA . ALA A 1 673 ? -19.460 22.580 2.338 1.00 84.69 673 ALA A CA 1
ATOM 5422 C C . ALA A 1 673 ? -20.860 22.127 1.876 1.00 84.69 673 ALA A C 1
ATOM 5424 O O . ALA A 1 673 ? -21.182 22.183 0.700 1.00 84.69 673 ALA A O 1
ATOM 5425 N N . ALA A 1 674 ? -21.701 21.648 2.798 1.00 76.50 674 ALA A N 1
ATOM 5426 C CA . ALA A 1 674 ? -23.065 21.205 2.497 1.00 76.50 674 ALA A CA 1
ATOM 5427 C C . ALA A 1 674 ? -24.131 22.263 2.844 1.00 76.50 674 ALA A C 1
ATOM 5429 O O . ALA A 1 674 ? -25.309 21.926 2.976 1.00 76.50 674 ALA A O 1
ATOM 5430 N N . SER A 1 675 ? -23.721 23.511 3.111 1.00 64.00 675 SER A N 1
ATOM 5431 C CA . SER A 1 675 ? -24.623 24.529 3.667 1.00 64.00 675 SER A CA 1
ATOM 5432 C C . SER A 1 675 ? -25.469 25.251 2.612 1.00 64.00 675 SER A C 1
ATOM 5434 O O . SER A 1 675 ? -26.541 25.749 2.957 1.00 64.00 675 SER A O 1
ATOM 5436 N N . ASP A 1 676 ? -25.042 25.238 1.346 1.00 58.34 676 ASP A N 1
ATOM 5437 C CA . ASP A 1 676 ? -25.838 25.620 0.173 1.00 58.34 676 ASP A CA 1
ATOM 5438 C C . ASP A 1 676 ? -26.063 24.389 -0.752 1.00 58.34 676 ASP A C 1
ATOM 5440 O O . ASP A 1 676 ? -25.753 23.266 -0.364 1.00 58.34 676 ASP A O 1
ATOM 5444 N N . VAL A 1 677 ? -26.663 24.533 -1.947 1.00 53.56 677 VAL A N 1
ATOM 5445 C CA . VAL A 1 677 ? -27.067 23.425 -2.871 1.00 53.56 677 VAL A CA 1
ATOM 5446 C C . VAL A 1 677 ? -25.865 22.641 -3.474 1.00 53.56 677 VAL A C 1
ATOM 5448 O O . VAL A 1 677 ? -25.977 22.032 -4.537 1.00 53.56 677 VAL A O 1
ATOM 5451 N N . GLY A 1 678 ? -24.704 22.666 -2.817 1.00 54.53 678 GLY A N 1
ATOM 5452 C CA . GLY A 1 678 ? -23.440 22.059 -3.233 1.00 54.53 678 GLY A CA 1
ATOM 5453 C C . GLY A 1 678 ? -23.246 20.604 -2.789 1.00 54.53 678 GLY A C 1
ATOM 5454 O O . GLY A 1 678 ? -24.018 20.043 -2.007 1.00 54.53 678 GLY A O 1
ATOM 5455 N N . ASP A 1 679 ? -22.196 19.976 -3.325 1.00 60.25 679 ASP A N 1
ATOM 5456 C CA . ASP A 1 679 ? -21.722 18.658 -2.893 1.00 60.25 679 ASP A CA 1
ATOM 5457 C C . ASP A 1 679 ? -20.860 18.819 -1.628 1.00 60.25 679 ASP A C 1
ATOM 5459 O O . ASP A 1 679 ? -20.031 19.719 -1.544 1.00 60.25 679 ASP A O 1
ATOM 5463 N N . ALA A 1 680 ? -20.980 17.914 -0.652 1.00 73.38 680 ALA A N 1
ATOM 5464 C CA . ALA A 1 680 ? -20.249 17.964 0.626 1.00 73.38 680 ALA A CA 1
ATOM 5465 C C . ALA A 1 680 ? -18.726 17.705 0.489 1.00 73.38 680 ALA A C 1
ATOM 5467 O O . ALA A 1 680 ? -18.044 17.345 1.457 1.00 73.38 680 ALA A O 1
ATOM 5468 N N . CYS A 1 681 ? -18.202 17.822 -0.730 1.00 75.44 681 CYS A N 1
ATOM 5469 C CA . CYS A 1 681 ? -16.836 17.542 -1.139 1.00 75.44 681 CYS A CA 1
ATOM 5470 C C . CYS A 1 681 ? -16.042 18.803 -1.504 1.00 75.44 681 CYS A C 1
ATOM 5472 O O . CYS A 1 681 ? -14.815 18.709 -1.599 1.00 75.44 681 CYS A O 1
ATOM 5474 N N . SER A 1 682 ? -16.692 19.957 -1.651 1.00 85.69 682 SER A N 1
ATOM 5475 C CA . SER A 1 682 ? -16.046 21.226 -1.982 1.00 85.69 682 SER A CA 1
ATOM 5476 C C . SER A 1 682 ? -16.720 22.399 -1.267 1.00 85.69 682 SER A C 1
ATOM 5478 O O . SER A 1 682 ? -17.871 22.314 -0.862 1.00 85.69 682 SER A O 1
ATOM 5480 N N . MET A 1 683 ? -15.963 23.466 -1.013 1.00 87.31 683 MET A N 1
ATOM 5481 C CA . MET A 1 683 ? -16.418 24.626 -0.247 1.00 87.31 683 MET A CA 1
ATOM 5482 C C . MET A 1 683 ? -16.136 25.912 -1.017 1.00 87.31 683 MET A C 1
ATOM 5484 O O . MET A 1 683 ? -14.981 26.253 -1.286 1.00 87.31 683 MET A O 1
ATOM 5488 N N . SER A 1 684 ? -17.189 26.654 -1.329 1.00 90.31 684 SER A N 1
ATOM 5489 C CA . SER A 1 684 ? -17.106 27.957 -1.986 1.00 90.31 684 SER A CA 1
ATOM 5490 C C . SER A 1 684 ? -16.487 29.031 -1.078 1.00 90.31 684 SER A C 1
ATOM 5492 O O . SER A 1 684 ? -16.367 28.884 0.145 1.00 90.31 684 SER A O 1
ATOM 5494 N N . LEU A 1 685 ? -16.116 30.172 -1.667 1.00 90.31 685 LEU A N 1
ATOM 5495 C CA . LEU A 1 685 ? -15.629 31.333 -0.915 1.00 90.31 685 LEU A CA 1
ATOM 5496 C C . LEU A 1 685 ? -16.648 31.817 0.132 1.00 90.31 685 LEU A C 1
ATOM 5498 O O . LEU A 1 685 ? -16.254 32.204 1.236 1.00 90.31 685 LEU A O 1
ATOM 5502 N N . ASP A 1 686 ? -17.937 31.823 -0.211 1.00 88.62 686 ASP A N 1
ATOM 5503 C CA . ASP A 1 686 ? -18.998 32.309 0.674 1.00 88.62 686 ASP A CA 1
ATOM 5504 C C . ASP A 1 686 ? -19.201 31.374 1.867 1.00 88.62 686 ASP A C 1
ATOM 5506 O O . ASP A 1 686 ? -19.308 31.841 3.006 1.00 88.62 686 ASP A O 1
ATOM 5510 N N . GLU A 1 687 ? -19.153 30.062 1.638 1.00 90.38 687 GLU A N 1
ATOM 5511 C CA . GLU A 1 687 ? -19.185 29.047 2.692 1.00 90.38 687 GLU A CA 1
ATOM 5512 C C . GLU A 1 687 ? -17.952 29.130 3.594 1.00 90.38 687 GLU A C 1
ATOM 5514 O O . GLU A 1 687 ? -18.079 29.113 4.823 1.00 90.38 687 GLU A O 1
ATOM 5519 N N . PHE A 1 688 ? -16.763 29.324 3.015 1.00 93.25 688 PHE A N 1
ATOM 5520 C CA . PHE A 1 688 ? -15.538 29.519 3.786 1.00 93.25 688 PHE A CA 1
ATOM 5521 C C . PHE A 1 688 ? -15.589 30.807 4.622 1.00 93.25 688 PHE A C 1
ATOM 5523 O O . PHE A 1 688 ? -15.225 30.819 5.801 1.00 93.25 688 PHE A O 1
ATOM 5530 N N . HIS A 1 689 ? -16.088 31.907 4.059 1.00 91.75 689 HIS A N 1
ATOM 5531 C CA . HIS A 1 689 ? -16.252 33.159 4.794 1.00 91.75 689 HIS A CA 1
ATOM 5532 C C . HIS A 1 689 ? -17.307 33.040 5.908 1.00 91.75 689 HIS A C 1
ATOM 5534 O O . HIS A 1 689 ? -17.100 33.567 7.007 1.00 91.75 689 HIS A O 1
ATOM 5540 N N . ARG A 1 690 ? -18.405 32.312 5.666 1.00 88.12 690 ARG A N 1
ATOM 5541 C CA . ARG A 1 690 ? -19.431 31.976 6.667 1.00 88.12 690 ARG A CA 1
ATOM 5542 C C . ARG A 1 690 ? -18.832 31.162 7.814 1.00 88.12 690 ARG A C 1
ATOM 5544 O O . ARG A 1 690 ? -18.999 31.548 8.969 1.00 88.12 690 ARG A O 1
ATOM 5551 N N . PHE A 1 691 ? -18.042 30.134 7.505 1.00 92.38 691 PHE A N 1
ATOM 5552 C CA . PHE A 1 691 ? -17.266 29.366 8.481 1.00 92.38 691 PHE A CA 1
ATOM 5553 C C . PHE A 1 691 ? -16.388 30.267 9.364 1.00 92.38 691 PHE A C 1
ATOM 5555 O O . PHE A 1 691 ? -16.448 30.193 10.594 1.00 92.38 691 PHE A O 1
ATOM 5562 N N . LEU A 1 692 ? -15.607 31.171 8.762 1.00 93.12 692 LEU A N 1
ATOM 5563 C CA . LEU A 1 692 ? -14.744 32.088 9.516 1.00 93.12 692 LEU A CA 1
ATOM 5564 C C . LEU A 1 692 ? -15.537 33.062 10.395 1.00 93.12 692 LEU A C 1
ATOM 5566 O O . LEU A 1 692 ? -15.070 33.444 11.475 1.00 93.12 692 LEU A O 1
ATOM 5570 N N . LYS A 1 693 ? -16.719 33.486 9.940 1.00 89.50 693 LYS A N 1
ATOM 5571 C CA . LYS A 1 693 ? -17.606 34.378 10.689 1.00 89.50 693 LYS A CA 1
ATOM 5572 C C . LYS A 1 693 ? -18.186 33.672 11.913 1.00 89.50 693 LYS A C 1
ATOM 5574 O O . LYS A 1 693 ? -18.062 34.211 13.013 1.00 89.50 693 LYS A O 1
ATOM 5579 N N . ASP A 1 694 ? -18.725 32.467 11.737 1.00 87.19 694 ASP A N 1
ATOM 5580 C CA . ASP A 1 694 ? -19.245 31.631 12.826 1.00 87.19 694 ASP A CA 1
ATOM 5581 C C . ASP A 1 694 ? -18.150 31.327 13.857 1.00 87.19 694 ASP A C 1
ATOM 5583 O O . ASP A 1 694 ? -18.377 31.401 15.064 1.00 87.19 694 ASP A O 1
ATOM 5587 N N . CYS A 1 695 ? -16.917 31.099 13.390 1.00 89.31 695 CYS A N 1
ATOM 5588 C CA . CYS A 1 695 ? -15.759 30.864 14.251 1.00 89.31 695 CYS A CA 1
ATOM 5589 C C . CYS A 1 695 ? -15.199 32.122 14.941 1.00 89.31 695 CYS A C 1
ATOM 5591 O O . CYS A 1 695 ? -14.201 32.036 15.659 1.00 89.31 695 CYS A O 1
ATOM 5593 N N . LYS A 1 696 ? -15.797 33.304 14.729 1.00 88.38 696 LYS A N 1
ATOM 5594 C CA . LYS A 1 696 ? -15.330 34.601 15.262 1.00 88.38 696 LYS A CA 1
ATOM 5595 C C . LYS A 1 696 ? -13.888 34.953 14.843 1.00 88.38 696 LYS A C 1
ATOM 5597 O O . LYS A 1 696 ? -13.145 35.621 15.574 1.00 88.38 696 LYS A O 1
ATOM 5602 N N . LEU A 1 697 ? -13.479 34.513 13.651 1.00 88.81 697 LEU A N 1
ATOM 5603 C CA . LEU A 1 697 ? -12.139 34.742 13.097 1.00 88.81 697 LEU A CA 1
ATOM 5604 C C . LEU A 1 697 ? -12.055 36.026 12.259 1.00 88.81 697 LEU A C 1
ATOM 5606 O O . LEU A 1 697 ? -10.998 36.663 12.226 1.00 88.81 697 LEU A O 1
ATOM 5610 N N . VAL A 1 698 ? -13.163 36.451 11.642 1.00 88.81 698 VAL A N 1
ATOM 5611 C CA . VAL A 1 698 ? -13.228 37.678 10.830 1.00 88.81 698 VAL A CA 1
ATOM 5612 C C . VAL A 1 698 ? -12.999 38.914 11.702 1.00 88.81 698 VAL A C 1
ATOM 5614 O O . VAL A 1 698 ? -13.707 39.148 12.679 1.00 88.81 698 VAL A O 1
ATOM 5617 N N . THR A 1 699 ? -12.008 39.731 11.341 1.00 85.31 699 THR A N 1
ATOM 5618 C CA . THR A 1 699 ? -11.676 40.985 12.045 1.00 85.31 699 THR A CA 1
ATOM 5619 C C . THR A 1 699 ? -11.194 42.068 11.097 1.00 85.31 699 THR A C 1
ATOM 5621 O O . THR A 1 699 ? -11.029 41.825 9.910 1.00 85.31 699 THR A O 1
ATOM 5624 N N . LYS A 1 700 ? -10.929 43.282 11.602 1.00 80.19 700 LYS A N 1
ATOM 5625 C CA . LYS A 1 700 ? -10.411 44.384 10.772 1.00 80.19 700 LYS A CA 1
ATOM 5626 C C . LYS A 1 700 ? -9.123 44.014 10.014 1.00 80.19 700 LYS A C 1
ATOM 5628 O O . LYS A 1 700 ? -8.934 44.483 8.900 1.00 80.19 700 LYS A O 1
ATOM 5633 N N . SER A 1 701 ? -8.256 43.177 10.594 1.00 76.81 701 SER A N 1
ATOM 5634 C CA . SER A 1 701 ? -7.016 42.696 9.958 1.00 76.81 701 SER A CA 1
ATOM 5635 C C . SER A 1 701 ? -7.202 41.457 9.072 1.00 76.81 701 SER A C 1
ATOM 5637 O O . SER A 1 701 ? -6.364 41.211 8.205 1.00 76.81 701 SER A O 1
ATOM 5639 N N . LEU A 1 702 ? -8.284 40.699 9.277 1.00 87.69 702 LEU A N 1
ATOM 5640 C CA . LEU A 1 702 ? -8.701 39.541 8.483 1.00 87.69 702 LEU A CA 1
ATOM 5641 C C . LEU A 1 702 ? -10.125 39.785 7.957 1.00 87.69 702 LEU A C 1
ATOM 5643 O O . LEU A 1 702 ? -11.080 39.134 8.379 1.00 87.69 702 LEU A O 1
ATOM 5647 N N . GLY A 1 703 ? -10.270 40.812 7.116 1.00 86.88 703 GLY A N 1
ATOM 5648 C CA . GLY A 1 703 ? -11.539 41.154 6.470 1.00 86.88 703 GLY A CA 1
ATOM 5649 C C . GLY A 1 703 ? -11.755 40.368 5.174 1.00 86.88 703 GLY A C 1
ATOM 5650 O O . GLY A 1 703 ? -10.835 39.712 4.685 1.00 86.88 703 GLY A O 1
ATOM 5651 N N . LEU A 1 704 ? -12.944 40.496 4.575 1.00 87.62 704 LEU A N 1
ATOM 5652 C CA . LEU A 1 704 ? -13.338 39.764 3.361 1.00 87.62 704 LEU A CA 1
ATOM 5653 C C . LEU A 1 704 ? -12.319 39.884 2.214 1.00 87.62 704 LEU A C 1
ATOM 5655 O O . LEU A 1 704 ? -12.029 38.894 1.556 1.00 87.62 704 LEU A O 1
ATOM 5659 N N . ALA A 1 705 ? -11.712 41.058 2.009 1.00 86.75 705 ALA A N 1
ATOM 5660 C CA . ALA A 1 705 ? -10.687 41.252 0.977 1.00 86.75 705 ALA A CA 1
ATOM 5661 C C . ALA A 1 705 ? -9.441 40.367 1.188 1.00 86.75 705 ALA A C 1
ATOM 5663 O O . ALA A 1 705 ? -8.871 39.857 0.229 1.00 86.75 705 ALA A O 1
ATOM 5664 N N . TYR A 1 706 ? -9.029 40.151 2.442 1.00 88.56 706 TYR A N 1
ATOM 5665 C CA . TYR A 1 706 ? -7.893 39.282 2.751 1.00 88.56 706 TYR A CA 1
ATOM 5666 C C . TYR A 1 706 ? -8.288 37.802 2.734 1.00 88.56 706 TYR A C 1
ATOM 5668 O O . TYR A 1 706 ? -7.497 36.970 2.312 1.00 88.56 706 TYR A O 1
ATOM 5676 N N . VAL A 1 707 ? -9.521 37.475 3.136 1.00 91.50 707 VAL A N 1
ATOM 5677 C CA . VAL A 1 707 ? -10.073 36.117 2.992 1.00 91.50 707 VAL A CA 1
ATOM 5678 C C . VAL A 1 707 ? -10.118 35.715 1.515 1.00 91.50 707 VAL A C 1
ATOM 5680 O O . VAL A 1 707 ? -9.619 34.649 1.176 1.00 91.50 707 VAL A O 1
ATOM 5683 N N . LYS A 1 708 ? -10.589 36.605 0.627 1.00 90.56 708 LYS A N 1
ATOM 5684 C CA . LYS A 1 708 ? -10.523 36.435 -0.836 1.00 90.56 708 LYS A CA 1
ATOM 5685 C C . LYS A 1 708 ? -9.094 36.217 -1.333 1.00 90.56 708 LYS A C 1
ATOM 5687 O O . LYS A 1 708 ? -8.856 35.345 -2.159 1.00 90.56 708 LYS A O 1
ATOM 5692 N N . LYS A 1 709 ? -8.130 36.976 -0.800 1.00 90.31 709 LYS A N 1
ATOM 5693 C CA . LYS A 1 709 ? -6.710 36.806 -1.133 1.00 90.31 709 LYS A CA 1
ATOM 5694 C C . LYS A 1 709 ? -6.199 35.406 -0.761 1.00 90.31 709 LYS A C 1
ATOM 5696 O O . LYS A 1 709 ? -5.637 34.744 -1.624 1.00 90.31 709 LYS A O 1
ATOM 5701 N N . ILE A 1 710 ? -6.432 34.950 0.477 1.00 90.75 710 ILE A N 1
ATOM 5702 C CA . ILE A 1 710 ? -6.057 33.594 0.925 1.00 90.75 710 ILE A CA 1
ATOM 5703 C C . ILE A 1 710 ? -6.705 32.542 0.016 1.00 90.75 710 ILE A C 1
ATOM 5705 O O . ILE A 1 710 ? -6.029 31.624 -0.438 1.00 90.75 710 ILE A O 1
ATOM 5709 N N . PHE A 1 711 ? -7.995 32.707 -0.282 1.00 92.12 711 PHE A N 1
ATOM 5710 C CA . PHE A 1 711 ? -8.756 31.797 -1.133 1.00 92.12 711 PHE A CA 1
ATOM 5711 C C . PHE A 1 711 ? -8.139 31.647 -2.529 1.00 92.12 711 PHE A C 1
ATOM 5713 O O . PHE A 1 711 ? -7.845 30.539 -2.976 1.00 92.12 711 PHE A O 1
ATOM 5720 N N . ASN A 1 712 ? -7.820 32.768 -3.174 1.00 90.56 712 ASN A N 1
ATOM 5721 C CA . ASN A 1 712 ? -7.233 32.771 -4.511 1.00 90.56 712 ASN A CA 1
ATOM 5722 C C . ASN A 1 712 ? -5.769 32.302 -4.528 1.00 90.56 712 ASN A C 1
ATOM 5724 O O . ASN A 1 712 ? -5.330 31.705 -5.506 1.00 90.56 712 ASN A O 1
ATOM 5728 N N . GLU A 1 713 ? -4.978 32.582 -3.490 1.00 89.44 713 GLU A N 1
ATOM 5729 C CA . GLU A 1 713 ? -3.574 32.143 -3.408 1.00 89.44 713 GLU A CA 1
ATOM 5730 C C . GLU A 1 713 ? -3.445 30.634 -3.178 1.00 89.44 713 GLU A C 1
ATOM 5732 O O . GLU A 1 713 ? -2.514 30.010 -3.693 1.00 89.44 713 GLU A O 1
ATOM 5737 N N . ILE A 1 714 ? -4.389 30.045 -2.442 1.00 90.12 714 ILE A N 1
ATOM 5738 C CA . ILE A 1 714 ? -4.452 28.600 -2.215 1.00 90.12 714 ILE A CA 1
ATOM 5739 C C . ILE A 1 714 ? -4.973 27.874 -3.462 1.00 90.12 714 ILE A C 1
ATOM 5741 O O . ILE A 1 714 ? -4.445 26.820 -3.801 1.00 90.12 714 ILE A O 1
ATOM 5745 N N . ASN A 1 715 ? -5.931 28.441 -4.194 1.00 87.31 715 ASN A N 1
ATOM 5746 C CA . ASN A 1 715 ? -6.453 27.817 -5.416 1.00 87.31 715 ASN A CA 1
ATOM 5747 C C . ASN A 1 715 ? -5.552 27.993 -6.654 1.00 87.31 715 ASN A C 1
ATOM 5749 O O . ASN A 1 715 ? -5.753 27.326 -7.667 1.00 87.31 715 ASN A O 1
ATOM 5753 N N . GLN A 1 716 ? -4.527 28.851 -6.596 1.00 81.00 716 GLN A N 1
ATOM 5754 C CA . GLN A 1 716 ? -3.549 28.995 -7.679 1.00 81.00 716 GLN A CA 1
ATOM 5755 C C . GLN A 1 716 ? -2.628 27.765 -7.776 1.00 81.00 716 GLN A C 1
ATOM 5757 O O . GLN A 1 716 ? -1.598 27.674 -7.098 1.00 81.00 716 GLN A O 1
ATOM 5762 N N . VAL A 1 717 ? -2.990 26.840 -8.670 1.00 56.72 717 VAL A N 1
ATOM 5763 C CA . VAL A 1 717 ? -2.129 25.745 -9.142 1.00 56.72 717 VAL A CA 1
ATOM 5764 C C . VAL A 1 717 ? -0.967 26.337 -9.951 1.00 56.72 717 VAL A C 1
ATOM 5766 O O . VAL A 1 717 ? -1.148 27.275 -10.728 1.00 56.72 717 VAL A O 1
ATOM 5769 N N . GLU A 1 718 ? 0.250 25.829 -9.744 1.00 49.72 718 GLU A N 1
ATOM 5770 C CA . GLU A 1 718 ? 1.451 26.249 -10.474 1.00 49.72 718 GLU A CA 1
ATOM 5771 C C . GLU A 1 718 ? 1.348 25.916 -11.970 1.00 49.72 718 GLU A C 1
ATOM 5773 O O . GLU A 1 718 ? 1.805 24.867 -12.408 1.00 49.72 718 GLU A O 1
ATOM 5778 N N . ASP A 1 719 ? 0.778 26.825 -12.761 1.00 39.50 719 ASP A N 1
ATOM 5779 C CA . ASP A 1 719 ? 0.915 26.807 -14.223 1.00 39.50 719 ASP A CA 1
ATOM 5780 C C . ASP A 1 719 ? 1.168 28.215 -14.797 1.00 39.50 719 ASP A C 1
ATOM 5782 O O . ASP A 1 719 ? 0.689 28.602 -15.858 1.00 39.50 719 ASP A O 1
ATOM 5786 N N . LYS A 1 720 ? 1.972 29.020 -14.088 1.00 35.16 720 LYS A N 1
ATOM 5787 C CA . LYS A 1 720 ? 2.483 30.316 -14.577 1.00 35.16 720 LYS A CA 1
ATOM 5788 C C . LYS A 1 720 ? 3.877 30.174 -15.197 1.00 35.16 720 LYS A C 1
ATOM 5790 O O . LYS A 1 720 ? 4.819 30.833 -14.769 1.00 35.16 720 LYS A O 1
ATOM 5795 N N . SER A 1 721 ? 4.019 29.299 -16.195 1.00 32.75 721 SER A N 1
ATOM 5796 C CA . SER A 1 721 ? 5.233 29.243 -17.035 1.00 32.75 721 SER A CA 1
ATOM 5797 C C . SER A 1 721 ? 5.019 29.681 -18.485 1.00 32.75 721 SER A C 1
ATOM 5799 O O . SER A 1 721 ? 5.945 29.595 -19.288 1.00 32.75 721 SER A O 1
ATOM 5801 N N . VAL A 1 722 ? 3.853 30.236 -18.823 1.00 36.41 722 VAL A N 1
ATOM 5802 C CA . VAL A 1 722 ? 3.642 30.858 -20.133 1.00 36.41 722 VAL A CA 1
ATOM 5803 C C . VAL A 1 722 ? 3.149 32.290 -19.946 1.00 36.41 722 VAL A C 1
ATOM 5805 O O . VAL A 1 722 ? 1.957 32.571 -19.962 1.00 36.41 722 VAL A O 1
ATOM 5808 N N . GLN A 1 723 ? 4.099 33.204 -19.756 1.00 36.03 723 GLN A N 1
ATOM 5809 C CA . GLN A 1 723 ? 3.893 34.613 -20.070 1.00 36.03 723 GLN A CA 1
ATOM 5810 C C . GLN A 1 723 ? 3.780 34.696 -21.601 1.00 36.03 723 GLN A C 1
ATOM 5812 O O . GLN A 1 723 ? 4.793 34.715 -22.298 1.00 36.03 723 GLN A O 1
ATOM 5817 N N . CYS A 1 724 ? 2.559 34.629 -22.133 1.00 32.75 724 CYS A N 1
ATOM 5818 C CA . CYS A 1 724 ? 2.293 35.149 -23.468 1.00 32.75 724 CYS A CA 1
ATOM 5819 C C . CYS A 1 724 ? 1.957 36.620 -23.272 1.00 32.75 724 CYS A C 1
ATOM 5821 O O . CYS A 1 724 ? 0.914 36.932 -22.702 1.00 32.75 724 CYS A O 1
ATOM 5823 N N . ASP A 1 725 ? 2.850 37.498 -23.709 1.00 35.97 725 ASP A N 1
ATOM 5824 C CA . ASP A 1 725 ? 2.491 38.874 -24.017 1.00 35.97 725 ASP A CA 1
ATOM 5825 C C . ASP A 1 725 ? 1.424 38.808 -25.123 1.00 35.97 725 ASP A C 1
ATOM 5827 O O . ASP A 1 725 ? 1.725 38.433 -26.258 1.00 35.97 725 ASP A O 1
ATOM 5831 N N . ILE A 1 726 ? 0.165 39.054 -24.770 1.00 38.44 726 ILE A N 1
ATOM 5832 C CA . ILE A 1 726 ? -0.905 39.285 -25.737 1.00 38.44 726 ILE A CA 1
ATOM 5833 C C . ILE A 1 726 ? -1.430 40.676 -25.427 1.00 38.44 726 ILE A C 1
ATOM 5835 O O . ILE A 1 726 ? -1.882 40.944 -24.314 1.00 38.44 726 ILE A O 1
ATOM 5839 N N . ASP A 1 727 ? -1.230 41.543 -26.412 1.00 36.16 727 ASP A N 1
ATOM 5840 C CA . ASP A 1 727 ? -1.696 42.917 -26.457 1.00 36.16 727 ASP A CA 1
ATOM 5841 C C . ASP A 1 727 ? -3.213 43.002 -26.237 1.00 36.16 727 ASP A C 1
ATOM 5843 O O . ASP A 1 727 ? -3.958 42.078 -26.568 1.00 36.16 727 ASP A O 1
ATOM 5847 N N . ASP A 1 728 ? -3.610 44.138 -25.665 1.00 46.16 728 ASP A N 1
ATOM 5848 C CA . ASP A 1 728 ? -4.976 44.603 -25.440 1.00 46.16 728 ASP A CA 1
ATOM 5849 C C . ASP A 1 728 ? -5.921 44.382 -26.639 1.00 46.16 728 ASP A C 1
ATOM 5851 O O . ASP A 1 728 ? -5.505 44.436 -27.798 1.00 46.16 728 ASP A O 1
ATOM 5855 N N . ASP A 1 729 ? -7.208 44.269 -26.294 1.00 44.69 729 ASP A N 1
ATOM 5856 C CA . ASP A 1 729 ? -8.413 44.230 -27.136 1.00 44.69 729 ASP A CA 1
ATOM 5857 C C . ASP A 1 729 ? -8.932 42.826 -27.492 1.00 44.69 729 ASP A C 1
ATOM 5859 O O . ASP A 1 729 ? -8.670 42.308 -28.571 1.00 44.69 729 ASP A O 1
ATOM 5863 N N . ASP A 1 730 ? -9.742 42.248 -26.595 1.00 39.62 730 ASP A N 1
ATOM 5864 C CA . ASP A 1 730 ? -11.029 41.629 -26.954 1.00 39.62 730 ASP A CA 1
ATOM 5865 C C . ASP A 1 730 ? -11.886 41.423 -25.682 1.00 39.62 730 ASP A C 1
ATOM 5867 O O . ASP A 1 730 ? -11.502 40.722 -24.744 1.00 39.62 730 ASP A O 1
ATOM 5871 N N . ASP A 1 731 ? -13.051 42.082 -25.651 1.00 45.38 731 ASP A N 1
ATOM 5872 C CA . ASP A 1 731 ? -14.118 41.958 -24.645 1.00 45.38 731 ASP A CA 1
ATOM 5873 C C . ASP A 1 731 ? -14.803 40.573 -24.735 1.00 45.38 731 ASP A C 1
ATOM 5875 O O . ASP A 1 731 ? -15.959 40.461 -25.151 1.00 45.38 731 ASP A O 1
ATOM 5879 N N . ASP A 1 732 ? -14.106 39.506 -24.346 1.00 40.78 732 ASP A N 1
ATOM 5880 C CA . ASP A 1 732 ? -14.717 38.192 -24.130 1.00 40.78 732 ASP A CA 1
ATOM 5881 C C . ASP A 1 732 ? -15.007 38.006 -22.632 1.00 40.78 732 ASP A C 1
ATOM 5883 O O . ASP A 1 732 ? -14.094 37.961 -21.808 1.00 40.78 732 ASP A O 1
ATOM 5887 N N . GLU A 1 733 ? -16.296 37.905 -22.280 1.00 44.44 733 GLU A N 1
ATOM 5888 C CA . GLU A 1 733 ? -16.793 37.559 -20.942 1.00 44.44 733 GLU A CA 1
ATOM 5889 C C . GLU A 1 733 ? -15.990 36.383 -20.356 1.00 44.44 733 GLU A C 1
ATOM 5891 O O . GLU A 1 733 ? -16.136 35.229 -20.774 1.00 44.44 733 GLU A O 1
ATOM 5896 N N . GLU A 1 734 ? -15.119 36.683 -19.386 1.00 42.72 734 GLU A N 1
ATOM 5897 C CA . GLU A 1 734 ? -14.357 35.684 -18.646 1.00 42.72 734 GLU A CA 1
ATOM 5898 C C . GLU A 1 734 ? -15.342 34.697 -18.009 1.00 42.72 734 GLU A C 1
ATOM 5900 O O . GLU A 1 734 ? -16.096 35.035 -17.096 1.00 42.72 734 GLU A O 1
ATOM 5905 N N . ASN A 1 735 ? -15.324 33.447 -18.477 1.00 36.69 735 ASN A N 1
ATOM 5906 C CA . ASN A 1 735 ? -15.831 32.327 -17.696 1.00 36.69 735 ASN A CA 1
ATOM 5907 C C . ASN A 1 735 ? -14.965 32.232 -16.426 1.00 36.69 735 ASN A C 1
ATOM 5909 O O . ASN A 1 735 ? -13.971 31.501 -16.411 1.00 36.69 735 ASN A O 1
ATOM 5913 N N . GLU A 1 736 ? -15.308 33.000 -15.386 1.00 46.97 736 GLU A N 1
ATOM 5914 C CA . GLU A 1 736 ? -14.769 32.849 -14.036 1.00 46.97 736 GLU A CA 1
ATOM 5915 C C . GLU A 1 736 ? -15.041 31.401 -13.613 1.00 46.97 736 GLU A C 1
ATOM 5917 O O . GLU A 1 736 ? -16.172 31.006 -13.334 1.00 46.97 736 GLU A O 1
ATOM 5922 N N . VAL A 1 737 ? -14.002 30.566 -13.637 1.00 55.50 737 VAL A N 1
ATOM 5923 C CA . VAL A 1 737 ? -14.079 29.219 -13.077 1.00 55.50 737 VAL A CA 1
ATOM 5924 C C . VAL A 1 737 ? -14.380 29.395 -11.593 1.00 55.50 737 VAL A C 1
ATOM 5926 O O . VAL A 1 737 ? -13.559 29.971 -10.878 1.00 55.50 737 VAL A O 1
ATOM 5929 N N . GLU A 1 738 ? -15.546 28.928 -11.142 1.00 66.75 738 GLU A N 1
ATOM 5930 C CA . GLU A 1 738 ? -15.920 28.938 -9.727 1.00 66.75 738 GLU A CA 1
ATOM 5931 C C . GLU A 1 738 ? -14.850 28.175 -8.935 1.00 66.75 738 GLU A C 1
ATOM 5933 O O . GLU A 1 738 ? -14.733 26.951 -9.002 1.00 66.75 738 GLU A O 1
ATOM 5938 N N . LEU A 1 739 ? -13.981 28.924 -8.255 1.00 82.62 739 LEU A N 1
ATOM 5939 C CA . LEU A 1 739 ? -12.921 28.365 -7.431 1.00 82.62 739 LEU A CA 1
ATOM 5940 C C . LEU A 1 739 ? -13.550 27.821 -6.146 1.00 82.62 739 LEU A C 1
ATOM 5942 O O . LEU A 1 739 ? -14.258 28.545 -5.445 1.00 82.62 739 LEU A O 1
ATOM 5946 N N . GLU A 1 740 ? -13.235 26.578 -5.799 1.00 87.44 740 GLU A N 1
ATOM 5947 C CA . GLU A 1 740 ? -13.724 25.920 -4.588 1.00 87.44 740 GLU A CA 1
ATOM 5948 C C . GLU A 1 740 ? -12.569 25.268 -3.828 1.00 87.44 740 GLU A C 1
ATOM 5950 O O . GLU A 1 740 ? -11.611 24.766 -4.415 1.00 87.44 740 GLU A O 1
ATOM 5955 N N . PHE A 1 741 ? -12.658 25.262 -2.502 1.00 90.56 741 PHE A N 1
ATOM 5956 C CA . PHE A 1 741 ? -11.736 24.535 -1.644 1.00 90.56 741 PHE A CA 1
ATOM 5957 C C . PHE A 1 741 ? -12.141 23.074 -1.516 1.00 90.56 741 PHE A C 1
ATOM 5959 O O . PHE A 1 741 ? -13.229 22.763 -1.035 1.00 90.56 741 PHE A O 1
ATOM 5966 N N . GLY A 1 742 ? -11.218 22.173 -1.836 1.00 88.75 742 GLY A N 1
ATOM 5967 C CA . GLY A 1 742 ? -11.265 20.816 -1.325 1.00 88.75 742 GLY A CA 1
ATOM 5968 C C . GLY A 1 742 ? -10.796 20.749 0.138 1.00 88.75 742 GLY A C 1
ATOM 5969 O O . GLY A 1 742 ? -10.371 21.745 0.735 1.00 88.75 742 GLY A O 1
ATOM 5970 N N . PRO A 1 743 ? -10.833 19.553 0.746 1.00 89.44 743 PRO A N 1
ATOM 5971 C CA . PRO A 1 743 ? -10.341 19.328 2.104 1.00 89.44 743 PRO A CA 1
ATOM 5972 C C . PRO A 1 743 ? -8.898 19.791 2.350 1.00 89.44 743 PRO A C 1
ATOM 5974 O O . PRO A 1 743 ? -8.595 20.318 3.420 1.00 89.44 743 PRO A O 1
ATOM 5977 N N . THR A 1 744 ? -8.013 19.612 1.364 1.00 91.19 744 THR A N 1
ATOM 5978 C CA . THR A 1 744 ? -6.595 19.983 1.472 1.00 91.19 744 THR A CA 1
ATOM 5979 C C . THR A 1 744 ? -6.424 21.493 1.479 1.00 91.19 744 THR A C 1
ATOM 5981 O O . THR A 1 744 ? -5.769 22.036 2.369 1.00 91.19 744 THR A O 1
ATOM 5984 N N . GLU A 1 745 ? -7.096 22.183 0.562 1.00 93.12 745 GLU A N 1
ATOM 5985 C CA . GLU A 1 745 ? -7.108 23.640 0.493 1.00 93.12 745 GLU A CA 1
ATOM 5986 C C . GLU A 1 745 ? -7.709 24.255 1.763 1.00 93.12 745 GLU A C 1
ATOM 5988 O O . GLU A 1 745 ? -7.188 25.241 2.282 1.00 93.12 745 GLU A O 1
ATOM 5993 N N . PHE A 1 746 ? -8.757 23.644 2.324 1.00 94.50 746 PHE A N 1
ATOM 5994 C CA . PHE A 1 746 ? -9.372 24.091 3.573 1.00 94.50 746 PHE A CA 1
ATOM 5995 C C . PHE A 1 746 ? -8.399 24.055 4.761 1.00 94.50 746 PHE A C 1
ATOM 5997 O O . PHE A 1 746 ? -8.316 25.014 5.534 1.00 94.50 746 PHE A O 1
ATOM 6004 N N . VAL A 1 747 ? -7.631 22.973 4.909 1.00 94.75 747 VAL A N 1
ATOM 6005 C CA . VAL A 1 747 ? -6.649 22.829 5.997 1.00 94.75 747 VAL A CA 1
ATOM 6006 C C . VAL A 1 747 ? -5.498 23.820 5.831 1.00 94.75 747 VAL A C 1
ATOM 6008 O O . VAL A 1 747 ? -5.095 24.468 6.800 1.00 94.75 747 VAL A O 1
ATOM 6011 N N . GLU A 1 748 ? -5.018 24.019 4.604 1.00 94.62 748 GLU A N 1
ATOM 6012 C CA . GLU A 1 748 ? -4.027 25.051 4.280 1.00 94.62 748 GLU A CA 1
ATOM 6013 C C . GLU A 1 748 ? -4.558 26.460 4.585 1.00 94.62 748 GLU A C 1
ATOM 6015 O O . GLU A 1 748 ? -3.851 27.287 5.170 1.00 94.62 748 GLU A O 1
ATOM 6020 N N . ALA A 1 749 ? -5.833 26.718 4.292 1.00 94.38 749 ALA A N 1
ATOM 6021 C CA . ALA A 1 749 ? -6.478 27.993 4.571 1.00 94.38 749 ALA A CA 1
ATOM 6022 C C . ALA A 1 749 ? -6.589 28.268 6.072 1.00 94.38 749 ALA A C 1
ATOM 6024 O O . ALA A 1 749 ? -6.356 29.402 6.498 1.00 94.38 749 ALA A O 1
ATOM 6025 N N . ILE A 1 750 ? -6.859 27.248 6.896 1.00 95.62 750 ILE A N 1
ATOM 6026 C CA . ILE A 1 750 ? -6.816 27.372 8.362 1.00 95.62 750 ILE A CA 1
ATOM 6027 C C . ILE A 1 750 ? -5.421 27.808 8.828 1.00 95.62 750 ILE A C 1
ATOM 6029 O O . ILE A 1 750 ? -5.319 28.665 9.712 1.00 95.62 750 ILE A O 1
ATOM 6033 N N . VAL A 1 751 ? -4.348 27.271 8.232 1.00 95.06 751 VAL A N 1
ATOM 6034 C CA . VAL A 1 751 ? -2.969 27.666 8.567 1.00 95.06 751 VAL A CA 1
ATOM 6035 C C . VAL A 1 751 ? -2.737 29.145 8.247 1.00 95.06 751 VAL A C 1
ATOM 6037 O O . VAL A 1 751 ? -2.285 29.892 9.120 1.00 95.06 751 VAL A O 1
ATOM 6040 N N . CYS A 1 752 ? -3.112 29.599 7.048 1.00 93.44 752 CYS A N 1
ATOM 6041 C CA . CYS A 1 752 ? -2.984 31.002 6.640 1.00 93.44 752 CYS A CA 1
ATOM 6042 C C . CYS A 1 752 ? -3.828 31.952 7.502 1.00 93.44 752 CYS A C 1
ATOM 6044 O O . CYS A 1 752 ? -3.369 33.025 7.905 1.00 93.44 752 CYS A O 1
ATOM 6046 N N . VAL A 1 753 ? -5.052 31.548 7.842 1.00 94.25 753 VAL A N 1
ATOM 6047 C CA . VAL A 1 753 ? -5.944 32.310 8.722 1.00 94.25 753 VAL A CA 1
ATOM 6048 C C . VAL A 1 753 ? -5.356 32.429 10.124 1.00 94.25 753 VAL A C 1
ATOM 6050 O O . VAL A 1 753 ? -5.345 33.525 10.687 1.00 94.25 753 VAL A O 1
ATOM 6053 N N . ALA A 1 754 ? -4.838 31.338 10.689 1.00 93.00 754 ALA A N 1
ATOM 6054 C CA . ALA A 1 754 ? -4.217 31.346 12.008 1.00 93.00 754 ALA A CA 1
ATOM 6055 C C . ALA A 1 754 ? -2.964 32.230 12.042 1.00 93.00 754 ALA A C 1
ATOM 6057 O O . ALA A 1 754 ? -2.790 33.011 12.983 1.00 93.00 754 ALA A O 1
ATOM 6058 N N . ASP A 1 755 ? -2.122 32.144 11.007 1.00 91.94 755 ASP A N 1
ATOM 6059 C CA . ASP A 1 755 ? -0.938 32.987 10.862 1.00 91.94 755 ASP A CA 1
ATOM 6060 C C . ASP A 1 755 ? -1.324 34.469 10.862 1.00 91.94 755 ASP A C 1
ATOM 6062 O O . ASP A 1 755 ? -0.825 35.236 11.689 1.00 91.94 755 ASP A O 1
ATOM 6066 N N . LYS A 1 756 ? -2.301 34.854 10.033 1.00 91.25 756 LYS A N 1
ATOM 6067 C CA . LYS A 1 756 ? -2.748 36.244 9.920 1.00 91.25 756 LYS A CA 1
ATOM 6068 C C . LYS A 1 756 ? -3.444 36.757 11.177 1.00 91.25 756 LYS A C 1
ATOM 6070 O O . LYS A 1 756 ? -3.198 37.886 11.606 1.00 91.25 756 LYS A O 1
ATOM 6075 N N . ARG A 1 757 ? -4.338 35.953 11.756 1.00 88.50 757 ARG A N 1
ATOM 6076 C CA . ARG A 1 757 ? -5.155 36.322 12.919 1.00 88.50 757 ARG A CA 1
ATOM 6077 C C . ARG A 1 757 ? -4.306 36.480 14.172 1.00 88.50 757 ARG A C 1
ATOM 6079 O O . ARG A 1 757 ? -4.537 37.407 14.946 1.00 88.50 757 ARG A O 1
ATOM 6086 N N . LEU A 1 758 ? -3.346 35.577 14.368 1.00 88.56 758 LEU A N 1
ATOM 6087 C CA . LEU A 1 758 ? -2.565 35.477 15.598 1.00 88.56 758 LEU A CA 1
ATOM 6088 C C . LEU A 1 758 ? -1.100 35.899 15.426 1.00 88.56 758 LEU A C 1
ATOM 6090 O O . LEU A 1 758 ? -0.359 35.903 16.403 1.00 88.56 758 LEU A O 1
ATOM 6094 N N . GLY A 1 759 ? -0.664 36.294 14.229 1.00 79.62 759 GLY A N 1
ATOM 6095 C CA . GLY A 1 759 ? 0.723 36.684 13.948 1.00 79.62 759 GLY A CA 1
ATOM 6096 C C . GLY A 1 759 ? 1.199 37.937 14.675 1.00 79.62 759 GLY A C 1
ATOM 6097 O O . GLY A 1 759 ? 2.397 38.131 14.849 1.00 79.62 759 GLY A O 1
ATOM 6098 N N . SER A 1 760 ? 0.282 38.761 15.185 1.00 76.06 760 SER A N 1
ATOM 6099 C CA . SER A 1 760 ? 0.630 39.891 16.056 1.00 76.06 760 SER A CA 1
ATOM 6100 C C . SER A 1 760 ? 0.970 39.476 17.497 1.00 76.06 760 SER A C 1
ATOM 6102 O O . SER A 1 760 ? 1.507 40.291 18.250 1.00 76.06 760 SER A O 1
ATOM 6104 N N . HIS A 1 761 ? 0.693 38.228 17.902 1.00 80.00 761 HIS A N 1
ATOM 6105 C CA . HIS A 1 761 ? 1.071 37.716 19.220 1.00 80.00 761 HIS A CA 1
ATOM 6106 C C . HIS A 1 761 ? 2.558 37.350 19.237 1.00 80.00 761 HIS A C 1
ATOM 6108 O O . HIS A 1 761 ? 2.978 36.324 18.702 1.00 80.00 761 HIS A O 1
ATOM 6114 N N . LYS A 1 762 ? 3.366 38.196 19.881 1.00 73.56 762 LYS A N 1
ATOM 6115 C CA . LYS A 1 762 ? 4.809 37.972 20.019 1.00 73.56 762 LYS A CA 1
ATOM 6116 C C . LYS A 1 762 ? 5.087 36.659 20.766 1.00 73.56 762 LYS A C 1
ATOM 6118 O O . LYS A 1 762 ? 4.569 36.455 21.860 1.00 73.56 762 LYS A O 1
ATOM 6123 N N . GLY A 1 763 ? 5.947 35.812 20.193 1.00 78.38 763 GLY A N 1
ATOM 6124 C CA . GLY A 1 763 ? 6.499 34.618 20.848 1.00 78.38 763 GLY A CA 1
ATOM 6125 C C . GLY A 1 763 ? 5.820 33.280 20.530 1.00 78.38 763 GLY A C 1
ATOM 6126 O O . GLY A 1 763 ? 6.264 32.271 21.067 1.00 78.38 763 GLY A O 1
ATOM 6127 N N . LEU A 1 764 ? 4.792 33.242 19.671 1.00 88.06 764 LEU A N 1
ATOM 6128 C CA . LEU A 1 764 ? 4.148 31.987 19.257 1.00 88.06 764 LEU A CA 1
ATOM 6129 C C . LEU A 1 764 ? 4.684 31.481 17.911 1.00 88.06 764 LEU A C 1
ATOM 6131 O O . LEU A 1 764 ? 4.712 32.227 16.931 1.00 88.06 764 LEU A O 1
ATOM 6135 N N . SER A 1 765 ? 5.045 30.197 17.840 1.00 91.31 765 SER A N 1
ATOM 6136 C CA . SER A 1 765 ? 5.365 29.528 16.570 1.00 91.31 765 SER A CA 1
ATOM 6137 C C . SER A 1 765 ? 4.119 29.372 15.684 1.00 91.31 765 SER A C 1
ATOM 6139 O O . SER A 1 765 ? 2.986 29.536 16.147 1.00 91.31 765 SER A O 1
ATOM 6141 N N . LEU A 1 766 ? 4.298 29.046 14.397 1.00 92.31 766 LEU A N 1
ATOM 6142 C CA . LEU A 1 766 ? 3.175 28.807 13.479 1.00 92.31 766 LEU A CA 1
ATOM 6143 C C . LEU A 1 766 ? 2.263 27.684 13.996 1.00 92.31 766 LEU A C 1
ATOM 6145 O O . LEU A 1 766 ? 1.061 27.889 14.133 1.00 92.31 766 LEU A O 1
ATOM 6149 N N . SER A 1 767 ? 2.831 26.545 14.395 1.00 92.50 767 SER A N 1
ATOM 6150 C CA . SER A 1 767 ? 2.077 25.425 14.978 1.00 92.50 767 SER A CA 1
ATOM 6151 C C . SER A 1 767 ? 1.313 25.801 16.251 1.00 92.50 767 SER A C 1
ATOM 6153 O O . SER A 1 767 ? 0.182 25.357 16.440 1.00 92.50 767 SER A O 1
ATOM 6155 N N . GLN A 1 768 ? 1.873 26.664 17.107 1.00 93.81 768 GLN A N 1
ATOM 6156 C CA . GLN A 1 768 ? 1.177 27.165 18.298 1.00 93.81 768 GLN A CA 1
ATOM 6157 C C . GLN A 1 768 ? 0.014 28.094 17.940 1.00 93.81 768 GLN A C 1
ATOM 6159 O O . GLN A 1 768 ? -1.045 28.010 18.562 1.00 93.81 768 GLN A O 1
ATOM 6164 N N . ARG A 1 769 ? 0.183 28.953 16.927 1.00 94.00 769 ARG A N 1
ATOM 6165 C CA . ARG A 1 769 ? -0.894 29.812 16.414 1.00 94.00 769 ARG A CA 1
ATOM 6166 C C . ARG A 1 769 ? -2.017 28.980 15.801 1.00 94.00 769 ARG A C 1
ATOM 6168 O O . ARG A 1 769 ? -3.172 29.202 16.146 1.00 94.00 769 ARG A O 1
ATOM 6175 N N . VAL A 1 770 ? -1.696 27.976 14.984 1.00 94.56 770 VAL A N 1
ATOM 6176 C CA . VAL A 1 770 ? -2.697 27.057 14.413 1.00 94.56 770 VAL A CA 1
ATOM 6177 C C . VAL A 1 770 ? -3.413 26.273 15.510 1.00 94.56 770 VAL A C 1
ATOM 6179 O O . VAL A 1 770 ? -4.638 26.231 15.511 1.00 94.56 770 VAL A O 1
ATOM 6182 N N . LYS A 1 771 ? -2.689 25.745 16.506 1.00 93.81 771 LYS A N 1
ATOM 6183 C CA . LYS A 1 771 ? -3.292 25.051 17.657 1.00 93.81 771 LYS A CA 1
ATOM 6184 C C . LYS A 1 771 ? -4.269 25.942 18.413 1.00 93.81 771 LYS A C 1
ATOM 6186 O O . LYS A 1 771 ? -5.377 25.513 18.721 1.00 93.81 771 LYS A O 1
ATOM 6191 N N . LYS A 1 772 ? -3.873 27.185 18.685 1.00 92.19 772 LYS A N 1
ATOM 6192 C CA . LYS A 1 772 ? -4.729 28.161 19.359 1.00 92.19 772 LYS A CA 1
ATOM 6193 C C . LYS A 1 772 ? -5.965 28.504 18.520 1.00 92.19 772 LYS A C 1
ATOM 6195 O O . LYS A 1 772 ? -7.068 28.526 19.051 1.00 92.19 772 LYS A O 1
ATOM 6200 N N . CYS A 1 773 ? -5.789 28.718 17.216 1.00 92.81 773 CYS A N 1
ATOM 6201 C CA . CYS A 1 773 ? -6.880 28.968 16.272 1.00 92.81 773 CYS A CA 1
ATOM 6202 C C . CYS A 1 773 ? -7.886 27.804 16.242 1.00 92.81 773 CYS A C 1
ATOM 6204 O O . CYS A 1 773 ? -9.085 28.020 16.407 1.00 92.81 773 CYS A O 1
ATOM 6206 N N . LEU A 1 774 ? -7.397 26.567 16.111 1.00 92.19 774 LEU A N 1
ATOM 6207 C CA . LEU A 1 774 ? -8.236 25.371 16.093 1.00 92.19 774 LEU A CA 1
ATOM 6208 C C . LEU A 1 774 ? -9.016 25.203 17.399 1.00 92.19 774 LEU A C 1
ATOM 6210 O O . LEU A 1 774 ? -10.233 25.089 17.360 1.00 92.19 774 LEU A O 1
ATOM 6214 N N . VAL A 1 775 ? -8.343 25.229 18.550 1.00 88.69 775 VAL A N 1
ATOM 6215 C CA . VAL A 1 775 ? -8.977 24.894 19.835 1.00 88.69 775 VAL A CA 1
ATOM 6216 C C . VAL A 1 775 ? -9.870 26.019 20.361 1.00 88.69 775 VAL A C 1
ATOM 6218 O O . VAL A 1 775 ? -11.004 25.764 20.756 1.00 88.69 775 VAL A O 1
ATOM 6221 N N . GLU A 1 776 ? -9.384 27.262 20.375 1.00 88.62 776 GLU A N 1
ATOM 6222 C CA . GLU A 1 776 ? -10.089 28.366 21.045 1.00 88.62 776 GLU A CA 1
ATOM 6223 C C . GLU A 1 776 ? -11.136 29.049 20.155 1.00 88.62 776 GLU A C 1
ATOM 6225 O O . GLU A 1 776 ? -12.081 29.642 20.673 1.00 88.62 776 GLU A O 1
ATOM 6230 N N . TYR A 1 777 ? -10.989 28.975 18.827 1.00 88.62 777 TYR A N 1
ATOM 6231 C CA . TYR A 1 777 ? -11.898 29.641 17.890 1.00 88.62 777 TYR A CA 1
ATOM 6232 C C . TYR A 1 777 ? -12.733 28.642 17.098 1.00 88.62 777 TYR A C 1
ATOM 6234 O O . TYR A 1 777 ? -13.958 28.701 17.169 1.00 88.62 777 TYR A O 1
ATOM 6242 N N . ILE A 1 778 ? -12.095 27.726 16.367 1.00 91.00 778 ILE A N 1
ATOM 6243 C CA . ILE A 1 778 ? -12.800 26.844 15.428 1.00 91.00 778 ILE A CA 1
ATOM 6244 C C . ILE A 1 778 ? -13.630 25.802 16.179 1.00 91.00 778 ILE A C 1
ATOM 6246 O O . ILE A 1 778 ? -14.851 25.845 16.115 1.00 91.00 778 ILE A O 1
ATOM 6250 N N . LEU A 1 779 ? -13.006 24.916 16.956 1.00 84.94 779 LEU A N 1
ATOM 6251 C CA . LEU A 1 779 ? -13.701 23.846 17.683 1.00 84.94 779 LEU A CA 1
ATOM 6252 C C . LEU A 1 779 ? -14.692 24.391 18.715 1.00 84.94 779 LEU A C 1
ATOM 6254 O O . LEU A 1 779 ? -15.735 23.791 18.959 1.00 84.94 779 LEU A O 1
ATOM 6258 N N . ALA A 1 780 ? -14.388 25.552 19.297 1.00 82.00 780 ALA A N 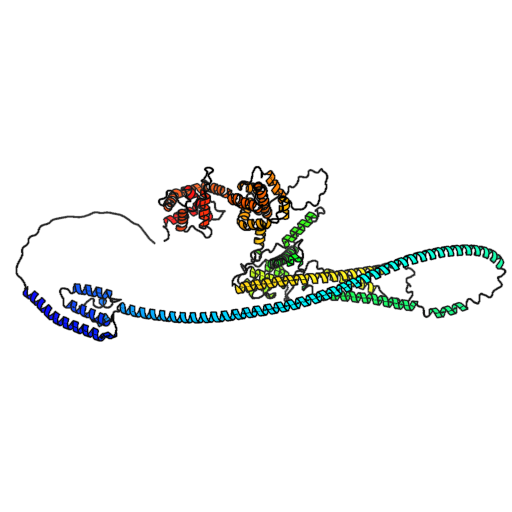1
ATOM 6259 C CA . ALA A 1 780 ? -15.280 26.200 20.240 1.00 82.00 780 ALA A CA 1
ATOM 6260 C C . ALA A 1 780 ? -16.563 26.724 19.577 1.00 82.00 780 ALA A C 1
ATOM 6262 O O . ALA A 1 780 ? -17.601 26.707 20.234 1.00 82.00 780 ALA A O 1
ATOM 6263 N N . ASN A 1 781 ? -16.523 27.209 18.328 1.00 80.38 781 ASN A N 1
ATOM 6264 C CA . ASN A 1 781 ? -17.618 27.999 17.742 1.00 80.38 781 ASN A CA 1
ATOM 6265 C C . ASN A 1 781 ? -18.216 27.444 16.434 1.00 80.38 781 ASN A C 1
ATOM 6267 O O . ASN A 1 781 ? -19.343 27.805 16.096 1.00 80.38 781 ASN A O 1
ATOM 6271 N N . ALA A 1 782 ? -17.514 26.573 15.712 1.00 81.19 782 ALA A N 1
ATOM 6272 C CA . ALA A 1 782 ? -17.989 25.989 14.462 1.00 81.19 782 ALA A CA 1
ATOM 6273 C C . ALA A 1 782 ? -19.276 25.169 14.664 1.00 81.19 782 ALA A C 1
ATOM 6275 O O . ALA A 1 782 ? -19.469 24.529 15.699 1.00 81.19 782 ALA A O 1
ATOM 6276 N N . CYS A 1 783 ? -20.150 25.156 13.653 1.00 70.75 783 CYS A N 1
ATOM 6277 C CA . CYS A 1 783 ? -21.409 24.395 13.626 1.00 70.75 783 CYS A CA 1
ATOM 6278 C C . CYS A 1 783 ? -22.443 24.777 14.713 1.00 70.75 783 CYS A C 1
ATOM 6280 O O . CYS A 1 783 ? -23.444 24.077 14.883 1.00 70.75 783 CYS A O 1
ATOM 6282 N N . ARG A 1 784 ? -22.246 25.880 15.457 1.00 62.84 784 ARG A N 1
ATOM 6283 C CA . ARG A 1 784 ? -23.192 26.347 16.494 1.00 62.84 784 ARG A CA 1
ATOM 6284 C C . ARG A 1 784 ? -24.561 26.760 15.938 1.00 62.84 784 ARG A C 1
ATOM 6286 O O . ARG A 1 784 ? -25.555 26.622 16.648 1.00 62.84 784 ARG A O 1
ATOM 6293 N N . SER A 1 785 ? -24.634 27.164 14.669 1.00 51.62 785 SER A N 1
ATOM 6294 C CA . SER A 1 785 ? -25.878 27.519 13.965 1.00 51.62 785 SER A CA 1
ATOM 6295 C C . SER A 1 785 ? -26.916 26.380 13.909 1.00 51.62 785 SER A C 1
ATOM 6297 O O . SER A 1 785 ? -28.111 26.642 13.777 1.00 51.62 785 SER A O 1
ATOM 6299 N N . SER A 1 786 ? -26.508 25.119 14.108 1.00 50.88 786 SER A N 1
ATOM 6300 C CA . SER A 1 786 ? -27.432 23.978 14.207 1.00 50.88 786 SER A CA 1
ATOM 6301 C C . SER A 1 786 ? -28.299 23.992 15.477 1.00 50.88 786 SER A C 1
ATOM 6303 O O . SER A 1 786 ? -29.387 23.413 15.460 1.00 50.88 786 SER A O 1
ATOM 6305 N N . THR A 1 787 ? -27.853 24.623 16.568 1.00 54.91 787 THR A N 1
ATOM 6306 C CA . THR A 1 787 ? -28.631 24.721 17.821 1.00 54.91 787 THR A CA 1
ATOM 6307 C C . THR A 1 787 ? -29.822 25.662 17.639 1.00 54.91 787 THR A C 1
ATOM 6309 O O . THR A 1 787 ? -30.934 25.337 18.050 1.00 54.91 787 THR A O 1
ATOM 6312 N N . ASP A 1 788 ? -29.630 26.765 16.913 1.00 56.78 788 ASP A N 1
ATOM 6313 C CA . ASP A 1 788 ? -30.697 27.714 16.581 1.00 56.78 788 ASP A CA 1
ATOM 6314 C C . ASP A 1 788 ? -31.709 27.131 15.598 1.00 56.78 788 ASP A C 1
ATOM 6316 O O . ASP A 1 788 ? -32.913 27.315 15.772 1.00 56.78 788 ASP A O 1
ATOM 6320 N N . ALA A 1 789 ? -31.251 26.365 14.603 1.00 63.28 789 ALA A N 1
ATOM 6321 C CA . ALA A 1 789 ? -32.137 25.656 13.682 1.00 63.28 789 ALA A CA 1
ATOM 6322 C C . ALA A 1 789 ? -33.007 24.615 14.413 1.00 63.28 789 ALA A C 1
ATOM 6324 O O . ALA A 1 789 ? -34.220 24.556 14.196 1.00 63.28 789 ALA A O 1
ATOM 6325 N N . PHE A 1 790 ? -32.413 23.842 15.331 1.00 72.38 790 PHE A N 1
ATOM 6326 C CA . PHE A 1 790 ? -33.147 22.909 16.189 1.00 72.38 790 PHE A CA 1
ATOM 6327 C C . PHE A 1 790 ? -34.149 23.638 17.090 1.00 72.38 790 PHE A C 1
ATOM 6329 O O . PHE A 1 790 ? -35.318 23.258 17.143 1.00 72.38 790 PHE A O 1
ATOM 6336 N N . ARG A 1 791 ? -33.748 24.732 17.748 1.00 73.19 791 ARG A N 1
ATOM 6337 C CA . ARG A 1 791 ? -34.661 25.524 18.584 1.00 73.19 791 ARG A CA 1
ATOM 6338 C C . ARG A 1 791 ? -35.766 26.185 17.782 1.00 73.19 791 ARG A C 1
ATOM 6340 O O . ARG A 1 791 ? -36.878 26.291 18.289 1.00 73.19 791 ARG A O 1
ATOM 6347 N N . HIS A 1 792 ? -35.510 26.599 16.544 1.00 74.19 792 HIS A N 1
ATOM 6348 C CA . HIS A 1 792 ? -36.543 27.114 15.651 1.00 74.19 792 HIS A CA 1
ATOM 6349 C C . HIS A 1 792 ? -37.581 26.029 15.330 1.00 74.19 792 HIS A C 1
ATOM 6351 O O . HIS A 1 792 ? -38.781 26.277 15.430 1.00 74.19 792 HIS A O 1
ATOM 6357 N N . GLN A 1 793 ? -37.131 24.800 15.053 1.00 76.88 793 GLN A N 1
ATOM 6358 C CA . GLN A 1 793 ? -38.009 23.642 14.846 1.00 76.88 793 GLN A CA 1
ATOM 6359 C C . GLN A 1 793 ? -38.766 23.235 16.121 1.00 76.88 793 GLN A C 1
ATOM 6361 O O . GLN A 1 793 ? -39.952 22.919 16.059 1.00 76.88 793 GLN A O 1
ATOM 6366 N N . MET A 1 794 ? -38.125 23.285 17.289 1.00 78.44 794 MET A N 1
ATOM 6367 C CA . MET A 1 794 ? -38.762 23.019 18.586 1.00 78.44 794 MET A CA 1
ATOM 6368 C C . MET A 1 794 ? -39.762 24.109 18.987 1.00 78.44 794 MET A C 1
ATOM 6370 O O . MET A 1 794 ? -40.766 23.823 19.638 1.00 78.44 794 MET A O 1
ATOM 6374 N N . ASN A 1 795 ? -39.523 25.354 18.566 1.00 77.88 795 ASN A N 1
ATOM 6375 C CA . ASN A 1 795 ? -40.418 26.485 18.795 1.00 77.88 795 ASN A CA 1
ATOM 6376 C C . ASN A 1 795 ? -41.552 26.609 17.773 1.00 77.88 795 ASN A C 1
ATOM 6378 O O . ASN A 1 795 ? -42.402 27.497 17.944 1.00 77.88 795 ASN A O 1
ATOM 6382 N N . ALA A 1 796 ? -41.582 25.738 16.761 1.00 82.81 796 ALA A N 1
ATOM 6383 C CA . ALA A 1 796 ? -42.681 25.630 15.816 1.00 82.81 796 ALA A CA 1
ATOM 6384 C C . ALA A 1 796 ? -44.001 25.318 16.542 1.00 82.81 796 ALA A C 1
ATOM 6386 O O . ALA A 1 796 ? -44.026 24.709 17.619 1.00 82.81 796 ALA A O 1
ATOM 6387 N N . ILE A 1 797 ? -45.112 25.764 15.956 1.00 81.00 797 ILE A N 1
ATOM 6388 C CA . ILE A 1 797 ? -46.445 25.695 16.575 1.00 81.00 797 ILE A CA 1
ATOM 6389 C C . ILE A 1 797 ? -46.829 24.236 16.862 1.00 81.00 797 ILE A C 1
ATOM 6391 O O . ILE A 1 797 ? -47.398 23.930 17.907 1.00 81.00 797 ILE A O 1
ATOM 6395 N N . GLU A 1 798 ? -46.452 23.331 15.967 1.00 85.38 798 GLU A N 1
ATOM 6396 C CA . GLU A 1 798 ? -46.739 21.903 16.013 1.00 85.38 798 GLU A CA 1
ATOM 6397 C C . GLU A 1 798 ? -46.011 21.215 17.174 1.00 85.38 798 GLU A C 1
ATOM 6399 O O . GLU A 1 798 ? -46.624 20.458 17.921 1.00 85.38 798 GLU A O 1
ATOM 6404 N N . CYS A 1 799 ? -44.726 21.516 17.382 1.00 84.88 799 CYS A N 1
ATOM 6405 C CA . CYS A 1 799 ? -43.957 20.988 18.513 1.00 84.88 799 CYS A CA 1
ATOM 6406 C C . CYS A 1 799 ? -44.495 21.531 19.844 1.00 84.88 799 CYS A C 1
ATOM 6408 O O . CYS A 1 799 ? -44.692 20.771 20.794 1.00 84.88 799 CYS A O 1
ATOM 6410 N N . LYS A 1 800 ? -44.821 22.830 19.905 1.00 85.31 800 LYS A N 1
ATOM 6411 C CA . LYS A 1 800 ? -45.440 23.445 21.091 1.00 85.31 800 LYS A CA 1
ATOM 6412 C C . LYS A 1 800 ? -46.781 22.805 21.441 1.00 85.31 800 LYS A C 1
ATOM 6414 O O . LYS A 1 800 ? -47.042 22.580 22.621 1.00 85.31 800 LYS A O 1
ATOM 6419 N N . ALA A 1 801 ? -47.600 22.465 20.445 1.00 86.44 801 ALA A N 1
ATOM 6420 C CA . ALA A 1 801 ? -48.875 21.781 20.658 1.00 86.44 801 ALA A CA 1
ATOM 6421 C C . ALA A 1 801 ? -48.695 20.395 21.306 1.00 86.44 801 ALA A C 1
ATOM 6423 O O . ALA A 1 801 ? -49.469 20.025 22.192 1.00 86.44 801 ALA A O 1
ATOM 6424 N N . VAL A 1 802 ? -47.646 19.653 20.932 1.00 88.88 802 VAL A N 1
ATOM 6425 C CA . VAL A 1 802 ? -47.308 18.360 21.553 1.00 88.88 802 VAL A CA 1
ATOM 6426 C C . VAL A 1 802 ? -46.941 18.548 23.029 1.00 88.88 802 VAL A C 1
ATOM 6428 O O . VAL A 1 802 ? -47.554 17.929 23.899 1.00 88.88 802 VAL A O 1
ATOM 6431 N N . PHE A 1 803 ? -46.014 19.458 23.351 1.00 88.88 803 PHE A N 1
ATOM 6432 C CA . PHE A 1 803 ? -45.641 19.717 24.750 1.00 88.88 803 PHE A CA 1
ATOM 6433 C C . PHE A 1 803 ? -46.811 20.237 25.591 1.00 88.88 803 PHE A C 1
ATOM 6435 O O . PHE A 1 803 ? -46.951 19.823 26.739 1.00 88.88 803 PHE A O 1
ATOM 6442 N N . GLN A 1 804 ? -47.689 21.073 25.026 1.00 88.25 804 GLN A N 1
ATOM 6443 C CA . GLN A 1 804 ? -48.918 21.526 25.691 1.00 88.25 804 GLN A CA 1
ATOM 6444 C C . GLN A 1 804 ? -49.878 20.365 25.983 1.00 88.25 804 GLN A C 1
ATOM 6446 O O . GLN A 1 804 ? -50.442 20.292 27.073 1.00 88.25 804 GLN A O 1
ATOM 6451 N N . THR A 1 805 ? -50.023 19.421 25.048 1.00 91.75 805 THR A N 1
ATOM 6452 C CA . THR A 1 805 ? -50.890 18.240 25.206 1.00 91.75 805 THR A CA 1
ATOM 6453 C C . THR A 1 805 ? -50.451 17.363 26.383 1.00 91.75 805 THR A C 1
ATOM 6455 O O . THR A 1 805 ? -51.289 16.868 27.139 1.00 91.75 805 THR A O 1
ATOM 6458 N N . TYR A 1 806 ? -49.139 17.200 26.584 1.00 89.81 806 TYR A N 1
ATOM 6459 C CA . TYR A 1 806 ? -48.578 16.373 27.662 1.00 89.81 806 TYR A CA 1
ATOM 6460 C C . TYR A 1 806 ? -48.108 17.161 28.890 1.00 89.81 806 TYR A C 1
ATOM 6462 O O . TYR A 1 806 ? -47.602 16.554 29.838 1.00 89.81 806 TYR A O 1
ATOM 6470 N N . GLN A 1 807 ? -48.311 18.480 28.921 1.00 88.88 807 GLN A N 1
ATOM 6471 C CA . GLN A 1 807 ? -47.714 19.386 29.903 1.00 88.88 807 GLN A CA 1
ATOM 6472 C C . GLN A 1 807 ? -47.944 18.934 31.349 1.00 88.88 807 GLN A C 1
ATOM 6474 O O . GLN A 1 807 ? -46.991 18.779 32.107 1.00 88.88 807 GLN A O 1
ATOM 6479 N N . THR A 1 808 ? -49.191 18.637 31.730 1.00 87.31 808 THR A N 1
ATOM 6480 C CA . THR A 1 808 ? -49.524 18.229 33.107 1.00 87.31 808 THR A CA 1
ATOM 6481 C C . THR A 1 808 ? -48.791 16.956 33.535 1.00 87.31 808 THR A C 1
ATOM 6483 O O . THR A 1 808 ? -48.415 16.822 34.698 1.00 87.31 808 THR A O 1
ATOM 6486 N N . LYS A 1 809 ? -48.572 16.014 32.610 1.00 88.06 809 LYS A N 1
ATOM 6487 C CA . LYS A 1 809 ? -47.870 14.755 32.895 1.00 88.06 809 LYS A CA 1
ATOM 6488 C C . LYS A 1 809 ? -46.358 14.958 32.939 1.00 88.06 809 LYS A C 1
ATOM 6490 O O . LYS A 1 809 ? -45.701 14.437 33.835 1.00 88.06 809 LYS A O 1
ATOM 6495 N N . LEU A 1 810 ? -45.814 15.760 32.026 1.00 89.25 810 LEU A N 1
ATOM 6496 C CA . LEU A 1 810 ? -44.398 16.124 32.020 1.00 89.25 810 LEU A CA 1
ATOM 6497 C C . LEU A 1 810 ? -44.008 16.909 33.278 1.00 89.25 810 LEU A C 1
ATOM 6499 O O . LEU A 1 810 ? -42.966 16.630 33.859 1.00 89.25 810 LEU A O 1
ATOM 6503 N N . GLU A 1 811 ? -44.863 17.811 33.769 1.00 87.94 811 GLU A N 1
ATOM 6504 C CA . GLU A 1 811 ? -44.650 18.511 35.043 1.00 87.94 811 GLU A CA 1
ATOM 6505 C C . GLU A 1 811 ? -44.632 17.551 36.243 1.00 87.94 811 GLU A C 1
ATOM 6507 O O . GLU A 1 811 ? -43.846 17.734 37.172 1.00 87.94 811 GLU A O 1
ATOM 6512 N N . GLN A 1 812 ? -45.478 16.514 36.241 1.00 86.19 812 GLN A N 1
ATOM 6513 C CA . GLN A 1 812 ? -45.460 15.482 37.285 1.00 86.19 812 GLN A CA 1
ATOM 6514 C C . GLN A 1 812 ? -44.159 14.672 37.254 1.00 86.19 812 GLN A C 1
ATOM 6516 O O . GLN A 1 812 ? -43.586 14.406 38.311 1.00 86.19 812 GLN A O 1
ATOM 6521 N N . ILE A 1 813 ? -43.679 14.311 36.058 1.00 87.06 813 ILE A N 1
ATOM 6522 C CA . ILE A 1 813 ? -42.401 13.611 35.870 1.00 87.06 813 ILE A CA 1
ATOM 6523 C C . ILE A 1 813 ? -41.245 14.505 36.333 1.00 87.06 813 ILE A C 1
ATOM 6525 O O . ILE A 1 813 ? -40.451 14.081 37.167 1.00 87.06 813 ILE A O 1
ATOM 6529 N N . TYR A 1 814 ? -41.198 15.758 35.883 1.00 87.38 814 TYR A N 1
ATOM 6530 C CA . TYR A 1 814 ? -40.182 16.728 36.285 1.00 87.38 814 TYR A CA 1
ATOM 6531 C C . TYR A 1 814 ? -40.117 16.886 37.812 1.00 87.38 814 TYR A C 1
ATOM 6533 O O . TYR A 1 814 ? -39.057 16.696 38.403 1.00 87.38 814 TYR A O 1
ATOM 6541 N N . ARG A 1 815 ? -41.256 17.118 38.487 1.00 85.62 815 ARG A N 1
ATOM 6542 C CA . ARG A 1 815 ? -41.302 17.248 39.959 1.00 85.62 815 ARG A CA 1
ATOM 6543 C C . ARG A 1 815 ? -40.874 15.975 40.687 1.00 85.62 815 ARG A C 1
ATOM 6545 O O . ARG A 1 815 ? -40.304 16.058 41.769 1.00 85.62 815 ARG A O 1
ATOM 6552 N N . ARG A 1 816 ? -41.155 14.796 40.122 1.00 83.88 816 ARG A N 1
ATOM 6553 C CA . ARG A 1 816 ? -40.768 13.513 40.723 1.00 83.88 816 ARG A CA 1
ATOM 6554 C C . ARG A 1 816 ? -39.251 13.337 40.762 1.00 83.88 816 ARG A C 1
ATOM 6556 O O . ARG A 1 816 ? -38.744 12.833 41.759 1.00 83.88 816 ARG A O 1
ATOM 6563 N N . TYR A 1 817 ? -38.555 13.735 39.700 1.00 82.44 817 TYR A N 1
ATOM 6564 C CA . TYR A 1 817 ? -37.100 13.579 39.587 1.00 82.44 817 TYR A CA 1
ATOM 6565 C C . TYR A 1 817 ? -36.316 14.797 40.091 1.00 82.44 817 TYR A C 1
ATOM 6567 O O . TYR A 1 817 ? -35.143 14.659 40.417 1.00 82.44 817 TYR A O 1
ATOM 6575 N N . ALA A 1 818 ? -36.965 15.955 40.248 1.00 80.44 818 ALA A N 1
ATOM 6576 C CA . ALA A 1 818 ? -36.380 17.128 40.896 1.00 80.44 818 ALA A CA 1
ATOM 6577 C C . ALA A 1 818 ? -36.224 16.979 42.427 1.00 80.44 818 ALA A C 1
ATOM 6579 O O . ALA A 1 818 ? -35.519 17.774 43.032 1.00 80.44 818 ALA A O 1
ATOM 6580 N N . ALA A 1 819 ? -36.822 15.961 43.067 1.00 65.19 819 ALA A N 1
ATOM 6581 C CA . ALA A 1 819 ? -36.759 15.723 44.520 1.00 65.19 819 ALA A CA 1
ATOM 6582 C C . ALA A 1 819 ? -37.060 16.991 45.369 1.00 65.19 819 ALA A C 1
ATOM 6584 O O . ALA A 1 819 ? -37.867 17.821 44.967 1.00 65.19 819 ALA A O 1
ATOM 6585 N N . GLN A 1 820 ? -36.491 17.134 46.578 1.00 55.34 820 GLN A N 1
ATOM 6586 C CA . GLN A 1 820 ? -36.680 18.324 47.437 1.00 55.34 820 GLN A CA 1
ATOM 6587 C C . GLN A 1 820 ? -35.996 19.600 46.896 1.00 55.34 820 GLN A C 1
ATOM 6589 O O . GLN A 1 820 ? -36.138 20.658 47.509 1.00 55.34 820 GLN A O 1
ATOM 6594 N N . SER A 1 821 ? -35.259 19.523 45.782 1.00 59.50 821 SER A N 1
ATOM 6595 C CA . SER A 1 821 ? -34.670 20.684 45.106 1.00 59.50 821 SER A CA 1
ATOM 6596 C C . SER A 1 821 ? -35.686 21.366 44.184 1.00 59.50 821 SER A C 1
ATOM 6598 O O . SER A 1 821 ? -36.564 20.735 43.601 1.00 59.50 821 SER A O 1
ATOM 6600 N N . SER A 1 822 ? -35.591 22.690 44.064 1.00 65.75 822 SER A N 1
ATOM 6601 C CA . SER A 1 822 ? -36.483 23.512 43.231 1.00 65.75 822 SER A CA 1
ATOM 6602 C C . SER A 1 822 ? -36.311 23.299 41.718 1.00 65.75 822 SER A C 1
ATOM 6604 O O . SER A 1 822 ? -37.147 23.765 40.941 1.00 65.75 822 SER A O 1
ATOM 6606 N N . SER A 1 823 ? -35.255 22.602 41.297 1.00 72.81 823 SER A N 1
ATOM 6607 C CA . SER A 1 823 ? -34.829 22.390 39.908 1.00 72.81 823 SER A CA 1
ATOM 6608 C C . SER A 1 823 ? -34.345 20.947 39.696 1.00 72.81 823 SER A C 1
ATOM 6610 O O . SER A 1 823 ? -33.956 20.258 40.642 1.00 72.81 823 SER A O 1
ATOM 6612 N N . LEU A 1 824 ? -34.416 20.456 38.453 1.00 83.06 824 LEU A N 1
ATOM 6613 C CA . LEU A 1 824 ? -33.965 19.108 38.098 1.00 83.06 824 LEU A CA 1
ATOM 6614 C C . LEU A 1 824 ? -32.478 19.142 37.738 1.00 83.06 824 LEU A C 1
ATOM 6616 O O . LEU A 1 824 ? -32.122 19.703 36.709 1.00 83.06 824 LEU A O 1
ATOM 6620 N N . ASN A 1 825 ? -31.607 18.513 38.522 1.00 84.31 825 ASN A N 1
ATOM 6621 C CA . ASN A 1 825 ? -30.193 18.438 38.149 1.00 84.31 825 ASN A CA 1
ATOM 6622 C C . ASN A 1 825 ? -29.933 17.404 37.032 1.00 84.31 825 ASN A C 1
ATOM 6624 O O . ASN A 1 825 ? -30.719 16.478 36.804 1.00 84.31 825 ASN A O 1
ATOM 6628 N N . GLY A 1 826 ? -28.797 17.534 36.342 1.00 80.75 826 GLY A N 1
ATOM 6629 C CA . GLY A 1 826 ? -28.411 16.635 35.250 1.00 80.75 826 GLY A CA 1
ATOM 6630 C C . GLY A 1 826 ? -28.345 15.158 35.658 1.00 80.75 826 GLY A C 1
ATOM 6631 O O . GLY A 1 826 ? -28.718 14.288 34.872 1.00 80.75 826 GLY A O 1
ATOM 6632 N N . GLN A 1 827 ? -27.966 14.860 36.907 1.00 82.75 827 GLN A N 1
ATOM 6633 C CA . GLN A 1 827 ? -27.976 13.490 37.434 1.00 82.75 827 GLN A CA 1
ATOM 6634 C C . GLN A 1 827 ? -29.404 12.936 37.581 1.00 82.75 827 GLN A C 1
ATOM 6636 O O . GLN A 1 827 ? -29.645 11.768 37.281 1.00 82.75 827 GLN A O 1
ATOM 6641 N N . GLY A 1 828 ? -30.363 13.769 37.988 1.00 84.38 828 GLY A N 1
ATOM 6642 C CA . GLY A 1 828 ? -31.783 13.432 38.046 1.00 84.38 828 GLY A CA 1
ATOM 6643 C C . GLY A 1 828 ? -32.387 13.197 36.661 1.00 84.38 828 GLY A C 1
ATOM 6644 O O . GLY A 1 828 ? -33.214 12.299 36.501 1.00 84.38 828 GLY A O 1
ATOM 6645 N N . PHE A 1 829 ? -31.936 13.938 35.642 1.00 87.81 829 PHE A N 1
ATOM 6646 C CA . PHE A 1 829 ? -32.334 13.701 34.250 1.00 87.81 829 PHE A CA 1
ATOM 6647 C C . PHE A 1 829 ? -31.767 12.383 33.699 1.00 87.81 829 PHE A C 1
ATOM 6649 O O . PHE A 1 829 ? -32.484 11.636 33.039 1.00 87.81 829 PHE A O 1
ATOM 6656 N N . VAL A 1 830 ? -30.515 12.041 34.019 1.00 87.00 830 VAL A N 1
ATOM 6657 C CA . VAL A 1 830 ? -29.942 10.726 33.673 1.00 87.00 830 VAL A CA 1
ATOM 6658 C C . VAL A 1 830 ? -30.718 9.601 34.363 1.00 87.00 830 VAL A C 1
ATOM 6660 O O . VAL A 1 830 ? -31.153 8.672 33.689 1.00 87.00 830 VAL A O 1
ATOM 6663 N N . ALA A 1 831 ? -31.003 9.726 35.663 1.00 85.38 831 ALA A N 1
ATOM 6664 C CA . ALA A 1 831 ? -31.789 8.740 36.409 1.00 85.38 831 ALA A CA 1
ATOM 6665 C C . ALA A 1 831 ? -33.219 8.562 35.857 1.00 85.38 831 ALA A C 1
ATOM 6667 O O . ALA A 1 831 ? -33.784 7.470 35.932 1.00 85.38 831 ALA A O 1
ATOM 6668 N N . LEU A 1 832 ? -33.815 9.615 35.282 1.00 88.12 832 LEU A N 1
ATOM 6669 C CA . LEU A 1 832 ? -35.083 9.523 34.553 1.00 88.12 832 LEU A CA 1
ATOM 6670 C C . LEU A 1 832 ? -34.952 8.630 33.314 1.00 88.12 832 LEU A C 1
ATOM 6672 O O . LEU A 1 832 ? -35.797 7.761 33.105 1.00 88.12 832 LEU A O 1
ATOM 6676 N N . LEU A 1 833 ? -33.919 8.842 32.497 1.00 87.25 833 LEU A N 1
ATOM 6677 C CA . LEU A 1 833 ? -33.700 8.053 31.283 1.00 87.25 833 LEU A CA 1
ATOM 6678 C C . LEU A 1 833 ? -33.362 6.589 31.605 1.00 87.25 833 LEU A C 1
ATOM 6680 O O . LEU A 1 833 ? -33.858 5.698 30.917 1.00 87.25 833 LEU A O 1
ATOM 6684 N N . GLU A 1 834 ? -32.598 6.334 32.674 1.00 85.06 834 GLU A N 1
ATOM 6685 C CA . GLU A 1 834 ? -32.302 4.978 33.166 1.00 85.06 834 GLU A CA 1
ATOM 6686 C C . GLU A 1 834 ? -33.571 4.264 33.651 1.00 85.06 834 GLU A C 1
ATOM 6688 O O . GLU A 1 834 ? -33.838 3.131 33.255 1.00 85.06 834 GLU A O 1
ATOM 6693 N N . ALA A 1 835 ? -34.404 4.934 34.456 1.00 82.06 835 ALA A N 1
ATOM 6694 C CA . ALA A 1 835 ? -35.603 4.334 35.050 1.00 82.06 835 ALA A CA 1
ATOM 6695 C C . ALA A 1 835 ? -36.657 3.877 34.024 1.00 82.06 835 ALA A C 1
ATOM 6697 O O . ALA A 1 835 ? -37.514 3.051 34.350 1.00 82.06 835 ALA A O 1
ATOM 6698 N N . TYR A 1 836 ? -36.616 4.422 32.806 1.00 81.56 836 TYR A N 1
ATOM 6699 C CA . TYR A 1 836 ? -37.545 4.094 31.724 1.00 81.56 836 TYR A CA 1
ATOM 6700 C C . TYR A 1 836 ? -36.873 3.451 30.504 1.00 81.56 836 TYR A C 1
ATOM 6702 O O . TYR A 1 836 ? -37.535 3.319 29.473 1.00 81.56 836 TYR A O 1
ATOM 6710 N N . ASP A 1 837 ? -35.610 3.024 30.630 1.00 79.81 837 ASP A N 1
ATOM 6711 C CA . ASP A 1 837 ? -34.849 2.338 29.575 1.00 79.81 837 ASP A CA 1
ATOM 6712 C C . ASP A 1 837 ? -34.859 3.122 28.246 1.00 79.81 837 ASP A C 1
ATOM 6714 O O . ASP A 1 837 ? -35.272 2.644 27.186 1.00 79.81 837 ASP A O 1
ATOM 6718 N N . LEU A 1 838 ? -34.511 4.410 28.342 1.00 81.31 838 LEU A N 1
ATOM 6719 C CA . LEU A 1 838 ? -34.513 5.351 27.217 1.00 81.31 838 LEU A CA 1
ATOM 6720 C C . LEU A 1 838 ? -33.129 5.569 26.597 1.00 81.31 838 LEU A C 1
ATOM 6722 O O . LEU A 1 838 ? -33.016 6.295 25.608 1.00 81.31 838 LEU A O 1
ATOM 6726 N N . PHE A 1 839 ? -32.093 4.935 27.146 1.00 81.75 839 PHE A N 1
ATOM 6727 C CA . PHE A 1 839 ? -30.809 4.819 26.466 1.00 81.75 839 PHE A CA 1
ATOM 6728 C C . PHE A 1 839 ? -30.937 3.848 25.289 1.00 81.75 839 PHE A C 1
ATOM 6730 O O . PHE A 1 839 ? -31.674 2.868 25.340 1.00 81.75 839 PHE A O 1
ATOM 6737 N N . THR A 1 840 ? -30.241 4.150 24.201 1.00 73.12 840 THR A N 1
ATOM 6738 C CA . THR A 1 840 ? -30.187 3.298 23.006 1.00 73.12 840 THR A CA 1
ATOM 6739 C C . THR A 1 840 ? -28.728 2.979 22.712 1.00 73.12 840 THR A C 1
ATOM 6741 O O . THR A 1 840 ? -27.847 3.649 23.245 1.00 73.12 840 THR A O 1
ATOM 6744 N N . ASP A 1 841 ? -28.452 2.030 21.815 1.00 69.62 841 ASP A N 1
ATOM 6745 C CA . ASP A 1 841 ? -27.075 1.735 21.375 1.00 69.62 841 ASP A CA 1
ATOM 6746 C C . ASP A 1 841 ? -26.350 2.970 20.791 1.00 69.62 841 ASP A C 1
ATOM 6748 O O . ASP A 1 841 ? -25.126 2.981 20.680 1.00 69.62 841 ASP A O 1
ATOM 6752 N N . VAL A 1 842 ? -27.107 4.014 20.425 1.00 69.88 842 VAL A N 1
ATOM 6753 C CA . VAL A 1 842 ? -26.621 5.267 19.828 1.00 69.88 842 VAL A CA 1
ATOM 6754 C C . VAL A 1 842 ? -26.555 6.422 20.837 1.00 69.88 842 VAL A C 1
ATOM 6756 O O . VAL A 1 842 ? -25.754 7.332 20.655 1.00 69.88 842 VAL A O 1
ATOM 6759 N N . LEU A 1 843 ? -27.379 6.416 21.891 1.00 79.56 843 LEU A N 1
ATOM 6760 C CA . LEU A 1 843 ? -27.427 7.482 22.897 1.00 79.56 843 LEU A CA 1
ATOM 6761 C C . LEU A 1 843 ? -26.705 7.025 24.165 1.00 79.56 843 LEU A C 1
ATOM 6763 O O . LEU A 1 843 ? -27.232 6.192 24.898 1.00 79.56 843 LEU A O 1
ATOM 6767 N N . THR A 1 844 ? -25.541 7.602 24.462 1.00 83.12 844 THR A N 1
ATOM 6768 C CA . THR A 1 844 ? -24.785 7.316 25.690 1.00 83.12 844 THR A CA 1
ATOM 6769 C C . THR A 1 844 ? -25.052 8.346 26.793 1.00 83.12 844 THR A C 1
ATOM 6771 O O . THR A 1 844 ? -25.538 9.453 26.553 1.00 83.12 844 THR A O 1
ATOM 6774 N N . VAL A 1 845 ? -24.667 8.024 28.034 1.00 79.56 845 VAL A N 1
ATOM 6775 C CA . VAL A 1 845 ? -24.694 8.982 29.160 1.00 79.56 845 VAL A CA 1
ATOM 6776 C C . VAL A 1 845 ? -23.837 10.225 28.865 1.00 79.56 845 VAL A C 1
ATOM 6778 O O . VAL A 1 845 ? -24.183 11.328 29.289 1.00 79.56 845 VAL A O 1
ATOM 6781 N N . GLY A 1 846 ? -22.741 10.069 28.112 1.00 75.50 846 GLY A N 1
ATOM 6782 C CA . GLY A 1 846 ? -21.897 11.183 27.673 1.00 75.50 846 GLY A CA 1
ATOM 6783 C C . GLY A 1 846 ? -22.625 12.131 26.718 1.00 75.50 846 GLY A C 1
ATOM 6784 O O . GLY A 1 846 ? -22.540 13.349 26.882 1.00 75.50 846 GLY A O 1
ATOM 6785 N N . ASP A 1 847 ? -23.410 11.583 25.789 1.00 78.38 847 ASP A N 1
ATOM 6786 C CA . ASP A 1 847 ? -24.198 12.368 24.832 1.00 78.38 847 ASP A CA 1
ATOM 6787 C C . ASP A 1 847 ? -25.296 13.166 25.535 1.00 78.38 847 ASP A C 1
ATOM 6789 O O . ASP A 1 847 ? -25.481 14.350 25.252 1.00 78.38 847 ASP A O 1
ATOM 6793 N N . VAL A 1 848 ? -25.969 12.560 26.520 1.00 82.50 848 VAL A N 1
ATOM 6794 C CA . VAL A 1 848 ? -26.972 13.249 27.348 1.00 82.50 848 VAL A CA 1
ATOM 6795 C C . VAL A 1 848 ? -26.341 14.423 28.096 1.00 82.50 848 VAL A C 1
ATOM 6797 O O . VAL A 1 848 ? -26.862 15.534 28.038 1.00 82.50 848 VAL A O 1
ATOM 6800 N N . LYS A 1 849 ? -25.184 14.228 28.742 1.00 79.88 849 LYS A N 1
ATOM 6801 C CA . LYS A 1 849 ? -24.466 15.323 29.419 1.00 79.88 849 LYS A CA 1
ATOM 6802 C C . LYS A 1 849 ? -24.073 16.444 28.455 1.00 79.88 849 LYS A C 1
ATOM 6804 O O . LYS A 1 849 ? -24.191 17.619 28.797 1.00 79.88 849 LYS A O 1
ATOM 6809 N N . HIS A 1 850 ? -23.646 16.096 27.244 1.00 76.25 850 HIS A N 1
ATOM 6810 C CA . HIS A 1 850 ? -23.308 17.069 26.210 1.00 76.25 850 HIS A CA 1
ATOM 6811 C C . HIS A 1 850 ? -24.535 17.867 25.729 1.00 76.25 850 HIS A C 1
ATOM 6813 O O . HIS A 1 850 ? -24.435 19.083 25.561 1.00 76.25 850 HIS A O 1
ATOM 6819 N N . VAL A 1 851 ? -25.698 17.220 25.574 1.00 81.38 851 VAL A N 1
ATOM 6820 C CA . VAL A 1 851 ? -26.976 17.893 25.270 1.00 81.38 851 VAL A CA 1
ATOM 6821 C C . VAL A 1 851 ? -27.336 18.898 26.366 1.00 81.38 851 VAL A C 1
ATOM 6823 O O . VAL A 1 851 ? -27.593 20.059 26.056 1.00 81.38 851 VAL A O 1
ATOM 6826 N N . LEU A 1 852 ? -27.289 18.494 27.639 1.00 81.69 852 LEU A N 1
ATOM 6827 C CA . LEU A 1 852 ? -27.622 19.380 28.763 1.00 81.69 852 LEU A CA 1
ATOM 6828 C C . LEU A 1 852 ? -26.679 20.587 28.847 1.00 81.69 852 LEU A C 1
ATOM 6830 O O . LEU A 1 852 ? -27.128 21.718 29.026 1.00 81.69 852 LEU A O 1
ATOM 6834 N N . LYS A 1 853 ? -25.378 20.367 28.631 1.00 78.38 853 LYS A N 1
ATOM 6835 C CA . LYS A 1 853 ? -24.376 21.437 28.602 1.00 78.38 853 LYS A CA 1
ATOM 6836 C C . LYS A 1 853 ? -24.638 22.448 27.483 1.00 78.38 853 LYS A C 1
ATOM 6838 O O . LYS A 1 853 ? -24.473 23.643 27.700 1.00 78.38 853 LYS A O 1
ATOM 6843 N N . LYS A 1 854 ? -25.059 21.991 26.298 1.00 74.62 854 LYS A N 1
ATOM 6844 C CA . LYS A 1 854 ? -25.411 22.880 25.179 1.00 74.62 854 LYS A CA 1
ATOM 6845 C C . LYS A 1 854 ? -26.665 23.711 25.446 1.00 74.62 854 LYS A C 1
ATOM 6847 O O . LYS A 1 854 ? -26.712 24.857 25.015 1.00 74.62 854 LYS A O 1
ATOM 6852 N N . ILE A 1 855 ? -27.651 23.151 26.147 1.00 76.88 855 ILE A N 1
ATOM 6853 C CA . ILE A 1 855 ? -28.891 23.859 26.495 1.00 76.88 855 ILE A CA 1
ATOM 6854 C C . ILE A 1 855 ? -28.605 24.996 27.493 1.00 76.88 855 ILE A C 1
ATOM 6856 O O . ILE A 1 855 ? -29.098 26.101 27.295 1.00 76.88 855 ILE A O 1
ATOM 6860 N N . GLN A 1 856 ? -27.744 24.767 28.492 1.00 70.12 856 GLN A N 1
ATOM 6861 C CA . GLN A 1 856 ? -27.433 25.754 29.541 1.00 70.12 856 GLN A CA 1
ATOM 6862 C C . GLN A 1 856 ? -26.390 26.815 29.162 1.00 70.12 856 GLN A C 1
ATOM 6864 O O . GLN A 1 856 ? -26.342 27.882 29.765 1.00 70.12 856 GLN A O 1
ATOM 6869 N N . GLN A 1 857 ? -25.536 26.559 28.169 1.00 60.28 857 GLN A N 1
ATOM 6870 C CA . GLN A 1 857 ? -24.474 27.496 27.771 1.00 60.28 857 GLN A CA 1
ATOM 6871 C C . GLN A 1 857 ? -24.974 28.825 27.175 1.00 60.28 857 GLN A C 1
ATOM 6873 O O . GLN A 1 857 ? -24.155 29.702 26.912 1.00 60.28 857 GLN A O 1
ATOM 6878 N N . GLU A 1 858 ? -26.278 28.981 26.949 1.00 53.25 858 GLU A N 1
ATOM 6879 C CA . GLU A 1 858 ? -26.870 30.158 26.300 1.00 53.25 858 GLU A CA 1
ATOM 6880 C C . GLU A 1 858 ? -27.899 30.897 27.172 1.00 53.25 858 GLU A C 1
ATOM 6882 O O . GLU A 1 858 ? -28.376 31.955 26.777 1.00 53.25 858 GLU A O 1
ATOM 6887 N N . SER A 1 859 ? -28.216 30.399 28.378 1.00 50.00 859 SER A N 1
ATOM 6888 C CA . SER A 1 859 ? -28.968 31.164 29.390 1.00 50.00 859 SER A CA 1
ATOM 6889 C C . SER A 1 859 ? -28.091 32.173 30.149 1.00 50.00 859 SER A C 1
ATOM 6891 O O . SER A 1 859 ? -28.616 33.069 30.808 1.00 50.00 859 SER A O 1
ATOM 6893 N N . ASP A 1 860 ? -26.765 32.048 30.032 1.00 41.97 860 ASP A N 1
ATOM 6894 C CA . ASP A 1 860 ? -25.745 32.933 30.611 1.00 41.97 860 ASP A CA 1
ATOM 6895 C C . ASP A 1 860 ? -25.483 34.170 29.718 1.00 41.97 860 ASP A C 1
ATOM 6897 O O . ASP A 1 860 ? -24.357 34.476 29.331 1.00 41.97 860 ASP A O 1
ATOM 6901 N N . ASP A 1 861 ? -26.536 34.919 29.384 1.00 40.66 861 ASP A N 1
ATOM 6902 C CA . ASP A 1 861 ? -26.401 36.272 28.826 1.00 40.66 861 ASP A CA 1
ATOM 6903 C C . ASP A 1 861 ? -26.326 37.304 29.976 1.00 40.66 861 ASP A C 1
ATOM 6905 O O . ASP A 1 861 ? -27.285 38.018 30.276 1.00 40.66 861 ASP A O 1
ATOM 6909 N N . ALA A 1 862 ? -25.169 37.383 30.651 1.00 31.09 862 ALA A N 1
ATOM 6910 C CA . ALA A 1 862 ? -24.776 38.505 31.522 1.00 31.09 862 ALA A CA 1
ATOM 6911 C C . ALA A 1 862 ? -23.231 38.608 31.672 1.00 31.09 862 ALA A C 1
ATOM 6913 O O . ALA A 1 862 ? -22.524 37.624 31.481 1.00 31.09 862 ALA A O 1
ATOM 6914 N N . PRO A 1 863 ? -22.673 39.809 31.945 1.00 38.81 863 PRO A N 1
ATOM 6915 C CA . PRO A 1 863 ? -21.443 40.306 31.321 1.00 38.81 863 PRO A CA 1
ATOM 6916 C C . PRO A 1 863 ? -20.131 39.842 31.972 1.00 38.81 863 PRO A C 1
ATOM 6918 O O . PRO A 1 863 ? -20.085 39.497 33.148 1.00 38.81 863 PRO A O 1
ATOM 6921 N N . GLU A 1 864 ? -19.060 39.933 31.171 1.00 45.91 864 GLU A N 1
ATOM 6922 C CA . GLU A 1 864 ? -17.629 39.900 31.517 1.00 45.91 864 GLU A CA 1
ATOM 6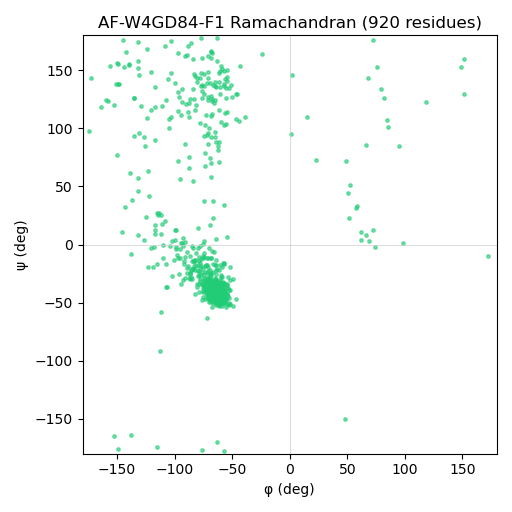923 C C . GLU A 1 864 ? -17.290 39.717 33.009 1.00 45.91 864 GLU A C 1
ATOM 6925 O O . GLU A 1 864 ? -17.136 40.673 33.767 1.00 45.91 864 GLU A O 1
ATOM 6930 N N . SER A 1 865 ? -17.054 38.472 33.415 1.00 31.64 865 SER A N 1
ATOM 6931 C CA . SER A 1 865 ? -16.241 38.166 34.589 1.00 31.64 865 SER A CA 1
ATOM 6932 C C . SER A 1 865 ? -15.622 36.787 34.413 1.00 31.64 865 SER A C 1
ATOM 6934 O O . SER A 1 865 ? -16.323 35.796 34.228 1.00 31.64 865 SER A O 1
ATOM 6936 N N . GLY A 1 866 ? -14.290 36.728 34.426 1.00 39.97 866 GLY A N 1
ATOM 6937 C CA . GLY A 1 866 ? -13.516 35.494 34.323 1.00 39.97 866 GLY A CA 1
ATOM 6938 C C . GLY A 1 866 ? -13.649 34.619 35.568 1.00 39.97 866 GLY A C 1
ATOM 6939 O O . GLY A 1 866 ? -12.712 34.534 36.360 1.00 39.97 866 GLY A O 1
ATOM 6940 N N . ALA A 1 867 ? -14.793 33.956 35.727 1.00 27.98 867 ALA A N 1
ATOM 6941 C CA . ALA A 1 867 ? -15.000 32.913 36.719 1.00 27.98 867 ALA A CA 1
ATOM 6942 C C . ALA A 1 867 ? -14.867 31.524 36.075 1.00 27.98 867 ALA A C 1
ATOM 6944 O O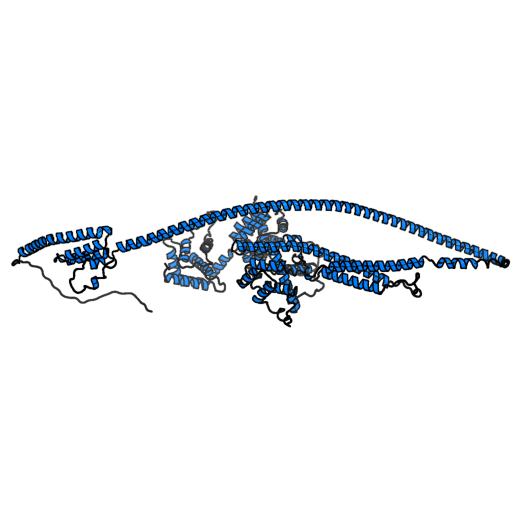 . ALA A 1 867 ? -15.270 31.287 34.940 1.00 27.98 867 ALA A O 1
ATOM 6945 N N . ALA A 1 868 ? -14.205 30.636 36.808 1.00 33.31 868 ALA A N 1
ATOM 6946 C CA . ALA A 1 868 ? -13.747 29.329 36.372 1.00 33.31 868 ALA A CA 1
ATOM 6947 C C . ALA A 1 868 ? -14.871 28.387 35.907 1.00 33.31 868 ALA A C 1
ATOM 6949 O O . ALA A 1 868 ? -16.000 28.460 36.381 1.00 33.31 868 ALA A O 1
ATOM 6950 N N . VAL A 1 869 ? -14.483 27.453 35.030 1.00 38.66 869 VAL A N 1
ATOM 6951 C CA . VAL A 1 869 ? -15.226 26.250 34.623 1.00 38.66 869 VAL A CA 1
ATOM 6952 C C . VAL A 1 869 ? -15.947 25.643 35.831 1.00 38.66 869 VAL A C 1
ATOM 6954 O O . VAL A 1 869 ? -15.304 25.108 36.737 1.00 38.66 869 VAL A O 1
ATOM 6957 N N . THR A 1 870 ? -17.275 25.740 35.845 1.00 35.84 870 THR A N 1
ATOM 6958 C CA . THR A 1 870 ? -18.122 25.065 36.826 1.00 35.84 870 THR A CA 1
ATOM 6959 C C . THR A 1 870 ? -18.003 23.556 36.627 1.00 35.84 870 THR A C 1
ATOM 6961 O O . THR A 1 870 ? -17.922 23.046 35.506 1.00 35.84 870 THR A O 1
ATOM 6964 N N . THR A 1 871 ? -17.872 22.834 37.736 1.00 39.94 871 THR A N 1
ATOM 6965 C CA . THR A 1 871 ? -17.718 21.379 37.735 1.00 39.94 871 THR A CA 1
ATOM 6966 C C . THR A 1 871 ? -19.032 20.713 37.326 1.00 39.94 871 THR A C 1
ATOM 6968 O O . THR A 1 871 ? -20.111 21.227 37.598 1.00 39.94 871 THR A O 1
ATOM 6971 N N . ASP A 1 872 ? -18.912 19.560 36.665 1.00 50.06 872 ASP A N 1
ATOM 6972 C CA . ASP A 1 872 ? -19.932 18.736 35.981 1.00 50.06 872 ASP A CA 1
ATOM 6973 C C . ASP A 1 872 ? -21.164 18.310 36.830 1.00 50.06 872 ASP A C 1
ATOM 6975 O O . ASP A 1 872 ? -21.958 17.479 36.391 1.00 50.06 872 ASP A O 1
ATOM 6979 N N . VAL A 1 873 ? -21.307 18.812 38.063 1.00 45.25 873 VAL A N 1
ATOM 6980 C CA . VAL A 1 873 ? -22.208 18.292 39.106 1.00 45.25 873 VAL A CA 1
ATOM 6981 C C . VAL A 1 873 ? -23.434 19.192 39.358 1.00 45.25 873 VAL A C 1
ATOM 6983 O O . VAL A 1 873 ? -24.443 18.687 39.843 1.00 45.25 873 VAL A O 1
ATOM 6986 N N . ASP A 1 874 ? -23.420 20.459 38.922 1.00 55.16 874 ASP A N 1
ATOM 6987 C CA . ASP A 1 874 ? -24.464 21.456 39.250 1.00 55.16 874 ASP A CA 1
ATOM 6988 C C . ASP A 1 874 ? -25.275 21.956 38.029 1.00 55.16 874 ASP A C 1
ATOM 6990 O O . ASP A 1 874 ? -25.774 23.079 38.015 1.00 55.16 874 ASP A O 1
ATOM 6994 N N . LEU A 1 875 ? -25.414 21.150 36.967 1.00 68.50 875 LEU A N 1
ATOM 6995 C CA . LEU A 1 875 ? -26.266 21.512 35.823 1.00 68.50 875 LEU A CA 1
ATOM 6996 C C . LEU A 1 875 ? -27.751 21.415 36.236 1.00 68.50 875 LEU A C 1
ATOM 6998 O O . LEU A 1 875 ? -28.334 20.331 36.193 1.00 68.50 875 LEU A O 1
ATOM 7002 N N . GLU A 1 876 ? -28.360 22.528 36.656 1.00 76.94 876 GLU A N 1
ATOM 7003 C CA . GLU A 1 876 ? -29.785 22.624 37.023 1.00 76.94 876 GLU A CA 1
ATOM 7004 C C . GLU A 1 876 ? -30.688 22.993 35.835 1.00 76.94 876 GLU A C 1
ATOM 7006 O O . GLU A 1 876 ? -30.545 24.051 35.233 1.00 76.94 876 GLU A O 1
ATOM 7011 N N . LEU A 1 877 ? -31.651 22.137 35.506 1.00 81.94 877 LEU A N 1
ATOM 7012 C CA . LEU A 1 877 ? -32.592 22.329 34.407 1.00 81.94 877 LEU A CA 1
ATOM 7013 C C . LEU A 1 877 ? -33.896 22.928 34.925 1.00 81.94 877 LEU A C 1
ATOM 7015 O O . LEU A 1 877 ? -34.549 22.357 35.801 1.00 81.94 877 LEU A O 1
ATOM 7019 N N . THR A 1 878 ? -34.315 24.033 34.322 1.00 84.19 878 THR A N 1
ATOM 7020 C CA . THR A 1 878 ? -35.682 24.552 34.375 1.00 84.19 878 THR A CA 1
ATOM 7021 C C . THR A 1 878 ? -36.648 23.623 33.634 1.00 84.19 878 THR A C 1
ATOM 7023 O O . THR A 1 878 ? -36.255 22.774 32.833 1.00 84.19 878 THR A O 1
ATOM 7026 N N . PHE A 1 879 ? -37.956 23.791 33.848 1.00 83.00 879 PHE A N 1
ATOM 7027 C CA . PHE A 1 879 ? -38.963 22.993 33.136 1.00 83.00 879 PHE A CA 1
ATOM 7028 C C . PHE A 1 879 ? -38.918 23.189 31.609 1.00 83.00 879 PHE A C 1
ATOM 7030 O O . PHE A 1 879 ? -39.176 22.255 30.849 1.00 83.00 879 PHE A O 1
ATOM 7037 N N . THR A 1 880 ? -38.564 24.388 31.146 1.00 83.25 880 THR A N 1
ATOM 7038 C CA . THR A 1 880 ? -38.388 24.685 29.720 1.00 83.25 880 THR A CA 1
ATOM 7039 C C . THR A 1 880 ? -37.175 23.969 29.138 1.00 83.25 880 THR A C 1
ATOM 7041 O O . THR A 1 880 ? -37.297 23.326 28.098 1.00 83.25 880 THR A O 1
ATOM 7044 N N . GLU A 1 881 ? -36.045 23.980 29.846 1.00 85.81 881 GLU A N 1
ATOM 7045 C CA . GLU A 1 881 ? -34.826 23.266 29.441 1.00 85.81 881 GLU A CA 1
ATOM 7046 C C . GLU A 1 881 ? -35.008 21.748 29.515 1.00 85.81 881 GLU A C 1
ATOM 7048 O O . GLU A 1 881 ? -34.504 21.013 28.672 1.00 85.81 881 GLU A O 1
ATOM 7053 N N . PHE A 1 882 ? -35.802 21.264 30.473 1.00 88.00 882 PHE A N 1
ATOM 7054 C CA . PHE A 1 882 ? -36.227 19.870 30.539 1.00 88.00 882 PHE A CA 1
ATOM 7055 C C . PHE A 1 882 ? -37.016 19.448 29.290 1.00 88.00 882 PHE A C 1
ATOM 7057 O O . PHE A 1 882 ? -36.760 18.383 28.728 1.00 88.00 882 PHE A O 1
ATOM 7064 N N . CYS A 1 883 ? -37.954 20.278 28.823 1.00 87.31 883 CYS A N 1
ATOM 7065 C CA . CYS A 1 883 ? -38.708 19.998 27.599 1.00 87.31 883 CYS A CA 1
ATOM 7066 C C . CYS A 1 883 ? -37.807 20.024 26.355 1.00 87.31 883 CYS A C 1
ATOM 7068 O O . CYS A 1 883 ? -37.942 19.171 25.476 1.00 87.31 883 CYS A O 1
ATOM 7070 N N . GLU A 1 884 ? -36.862 20.961 26.295 1.00 87.38 884 GLU A N 1
ATOM 7071 C CA . GLU A 1 884 ? -35.876 21.045 25.215 1.00 87.38 884 GLU A CA 1
ATOM 7072 C C . GLU A 1 884 ? -34.954 19.818 25.190 1.00 87.38 884 GLU A C 1
ATOM 7074 O O . GLU A 1 884 ? -34.753 19.217 24.132 1.00 87.38 884 GLU A O 1
ATOM 7079 N N . ALA A 1 885 ? -34.490 19.372 26.361 1.00 88.44 885 ALA A N 1
ATOM 7080 C CA . ALA A 1 885 ? -33.700 18.159 26.508 1.00 88.44 885 ALA A CA 1
ATOM 7081 C C . ALA A 1 885 ? -34.481 16.925 26.035 1.00 88.44 885 ALA A C 1
ATOM 7083 O O . ALA A 1 885 ? -33.958 16.145 25.244 1.00 88.44 885 ALA A O 1
ATOM 7084 N N . LEU A 1 886 ? -35.752 16.768 26.427 1.00 89.25 886 LEU A N 1
ATOM 7085 C CA . LEU A 1 886 ? -36.602 15.677 25.928 1.00 89.25 886 LEU A CA 1
ATOM 7086 C C . LEU A 1 886 ? -36.788 15.726 24.405 1.00 89.25 886 LEU A C 1
ATOM 7088 O O . LEU A 1 886 ? -36.776 14.680 23.760 1.00 89.25 886 LEU A O 1
ATOM 7092 N N . GLY A 1 887 ? -36.927 16.921 23.827 1.00 87.75 887 GLY A N 1
ATOM 7093 C CA . GLY A 1 887 ? -36.986 17.105 22.377 1.00 87.75 887 GLY A CA 1
ATOM 7094 C C . GLY A 1 887 ? -35.711 16.647 21.674 1.00 87.75 887 GLY A C 1
ATOM 7095 O O . GLY A 1 887 ? -35.780 15.956 20.659 1.00 87.75 887 GLY A O 1
ATOM 7096 N N . ALA A 1 888 ? -34.549 16.970 22.243 1.00 87.50 888 ALA A N 1
ATOM 7097 C CA . ALA A 1 888 ? -33.262 16.527 21.721 1.00 87.50 888 ALA A CA 1
ATOM 7098 C C . ALA A 1 888 ? -33.119 15.000 21.819 1.00 87.50 888 ALA A C 1
ATOM 7100 O O . ALA A 1 888 ? -32.753 14.356 20.836 1.00 87.50 888 ALA A O 1
ATOM 7101 N N . ILE A 1 889 ? -33.490 14.397 22.956 1.00 88.62 889 ILE A N 1
ATOM 7102 C CA . ILE A 1 889 ? -33.473 12.935 23.130 1.00 88.62 889 ILE A CA 1
ATOM 7103 C C . ILE A 1 889 ? -34.427 12.238 22.149 1.00 88.62 889 ILE A C 1
ATOM 7105 O O . ILE A 1 889 ? -34.074 11.198 21.593 1.00 88.62 889 ILE A O 1
ATOM 7109 N N . ALA A 1 890 ? -35.592 12.820 21.854 1.00 87.88 890 ALA A N 1
ATOM 7110 C CA . ALA A 1 890 ? -36.519 12.267 20.867 1.00 87.88 890 ALA A CA 1
ATOM 7111 C C . ALA A 1 890 ? -35.894 12.149 19.463 1.00 87.88 890 ALA A C 1
ATOM 7113 O O . ALA A 1 890 ? -36.211 11.211 18.728 1.00 87.88 890 ALA A O 1
ATOM 7114 N N . MET A 1 891 ? -34.982 13.057 19.094 1.00 85.06 891 MET A N 1
ATOM 7115 C CA . MET A 1 891 ? -34.271 12.991 17.810 1.00 85.06 891 MET A CA 1
ATOM 7116 C C . MET A 1 891 ? -33.233 11.866 17.772 1.00 85.06 891 MET A C 1
ATOM 7118 O O . MET A 1 891 ? -33.046 11.256 16.723 1.00 85.06 891 MET A O 1
ATOM 7122 N N . TYR A 1 892 ? -32.600 11.551 18.904 1.00 82.25 892 TYR A N 1
ATOM 7123 C CA . TYR A 1 892 ? -31.740 10.367 19.020 1.00 82.25 892 TYR A CA 1
ATOM 7124 C C . TYR A 1 892 ? -32.552 9.073 18.983 1.00 82.25 892 TYR A C 1
ATOM 7126 O O . TYR A 1 892 ? -32.124 8.083 18.397 1.00 82.25 892 TYR A O 1
ATOM 7134 N N . TYR A 1 893 ? -33.739 9.086 19.591 1.00 81.62 893 TYR A N 1
ATOM 7135 C CA . TYR A 1 893 ? -34.612 7.921 19.652 1.00 81.62 893 TYR A CA 1
ATOM 7136 C C . TYR A 1 893 ? -35.212 7.559 18.281 1.00 81.62 893 TYR A C 1
ATOM 7138 O O . TYR A 1 893 ? -35.415 6.381 17.987 1.00 81.62 893 TYR A O 1
ATOM 7146 N N . ASN A 1 894 ? -35.479 8.552 17.426 1.00 81.00 894 ASN A N 1
ATOM 7147 C CA . ASN A 1 894 ? -35.881 8.336 16.039 1.00 81.00 894 ASN A CA 1
ATOM 7148 C C . ASN A 1 894 ? -35.039 9.204 15.075 1.00 81.00 894 ASN A C 1
ATOM 7150 O O . ASN A 1 894 ? -35.384 10.370 14.834 1.00 81.00 894 ASN A O 1
ATOM 7154 N N . PRO A 1 895 ? -33.962 8.643 14.490 1.00 76.38 895 PRO A N 1
ATOM 7155 C CA . PRO A 1 895 ? -33.058 9.382 13.613 1.00 76.38 895 PRO A CA 1
ATOM 7156 C C . PRO A 1 895 ? -33.604 9.591 12.189 1.00 76.38 895 PRO A C 1
ATOM 7158 O O . PRO A 1 895 ? -32.930 10.224 11.378 1.00 76.38 895 PRO A O 1
ATOM 7161 N N . ASP A 1 896 ? -34.799 9.085 11.855 1.00 73.50 896 ASP A N 1
ATOM 7162 C CA . ASP A 1 896 ? -35.375 9.235 10.515 1.00 73.50 896 ASP A CA 1
ATOM 7163 C C . ASP A 1 896 ? -35.730 10.703 10.215 1.00 73.50 896 ASP A C 1
ATOM 7165 O O . ASP A 1 896 ? -36.644 11.294 10.801 1.00 73.50 896 ASP A O 1
ATOM 7169 N N . ILE A 1 897 ? -34.995 11.290 9.270 1.00 69.12 897 ILE A N 1
ATOM 7170 C CA . ILE A 1 897 ? -35.135 12.685 8.840 1.00 69.12 897 ILE A CA 1
ATOM 7171 C C . ILE A 1 897 ? -36.418 12.950 8.042 1.00 69.12 897 ILE A C 1
ATOM 7173 O O . ILE A 1 897 ? -36.845 14.101 7.958 1.00 69.12 897 ILE A O 1
ATOM 7177 N N . PHE A 1 898 ? -37.056 11.916 7.482 1.00 65.88 898 PHE A N 1
ATOM 7178 C CA . PHE A 1 898 ? -38.302 12.055 6.722 1.00 65.88 898 PHE A CA 1
ATOM 7179 C C . PHE A 1 898 ? -39.533 12.135 7.627 1.00 65.88 898 PHE A C 1
ATOM 7181 O O . PHE A 1 898 ? -40.614 12.527 7.178 1.00 65.88 898 PHE A O 1
ATOM 7188 N N . VAL A 1 899 ? -39.384 11.806 8.915 1.00 74.38 899 VAL A N 1
ATOM 7189 C CA . VAL A 1 899 ? -40.444 11.973 9.907 1.00 74.38 899 VAL A CA 1
ATOM 7190 C C . VAL A 1 899 ? -40.367 13.390 10.495 1.00 74.38 899 VAL A C 1
ATOM 7192 O O . VAL A 1 899 ? -39.347 13.767 11.086 1.00 74.38 899 VAL A O 1
ATOM 7195 N N . PRO A 1 900 ? -41.443 14.196 10.397 1.00 83.50 900 PRO A N 1
ATOM 7196 C CA . PRO A 1 900 ? -41.472 15.534 10.979 1.00 83.50 900 PRO A CA 1
ATOM 7197 C C . PRO A 1 900 ? -41.133 15.533 12.476 1.00 83.50 900 PRO A C 1
ATOM 7199 O O . PRO A 1 900 ? -41.585 14.660 13.218 1.00 83.50 900 PRO A O 1
ATOM 7202 N N . VAL A 1 901 ? -40.376 16.540 12.927 1.00 82.56 901 VAL A N 1
ATOM 7203 C CA . VAL A 1 901 ? -39.870 16.652 14.312 1.00 82.56 901 VAL A CA 1
ATOM 7204 C C . VAL A 1 901 ? -40.989 16.521 15.346 1.00 82.56 901 VAL A C 1
ATOM 7206 O O . VAL A 1 901 ? -40.867 15.727 16.274 1.00 82.56 901 VAL A O 1
ATOM 7209 N N . HIS A 1 902 ? -42.119 17.208 15.148 1.00 86.25 902 HIS A N 1
ATOM 7210 C CA . HIS A 1 902 ? -43.258 17.145 16.070 1.00 86.25 902 HIS A CA 1
ATOM 7211 C C . HIS A 1 902 ? -43.804 15.720 16.250 1.00 86.25 902 HIS A C 1
ATOM 7213 O O . HIS A 1 902 ? -44.148 15.356 17.368 1.00 86.25 902 HIS A O 1
ATOM 7219 N N . LYS A 1 903 ? -43.833 14.888 15.194 1.00 89.00 903 LYS A N 1
ATOM 7220 C CA . LYS A 1 903 ? -44.286 13.488 15.296 1.00 89.00 903 LYS A CA 1
ATOM 7221 C C . LYS A 1 903 ? -43.304 12.632 16.083 1.00 89.00 903 LYS A C 1
ATOM 7223 O O . LYS A 1 903 ? -43.718 11.851 16.926 1.00 89.00 903 LYS A O 1
ATOM 7228 N N . ARG A 1 904 ? -42.002 12.814 15.851 1.00 90.06 904 ARG A N 1
ATOM 7229 C CA . ARG A 1 904 ? -40.958 12.090 16.592 1.00 90.06 904 ARG A CA 1
ATOM 7230 C C . ARG A 1 904 ? -40.977 12.434 18.083 1.00 90.06 904 ARG A C 1
ATOM 7232 O O . ARG A 1 904 ? -40.851 11.542 18.917 1.00 90.06 904 ARG A O 1
ATOM 7239 N N . VAL A 1 905 ? -41.174 13.712 18.409 1.00 90.62 905 VAL A N 1
ATOM 7240 C CA . VAL A 1 905 ? -41.337 14.187 19.792 1.00 90.62 905 VAL A CA 1
ATOM 7241 C C . VAL A 1 905 ? -42.614 13.622 20.425 1.00 90.62 905 VAL A C 1
ATOM 7243 O O . VAL A 1 905 ? -42.562 13.151 21.559 1.00 90.62 905 VAL A O 1
ATOM 7246 N N . ASP A 1 906 ? -43.733 13.611 19.696 1.00 91.38 906 ASP A N 1
ATOM 7247 C CA . ASP A 1 906 ? -45.017 13.059 20.151 1.00 91.38 906 ASP A CA 1
ATOM 7248 C C . ASP A 1 906 ? -44.926 11.559 20.465 1.00 91.38 906 ASP A C 1
ATOM 7250 O O . ASP A 1 906 ? -45.230 11.131 21.580 1.00 91.38 906 ASP A O 1
ATOM 7254 N N . ASP A 1 907 ? -44.393 10.766 19.532 1.00 88.94 907 ASP A N 1
ATOM 7255 C CA . ASP A 1 907 ? -44.199 9.323 19.699 1.00 88.94 907 ASP A CA 1
ATOM 7256 C C . ASP A 1 907 ? -43.317 9.005 20.917 1.00 88.94 907 ASP A C 1
ATOM 7258 O O . ASP A 1 907 ? -43.619 8.102 21.711 1.00 88.94 907 ASP A O 1
ATOM 7262 N N . PHE A 1 908 ? -42.240 9.775 21.095 1.00 91.06 908 PHE A N 1
ATOM 7263 C CA . PHE A 1 908 ? -41.322 9.625 22.219 1.00 91.06 908 PHE A CA 1
ATOM 7264 C C . PHE A 1 908 ? -41.979 9.983 23.560 1.00 91.06 908 PHE A C 1
ATOM 7266 O O . PHE A 1 908 ? -41.946 9.181 24.499 1.00 91.06 908 PHE A O 1
ATOM 7273 N N . ILE A 1 909 ? -42.627 11.150 23.662 1.00 90.88 909 ILE A N 1
ATOM 7274 C CA . ILE A 1 909 ? -43.296 11.591 24.895 1.00 90.88 909 ILE A CA 1
ATOM 7275 C C . ILE A 1 909 ? -44.454 10.655 25.240 1.00 90.88 909 ILE A C 1
ATOM 7277 O O . ILE A 1 909 ? -44.623 10.290 26.405 1.00 90.88 909 ILE A O 1
ATOM 7281 N N . MET A 1 910 ? -45.217 10.199 24.247 1.00 88.44 910 MET A N 1
ATOM 7282 C CA . MET A 1 910 ? -46.281 9.222 24.449 1.00 88.44 910 MET A CA 1
ATOM 7283 C C . MET A 1 910 ? -45.730 7.912 25.028 1.00 88.44 910 MET A C 1
ATOM 7285 O O . MET A 1 910 ? -46.344 7.348 25.942 1.00 88.44 910 MET A O 1
ATOM 7289 N N . LYS A 1 911 ? -44.574 7.430 24.547 1.00 85.38 911 LYS A N 1
ATOM 7290 C CA . LYS A 1 911 ? -43.901 6.244 25.103 1.00 85.38 911 LYS A CA 1
ATOM 7291 C C . LYS A 1 911 ? -43.477 6.474 26.556 1.00 85.38 911 LYS A C 1
ATOM 7293 O O . LYS A 1 911 ? -43.797 5.642 27.406 1.00 85.38 911 LYS A O 1
ATOM 7298 N N . LEU A 1 912 ? -42.822 7.599 26.851 1.00 86.69 912 LEU A N 1
ATOM 7299 C CA . LEU A 1 912 ? -42.385 7.961 28.205 1.00 86.69 912 LEU A CA 1
ATOM 7300 C C . LEU A 1 912 ? -43.575 8.047 29.176 1.00 86.69 912 LEU A C 1
ATOM 7302 O O . LEU A 1 912 ? -43.564 7.434 30.241 1.00 86.69 912 LEU A O 1
ATOM 7306 N N . VAL A 1 913 ? -44.648 8.732 28.780 1.00 85.69 913 VAL A N 1
ATOM 7307 C CA . VAL A 1 913 ? -45.874 8.864 29.575 1.00 85.69 913 VAL A CA 1
ATOM 7308 C C . VAL A 1 913 ? -46.517 7.502 29.849 1.00 85.69 913 VAL A C 1
ATOM 7310 O O . VAL A 1 913 ? -46.855 7.207 30.995 1.00 85.69 913 VAL A O 1
ATOM 7313 N N . ARG A 1 914 ? -46.647 6.635 28.838 1.00 82.25 914 ARG A N 1
ATOM 7314 C CA . ARG A 1 914 ? -47.195 5.280 29.030 1.00 82.25 914 ARG A CA 1
ATOM 7315 C C . ARG A 1 914 ? -46.331 4.435 29.969 1.00 82.25 914 ARG A C 1
ATOM 7317 O O . ARG A 1 914 ? -46.876 3.722 30.806 1.00 82.25 914 ARG A O 1
ATOM 7324 N N . ALA A 1 915 ? -45.006 4.545 29.868 1.00 74.62 915 ALA A N 1
ATOM 7325 C CA . ALA A 1 915 ? -44.078 3.834 30.745 1.00 74.62 915 ALA A CA 1
ATOM 7326 C C . ALA A 1 915 ? -44.200 4.296 32.211 1.00 74.62 915 ALA A C 1
ATOM 7328 O O . ALA A 1 915 ? -44.142 3.481 33.134 1.00 74.62 915 ALA A O 1
ATOM 7329 N N . THR A 1 916 ? -44.455 5.590 32.436 1.00 69.75 916 THR A N 1
ATOM 7330 C CA . THR A 1 916 ? -44.674 6.140 33.786 1.00 69.75 916 THR A CA 1
ATOM 7331 C C . THR A 1 916 ? -45.978 5.655 34.432 1.00 69.75 916 THR A C 1
ATOM 7333 O O . THR A 1 916 ? -46.025 5.476 35.649 1.00 69.75 916 THR A O 1
ATOM 7336 N N . GLU A 1 917 ? -47.013 5.368 33.633 1.00 69.69 917 GLU A N 1
ATOM 7337 C CA . GLU A 1 917 ? -48.299 4.821 34.097 1.00 69.69 917 GLU A CA 1
ATOM 7338 C C . GLU A 1 917 ? -48.217 3.329 34.471 1.00 69.69 917 GLU A C 1
ATOM 7340 O O . GLU A 1 917 ? -48.976 2.874 35.328 1.00 69.69 917 GLU A O 1
ATOM 7345 N N . SER A 1 918 ? -47.282 2.567 33.886 1.00 59.56 918 SER A N 1
ATOM 7346 C CA . SER A 1 918 ? -47.067 1.143 34.200 1.00 59.56 918 SER A CA 1
ATOM 7347 C C . SER A 1 918 ? -46.228 0.874 35.461 1.00 59.56 918 SER A C 1
ATOM 7349 O O . SER A 1 918 ? -46.149 -0.275 35.894 1.00 59.56 918 SER A O 1
ATOM 7351 N N . GLY A 1 919 ? -45.647 1.913 36.075 1.00 56.00 919 GLY A N 1
ATOM 7352 C CA . GLY A 1 919 ? -44.700 1.798 37.192 1.00 56.00 919 GLY A CA 1
ATOM 7353 C C . GLY A 1 919 ? -43.297 1.338 36.745 1.00 56.00 919 GLY A C 1
ATOM 7354 O O . GLY A 1 919 ? -43.175 0.679 35.712 1.00 56.00 919 GLY A O 1
ATOM 7355 N N . PRO A 1 920 ? -42.222 1.698 37.478 1.00 50.91 920 PRO A N 1
ATOM 7356 C CA . PRO A 1 920 ? -40.867 1.269 37.130 1.00 50.91 920 PRO A CA 1
ATOM 7357 C C . PRO A 1 920 ? -40.752 -0.258 37.242 1.00 50.91 920 PRO A C 1
ATOM 7359 O O . PRO A 1 920 ? -41.239 -0.844 38.213 1.00 50.91 920 PRO A O 1
ATOM 7362 N N . LYS A 1 921 ? -40.120 -0.904 36.254 1.00 48.97 921 LYS A N 1
ATOM 7363 C CA . LYS A 1 921 ? -39.738 -2.318 36.368 1.00 48.97 921 LYS A CA 1
ATOM 7364 C C . LYS A 1 921 ? -38.652 -2.421 37.446 1.00 48.97 921 LYS A C 1
ATOM 7366 O O . LYS A 1 921 ? -37.689 -1.663 37.390 1.00 48.97 921 LYS A O 1
ATOM 7371 N N . GLN A 1 922 ? -38.882 -3.278 38.444 1.00 32.75 922 GLN A N 1
ATOM 7372 C CA . GLN A 1 922 ? -37.927 -3.568 39.522 1.00 32.75 922 GLN A CA 1
ATOM 7373 C C . GLN A 1 922 ? -36.675 -4.261 39.003 1.00 32.75 922 GLN A C 1
ATOM 7375 O O . GLN A 1 922 ? -36.828 -5.113 38.096 1.00 32.75 922 GLN A O 1
#